Protein AF-0000000068006788 (afdb_homodimer)

Secondary structure (DSSP, 8-state):
-------------------------THHHHHHHHHHHHHHHHHHHHHHHHHHHHHHHHHHHHHHHHHHS------PPP-------HHHHHHHHHHHHHHHHHHT-----SPPSEEEEEEEEEE-TTHHHHHHHHHH-TT---SGGG-SEEEEEEEETTB-HHIIIII----BTT-BSB-TTSPTT-HHHHT-GGGBPPPHHHHHHTTT-EEEEEEEEETTSSGGGGGT--BS-TT--SGGGSSSTTT-TT---HHHHHHHSTTGGG-SEEEEEE--TTTS-STT-HHHHHHHTT----SSHHHHHHHHT-TT-S-EEEEEEGGGGGGS-HHHHHHHHHHHHHTT-S-EEEEEEE----SS-HHHHHHHHHHHHHHHHHHHGGGGGGEEEEEEEEEPPS-TT-TTS--EEEEEEEEESTTGGG--SEE-THHHHHHHHHHHT-GGGTT---HHHHHHH-/-------------------------THHHHHHHHHHHHHHHHHHHHHHHHHHHHHHHHHHHHHHHHHHS------PPP-------HHHHHHHHHHHHHHHHHHT-----SPPSEEEEEEEEEE-TTHHHHHHHHHH-TT---GGGG-SEEEEEEEETTB-HHIIIII----BTT-BSB-TTSPTT-HHHHT-GGGBPPPHHHHHHTTT-EEEEEEEEETTSSGGGGGT--BS-TT--SGGGSSSTTS-TT---HHHHHHHSTTGGG-SEEEEEE--TTTS-STT-HHHHHHHTT----SSHHHHHHHHT-TT-S-EEEEEEGGGGGGS-HHHHHHHHHHHHHTT-S-EEEEEEE----SS-HHHHHHHHHHHHHHHHHHHGGGGGGEEEEEEEEEPPS-TT-TTS--EEEEEEEEESTTGGG--SEE-THHHHHHHHHHHT-GGGTT---HHHHHHH-

Structure (mmCIF, N/CA/C/O backbone):
data_AF-0000000068006788-model_v1
#
loop_
_entity.id
_entity.type
_entity.pdbx_description
1 polymer 'alkaline phosphatase'
#
loop_
_atom_site.group_PDB
_atom_site.id
_atom_site.type_symbol
_atom_site.label_atom_id
_atom_site.label_alt_id
_atom_site.label_comp_id
_atom_site.label_asym_id
_atom_site.label_entity_id
_atom_site.label_seq_id
_atom_site.pdbx_PDB_ins_code
_atom_site.Cartn_x
_atom_site.Cartn_y
_atom_site.Cartn_z
_atom_site.occupancy
_atom_site.B_iso_or_equiv
_atom_site.auth_seq_id
_atom_site.auth_comp_id
_atom_site.auth_asym_id
_atom_site.auth_atom_id
_atom_site.pdbx_PDB_model_num
ATOM 1 N N . MET A 1 1 ? -56.719 -86.938 31.703 1 20.77 1 MET A N 1
ATOM 2 C CA . MET A 1 1 ? -57.531 -86.312 30.641 1 20.77 1 MET A CA 1
ATOM 3 C C . MET A 1 1 ? -58.75 -85.625 31.234 1 20.77 1 MET A C 1
ATOM 5 O O . MET A 1 1 ? -59.844 -85.688 30.672 1 20.77 1 MET A O 1
ATOM 9 N N . SER A 1 2 ? -58.688 -85 32.469 1 22.97 2 SER A N 1
ATOM 10 C CA . SER A 1 2 ? -59.844 -84.688 33.281 1 22.97 2 SER A CA 1
ATOM 11 C C . SER A 1 2 ? -60.594 -83.5 32.719 1 22.97 2 SER A C 1
ATOM 13 O O . SER A 1 2 ? -60.031 -82.375 32.5 1 22.97 2 SER A O 1
ATOM 15 N N . THR A 1 3 ? -61.75 -83.625 31.922 1 24.17 3 THR A N 1
ATOM 16 C CA . THR A 1 3 ? -62.625 -82.938 30.984 1 24.17 3 THR A CA 1
ATOM 17 C C . THR A 1 3 ? -63.531 -81.938 31.672 1 24.17 3 THR A C 1
ATOM 19 O O . THR A 1 3 ? -64.438 -82.312 32.438 1 24.17 3 THR A O 1
ATOM 22 N N . GLU A 1 4 ? -63 -80.688 32.125 1 22.94 4 GLU A N 1
ATOM 23 C CA . GLU A 1 4 ? -63.594 -79.75 33.062 1 22.94 4 GLU A CA 1
ATOM 24 C C . GLU A 1 4 ? -64.812 -79 32.438 1 22.94 4 GLU A C 1
ATOM 26 O O . GLU A 1 4 ? -64.625 -78.312 31.422 1 22.94 4 GLU A O 1
ATOM 31 N N . VAL A 1 5 ? -66.062 -79.438 32.406 1 24.38 5 VAL A N 1
ATOM 32 C CA . VAL A 1 5 ? -67.312 -79.188 31.734 1 24.38 5 VAL A CA 1
ATOM 33 C C . VAL A 1 5 ? -67.938 -77.938 32.25 1 24.38 5 VAL A C 1
ATOM 35 O O . VAL A 1 5 ? -68.312 -77.812 33.406 1 24.38 5 VAL A O 1
ATOM 38 N N . ILE A 1 6 ? -67.375 -76.688 31.984 1 22.84 6 ILE A N 1
ATOM 39 C CA . ILE A 1 6 ? -67.688 -75.438 32.656 1 22.84 6 ILE A CA 1
ATOM 40 C C . ILE A 1 6 ? -69.125 -75.062 32.344 1 22.84 6 ILE A C 1
ATOM 42 O O . ILE A 1 6 ? -69.562 -75.188 31.203 1 22.84 6 ILE A O 1
ATOM 46 N N . ASN A 1 7 ? -70.062 -74.812 33.312 1 21.19 7 ASN A N 1
ATOM 47 C CA . ASN A 1 7 ? -71.438 -74.75 33.656 1 21.19 7 ASN A CA 1
ATOM 48 C C . ASN A 1 7 ? -72.062 -73.438 33.125 1 21.19 7 ASN A C 1
ATOM 50 O O . ASN A 1 7 ? -71.625 -72.375 33.438 1 21.19 7 ASN A O 1
ATOM 54 N N . LEU A 1 8 ? -72.812 -73.312 31.922 1 19.59 8 LEU A N 1
ATOM 55 C CA . LEU A 1 8 ? -73.375 -72.5 30.891 1 19.59 8 LEU A CA 1
ATOM 56 C C . LEU A 1 8 ? -74.562 -71.688 31.453 1 19.59 8 LEU A C 1
ATOM 58 O O . LEU A 1 8 ? -75.25 -70.938 30.719 1 19.59 8 LEU A O 1
ATOM 62 N N . ASP A 1 9 ? -75.062 -71.875 32.719 1 19.44 9 ASP A N 1
ATOM 63 C CA . ASP A 1 9 ? -76.5 -71.75 32.812 1 19.44 9 ASP A CA 1
ATOM 64 C C . ASP A 1 9 ? -76.938 -70.25 32.625 1 19.44 9 ASP A C 1
ATOM 66 O O . ASP A 1 9 ? -77.938 -70 31.969 1 19.44 9 ASP A O 1
ATOM 70 N N . SER A 1 10 ? -76.625 -69.25 33.469 1 21.08 10 SER A N 1
ATOM 71 C CA . SER A 1 10 ? -77.562 -68.375 34.094 1 21.08 10 SER A CA 1
ATOM 72 C C . SER A 1 10 ? -77.938 -67.188 33.219 1 21.08 10 SER A C 1
ATOM 74 O O . SER A 1 10 ? -77.188 -66.188 33.188 1 21.08 10 SER A O 1
ATOM 76 N N . ILE A 1 11 ? -78.25 -67.188 31.922 1 20.3 11 ILE A N 1
ATOM 77 C CA . ILE A 1 11 ? -78.312 -66.188 30.875 1 20.3 11 ILE A CA 1
ATOM 78 C C . ILE A 1 11 ? -79.562 -65.375 31.047 1 20.3 11 ILE A C 1
ATOM 80 O O . ILE A 1 11 ? -79.938 -64.625 30.125 1 20.3 11 ILE A O 1
ATOM 84 N N . ASN A 1 12 ? -80.312 -65.5 32.125 1 18.78 12 ASN A N 1
ATOM 85 C CA . ASN A 1 12 ? -81.75 -65.25 31.844 1 18.78 12 ASN A CA 1
ATOM 86 C C . ASN A 1 12 ? -81.938 -63.75 31.516 1 18.78 12 ASN A C 1
ATOM 88 O O . ASN A 1 12 ? -82.562 -63.406 30.516 1 18.78 12 ASN A O 1
ATOM 92 N N . ARG A 1 13 ? -82.125 -62.75 32.5 1 19.14 13 ARG A N 1
ATOM 93 C CA . ARG A 1 13 ? -83.375 -62.062 32.781 1 19.14 13 ARG A CA 1
ATOM 94 C C . ARG A 1 13 ? -83.438 -60.75 32.062 1 19.14 13 ARG A C 1
ATOM 96 O O . ARG A 1 13 ? -84.5 -60.062 32.094 1 19.14 13 ARG A O 1
ATOM 103 N N . GLN A 1 14 ? -82.375 -60 31.562 1 19.12 14 GLN A N 1
ATOM 104 C CA . GLN A 1 14 ? -82.438 -58.562 31.797 1 19.12 14 GLN A CA 1
ATOM 105 C C . GLN A 1 14 ? -83.312 -57.875 30.766 1 19.12 14 GLN A C 1
ATOM 107 O O . GLN A 1 14 ? -82.938 -57.781 29.594 1 19.12 14 GLN A O 1
ATOM 112 N N . HIS A 1 15 ? -84.688 -57.906 30.719 1 22.45 15 HIS A N 1
ATOM 113 C CA . HIS A 1 15 ? -85.562 -57.375 29.672 1 22.45 15 HIS A CA 1
ATOM 114 C C . HIS A 1 15 ? -85.625 -55.875 29.75 1 22.45 15 HIS A C 1
ATOM 116 O O . HIS A 1 15 ? -86.438 -55.344 30.5 1 22.45 15 HIS A O 1
ATOM 122 N N . ASN A 1 16 ? -84.562 -55.031 29.875 1 20.33 16 ASN A N 1
ATOM 123 C CA . ASN A 1 16 ? -84.688 -53.594 30.172 1 20.33 16 ASN A CA 1
ATOM 124 C C . ASN A 1 16 ? -85.5 -52.875 29.094 1 20.33 16 ASN A C 1
ATOM 126 O O . ASN A 1 16 ? -85.438 -53.25 27.922 1 20.33 16 ASN A O 1
ATOM 130 N N . ASP A 1 17 ? -86.562 -51.969 29.453 1 22.17 17 ASP A N 1
ATOM 131 C CA . ASP A 1 17 ? -87.625 -51.125 28.953 1 22.17 17 ASP A CA 1
ATOM 132 C C . ASP A 1 17 ? -87.125 -50.031 28.031 1 22.17 17 ASP A C 1
ATOM 134 O O . ASP A 1 17 ? -86.125 -49.344 28.359 1 22.17 17 ASP A O 1
ATOM 138 N N . LEU A 1 18 ? -87.375 -49.969 26.688 1 21.33 18 LEU A N 1
ATOM 139 C CA . LEU A 1 18 ? -87.062 -49.281 25.438 1 21.33 18 LEU A CA 1
ATOM 140 C C . LEU A 1 18 ? -87.75 -47.906 25.438 1 21.33 18 LEU A C 1
ATOM 142 O O . LEU A 1 18 ? -88.938 -47.812 25.297 1 21.33 18 LEU A O 1
ATOM 146 N N . ASP A 1 19 ? -87.438 -46.969 26.422 1 21.02 19 ASP A N 1
ATOM 147 C CA . ASP A 1 19 ? -88.125 -45.656 26.438 1 21.02 19 ASP A CA 1
ATOM 148 C C . ASP A 1 19 ? -87.812 -44.906 25.141 1 21.02 19 ASP A C 1
ATOM 150 O O . ASP A 1 19 ? -86.688 -44.875 24.656 1 21.02 19 ASP A O 1
ATOM 154 N N . THR A 1 20 ? -88.812 -44.469 24.266 1 23.59 20 THR A N 1
ATOM 155 C CA . THR A 1 20 ? -89.062 -43.875 22.953 1 23.59 20 THR A CA 1
ATOM 156 C C . THR A 1 20 ? -88.75 -42.375 22.969 1 23.59 20 THR A C 1
ATOM 158 O O . THR A 1 20 ? -89.562 -41.562 23.406 1 23.59 20 THR A O 1
ATOM 161 N N . SER A 1 21 ? -87.625 -41.781 23.5 1 23.23 21 SER A N 1
ATOM 162 C CA . SER A 1 21 ? -87.438 -40.344 23.562 1 23.23 21 SER A CA 1
ATOM 163 C C . SER A 1 21 ? -87.375 -39.75 22.156 1 23.23 21 SER A C 1
ATOM 165 O O . SER A 1 21 ? -86.75 -40.312 21.266 1 23.23 21 SER A O 1
ATOM 167 N N . GLN A 1 22 ? -88.375 -38.781 21.75 1 23.97 22 GLN A N 1
ATOM 168 C CA . GLN A 1 22 ? -88.688 -37.969 20.594 1 23.97 22 GLN A CA 1
ATOM 169 C C . GLN A 1 22 ? -87.5 -37.031 20.25 1 23.97 22 GLN A C 1
ATOM 171 O O . GLN A 1 22 ? -87.062 -36.25 21.109 1 23.97 22 GLN A O 1
ATOM 176 N N . TYR A 1 23 ? -86.5 -37.344 19.359 1 24.17 23 TYR A N 1
ATOM 177 C CA . TYR A 1 23 ? -85.375 -36.625 18.812 1 24.17 23 TYR A CA 1
ATOM 178 C C . TYR A 1 23 ? -85.812 -35.438 17.969 1 24.17 23 TYR A C 1
ATOM 180 O O . TYR A 1 23 ? -86.5 -35.594 16.984 1 24.17 23 TYR A O 1
ATOM 188 N N . ASP A 1 24 ? -86.188 -34.281 18.625 1 25.42 24 ASP A N 1
ATOM 189 C CA . ASP A 1 24 ? -86.5 -33.031 17.938 1 25.42 24 ASP A CA 1
ATOM 190 C C . ASP A 1 24 ? -85.312 -32.594 17.031 1 25.42 24 ASP A C 1
ATOM 192 O O . ASP A 1 24 ? -84.188 -32.438 17.484 1 25.42 24 ASP A O 1
ATOM 196 N N . LEU A 1 25 ? -85.375 -32.688 15.664 1 27.09 25 LEU A N 1
ATOM 197 C CA . LEU A 1 25 ? -84.562 -32.5 14.453 1 27.09 25 LEU A CA 1
ATOM 198 C C . LEU A 1 25 ? -84.25 -31.031 14.219 1 27.09 25 LEU A C 1
ATOM 200 O O . LEU A 1 25 ? -83.562 -30.688 13.227 1 27.09 25 LEU A O 1
ATOM 204 N N . SER A 1 26 ? -84.938 -30.062 14.836 1 32.81 26 SER A N 1
ATOM 205 C CA . SER A 1 26 ? -84.875 -28.734 14.242 1 32.81 26 SER A CA 1
ATOM 206 C C . SER A 1 26 ? -83.5 -28.125 14.422 1 32.81 26 SER A C 1
ATOM 208 O O . SER A 1 26 ? -83.062 -27.25 13.656 1 32.81 26 SER A O 1
ATOM 210 N N . ASP A 1 27 ? -82.812 -28.375 15.523 1 31.89 27 ASP A N 1
ATOM 211 C CA . ASP A 1 27 ? -81.625 -27.578 15.875 1 31.89 27 ASP A CA 1
ATOM 212 C C . ASP A 1 27 ? -80.438 -27.922 14.984 1 31.89 27 ASP A C 1
ATOM 214 O O . ASP A 1 27 ? -79.375 -27.406 15.188 1 31.89 27 ASP A O 1
ATOM 218 N N . THR A 1 28 ? -80.625 -28.953 14.102 1 35.5 28 THR A N 1
ATOM 219 C CA . THR A 1 28 ? -79.375 -29.438 13.492 1 35.5 28 THR A CA 1
ATOM 220 C C . THR A 1 28 ? -79 -28.547 12.312 1 35.5 28 THR A C 1
ATOM 222 O O . THR A 1 28 ? -77.812 -28.547 11.898 1 35.5 28 THR A O 1
ATOM 225 N N . ARG A 1 29 ? -80 -27.953 11.664 1 41.12 29 ARG A N 1
ATOM 226 C CA . ARG A 1 29 ? -79.625 -27.266 10.43 1 41.12 29 ARG A CA 1
ATOM 227 C C . ARG A 1 29 ? -78.875 -25.984 10.734 1 41.12 29 ARG A C 1
ATOM 229 O O . ARG A 1 29 ? -77.938 -25.625 10.008 1 41.12 29 ARG A O 1
ATOM 236 N N . SER A 1 30 ? -79.375 -25.297 11.789 1 46.09 30 SER A N 1
ATOM 237 C CA . SER A 1 30 ? -78.75 -24 12.078 1 46.09 30 SER A CA 1
ATOM 238 C C . SER A 1 30 ? -77.312 -24.156 12.516 1 46.09 30 SER A C 1
ATOM 240 O O . SER A 1 30 ? -76.438 -23.359 12.164 1 46.09 30 SER A O 1
ATOM 242 N N . GLY A 1 31 ? -77.062 -25.391 13.062 1 44.06 31 GLY A N 1
ATOM 243 C CA . GLY A 1 31 ? -75.688 -25.625 13.516 1 44.06 31 GLY A CA 1
ATOM 244 C C . GLY A 1 31 ? -74.688 -25.875 12.383 1 44.06 31 GLY A C 1
ATOM 245 O O . GLY A 1 31 ? -73.562 -25.438 12.438 1 44.06 31 GLY A O 1
ATOM 246 N N . LYS A 1 32 ? -75.312 -26.562 11.305 1 51.53 32 LYS A N 1
ATOM 247 C CA . LYS A 1 32 ? -74.438 -26.891 10.18 1 51.53 32 LYS A CA 1
ATOM 248 C C . LYS A 1 32 ? -74.062 -25.656 9.367 1 51.53 32 LYS A C 1
ATOM 250 O O . LYS A 1 32 ? -72.938 -25.484 8.945 1 51.53 32 LYS A O 1
ATOM 255 N N . VAL A 1 33 ? -75.125 -24.781 9.289 1 55.22 33 VAL A N 1
ATOM 256 C CA . VAL A 1 33 ? -74.875 -23.562 8.5 1 55.22 33 VAL A CA 1
ATOM 257 C C . VAL A 1 33 ? -73.875 -22.656 9.234 1 55.22 33 VAL A C 1
ATOM 259 O O . VAL A 1 33 ? -73 -22.078 8.617 1 55.22 33 VAL A O 1
ATOM 262 N N . LYS A 1 34 ? -74.125 -22.609 10.516 1 53.38 34 LYS A N 1
ATOM 263 C CA . LYS A 1 34 ? -73.188 -21.797 11.305 1 53.38 34 LYS A CA 1
ATOM 264 C C . LYS A 1 34 ? -71.75 -22.375 11.266 1 53.38 34 LYS A C 1
ATOM 266 O O . LYS A 1 34 ? -70.812 -21.625 11.203 1 53.38 34 LYS A O 1
ATOM 271 N N . ARG A 1 35 ? -71.688 -23.719 11.164 1 54.69 35 ARG A N 1
ATOM 272 C CA . ARG A 1 35 ? -70.375 -24.359 11.062 1 54.69 35 ARG A CA 1
ATOM 273 C C . ARG A 1 35 ? -69.75 -24.141 9.688 1 54.69 35 ARG A C 1
ATOM 275 O O . ARG A 1 35 ? -68.562 -23.906 9.57 1 54.69 35 ARG A O 1
ATOM 282 N N . ILE A 1 36 ? -70.625 -24.156 8.711 1 57.28 36 ILE A N 1
ATOM 283 C CA . ILE A 1 36 ? -70.125 -23.938 7.348 1 57.28 36 ILE A CA 1
ATOM 284 C C . ILE A 1 36 ? -69.688 -22.484 7.172 1 57.28 36 ILE A C 1
ATOM 286 O O . ILE A 1 36 ? -68.688 -22.203 6.586 1 57.28 36 ILE A O 1
ATOM 290 N N . VAL A 1 37 ? -70.5 -21.594 7.758 1 55.94 37 VAL A N 1
ATOM 291 C CA . VAL A 1 37 ? -70.188 -20.188 7.656 1 55.94 37 VAL A CA 1
ATOM 292 C C . VAL A 1 37 ? -68.875 -19.891 8.445 1 55.94 37 VAL A C 1
ATOM 294 O O . VAL A 1 37 ? -68 -19.156 7.973 1 55.94 37 VAL A O 1
ATOM 297 N N . ARG A 1 38 ? -68.875 -20.516 9.602 1 55.06 38 ARG A N 1
ATOM 298 C CA . ARG A 1 38 ? -67.625 -20.375 10.398 1 55.06 38 ARG A CA 1
ATOM 299 C C . ARG A 1 38 ? -66.438 -20.984 9.672 1 55.06 38 ARG A C 1
ATOM 301 O O . ARG A 1 38 ? -65.375 -20.422 9.688 1 55.06 38 ARG A O 1
ATOM 308 N N . PHE A 1 39 ? -66.75 -22.109 9.023 1 58.16 39 PHE A N 1
ATOM 309 C CA . PHE A 1 39 ? -65.688 -22.781 8.258 1 58.16 39 PHE A CA 1
ATOM 310 C C . PHE A 1 39 ? -65.25 -21.953 7.059 1 58.16 39 PHE A C 1
ATOM 312 O O . PHE A 1 39 ? -64.062 -21.766 6.809 1 58.16 39 PHE A O 1
ATOM 319 N N . VAL A 1 40 ? -66.25 -21.422 6.406 1 59.56 40 VAL A N 1
ATOM 320 C CA . VAL A 1 40 ? -65.938 -20.594 5.238 1 59.56 40 VAL A CA 1
ATOM 321 C C . VAL A 1 40 ? -65.312 -19.281 5.676 1 59.56 40 VAL A C 1
ATOM 323 O O . VAL A 1 40 ? -64.312 -18.844 5.062 1 59.56 40 VAL A O 1
ATOM 326 N N . CYS A 1 41 ? -65.812 -18.781 6.777 1 54.75 41 CYS A N 1
ATOM 327 C CA . CYS A 1 41 ? -65.188 -17.547 7.289 1 54.75 41 CYS A CA 1
ATOM 328 C C . CYS A 1 41 ? -63.781 -17.781 7.777 1 54.75 41 CYS A C 1
ATOM 330 O O . CYS A 1 41 ? -62.875 -16.969 7.527 1 54.75 41 CYS A O 1
ATOM 332 N N . THR A 1 42 ? -63.594 -18.953 8.406 1 59.03 42 THR A N 1
ATOM 333 C CA . THR A 1 42 ? -62.25 -19.266 8.883 1 59.03 42 THR A CA 1
ATOM 334 C C . THR A 1 42 ? -61.312 -19.531 7.715 1 59.03 42 THR A C 1
ATOM 336 O O . THR A 1 42 ? -60.156 -19.094 7.734 1 59.03 42 THR A O 1
ATOM 339 N N . LYS A 1 43 ? -61.875 -20.188 6.703 1 61.31 43 LYS A N 1
ATOM 340 C CA . LYS A 1 43 ? -61.062 -20.453 5.535 1 61.31 43 LYS A CA 1
ATOM 341 C C . LYS A 1 43 ? -60.781 -19.188 4.727 1 61.31 43 LYS A C 1
ATOM 343 O O . LYS A 1 43 ? -59.688 -18.984 4.219 1 61.31 43 LYS A O 1
ATOM 348 N N . VAL A 1 44 ? -61.812 -18.422 4.664 1 60.53 44 VAL A N 1
ATOM 349 C CA . VAL A 1 44 ? -61.688 -17.141 3.971 1 60.53 44 VAL A CA 1
ATOM 350 C C . VAL A 1 44 ? -60.75 -16.234 4.758 1 60.53 44 VAL A C 1
ATOM 352 O O . VAL A 1 44 ? -59.875 -15.578 4.18 1 60.53 44 VAL A O 1
ATOM 355 N N . CYS A 1 45 ? -60.906 -16.266 6.066 1 57.53 45 CYS A N 1
ATOM 356 C CA . CYS A 1 45 ? -60 -15.5 6.91 1 57.53 45 CYS A CA 1
ATOM 357 C C . CYS A 1 45 ? -58.594 -16.031 6.797 1 57.53 45 CYS A C 1
ATOM 359 O O . CYS A 1 45 ? -57.625 -15.25 6.707 1 57.53 45 CYS A O 1
ATOM 361 N N . ALA A 1 46 ? -58.531 -17.375 6.816 1 64.12 46 ALA A N 1
ATOM 362 C CA . ALA A 1 46 ? -57.219 -17.984 6.613 1 64.12 46 ALA A CA 1
ATOM 363 C C . ALA A 1 46 ? -56.656 -17.656 5.227 1 64.12 46 ALA A C 1
ATOM 365 O O . ALA A 1 46 ? -55.469 -17.375 5.074 1 64.12 46 ALA A O 1
ATOM 366 N N . GLY A 1 47 ? -57.562 -17.672 4.266 1 62.28 47 GLY A N 1
ATOM 367 C CA . GLY A 1 47 ? -57.188 -17.297 2.918 1 62.28 47 GLY A CA 1
ATOM 368 C C . GLY A 1 47 ? -56.75 -15.844 2.812 1 62.28 47 GLY A C 1
ATOM 369 O O . GLY A 1 47 ? -55.75 -15.539 2.158 1 62.28 47 GLY A O 1
ATOM 370 N N . ILE A 1 48 ? -57.406 -14.953 3.48 1 60.62 48 ILE A N 1
ATOM 371 C CA . ILE A 1 48 ? -57.062 -13.531 3.492 1 60.62 48 ILE A CA 1
ATOM 372 C C . ILE A 1 48 ? -55.75 -13.328 4.223 1 60.62 48 ILE A C 1
ATOM 374 O O . ILE A 1 48 ? -54.906 -12.555 3.777 1 60.62 48 ILE A O 1
ATOM 378 N N . ILE A 1 49 ? -55.531 -14.094 5.266 1 59.97 49 ILE A N 1
ATOM 379 C CA . ILE A 1 49 ? -54.281 -14.023 6.004 1 59.97 49 ILE A CA 1
ATOM 380 C C . ILE A 1 49 ? -53.156 -14.547 5.133 1 59.97 49 ILE A C 1
ATOM 382 O O . ILE A 1 49 ? -52.094 -13.93 5.062 1 59.97 49 ILE A O 1
ATOM 386 N N . ILE A 1 50 ? -53.438 -15.602 4.41 1 64.81 50 ILE A N 1
ATOM 387 C CA . ILE A 1 50 ? -52.438 -16.188 3.527 1 64.81 50 ILE A CA 1
ATOM 388 C C . ILE A 1 50 ? -52.188 -15.25 2.352 1 64.81 50 ILE A C 1
ATOM 390 O O . ILE A 1 50 ? -51.031 -15.008 1.985 1 64.81 50 ILE A O 1
ATOM 394 N N . LEU A 1 51 ? -53.219 -14.703 1.8 1 64.5 51 LEU A N 1
ATOM 395 C CA . LEU A 1 51 ? -53.062 -13.75 0.708 1 64.5 51 LEU A CA 1
ATOM 396 C C . LEU A 1 51 ? -52.375 -12.477 1.194 1 64.5 51 LEU A C 1
ATOM 398 O O . LEU A 1 51 ? -51.562 -11.891 0.477 1 64.5 51 LEU A O 1
ATOM 402 N N . GLY A 1 52 ? -52.75 -12.102 2.369 1 59.88 52 GLY A N 1
ATOM 403 C CA . GLY A 1 52 ? -52.031 -10.984 2.986 1 59.88 52 GLY A CA 1
ATOM 404 C C . GLY A 1 52 ? -50.562 -11.266 3.219 1 59.88 52 GLY A C 1
ATOM 405 O O . GLY A 1 52 ? -49.719 -10.43 2.918 1 59.88 52 GLY A O 1
ATOM 406 N N . ILE A 1 53 ? -50.281 -12.477 3.66 1 61.75 53 ILE A N 1
ATOM 407 C CA . ILE A 1 53 ? -48.875 -12.891 3.875 1 61.75 53 ILE A CA 1
ATOM 408 C C . ILE A 1 53 ? -48.156 -12.984 2.535 1 61.75 53 ILE A C 1
ATOM 410 O O . ILE A 1 53 ? -47.031 -12.508 2.4 1 61.75 53 ILE A O 1
ATOM 414 N N . ILE A 1 54 ? -48.812 -13.5 1.583 1 62.88 54 ILE A N 1
ATOM 415 C CA . ILE A 1 54 ? -48.25 -13.609 0.253 1 62.88 54 ILE A CA 1
ATOM 416 C C . ILE A 1 54 ? -48.031 -12.219 -0.343 1 62.88 54 ILE A C 1
ATOM 418 O O . ILE A 1 54 ? -47 -11.93 -0.932 1 62.88 54 ILE A O 1
ATOM 422 N N . SER A 1 55 ? -48.969 -11.406 -0.182 1 61.34 55 SER A N 1
ATOM 423 C CA . SER A 1 55 ? -48.844 -10.031 -0.672 1 61.34 55 SER A CA 1
ATOM 424 C C . SER A 1 55 ? -47.719 -9.281 0.054 1 61.34 55 SER A C 1
ATOM 426 O O . SER A 1 55 ? -46.969 -8.547 -0.568 1 61.34 55 SER A O 1
ATOM 428 N N . ILE A 1 56 ? -47.656 -9.539 1.271 1 59.56 56 ILE A N 1
ATOM 429 C CA . ILE A 1 56 ? -46.594 -8.945 2.055 1 59.56 56 ILE A CA 1
ATOM 430 C C . ILE A 1 56 ? -45.25 -9.5 1.592 1 59.56 56 ILE A C 1
ATOM 432 O O . ILE A 1 56 ? -44.281 -8.758 1.42 1 59.56 56 ILE A O 1
ATOM 436 N N . VAL A 1 57 ? -45.188 -10.75 1.365 1 60.16 57 VAL A N 1
ATOM 437 C CA . VAL A 1 57 ? -43.969 -11.383 0.878 1 60.16 57 VAL A CA 1
ATOM 438 C C . VAL A 1 57 ? -43.625 -10.852 -0.513 1 60.16 57 VAL A C 1
ATOM 440 O O . VAL A 1 57 ? -42.469 -10.539 -0.805 1 60.16 57 VAL A O 1
ATOM 443 N N . ILE A 1 58 ? -44.531 -10.672 -1.319 1 60.59 58 ILE A N 1
ATOM 444 C CA . ILE A 1 58 ? -44.312 -10.141 -2.66 1 60.59 58 ILE A CA 1
ATOM 445 C C . ILE A 1 58 ? -43.844 -8.688 -2.572 1 60.59 58 ILE A C 1
ATOM 447 O O . ILE A 1 58 ? -42.906 -8.281 -3.264 1 60.59 58 ILE A O 1
ATOM 451 N N . ILE A 1 59 ? -44.438 -7.926 -1.816 1 58.72 59 ILE A N 1
ATOM 452 C CA . ILE A 1 59 ? -44.031 -6.535 -1.632 1 58.72 59 ILE A CA 1
ATOM 453 C C . ILE A 1 59 ? -42.656 -6.484 -1.016 1 58.72 59 ILE A C 1
ATOM 455 O O . ILE A 1 59 ? -41.812 -5.691 -1.442 1 58.72 59 ILE A O 1
ATOM 459 N N . CYS A 1 60 ? -42.406 -7.316 -0.054 1 53.19 60 CYS A N 1
ATOM 460 C CA . CYS A 1 60 ? -41.094 -7.387 0.557 1 53.19 60 CYS A CA 1
ATOM 461 C C . CYS A 1 60 ? -40.062 -7.848 -0.455 1 53.19 60 CYS A C 1
ATOM 463 O O . CYS A 1 60 ? -38.969 -7.281 -0.523 1 53.19 60 CYS A O 1
ATOM 465 N N . VAL A 1 61 ? -40.375 -8.859 -1.184 1 55.56 61 VAL A N 1
ATOM 466 C CA . VAL A 1 61 ? -39.5 -9.32 -2.234 1 55.56 61 VAL A CA 1
ATOM 467 C C . VAL A 1 61 ? -39.344 -8.234 -3.301 1 55.56 61 VAL A C 1
ATOM 469 O O . VAL A 1 61 ? -38.25 -7.969 -3.779 1 55.56 61 VAL A O 1
ATOM 472 N N . ALA A 1 62 ? -40.375 -7.625 -3.727 1 51.66 62 ALA A N 1
ATOM 473 C CA . ALA A 1 62 ? -40.281 -6.523 -4.688 1 51.66 62 ALA A CA 1
ATOM 474 C C . ALA A 1 62 ? -39.469 -5.367 -4.125 1 51.66 62 ALA A C 1
ATOM 476 O O . ALA A 1 62 ? -38.656 -4.77 -4.84 1 51.66 62 ALA A O 1
ATOM 477 N N . PHE A 1 63 ? -39.656 -5.016 -2.98 1 48.41 63 PHE A N 1
ATOM 478 C CA . PHE A 1 63 ? -38.844 -3.996 -2.318 1 48.41 63 PHE A CA 1
ATOM 479 C C . PHE A 1 63 ? -37.406 -4.438 -2.219 1 48.41 63 PHE A C 1
ATOM 481 O O . PHE A 1 63 ? -36.5 -3.643 -2.447 1 48.41 63 PHE A O 1
ATOM 488 N N . LEU A 1 64 ? -37.25 -5.676 -1.76 1 45.12 64 LEU A N 1
ATOM 489 C CA . LEU A 1 64 ? -35.875 -6.227 -1.727 1 45.12 64 LEU A CA 1
ATOM 490 C C . LEU A 1 64 ? -35.281 -6.27 -3.127 1 45.12 64 LEU A C 1
ATOM 492 O O . LEU A 1 64 ? -34.125 -5.941 -3.309 1 45.12 64 LEU A O 1
ATOM 496 N N . VAL A 1 65 ? -36.031 -6.887 -4.016 1 46.34 65 VAL A N 1
ATOM 497 C CA . VAL A 1 65 ? -35.562 -6.906 -5.402 1 46.34 65 VAL A CA 1
ATOM 498 C C . VAL A 1 65 ? -35.375 -5.473 -5.895 1 46.34 65 VAL A C 1
ATOM 500 O O . VAL A 1 65 ? -34.375 -5.176 -6.574 1 46.34 65 VAL A O 1
ATOM 503 N N . SER A 1 66 ? -36.312 -4.66 -5.762 1 42.97 66 SER A N 1
ATOM 504 C CA . SER A 1 66 ? -36.125 -3.252 -6.09 1 42.97 66 SER A CA 1
ATOM 505 C C . SER A 1 66 ? -34.969 -2.658 -5.309 1 42.97 66 SER A C 1
ATOM 507 O O . SER A 1 66 ? -34.219 -1.837 -5.84 1 42.97 66 SER A O 1
ATOM 509 N N . TYR A 1 67 ? -34.969 -3.057 -4.09 1 39 67 TYR A N 1
ATOM 510 C CA . TYR A 1 67 ? -33.844 -2.668 -3.279 1 39 67 TYR A CA 1
ATOM 511 C C . TYR A 1 67 ? -32.562 -3.316 -3.801 1 39 67 TYR A C 1
ATOM 513 O O . TYR A 1 67 ? -31.484 -2.693 -3.793 1 39 67 TYR A O 1
ATOM 521 N N . GLU A 1 68 ? -32.688 -4.664 -4.02 1 36.66 68 GLU A N 1
ATOM 522 C CA . GLU A 1 68 ? -31.547 -5.316 -4.656 1 36.66 68 GLU A CA 1
ATOM 523 C C . GLU A 1 68 ? -31.359 -4.836 -6.09 1 36.66 68 GLU A C 1
ATOM 525 O O . GLU A 1 68 ? -30.297 -5.027 -6.688 1 36.66 68 GLU A O 1
ATOM 530 N N . ASN A 1 69 ? -32.438 -4.844 -6.848 1 36.31 69 ASN A N 1
ATOM 531 C CA . ASN A 1 69 ? -32.156 -4.195 -8.125 1 36.31 69 ASN A CA 1
ATOM 532 C C . ASN A 1 69 ? -31.328 -2.922 -7.934 1 36.31 69 ASN A C 1
ATOM 534 O O . ASN A 1 69 ? -31.781 -1.976 -7.289 1 36.31 69 ASN A O 1
ATOM 538 N N . ASP A 1 70 ? -30.156 -3.125 -7.762 1 37.44 70 ASP A N 1
ATOM 539 C CA . ASP A 1 70 ? -28.969 -2.283 -7.586 1 37.44 70 ASP A CA 1
ATOM 540 C C . ASP A 1 70 ? -29.047 -1.031 -8.453 1 37.44 70 ASP A C 1
ATOM 542 O O . ASP A 1 70 ? -28.719 -1.066 -9.641 1 37.44 70 ASP A O 1
ATOM 546 N N . ALA A 1 71 ? -30.141 -0.432 -8.578 1 35.09 71 ALA A N 1
ATOM 547 C CA . ALA A 1 71 ? -29.953 0.882 -9.188 1 35.09 71 ALA A CA 1
ATOM 548 C C . ALA A 1 71 ? -28.625 1.498 -8.773 1 35.09 71 ALA A C 1
ATOM 550 O O . ALA A 1 71 ? -28.344 1.648 -7.574 1 35.09 71 ALA A O 1
ATOM 551 N N . GLU A 1 72 ? -27.578 1.124 -9.492 1 41.03 72 GLU A N 1
ATOM 552 C CA . GLU A 1 72 ? -26.281 1.773 -9.383 1 41.03 72 GLU A CA 1
ATOM 553 C C . GLU A 1 72 ? -26.438 3.256 -9.055 1 41.03 72 GLU A C 1
ATOM 555 O O . GLU A 1 72 ? -26.781 4.059 -9.922 1 41.03 72 GLU A O 1
ATOM 560 N N . VAL A 1 73 ? -27.109 3.639 -8.039 1 44.19 73 VAL A N 1
ATOM 561 C CA . VAL A 1 73 ? -27.109 5.043 -7.648 1 44.19 73 VAL A CA 1
ATOM 562 C C . VAL A 1 73 ? -25.672 5.562 -7.621 1 44.19 73 VAL A C 1
ATOM 564 O O . VAL A 1 73 ? -24.844 5.086 -6.836 1 44.19 73 VAL A O 1
ATOM 567 N N . THR A 1 74 ? -25.297 5.977 -8.828 1 53.25 74 THR A N 1
ATOM 568 C CA . THR A 1 74 ? -24.016 6.684 -8.875 1 53.25 74 THR A CA 1
ATOM 569 C C . THR A 1 74 ? -24.031 7.879 -7.93 1 53.25 74 THR A C 1
ATOM 571 O O . THR A 1 74 ? -24.891 8.758 -8.039 1 53.25 74 THR A O 1
ATOM 574 N N . LEU A 1 75 ? -23.281 7.672 -6.852 1 60.5 75 LEU A N 1
ATOM 575 C CA . LEU A 1 75 ? -23.141 8.766 -5.895 1 60.5 75 LEU A CA 1
ATOM 576 C C . LEU A 1 75 ? -22.391 9.938 -6.508 1 60.5 75 LEU A C 1
ATOM 578 O O . LEU A 1 75 ? -21.328 9.75 -7.109 1 60.5 75 LEU A O 1
ATOM 582 N N . THR A 1 76 ? -23.141 11.023 -6.773 1 67.12 76 THR A N 1
ATOM 583 C CA . THR A 1 76 ? -22.5 12.258 -7.191 1 67.12 76 THR A CA 1
ATOM 584 C C . THR A 1 76 ? -22.188 13.141 -5.992 1 67.12 76 THR A C 1
ATOM 586 O O . THR A 1 76 ? -22.969 13.203 -5.039 1 67.12 76 THR A O 1
ATOM 589 N N . VAL A 1 77 ? -20.953 13.57 -5.961 1 72.62 77 VAL A N 1
ATOM 590 C CA . VAL A 1 77 ? -20.5 14.422 -4.863 1 72.62 77 VAL A CA 1
ATOM 591 C C . VAL A 1 77 ? -20.844 15.875 -5.16 1 72.62 77 VAL A C 1
ATOM 593 O O . VAL A 1 77 ? -20.469 16.406 -6.215 1 72.62 77 VAL A O 1
ATOM 596 N N . GLY A 1 78 ? -21.672 16.484 -4.363 1 69.25 78 GLY A N 1
ATOM 597 C CA . GLY A 1 78 ? -21.906 17.922 -4.465 1 69.25 78 GLY A CA 1
ATOM 598 C C . GLY A 1 78 ? -20.688 18.75 -4.109 1 69.25 78 GLY A C 1
ATOM 599 O O . GLY A 1 78 ? -19.953 18.422 -3.172 1 69.25 78 GLY A O 1
ATOM 600 N N . VAL A 1 79 ? -20.359 19.641 -4.984 1 72.56 79 VAL A N 1
ATOM 601 C CA . VAL A 1 79 ? -19.156 20.453 -4.789 1 72.56 79 VAL A CA 1
ATOM 602 C C . VAL A 1 79 ? -19.547 21.922 -4.648 1 72.56 79 VAL A C 1
ATOM 604 O O . VAL A 1 79 ? -20.359 22.438 -5.434 1 72.56 79 VAL A O 1
ATOM 607 N N . LEU A 1 80 ? -19.078 22.5 -3.545 1 72.56 80 LEU A N 1
ATOM 608 C CA . LEU A 1 80 ? -19.219 23.938 -3.43 1 72.56 80 LEU A CA 1
ATOM 609 C C . LEU A 1 80 ? -18.328 24.656 -4.438 1 72.56 80 LEU A C 1
ATOM 611 O O . LEU A 1 80 ? -17.141 24.391 -4.52 1 72.56 80 LEU A O 1
ATOM 615 N N . LYS A 1 81 ? -19.062 25.391 -5.266 1 65.44 81 LYS A N 1
ATOM 616 C CA . LYS A 1 81 ? -18.312 26.125 -6.266 1 65.44 81 LYS A CA 1
ATOM 617 C C . LYS A 1 81 ? -17.562 27.297 -5.633 1 65.44 81 LYS A C 1
ATOM 619 O O . LYS A 1 81 ? -18.172 28.125 -4.93 1 65.44 81 LYS A O 1
ATOM 624 N N . LYS A 1 82 ? -16.375 27.234 -5.473 1 75.81 82 LYS A N 1
ATOM 625 C CA . LYS A 1 82 ? -15.516 28.344 -5.07 1 75.81 82 LYS A CA 1
ATOM 626 C C . LYS A 1 82 ? -14.719 28.875 -6.254 1 75.81 82 LYS A C 1
ATOM 628 O O . LYS A 1 82 ? -14.477 28.156 -7.227 1 75.81 82 LYS A O 1
ATOM 633 N N . ASP A 1 83 ? -14.555 30.219 -6.23 1 79.75 83 ASP A N 1
ATOM 634 C CA . ASP A 1 83 ? -13.727 30.844 -7.266 1 79.75 83 ASP A CA 1
ATOM 635 C C . ASP A 1 83 ? -12.25 30.516 -7.066 1 79.75 83 ASP A C 1
ATOM 637 O O . ASP A 1 83 ? -11.547 31.219 -6.336 1 79.75 83 ASP A O 1
ATOM 641 N N . LEU A 1 84 ? -11.906 29.359 -7.621 1 85.81 84 LEU A N 1
ATOM 642 C CA . LEU A 1 84 ? -10.516 28.922 -7.551 1 85.81 84 LEU A CA 1
ATOM 643 C C . LEU A 1 84 ? -9.781 29.25 -8.844 1 85.81 84 LEU A C 1
ATOM 645 O O . LEU A 1 84 ? -10.406 29.422 -9.891 1 85.81 84 LEU A O 1
ATOM 649 N N . SER A 1 85 ? -8.484 29.438 -8.719 1 89.69 85 SER A N 1
ATOM 650 C CA . SER A 1 85 ? -7.672 29.547 -9.93 1 89.69 85 SER A CA 1
ATOM 651 C C . SER A 1 85 ? -7.746 28.281 -10.766 1 89.69 85 SER A C 1
ATOM 653 O O . SER A 1 85 ? -8.148 27.219 -10.273 1 89.69 85 SER A O 1
ATOM 655 N N . SER A 1 86 ? -7.402 28.453 -12.07 1 91.19 86 SER A N 1
ATOM 656 C CA . SER A 1 86 ? -7.398 27.297 -12.953 1 91.19 86 SER A CA 1
ATOM 657 C C . SER A 1 86 ? -6.422 26.219 -12.461 1 91.19 86 SER A C 1
ATOM 659 O O . SER A 1 86 ? -6.691 25.031 -12.586 1 91.19 86 SER A O 1
ATOM 661 N N . GLU A 1 87 ? -5.297 26.688 -11.844 1 92.06 87 GLU A N 1
ATOM 662 C CA . GLU A 1 87 ? -4.293 25.781 -11.305 1 92.06 87 GLU A CA 1
ATOM 663 C C . GLU A 1 87 ? -4.859 24.938 -10.164 1 92.06 87 GLU A C 1
ATOM 665 O O . GLU A 1 87 ? -4.574 23.75 -10.055 1 92.06 87 GLU A O 1
ATOM 670 N N . GLN A 1 88 ? -5.648 25.531 -9.383 1 93.25 88 GLN A N 1
ATOM 671 C CA . GLN A 1 88 ? -6.242 24.844 -8.242 1 93.25 88 GLN A CA 1
ATOM 672 C C . GLN A 1 88 ? -7.387 23.938 -8.688 1 93.25 88 GLN A C 1
ATOM 674 O O . GLN A 1 88 ? -7.496 22.797 -8.227 1 93.25 88 GLN A O 1
ATOM 679 N N . ASP A 1 89 ? -8.172 24.422 -9.641 1 91.81 89 ASP A N 1
ATOM 680 C CA . ASP A 1 89 ? -9.336 23.703 -10.133 1 91.81 89 ASP A CA 1
ATOM 681 C C . ASP A 1 89 ? -8.938 22.375 -10.758 1 91.81 89 ASP A C 1
ATOM 683 O O . ASP A 1 89 ? -9.68 21.391 -10.68 1 91.81 89 ASP A O 1
ATOM 687 N N . PHE A 1 90 ? -7.906 22.375 -11.398 1 92.19 90 PHE A N 1
ATOM 688 C CA . PHE A 1 90 ? -7.406 21.172 -12.031 1 92.19 90 PHE A CA 1
ATOM 689 C C . PHE A 1 90 ? -7.309 20.031 -11.023 1 92.19 90 PHE A C 1
ATOM 691 O O . PHE A 1 90 ? -7.762 18.922 -11.289 1 92.19 90 PHE A O 1
ATOM 698 N N . TRP A 1 91 ? -6.691 20.25 -9.898 1 93.12 91 TRP A N 1
ATOM 699 C CA . TRP A 1 91 ? -6.453 19.234 -8.875 1 93.12 91 TRP A CA 1
ATOM 700 C C . TRP A 1 91 ? -7.75 18.859 -8.18 1 93.12 91 TRP A C 1
ATOM 702 O O . TRP A 1 91 ? -7.934 17.703 -7.777 1 93.12 91 TRP A O 1
ATOM 712 N N . PHE A 1 92 ? -8.648 19.797 -7.996 1 90.75 92 PHE A N 1
ATOM 713 C CA . PHE A 1 92 ? -9.938 19.5 -7.391 1 90.75 92 PHE A CA 1
ATOM 714 C C . PHE A 1 92 ? -10.758 18.578 -8.289 1 90.75 92 PHE A C 1
ATOM 716 O O . PHE A 1 92 ? -11.391 17.641 -7.809 1 90.75 92 PHE A O 1
ATOM 723 N N . ASP A 1 93 ? -10.727 18.859 -9.586 1 91 93 ASP A N 1
ATOM 724 C CA . ASP A 1 93 ? -11.445 18.016 -10.531 1 91 93 ASP A CA 1
ATOM 725 C C . ASP A 1 93 ? -10.875 16.594 -10.539 1 91 93 ASP A C 1
ATOM 727 O O . ASP A 1 93 ? -11.633 15.625 -10.57 1 91 93 ASP A O 1
ATOM 731 N N . LYS A 1 94 ? -9.609 16.562 -10.539 1 91.5 94 LYS A N 1
ATOM 732 C CA . LYS A 1 94 ? -8.945 15.266 -10.516 1 91.5 94 LYS A CA 1
ATOM 733 C C . LYS A 1 94 ? -9.32 14.484 -9.266 1 91.5 94 LYS A C 1
ATOM 735 O O . LYS A 1 94 ? -9.594 13.281 -9.336 1 91.5 94 LYS A O 1
ATOM 740 N N . ALA A 1 95 ? -9.297 15.141 -8.141 1 91.62 95 ALA A N 1
ATOM 741 C CA . ALA A 1 95 ? -9.633 14.492 -6.875 1 91.62 95 ALA A CA 1
ATOM 742 C C . ALA A 1 95 ? -11.102 14.078 -6.844 1 91.62 95 ALA A C 1
ATOM 744 O O . ALA A 1 95 ? -11.445 13.047 -6.27 1 91.62 95 ALA A O 1
ATOM 745 N N . LEU A 1 96 ? -11.961 14.922 -7.441 1 90 96 LEU A N 1
ATOM 746 C CA . LEU A 1 96 ? -13.383 14.602 -7.496 1 90 96 LEU A CA 1
ATOM 747 C C . LEU A 1 96 ? -13.617 13.305 -8.258 1 90 96 LEU A C 1
ATOM 749 O O . LEU A 1 96 ? -14.398 12.453 -7.824 1 90 96 LEU A O 1
ATOM 753 N N . ASP A 1 97 ? -12.945 13.188 -9.352 1 91.06 97 ASP A N 1
ATOM 754 C CA . ASP A 1 97 ? -13.047 11.961 -10.133 1 91.06 97 ASP A CA 1
ATOM 755 C C . ASP A 1 97 ? -12.625 10.742 -9.312 1 91.06 97 ASP A C 1
ATOM 757 O O . ASP A 1 97 ? -13.305 9.719 -9.312 1 91.06 97 ASP A O 1
ATOM 761 N N . ASP A 1 98 ? -11.531 10.867 -8.672 1 92.81 98 ASP A N 1
ATOM 762 C CA . ASP A 1 98 ? -11 9.789 -7.84 1 92.81 98 ASP A CA 1
ATOM 763 C C . ASP A 1 98 ? -11.945 9.469 -6.684 1 92.81 98 ASP A C 1
ATOM 765 O O . ASP A 1 98 ? -12.188 8.297 -6.375 1 92.81 98 ASP A O 1
ATOM 769 N N . LEU A 1 99 ? -12.461 10.492 -6.066 1 92.38 99 LEU A N 1
ATOM 770 C CA . LEU A 1 99 ? -13.398 10.336 -4.953 1 92.38 99 LEU A CA 1
ATOM 771 C C . LEU A 1 99 ? -14.664 9.625 -5.406 1 92.38 99 LEU A C 1
ATOM 773 O O . LEU A 1 99 ? -15.141 8.703 -4.734 1 92.38 99 LEU A O 1
ATOM 777 N N . GLU A 1 100 ? -15.227 10.039 -6.5 1 90.81 100 GLU A N 1
ATOM 778 C CA . GLU A 1 100 ? -16.453 9.422 -7.023 1 90.81 100 GLU A CA 1
ATOM 779 C C . GLU A 1 100 ? -16.219 7.957 -7.379 1 90.81 100 GLU A C 1
ATOM 781 O O . GLU A 1 100 ? -17.078 7.113 -7.148 1 90.81 100 GLU A O 1
ATOM 786 N N . ASP A 1 101 ? -15.07 7.738 -7.93 1 91 101 ASP A N 1
ATOM 787 C CA . ASP A 1 101 ? -14.711 6.352 -8.211 1 91 101 ASP A CA 1
ATOM 788 C C . ASP A 1 101 ? -14.734 5.512 -6.938 1 91 101 ASP A C 1
ATOM 790 O O . ASP A 1 101 ? -15.258 4.395 -6.934 1 91 101 ASP A O 1
ATOM 794 N N . GLY A 1 102 ? -14.117 6.043 -5.883 1 90.5 102 GLY A N 1
ATOM 795 C CA . GLY A 1 102 ? -14.086 5.34 -4.613 1 90.5 102 GLY A CA 1
ATOM 796 C C . GLY A 1 102 ? -15.461 5.129 -4.012 1 90.5 102 GLY A C 1
ATOM 797 O O . GLY A 1 102 ? -15.75 4.062 -3.461 1 90.5 102 GLY A O 1
ATOM 798 N N . LEU A 1 103 ? -16.297 6.117 -4.148 1 88.62 103 LEU A N 1
ATOM 799 C CA . LEU A 1 103 ? -17.625 6.066 -3.562 1 88.62 103 LEU A CA 1
ATOM 800 C C . LEU A 1 103 ? -18.516 5.086 -4.324 1 88.62 103 LEU A C 1
ATOM 802 O O . LEU A 1 103 ? -19.469 4.539 -3.76 1 88.62 103 LEU A O 1
ATOM 806 N N . ASN A 1 104 ? -18.156 4.859 -5.566 1 87.56 104 ASN A N 1
ATOM 807 C CA . ASN A 1 104 ? -19.016 4.035 -6.414 1 87.56 104 ASN A CA 1
ATOM 808 C C . ASN A 1 104 ? -18.422 2.646 -6.629 1 87.56 104 ASN A C 1
ATOM 810 O O . ASN A 1 104 ? -18.844 1.915 -7.523 1 87.56 104 ASN A O 1
ATOM 814 N N . THR A 1 105 ? -17.453 2.312 -5.922 1 86.81 105 THR A N 1
ATOM 815 C CA . THR A 1 105 ? -16.859 0.983 -6.035 1 86.81 105 THR A CA 1
ATOM 816 C C . THR A 1 105 ? -17.469 0.031 -5.012 1 86.81 105 THR A C 1
ATOM 818 O O . THR A 1 105 ? -17.234 0.17 -3.809 1 86.81 105 THR A O 1
ATOM 821 N N . PRO A 1 106 ? -18.156 -0.92 -5.512 1 85.38 106 PRO A N 1
ATOM 822 C CA . PRO A 1 106 ? -18.781 -1.861 -4.582 1 85.38 106 PRO A CA 1
ATOM 823 C C . PRO A 1 106 ? -17.812 -2.961 -4.125 1 85.38 106 PRO A C 1
ATOM 825 O O . PRO A 1 106 ? -16.859 -3.287 -4.832 1 85.38 106 PRO A O 1
ATOM 828 N N . ILE A 1 107 ? -18.109 -3.465 -2.926 1 89.44 107 ILE A N 1
ATOM 829 C CA . ILE A 1 107 ? -17.422 -4.66 -2.449 1 89.44 107 ILE A CA 1
ATOM 830 C C . ILE A 1 107 ? -17.984 -5.895 -3.154 1 89.44 107 ILE A C 1
ATOM 832 O O . ILE A 1 107 ? -19.203 -6.086 -3.209 1 89.44 107 ILE A O 1
ATOM 836 N N . ASN A 1 108 ? -17.156 -6.641 -3.83 1 94.06 108 ASN A N 1
ATOM 837 C CA . ASN A 1 108 ? -17.547 -7.898 -4.465 1 94.06 108 ASN A CA 1
ATOM 838 C C . ASN A 1 108 ? -17.312 -9.086 -3.535 1 94.06 108 ASN A C 1
ATOM 840 O O . ASN A 1 108 ? -16.188 -9.547 -3.377 1 94.06 108 ASN A O 1
ATOM 844 N N . SER A 1 109 ? -18.375 -9.578 -2.936 1 91.25 109 SER A N 1
ATOM 845 C CA . SER A 1 109 ? -18.25 -10.648 -1.948 1 91.25 109 SER A CA 1
ATOM 846 C C . SER A 1 109 ? -18.641 -12 -2.547 1 91.25 109 SER A C 1
ATOM 848 O O . SER A 1 109 ? -18.922 -12.945 -1.815 1 91.25 109 SER A O 1
ATOM 850 N N . LYS A 1 110 ? -18.625 -12.086 -3.869 1 92.62 110 LYS A N 1
ATOM 851 C CA . LYS A 1 110 ? -18.922 -13.344 -4.551 1 92.62 110 LYS A CA 1
ATOM 852 C C . LYS A 1 110 ? -17.75 -14.32 -4.43 1 92.62 110 LYS A C 1
ATOM 854 O O . LYS A 1 110 ? -16.656 -13.93 -4.027 1 92.62 110 LYS A O 1
ATOM 859 N N . LYS A 1 111 ? -18.156 -15.586 -4.688 1 93.75 111 LYS A N 1
ATOM 860 C CA . LYS A 1 111 ? -17.094 -16.578 -4.844 1 93.75 111 LYS A CA 1
ATOM 861 C C . LYS A 1 111 ? -16.328 -16.375 -6.148 1 93.75 111 LYS A C 1
ATOM 863 O O . LYS A 1 111 ? -16.922 -16.141 -7.199 1 93.75 111 LYS A O 1
ATOM 868 N N . ALA A 1 112 ? -15.055 -16.453 -6.059 1 97.25 112 ALA A N 1
ATOM 869 C CA . ALA A 1 112 ? -14.242 -16.328 -7.27 1 97.25 112 ALA A CA 1
ATOM 870 C C . ALA A 1 112 ? -14.289 -17.625 -8.086 1 97.25 112 ALA A C 1
ATOM 872 O O . ALA A 1 112 ? -13.914 -18.688 -7.594 1 97.25 112 ALA A O 1
ATOM 873 N N . GLN A 1 113 ? -14.711 -17.516 -9.305 1 96.81 113 GLN A N 1
ATOM 874 C CA . GLN A 1 113 ? -14.68 -18.656 -10.219 1 96.81 113 GLN A CA 1
ATOM 875 C C . GLN A 1 113 ? -13.289 -18.844 -10.82 1 96.81 113 GLN A C 1
ATOM 877 O O . GLN A 1 113 ? -12.844 -19.969 -11.016 1 96.81 113 GLN A O 1
ATOM 882 N N . ASN A 1 114 ? -12.719 -17.75 -11.133 1 98.25 114 ASN A N 1
ATOM 883 C CA . ASN A 1 114 ? -11.383 -17.719 -11.727 1 98.25 114 ASN A CA 1
ATOM 884 C C . ASN A 1 114 ? -10.43 -16.859 -10.891 1 98.25 114 ASN A C 1
ATOM 886 O O . ASN A 1 114 ? -10.844 -15.914 -10.234 1 98.25 114 ASN A O 1
ATOM 890 N N . ILE A 1 115 ? -9.188 -17.219 -10.945 1 98.75 115 ILE A N 1
ATOM 891 C CA . ILE A 1 115 ? -8.148 -16.422 -10.297 1 98.75 115 ILE A CA 1
ATOM 892 C C . ILE A 1 115 ? -6.973 -16.234 -11.25 1 98.75 115 ILE A C 1
ATOM 894 O O . ILE A 1 115 ? -6.512 -17.203 -11.875 1 98.75 115 ILE A O 1
ATOM 898 N N . ILE A 1 116 ? -6.566 -15.07 -11.438 1 98.88 116 ILE A N 1
ATOM 899 C CA . ILE A 1 116 ? -5.312 -14.766 -12.117 1 98.88 116 ILE A CA 1
ATOM 900 C C . ILE A 1 116 ? -4.371 -14.031 -11.172 1 98.88 116 ILE A C 1
ATOM 902 O O . ILE A 1 116 ? -4.715 -12.969 -10.648 1 98.88 116 ILE A O 1
ATOM 906 N N . LEU A 1 117 ? -3.25 -14.586 -10.898 1 98.88 117 LEU A N 1
ATOM 907 C CA . LEU A 1 117 ? -2.234 -14 -10.031 1 98.88 117 LEU A CA 1
ATOM 908 C C . LEU A 1 117 ? -1.004 -13.594 -10.828 1 98.88 117 LEU A C 1
ATOM 910 O O . LEU A 1 117 ? -0.282 -14.445 -11.352 1 98.88 117 LEU A O 1
ATOM 914 N N . PHE A 1 118 ? -0.814 -12.266 -10.984 1 98.81 118 PHE A N 1
ATOM 915 C CA . PHE A 1 118 ? 0.389 -11.703 -11.586 1 98.81 118 PHE A CA 1
ATOM 916 C C . PHE A 1 118 ? 1.443 -11.422 -10.523 1 98.81 118 PHE A C 1
ATOM 918 O O . PHE A 1 118 ? 1.179 -10.711 -9.547 1 98.81 118 PHE A O 1
ATOM 925 N N . VAL A 1 119 ? 2.646 -11.953 -10.703 1 97.94 119 VAL A N 1
ATOM 926 C CA . VAL A 1 119 ? 3.715 -11.742 -9.734 1 97.94 119 VAL A CA 1
ATOM 927 C C . VAL A 1 119 ? 4.949 -11.18 -10.438 1 97.94 119 VAL A C 1
ATOM 929 O O . VAL A 1 119 ? 5.539 -11.852 -11.289 1 97.94 119 VAL A O 1
ATOM 932 N N . ALA A 1 120 ? 5.25 -9.93 -10.164 1 96.25 120 ALA A N 1
ATOM 933 C CA . ALA A 1 120 ? 6.582 -9.422 -10.492 1 96.25 120 ALA A CA 1
ATOM 934 C C . ALA A 1 120 ? 7.605 -9.883 -9.461 1 96.25 120 ALA A C 1
ATOM 936 O O . ALA A 1 120 ? 7.68 -9.328 -8.359 1 96.25 120 ALA A O 1
ATOM 937 N N . ASP A 1 121 ? 8.398 -10.758 -9.82 1 93.38 121 ASP A N 1
ATOM 938 C CA . ASP A 1 121 ? 9.234 -11.477 -8.867 1 93.38 121 ASP A CA 1
ATOM 939 C C . ASP A 1 121 ? 10.68 -11 -8.93 1 93.38 121 ASP A C 1
ATOM 941 O O . ASP A 1 121 ? 11.336 -11.133 -9.969 1 93.38 121 ASP A O 1
ATOM 945 N N . GLY A 1 122 ? 11.133 -10.477 -7.801 1 90.94 122 GLY A N 1
ATOM 946 C CA . GLY A 1 122 ? 12.555 -10.219 -7.645 1 90.94 122 GLY A CA 1
ATOM 947 C C . GLY A 1 122 ? 12.992 -8.891 -8.219 1 90.94 122 GLY A C 1
ATOM 948 O O . GLY A 1 122 ? 14.094 -8.766 -8.766 1 90.94 122 GLY A O 1
ATOM 949 N N . PHE A 1 123 ? 12.203 -7.938 -8.211 1 90.5 123 PHE A N 1
ATOM 950 C CA . PHE A 1 123 ? 12.547 -6.629 -8.75 1 90.5 123 PHE A CA 1
ATOM 951 C C . PHE A 1 123 ? 13.039 -5.699 -7.645 1 90.5 123 PHE A C 1
ATOM 953 O O . PHE A 1 123 ? 12.719 -5.895 -6.473 1 90.5 123 PHE A O 1
ATOM 960 N N . ASP A 1 124 ? 13.797 -4.742 -8.117 1 84.62 124 ASP A N 1
ATOM 961 C CA . ASP A 1 124 ? 14.148 -3.648 -7.215 1 84.62 124 ASP A CA 1
ATOM 962 C C . ASP A 1 124 ? 12.906 -2.869 -6.785 1 84.62 124 ASP A C 1
ATOM 964 O O . ASP A 1 124 ? 12.023 -2.6 -7.602 1 84.62 124 ASP A O 1
ATOM 968 N N . PRO A 1 125 ? 12.852 -2.516 -5.516 1 77.75 125 PRO A N 1
ATOM 969 C CA . PRO A 1 125 ? 11.672 -1.811 -5.008 1 77.75 125 PRO A CA 1
ATOM 970 C C . PRO A 1 125 ? 11.352 -0.545 -5.801 1 77.75 125 PRO A C 1
ATOM 972 O O . PRO A 1 125 ? 10.188 -0.154 -5.902 1 77.75 125 PRO A O 1
ATOM 975 N N . ASP A 1 126 ? 12.398 0.016 -6.418 1 81.75 126 ASP A N 1
ATOM 976 C CA . ASP A 1 126 ? 12.172 1.271 -7.129 1 81.75 126 ASP A CA 1
ATOM 977 C C . ASP A 1 126 ? 11.883 1.021 -8.609 1 81.75 126 ASP A C 1
ATOM 979 O O . ASP A 1 126 ? 11.547 1.949 -9.344 1 81.75 126 ASP A O 1
ATOM 983 N N . ALA A 1 127 ? 11.953 -0.21 -9.016 1 88.06 127 ALA A N 1
ATOM 984 C CA . ALA A 1 127 ? 11.844 -0.528 -10.438 1 88.06 127 ALA A CA 1
ATOM 985 C C . ALA A 1 127 ? 10.445 -0.225 -10.961 1 88.06 127 ALA A C 1
ATOM 987 O O . ALA A 1 127 ? 10.281 0.258 -12.086 1 88.06 127 ALA A O 1
ATOM 988 N N . ILE A 1 128 ? 9.469 -0.444 -10.156 1 90 128 ILE A N 1
ATOM 989 C CA . ILE A 1 128 ? 8.086 -0.267 -10.594 1 90 128 ILE A CA 1
ATOM 990 C C . ILE A 1 128 ? 7.805 1.215 -10.828 1 90 128 ILE A C 1
ATOM 992 O O . ILE A 1 128 ? 7.293 1.595 -11.883 1 90 128 ILE A O 1
ATOM 996 N N . SER A 1 129 ? 8.148 2.037 -9.852 1 87.81 129 SER A N 1
ATOM 997 C CA . SER A 1 129 ? 7.906 3.469 -9.992 1 87.81 129 SER A CA 1
ATOM 998 C C . SER A 1 129 ? 8.719 4.055 -11.148 1 87.81 129 SER A C 1
ATOM 1000 O O . SER A 1 129 ? 8.227 4.922 -11.875 1 87.81 129 SER A O 1
ATOM 1002 N N . SER A 1 130 ? 9.93 3.578 -11.297 1 89.12 130 SER A N 1
ATOM 1003 C CA . SER A 1 130 ? 10.766 4.059 -12.383 1 89.12 130 SER A CA 1
ATOM 1004 C C . SER A 1 130 ? 10.188 3.684 -13.742 1 89.12 130 SER A C 1
ATOM 1006 O O . SER A 1 130 ? 10.156 4.504 -14.664 1 89.12 130 SER A O 1
ATOM 1008 N N . ALA A 1 131 ? 9.734 2.455 -13.82 1 92.88 131 ALA A N 1
ATOM 1009 C CA . ALA A 1 131 ? 9.125 2.004 -15.07 1 92.88 131 ALA A CA 1
ATOM 1010 C C . ALA A 1 131 ? 7.832 2.768 -15.352 1 92.88 131 ALA A C 1
ATOM 1012 O O . ALA A 1 131 ? 7.531 3.074 -16.516 1 92.88 131 ALA A O 1
ATOM 1013 N N . ARG A 1 132 ? 7.113 3.086 -14.359 1 93.88 132 ARG A N 1
ATOM 1014 C CA . ARG A 1 132 ? 5.863 3.822 -14.5 1 93.88 132 ARG A CA 1
ATOM 1015 C C . ARG A 1 132 ? 6.105 5.207 -15.094 1 93.88 132 ARG A C 1
ATOM 1017 O O . ARG A 1 132 ? 5.41 5.625 -16.016 1 93.88 132 ARG A O 1
ATOM 1024 N N . ILE A 1 133 ? 7.098 5.883 -14.586 1 91.56 133 ILE A N 1
ATOM 1025 C CA . ILE A 1 133 ? 7.426 7.227 -15.055 1 91.56 133 ILE A CA 1
ATOM 1026 C C . ILE A 1 133 ? 7.863 7.176 -16.516 1 91.56 133 ILE A C 1
ATOM 1028 O O . ILE A 1 133 ? 7.465 8.023 -17.312 1 91.56 133 ILE A O 1
ATOM 1032 N N . ARG A 1 134 ? 8.648 6.199 -16.75 1 89.31 134 ARG A N 1
ATOM 1033 C CA . ARG A 1 134 ? 9.172 6.066 -18.109 1 89.31 134 ARG A CA 1
ATOM 1034 C C . ARG A 1 134 ? 8.047 5.809 -19.109 1 89.31 134 ARG A C 1
ATOM 1036 O O . ARG A 1 134 ? 8.07 6.336 -20.219 1 89.31 134 ARG A O 1
ATOM 1043 N N . HIS A 1 135 ? 7.137 5.043 -18.688 1 92 135 HIS A N 1
ATOM 1044 C CA . HIS A 1 135 ? 6.109 4.586 -19.609 1 92 135 HIS A CA 1
ATOM 1045 C C . HIS A 1 135 ? 4.938 5.562 -19.656 1 92 135 HIS A C 1
ATOM 1047 O O . HIS A 1 135 ? 4.379 5.812 -20.734 1 92 135 HIS A O 1
ATOM 1053 N N . TYR A 1 136 ? 4.508 6.141 -18.516 1 93.81 136 TYR A N 1
ATOM 1054 C CA . TYR A 1 136 ? 3.277 6.922 -18.453 1 93.81 136 TYR A CA 1
ATOM 1055 C C . TYR A 1 136 ? 3.553 8.344 -17.969 1 93.81 136 TYR A C 1
ATOM 1057 O O . TYR A 1 136 ? 2.643 9.172 -17.922 1 93.81 136 TYR A O 1
ATOM 1065 N N . GLY A 1 137 ? 4.754 8.688 -17.656 1 90.75 137 GLY A N 1
ATOM 1066 C CA . GLY A 1 137 ? 5.055 9.984 -17.078 1 90.75 137 GLY A CA 1
ATOM 1067 C C . GLY A 1 137 ? 4.789 10.047 -15.586 1 90.75 137 GLY A C 1
ATOM 1068 O O . GLY A 1 137 ? 4.504 9.023 -14.953 1 90.75 137 GLY A O 1
ATOM 1069 N N . THR A 1 138 ? 4.922 11.195 -14.977 1 87.75 138 THR A N 1
ATOM 1070 C CA . THR A 1 138 ? 4.883 11.359 -13.531 1 87.75 138 THR A CA 1
ATOM 1071 C C . THR A 1 138 ? 3.441 11.32 -13.023 1 87.75 138 THR A C 1
ATOM 1073 O O . THR A 1 138 ? 3.203 11.164 -11.82 1 87.75 138 THR A O 1
ATOM 1076 N N . ASN A 1 139 ? 2.453 11.406 -13.891 1 86.62 139 ASN A N 1
ATOM 1077 C CA . ASN A 1 139 ? 1.053 11.445 -13.477 1 86.62 139 ASN A CA 1
ATOM 1078 C C . ASN A 1 139 ? 0.302 10.195 -13.922 1 86.62 139 ASN A C 1
ATOM 1080 O O . ASN A 1 139 ? -0.92 10.117 -13.781 1 86.62 139 ASN A O 1
ATOM 1084 N N . GLY A 1 140 ? 0.983 9.266 -14.445 1 90.56 140 GLY A N 1
ATOM 1085 C CA . GLY A 1 140 ? 0.342 8.062 -14.953 1 90.56 140 GLY A CA 1
ATOM 1086 C C . GLY A 1 140 ? 0.326 6.922 -13.961 1 90.56 140 GLY A C 1
ATOM 1087 O O . GLY A 1 140 ? 0.878 7.043 -12.859 1 90.56 140 GLY A O 1
ATOM 1088 N N . SER A 1 141 ? -0.399 5.934 -14.32 1 94.75 141 SER A N 1
ATOM 1089 C CA . SER A 1 141 ? -0.485 4.73 -13.5 1 94.75 141 SER A CA 1
ATOM 1090 C C . SER A 1 141 ? -0.559 3.477 -14.367 1 94.75 141 SER A C 1
ATOM 1092 O O . SER A 1 141 ? -1.052 3.525 -15.492 1 94.75 141 SER A O 1
ATOM 1094 N N . PHE A 1 142 ? 0.005 2.406 -13.891 1 96.88 142 PHE A N 1
ATOM 1095 C CA . PHE A 1 142 ? -0.217 1.105 -14.508 1 96.88 142 PHE A CA 1
ATOM 1096 C C . PHE A 1 142 ? -1.662 0.659 -14.32 1 96.88 142 PHE A C 1
ATOM 1098 O O . PHE A 1 142 ? -2.365 1.158 -13.445 1 96.88 142 PHE A O 1
ATOM 1105 N N . ALA A 1 143 ? -2.08 -0.273 -15.133 1 97.31 143 ALA A N 1
ATOM 1106 C CA . ALA A 1 143 ? -3.453 -0.764 -15.078 1 97.31 143 ALA A CA 1
ATOM 1107 C C . ALA A 1 143 ? -3.77 -1.363 -13.711 1 97.31 143 ALA A C 1
ATOM 1109 O O . ALA A 1 143 ? -4.828 -1.098 -13.141 1 97.31 143 ALA A O 1
ATOM 1110 N N . TRP A 1 144 ? -2.799 -2.09 -13.188 1 97.44 144 TRP A N 1
ATOM 1111 C CA . TRP A 1 144 ? -3.066 -2.781 -11.93 1 97.44 144 TRP A CA 1
ATOM 1112 C C . TRP A 1 144 ? -3.111 -1.796 -10.766 1 97.44 144 TRP A C 1
ATOM 1114 O O . TRP A 1 144 ? -3.689 -2.09 -9.719 1 97.44 144 TRP A O 1
ATOM 1124 N N . GLU A 1 145 ? -2.494 -0.669 -10.914 1 96.62 145 GLU A N 1
ATOM 1125 C CA . GLU A 1 145 ? -2.447 0.315 -9.844 1 96.62 145 GLU A CA 1
ATOM 1126 C C . GLU A 1 145 ? -3.783 1.04 -9.695 1 96.62 145 GLU A C 1
ATOM 1128 O O . GLU A 1 145 ? -3.973 1.822 -8.766 1 96.62 145 GLU A O 1
ATOM 1133 N N . ARG A 1 146 ? -4.711 0.715 -10.578 1 94.5 146 ARG A N 1
ATOM 1134 C CA . ARG A 1 146 ? -6.055 1.283 -10.516 1 94.5 146 ARG A CA 1
ATOM 1135 C C . ARG A 1 146 ? -7.043 0.281 -9.93 1 94.5 146 ARG A C 1
ATOM 1137 O O . ARG A 1 146 ? -8.234 0.575 -9.805 1 94.5 146 ARG A O 1
ATOM 1144 N N . PHE A 1 147 ? -6.539 -0.916 -9.609 1 97.06 147 PHE A N 1
ATOM 1145 C CA . PHE A 1 147 ? -7.418 -1.863 -8.938 1 97.06 147 PHE A CA 1
ATOM 1146 C C . PHE A 1 147 ? -7.969 -1.271 -7.645 1 97.06 147 PHE A C 1
ATOM 1148 O O . PHE A 1 147 ? -7.262 -0.55 -6.938 1 97.06 147 PHE A O 1
ATOM 1155 N N . PRO A 1 148 ? -9.188 -1.597 -7.305 1 95.31 148 PRO A N 1
ATOM 1156 C CA . PRO A 1 148 ? -9.875 -0.893 -6.223 1 95.31 148 PRO A CA 1
ATOM 1157 C C . PRO A 1 148 ? -9.383 -1.311 -4.84 1 95.31 148 PRO A C 1
ATOM 1159 O O . PRO A 1 148 ? -9.688 -0.649 -3.844 1 95.31 148 PRO A O 1
ATOM 1162 N N . HIS A 1 149 ? -8.688 -2.408 -4.742 1 96.56 149 HIS A N 1
ATOM 1163 C CA . HIS A 1 149 ? -8.242 -2.873 -3.434 1 96.56 149 HIS A CA 1
ATOM 1164 C C . HIS A 1 149 ? -6.73 -3.066 -3.4 1 96.56 149 HIS A C 1
ATOM 1166 O O . HIS A 1 149 ? -6.141 -3.543 -4.371 1 96.56 149 HIS A O 1
ATOM 1172 N N . VAL A 1 150 ? -6.211 -2.594 -2.311 1 96.94 150 VAL A N 1
ATOM 1173 C CA . VAL A 1 150 ? -4.766 -2.674 -2.141 1 96.94 150 VAL A CA 1
ATOM 1174 C C . VAL A 1 150 ? -4.438 -3.211 -0.749 1 96.94 150 VAL A C 1
ATOM 1176 O O . VAL A 1 150 ? -5.211 -3.023 0.193 1 96.94 150 VAL A O 1
ATOM 1179 N N . GLY A 1 151 ? -3.422 -3.955 -0.634 1 96.56 151 GLY A N 1
ATOM 1180 C CA . GLY A 1 151 ? -2.801 -4.379 0.611 1 96.56 151 GLY A CA 1
ATOM 1181 C C . GLY A 1 151 ? -1.287 -4.289 0.583 1 96.56 151 GLY A C 1
ATOM 1182 O O . GLY A 1 151 ? -0.699 -3.955 -0.448 1 96.56 151 GLY A O 1
ATOM 1183 N N . VAL A 1 152 ? -0.712 -4.441 1.724 1 95.94 152 VAL A N 1
ATOM 1184 C CA . VAL A 1 152 ? 0.741 -4.441 1.862 1 95.94 152 VAL A CA 1
ATOM 1185 C C . VAL A 1 152 ? 1.22 -5.82 2.312 1 95.94 152 VAL A C 1
ATOM 1187 O O . VAL A 1 152 ? 0.601 -6.445 3.178 1 95.94 152 VAL A O 1
ATOM 1190 N N . VAL A 1 153 ? 2.248 -6.25 1.672 1 95.62 153 VAL A N 1
ATOM 1191 C CA . VAL A 1 153 ? 2.836 -7.531 2.055 1 95.62 153 VAL A CA 1
ATOM 1192 C C . VAL A 1 153 ? 4.246 -7.312 2.594 1 95.62 153 VAL A C 1
ATOM 1194 O O . VAL A 1 153 ? 5.059 -6.625 1.968 1 95.62 153 VAL A O 1
ATOM 1197 N N . ARG A 1 154 ? 4.52 -7.852 3.715 1 93.81 154 ARG A N 1
ATOM 1198 C CA . ARG A 1 154 ? 5.84 -7.773 4.328 1 93.81 154 ARG A CA 1
ATOM 1199 C C . ARG A 1 154 ? 6.66 -9.023 4.02 1 93.81 154 ARG A C 1
ATOM 1201 O O . ARG A 1 154 ? 6.434 -10.078 4.609 1 93.81 154 ARG A O 1
ATOM 1208 N N . TRP A 1 155 ? 7.621 -8.836 3.209 1 92.62 155 TRP A N 1
ATOM 1209 C CA . TRP A 1 155 ? 8.508 -9.938 2.832 1 92.62 155 TRP A CA 1
ATOM 1210 C C . TRP A 1 155 ? 9.703 -10.016 3.777 1 92.62 155 TRP A C 1
ATOM 1212 O O . TRP A 1 155 ? 10.266 -8.992 4.168 1 92.62 155 TRP A O 1
ATOM 1222 N N . ASN A 1 156 ? 10.031 -11.172 4.141 1 91.31 156 ASN A N 1
ATOM 1223 C CA . ASN A 1 156 ? 11.172 -11.445 4.996 1 91.31 156 ASN A CA 1
ATOM 1224 C C . ASN A 1 156 ? 12.266 -12.211 4.25 1 91.31 156 ASN A C 1
ATOM 1226 O O . ASN A 1 156 ? 11.984 -13.242 3.625 1 91.31 156 ASN A O 1
ATOM 1230 N N . LYS A 1 157 ? 13.5 -11.758 4.406 1 88.56 157 LYS A N 1
ATOM 1231 C CA . LYS A 1 157 ? 14.617 -12.328 3.662 1 88.56 157 LYS A CA 1
ATOM 1232 C C . LYS A 1 157 ? 14.828 -13.797 4.02 1 88.56 157 LYS A C 1
ATOM 1234 O O . LYS A 1 157 ? 15.375 -14.562 3.225 1 88.56 157 LYS A O 1
ATOM 1239 N N . ARG A 1 158 ? 14.375 -14.211 5.105 1 88.81 158 ARG A N 1
ATOM 1240 C CA . ARG A 1 158 ? 14.617 -15.57 5.582 1 88.81 158 ARG A CA 1
ATOM 1241 C C . ARG A 1 158 ? 13.5 -16.516 5.141 1 88.81 158 ARG A C 1
ATOM 1243 O O . ARG A 1 158 ? 13.602 -17.734 5.328 1 88.81 158 ARG A O 1
ATOM 1250 N N . LEU A 1 159 ? 12.5 -15.961 4.562 1 89.75 159 LEU A N 1
ATOM 1251 C CA . LEU A 1 159 ? 11.352 -16.781 4.195 1 89.75 159 LEU A CA 1
ATOM 1252 C C . LEU A 1 159 ? 11.359 -17.094 2.703 1 89.75 159 LEU A C 1
ATOM 1254 O O . LEU A 1 159 ? 11.688 -16.234 1.885 1 89.75 159 LEU A O 1
ATOM 1258 N N . ALA A 1 160 ? 10.984 -18.391 2.424 1 93.88 160 ALA A N 1
ATOM 1259 C CA . ALA A 1 160 ? 10.82 -18.797 1.032 1 93.88 160 ALA A CA 1
ATOM 1260 C C . ALA A 1 160 ? 9.641 -18.062 0.384 1 93.88 160 ALA A C 1
ATOM 1262 O O . ALA A 1 160 ? 8.484 -18.328 0.713 1 93.88 160 ALA A O 1
ATOM 1263 N N . VAL A 1 161 ? 9.898 -17.281 -0.582 1 94.31 161 VAL A N 1
ATOM 1264 C CA . VAL A 1 161 ? 8.938 -16.375 -1.202 1 94.31 161 VAL A CA 1
ATOM 1265 C C . VAL A 1 161 ? 7.809 -17.188 -1.84 1 94.31 161 VAL A C 1
ATOM 1267 O O . VAL A 1 161 ? 6.633 -16.938 -1.557 1 94.31 161 VAL A O 1
ATOM 1270 N N . GLY A 1 162 ? 8.156 -18.125 -2.666 1 97.44 162 GLY A N 1
ATOM 1271 C CA . GLY A 1 162 ? 7.16 -18.922 -3.379 1 97.44 162 GLY A CA 1
ATOM 1272 C C . GLY A 1 162 ? 6.281 -19.75 -2.459 1 97.44 162 GLY A C 1
ATOM 1273 O O . GLY A 1 162 ? 5.055 -19.734 -2.592 1 97.44 162 GLY A O 1
ATOM 1274 N N . THR A 1 163 ? 6.91 -20.469 -1.509 1 98.12 163 THR A N 1
ATOM 1275 C CA . THR A 1 163 ? 6.164 -21.312 -0.576 1 98.12 163 THR A CA 1
ATOM 1276 C C . THR A 1 163 ? 5.164 -20.469 0.221 1 98.12 163 THR A C 1
ATOM 1278 O O . THR A 1 163 ? 4.031 -20.906 0.45 1 98.12 163 THR A O 1
ATOM 1281 N N . GLY A 1 164 ? 5.621 -19.359 0.638 1 97.44 164 GLY A N 1
ATOM 1282 C CA . GLY A 1 164 ? 4.723 -18.469 1.356 1 97.44 164 GLY A CA 1
ATOM 1283 C C . GLY A 1 164 ? 3.559 -17.984 0.511 1 97.44 164 GLY A C 1
ATOM 1284 O O . GLY A 1 164 ? 2.396 -18.141 0.889 1 97.44 164 GLY A O 1
ATOM 1285 N N . MET A 1 165 ? 3.793 -17.453 -0.63 1 98 165 MET A N 1
ATOM 1286 C CA . MET A 1 165 ? 2.809 -16.812 -1.494 1 98 165 MET A CA 1
ATOM 1287 C C . MET A 1 165 ? 1.836 -17.828 -2.072 1 98 165 MET A C 1
ATOM 1289 O O . MET A 1 165 ? 0.633 -17.578 -2.148 1 98 165 MET A O 1
ATOM 1293 N N . PHE A 1 166 ? 2.328 -19 -2.436 1 98.56 166 PHE A N 1
ATOM 1294 C CA . PHE A 1 166 ? 1.512 -19.938 -3.193 1 98.56 166 PHE A CA 1
ATOM 1295 C C . PHE A 1 166 ? 0.979 -21.047 -2.289 1 98.56 166 PHE A C 1
ATOM 1297 O O . PHE A 1 166 ? -0.005 -21.719 -2.623 1 98.56 166 PHE A O 1
ATOM 1304 N N . GLY A 1 167 ? 1.655 -21.297 -1.219 1 97.69 167 GLY A N 1
ATOM 1305 C CA . GLY A 1 167 ? 1.266 -22.391 -0.345 1 97.69 167 GLY A CA 1
ATOM 1306 C C . GLY A 1 167 ? 0.746 -21.922 1.001 1 97.69 167 GLY A C 1
ATOM 1307 O O . GLY A 1 167 ? 0.129 -22.703 1.736 1 97.69 167 GLY A O 1
ATOM 1308 N N . GLY A 1 168 ? 1.078 -20.672 1.394 1 97.19 168 GLY A N 1
ATOM 1309 C CA . GLY A 1 168 ? 0.556 -20.094 2.615 1 97.19 168 GLY A CA 1
ATOM 1310 C C . GLY A 1 168 ? 1.319 -20.516 3.855 1 97.19 168 GLY A C 1
ATOM 1311 O O . GLY A 1 168 ? 0.778 -20.484 4.965 1 97.19 168 GLY A O 1
ATOM 1312 N N . VAL A 1 169 ? 2.52 -20.984 3.674 1 97.25 169 VAL A N 1
ATOM 1313 C CA . VAL A 1 169 ? 3.314 -21.469 4.793 1 97.25 169 VAL A CA 1
ATOM 1314 C C . VAL A 1 169 ? 4.699 -20.828 4.77 1 97.25 169 VAL A C 1
ATOM 1316 O O . VAL A 1 169 ? 5.309 -20.688 3.705 1 97.25 169 VAL A O 1
ATOM 1319 N N . GLY A 1 170 ? 5.086 -20.359 5.934 1 96.31 170 GLY A N 1
ATOM 1320 C CA . GLY A 1 170 ? 6.453 -19.875 6.039 1 96.31 170 GLY A CA 1
ATOM 1321 C C . GLY A 1 170 ? 7.48 -21 6.074 1 96.31 170 GLY A C 1
ATOM 1322 O O . GLY A 1 170 ? 7.281 -22.016 6.746 1 96.31 170 GLY A O 1
ATOM 1323 N N . ALA A 1 171 ? 8.492 -20.875 5.285 1 97 171 ALA A N 1
ATOM 1324 C CA . ALA A 1 171 ? 9.578 -21.844 5.188 1 97 171 ALA A CA 1
ATOM 1325 C C . ALA A 1 171 ? 10.922 -21.156 4.969 1 97 171 ALA A C 1
ATOM 1327 O O . ALA A 1 171 ? 10.977 -19.938 4.766 1 97 171 ALA A O 1
ATOM 1328 N N . HIS A 1 172 ? 11.984 -21.953 5.02 1 95.44 172 HIS A N 1
ATOM 1329 C CA . HIS A 1 172 ? 13.336 -21.422 4.891 1 95.44 172 HIS A CA 1
ATOM 1330 C C . HIS A 1 172 ? 13.602 -20.953 3.463 1 95.44 172 HIS A C 1
ATOM 1332 O O . HIS A 1 172 ? 13.297 -21.656 2.504 1 95.44 172 HIS A O 1
ATOM 1338 N N . SER A 1 173 ? 14.227 -19.719 3.473 1 93.69 173 SER A N 1
ATOM 1339 C CA . SER A 1 173 ? 14.711 -19.281 2.172 1 93.69 173 SER A CA 1
ATOM 1340 C C . SER A 1 173 ? 15.664 -20.312 1.561 1 93.69 173 SER A C 1
ATOM 1342 O O . SER A 1 173 ? 16.438 -20.953 2.273 1 93.69 173 SER A O 1
ATOM 1344 N N . GLY A 1 174 ? 15.539 -20.469 0.233 1 93.62 174 GLY A N 1
ATOM 1345 C CA . GLY A 1 174 ? 16.359 -21.453 -0.468 1 93.62 174 GLY A CA 1
ATOM 1346 C C . GLY A 1 174 ? 15.633 -22.75 -0.744 1 93.62 174 GLY A C 1
ATOM 1347 O O . GLY A 1 174 ? 16.109 -23.578 -1.529 1 93.62 174 GLY A O 1
ATOM 1348 N N . THR A 1 175 ? 14.523 -23 -0.047 1 96.69 175 THR A N 1
ATOM 1349 C CA . THR A 1 175 ? 13.688 -24.156 -0.3 1 96.69 175 THR A CA 1
ATOM 1350 C C . THR A 1 175 ? 12.438 -23.766 -1.081 1 96.69 175 THR A C 1
ATOM 1352 O O . THR A 1 175 ? 12.141 -22.578 -1.229 1 96.69 175 THR A O 1
ATOM 1355 N N . SER A 1 176 ? 11.719 -24.75 -1.614 1 97.81 176 SER A N 1
ATOM 1356 C CA . SER A 1 176 ? 10.469 -24.516 -2.322 1 97.81 176 SER A CA 1
ATOM 1357 C C . SER A 1 176 ? 9.453 -25.625 -2.033 1 97.81 176 SER A C 1
ATOM 1359 O O . SER A 1 176 ? 9.773 -26.812 -2.127 1 97.81 176 SER A O 1
ATOM 1361 N N . GLY A 1 177 ? 8.289 -25.203 -1.661 1 98.06 177 GLY A N 1
ATOM 1362 C CA . GLY A 1 177 ? 7.188 -26.125 -1.494 1 98.06 177 GLY A CA 1
ATOM 1363 C C . GLY A 1 177 ? 7.336 -27.031 -0.277 1 98.06 177 GLY A C 1
ATOM 1364 O O . GLY A 1 177 ? 6.777 -28.125 -0.233 1 98.06 177 GLY A O 1
ATOM 1365 N N . LEU A 1 178 ? 8.148 -26.656 0.613 1 97.88 178 LEU A N 1
ATOM 1366 C CA . LEU A 1 178 ? 8.375 -27.406 1.845 1 97.88 178 LEU A CA 1
ATOM 1367 C C . LEU A 1 178 ? 8.078 -26.547 3.066 1 97.88 178 LEU A C 1
ATOM 1369 O O . LEU A 1 178 ? 7.996 -25.312 2.963 1 97.88 178 LEU A O 1
ATOM 1373 N N . ASP A 1 179 ? 7.766 -27.141 4.18 1 97.62 179 ASP A N 1
ATOM 1374 C CA . ASP A 1 179 ? 7.535 -26.344 5.379 1 97.62 179 ASP A CA 1
ATOM 1375 C C . ASP A 1 179 ? 8.844 -26.109 6.141 1 97.62 179 ASP A C 1
ATOM 1377 O O . ASP A 1 179 ? 9.922 -26.438 5.645 1 97.62 179 ASP A O 1
ATOM 1381 N N . SER A 1 180 ? 8.797 -25.5 7.285 1 96.81 180 SER A N 1
ATOM 1382 C CA . SER A 1 180 ? 9.977 -24.984 7.965 1 96.81 180 SER A CA 1
ATOM 1383 C C . SER A 1 180 ? 10.742 -26.109 8.656 1 96.81 180 SER A C 1
ATOM 1385 O O . SER A 1 180 ? 11.836 -25.891 9.188 1 96.81 180 SER A O 1
ATOM 1387 N N . SER A 1 181 ? 10.266 -27.312 8.656 1 96.69 181 SER A N 1
ATOM 1388 C CA . SER A 1 181 ? 10.984 -28.438 9.25 1 96.69 181 SER A CA 1
ATOM 1389 C C . SER A 1 181 ? 12.109 -28.922 8.336 1 96.69 181 SER A C 1
ATOM 1391 O O . SER A 1 181 ? 12.977 -29.672 8.766 1 96.69 181 SER A O 1
ATOM 1393 N N . VAL A 1 182 ? 12.078 -28.562 7.094 1 96.5 182 VAL A N 1
ATOM 1394 C CA . VAL A 1 182 ? 13.109 -28.953 6.137 1 96.5 182 VAL A CA 1
ATOM 1395 C C . VAL A 1 182 ? 14.125 -27.828 5.977 1 96.5 182 VAL A C 1
ATOM 1397 O O . VAL A 1 182 ? 13.781 -26.734 5.504 1 96.5 182 VAL A O 1
ATOM 1400 N N . PHE A 1 183 ? 15.352 -28.094 6.312 1 95.25 183 PHE A N 1
ATOM 1401 C CA . PHE A 1 183 ? 16.422 -27.109 6.137 1 95.25 183 PHE A CA 1
ATOM 1402 C C . PHE A 1 183 ? 16.984 -27.188 4.723 1 95.25 183 PHE A C 1
ATOM 1404 O O . PHE A 1 183 ? 16.844 -28.203 4.043 1 95.25 183 PHE A O 1
ATOM 1411 N N . PRO A 1 184 ? 17.609 -26.094 4.281 1 94.69 184 PRO A N 1
ATOM 1412 C CA . PRO A 1 184 ? 18.234 -26.141 2.957 1 94.69 184 PRO A CA 1
ATOM 1413 C C . PRO A 1 184 ? 19.203 -27.312 2.797 1 94.69 184 PRO A C 1
ATOM 1415 O O . PRO A 1 184 ? 19.938 -27.641 3.727 1 94.69 184 PRO A O 1
ATOM 1418 N N . ASP A 1 185 ? 19.141 -27.984 1.728 1 92.62 185 ASP A N 1
ATOM 1419 C CA . ASP A 1 185 ? 20.016 -29.078 1.293 1 92.62 185 ASP A CA 1
ATOM 1420 C C . ASP A 1 185 ? 19.656 -30.375 2.018 1 92.62 185 ASP A C 1
ATOM 1422 O O . ASP A 1 185 ? 20.391 -31.359 1.918 1 92.62 185 ASP A O 1
ATOM 1426 N N . ASP A 1 186 ? 18.562 -30.422 2.717 1 91.69 186 ASP A N 1
ATOM 1427 C CA . ASP A 1 186 ? 18.172 -31.609 3.449 1 91.69 186 ASP A CA 1
ATOM 1428 C C . ASP A 1 186 ? 17.312 -32.531 2.58 1 91.69 186 ASP A C 1
ATOM 1430 O O . ASP A 1 186 ? 16.078 -32.531 2.686 1 91.69 186 ASP A O 1
ATOM 1434 N N . CYS A 1 187 ? 17.828 -33.406 1.876 1 89 187 CYS A N 1
ATOM 1435 C CA . CYS A 1 187 ? 17.172 -34.344 0.955 1 89 187 CYS A CA 1
ATOM 1436 C C . CYS A 1 187 ? 16.312 -35.344 1.711 1 89 187 CYS A C 1
ATOM 1438 O O . CYS A 1 187 ? 15.242 -35.75 1.236 1 89 187 CYS A O 1
ATOM 1440 N N . LEU A 1 188 ? 16.781 -35.75 2.799 1 87 188 LEU A N 1
ATOM 1441 C CA . LEU A 1 188 ? 16.078 -36.75 3.564 1 87 188 LEU A CA 1
ATOM 1442 C C . LEU A 1 188 ? 14.695 -36.25 3.99 1 87 188 LEU A C 1
ATOM 1444 O O . LEU A 1 188 ? 13.695 -36.969 3.807 1 87 188 LEU A O 1
ATOM 1448 N N . ARG A 1 189 ? 14.664 -35.094 4.527 1 91.06 189 ARG A N 1
ATOM 1449 C CA . ARG A 1 189 ? 13.398 -34.531 5.008 1 91.06 189 ARG A CA 1
ATOM 1450 C C . ARG A 1 189 ? 12.508 -34.125 3.848 1 91.06 189 ARG A C 1
ATOM 1452 O O . ARG A 1 189 ? 11.281 -34.156 3.957 1 91.06 189 ARG A O 1
ATOM 1459 N N . MET A 1 190 ? 13.125 -33.75 2.756 1 92.81 190 MET A N 1
ATOM 1460 C CA . MET A 1 190 ? 12.367 -33.312 1.578 1 92.81 190 MET A CA 1
ATOM 1461 C C . MET A 1 190 ? 11.539 -34.469 1.027 1 92.81 190 MET A C 1
ATOM 1463 O O . MET A 1 190 ? 10.469 -34.281 0.453 1 92.81 190 MET A O 1
ATOM 1467 N N . ASP A 1 191 ? 12.016 -35.688 1.273 1 89.75 191 ASP A N 1
ATOM 1468 C CA . ASP A 1 191 ? 11.359 -36.875 0.733 1 89.75 191 ASP A CA 1
ATOM 1469 C C . ASP A 1 191 ? 10.156 -37.25 1.587 1 89.75 191 ASP A C 1
ATOM 1471 O O . ASP A 1 191 ? 9.336 -38.062 1.165 1 89.75 191 ASP A O 1
ATOM 1475 N N . ASP A 1 192 ? 9.977 -36.719 2.742 1 91.56 192 ASP A N 1
ATOM 1476 C CA . ASP A 1 192 ? 8.836 -36.969 3.617 1 91.56 192 ASP A CA 1
ATOM 1477 C C . ASP A 1 192 ? 7.621 -36.125 3.18 1 91.56 192 ASP A C 1
ATOM 1479 O O . ASP A 1 192 ? 7.625 -34.906 3.295 1 91.56 192 ASP A O 1
ATOM 1483 N N . ASP A 1 193 ? 6.559 -36.781 2.736 1 91.75 193 ASP A N 1
ATOM 1484 C CA . ASP A 1 193 ? 5.367 -36.125 2.217 1 91.75 193 ASP A CA 1
ATOM 1485 C C . ASP A 1 193 ? 4.746 -35.219 3.27 1 91.75 193 ASP A C 1
ATOM 1487 O O . ASP A 1 193 ? 4.043 -34.25 2.932 1 91.75 193 ASP A O 1
ATOM 1491 N N . ARG A 1 194 ? 4.969 -35.562 4.562 1 93.19 194 ARG A N 1
ATOM 1492 C CA . ARG A 1 194 ? 4.395 -34.75 5.645 1 93.19 194 ARG A CA 1
ATOM 1493 C C . ARG A 1 194 ? 4.961 -33.344 5.641 1 93.19 194 ARG A C 1
ATOM 1495 O O . ARG A 1 194 ? 4.375 -32.438 6.234 1 93.19 194 ARG A O 1
ATOM 1502 N N . THR A 1 195 ? 6.059 -33.062 4.957 1 95.94 195 THR A N 1
ATOM 1503 C CA . THR A 1 195 ? 6.715 -31.766 4.953 1 95.94 195 THR A CA 1
ATOM 1504 C C . THR A 1 195 ? 6.324 -30.969 3.715 1 95.94 195 THR A C 1
ATOM 1506 O O . THR A 1 195 ? 6.688 -29.797 3.586 1 95.94 195 THR A O 1
ATOM 1509 N N . HIS A 1 196 ? 5.637 -31.625 2.803 1 96.69 196 HIS A N 1
ATOM 1510 C CA . HIS A 1 196 ? 5.266 -30.984 1.545 1 96.69 196 HIS A CA 1
ATOM 1511 C C . HIS A 1 196 ? 4.121 -29.984 1.747 1 96.69 196 HIS A C 1
ATOM 1513 O O . HIS A 1 196 ? 3.137 -30.297 2.42 1 96.69 196 HIS A O 1
ATOM 1519 N N . VAL A 1 197 ? 4.297 -28.844 1.235 1 97.25 197 VAL A N 1
ATOM 1520 C CA . VAL A 1 197 ? 3.266 -27.812 1.279 1 97.25 197 VAL A CA 1
ATOM 1521 C C . VAL A 1 197 ? 2.492 -27.797 -0.037 1 97.25 197 VAL A C 1
ATOM 1523 O O . VAL A 1 197 ? 3.08 -27.625 -1.107 1 97.25 197 VAL A O 1
ATOM 1526 N N . GLU A 1 198 ? 1.183 -28.016 0.034 1 96.19 198 GLU A N 1
ATOM 1527 C CA . GLU A 1 198 ? 0.355 -27.938 -1.165 1 96.19 198 GLU A CA 1
ATOM 1528 C C . GLU A 1 198 ? 0.229 -26.484 -1.644 1 96.19 198 GLU A C 1
ATOM 1530 O O . GLU A 1 198 ? 0.209 -25.562 -0.834 1 96.19 198 GLU A O 1
ATOM 1535 N N . SER A 1 199 ? 0.163 -26.281 -2.918 1 98 199 SER A N 1
ATOM 1536 C CA . SER A 1 199 ? 0.038 -24.938 -3.498 1 98 199 SER A CA 1
ATOM 1537 C C . SER A 1 199 ? -1.396 -24.656 -3.93 1 98 199 SER A C 1
ATOM 1539 O O . SER A 1 199 ? -2.24 -25.562 -3.926 1 98 199 SER A O 1
ATOM 1541 N N . ILE A 1 200 ? -1.63 -23.438 -4.328 1 98.5 200 ILE A N 1
ATOM 1542 C CA . ILE A 1 200 ? -2.934 -23.016 -4.82 1 98.5 200 ILE A CA 1
ATOM 1543 C C . ILE A 1 200 ? -3.297 -23.812 -6.074 1 98.5 200 ILE A C 1
ATOM 1545 O O . ILE A 1 200 ? -4.477 -24.047 -6.344 1 98.5 200 ILE A O 1
ATOM 1549 N N . LEU A 1 201 ? -2.297 -24.234 -6.855 1 98.62 201 LEU A N 1
ATOM 1550 C CA . LEU A 1 201 ? -2.578 -25.062 -8.023 1 98.62 201 LEU A CA 1
ATOM 1551 C C . LEU A 1 201 ? -3.047 -26.453 -7.613 1 98.62 201 LEU A C 1
ATOM 1553 O O . LEU A 1 201 ? -3.99 -26.984 -8.195 1 98.62 201 LEU A O 1
ATOM 1557 N N . SER A 1 202 ? -2.379 -27 -6.617 1 97.38 202 SER A N 1
ATOM 1558 C CA . SER A 1 202 ? -2.809 -28.297 -6.098 1 97.38 202 SER A CA 1
ATOM 1559 C C . SER A 1 202 ? -4.242 -28.234 -5.582 1 97.38 202 SER A C 1
ATOM 1561 O O . SER A 1 202 ? -5.047 -29.125 -5.859 1 97.38 202 SER A O 1
ATOM 1563 N N . TRP A 1 203 ? -4.512 -27.25 -4.816 1 96.38 203 TRP A N 1
ATOM 1564 C CA . TRP A 1 203 ? -5.852 -27.078 -4.266 1 96.38 203 TRP A CA 1
ATOM 1565 C C . TRP A 1 203 ? -6.887 -26.984 -5.379 1 96.38 203 TRP A C 1
ATOM 1567 O O . TRP A 1 203 ? -7.965 -27.578 -5.289 1 96.38 203 TRP A O 1
ATOM 1577 N N . ALA A 1 204 ? -6.621 -26.25 -6.418 1 97.56 204 ALA A N 1
ATOM 1578 C CA . ALA A 1 204 ? -7.535 -26.062 -7.539 1 97.56 204 ALA A CA 1
ATOM 1579 C C . ALA A 1 204 ? -7.781 -27.375 -8.273 1 97.56 204 ALA A C 1
ATOM 1581 O O . ALA A 1 204 ? -8.922 -27.703 -8.594 1 97.56 204 ALA A O 1
ATOM 1582 N N . GLN A 1 205 ? -6.742 -28.141 -8.516 1 96.44 205 GLN A N 1
ATOM 1583 C CA . GLN A 1 205 ? -6.84 -29.391 -9.266 1 96.44 205 GLN A CA 1
ATOM 1584 C C . GLN A 1 205 ? -7.625 -30.438 -8.484 1 96.44 205 GLN A C 1
ATOM 1586 O O . GLN A 1 205 ? -8.273 -31.297 -9.078 1 96.44 205 GLN A O 1
ATOM 1591 N N . GLN A 1 206 ? -7.574 -30.328 -7.184 1 93.88 206 GLN A N 1
ATOM 1592 C CA . GLN A 1 206 ? -8.359 -31.234 -6.352 1 93.88 206 GLN A CA 1
ATOM 1593 C C . GLN A 1 206 ? -9.859 -31.031 -6.578 1 93.88 206 GLN A C 1
ATOM 1595 O O . GLN A 1 206 ? -10.656 -31.922 -6.293 1 93.88 206 GLN A O 1
ATOM 1600 N N . LEU A 1 207 ? -10.227 -29.875 -7.09 1 93.19 207 LEU A N 1
ATOM 1601 C CA . LEU A 1 207 ? -11.625 -29.578 -7.375 1 93.19 207 LEU A CA 1
ATOM 1602 C C . LEU A 1 207 ? -11.867 -29.531 -8.883 1 93.19 207 LEU A C 1
ATOM 1604 O O . LEU A 1 207 ? -12.844 -28.922 -9.328 1 93.19 207 LEU A O 1
ATOM 1608 N N . ASP A 1 208 ? -10.953 -29.969 -9.672 1 93.62 208 ASP A N 1
ATOM 1609 C CA . ASP A 1 208 ? -11.039 -30.156 -11.117 1 93.62 208 ASP A CA 1
ATOM 1610 C C . ASP A 1 208 ? -11.086 -28.812 -11.836 1 93.62 208 ASP A C 1
ATOM 1612 O O . ASP A 1 208 ? -11.727 -28.672 -12.883 1 93.62 208 ASP A O 1
ATOM 1616 N N . LEU A 1 209 ? -10.562 -27.766 -11.203 1 96.62 209 LEU A N 1
ATOM 1617 C CA . LEU A 1 209 ? -10.359 -26.516 -11.914 1 96.62 209 LEU A CA 1
ATOM 1618 C C . LEU A 1 209 ? -9.164 -26.594 -12.852 1 96.62 209 LEU A C 1
ATOM 1620 O O . LEU A 1 209 ? -8.219 -27.344 -12.602 1 96.62 209 LEU A O 1
ATOM 1624 N N . LYS A 1 210 ? -9.258 -25.875 -13.922 1 96.88 210 LYS A N 1
ATOM 1625 C CA . LYS A 1 210 ? -8.094 -25.797 -14.812 1 96.88 210 LYS A CA 1
ATOM 1626 C C . LYS A 1 210 ? -7 -24.922 -14.195 1 96.88 210 LYS A C 1
ATOM 1628 O O . LYS A 1 210 ? -7.289 -23.984 -13.438 1 96.88 210 LYS A O 1
ATOM 1633 N N . THR A 1 211 ? -5.785 -25.25 -14.484 1 97.81 211 THR A N 1
ATOM 1634 C CA . THR A 1 211 ? -4.668 -24.531 -13.891 1 97.81 211 THR A CA 1
ATOM 1635 C C . THR A 1 211 ? -3.607 -24.219 -14.938 1 97.81 211 THR A C 1
ATOM 1637 O O . THR A 1 211 ? -3.457 -24.953 -15.914 1 97.81 211 THR A O 1
ATOM 1640 N N . GLY A 1 212 ? -2.977 -23.078 -14.758 1 97.31 212 GLY A N 1
ATOM 1641 C CA . GLY A 1 212 ? -1.929 -22.656 -15.672 1 97.31 212 GLY A CA 1
ATOM 1642 C C . GLY A 1 212 ? -0.803 -21.906 -14.977 1 97.31 212 GLY A C 1
ATOM 1643 O O . GLY A 1 212 ? -1.02 -21.25 -13.961 1 97.31 212 GLY A O 1
ATOM 1644 N N . LEU A 1 213 ? 0.411 -22.047 -15.523 1 97.62 213 LEU A N 1
ATOM 1645 C CA . LEU A 1 213 ? 1.611 -21.328 -15.102 1 97.62 213 LEU A CA 1
ATOM 1646 C C . LEU A 1 213 ? 2.389 -20.812 -16.312 1 97.62 213 LEU A C 1
ATOM 1648 O O . LEU A 1 213 ? 2.795 -21.594 -17.172 1 97.62 213 LEU A O 1
ATOM 1652 N N . ILE A 1 214 ? 2.537 -19.531 -16.406 1 95.31 214 ILE A N 1
ATOM 1653 C CA . ILE A 1 214 ? 3.365 -18.953 -17.453 1 95.31 214 ILE A CA 1
ATOM 1654 C C . ILE A 1 214 ? 4.387 -18 -16.859 1 95.31 214 ILE A C 1
ATOM 1656 O O . ILE A 1 214 ? 4.117 -17.359 -15.844 1 95.31 214 ILE A O 1
ATOM 1660 N N . THR A 1 215 ? 5.52 -17.922 -17.391 1 94.75 215 THR A N 1
ATOM 1661 C CA . THR A 1 215 ? 6.59 -17.062 -16.906 1 94.75 215 THR A CA 1
ATOM 1662 C C . THR A 1 215 ? 7.438 -16.547 -18.062 1 94.75 215 THR A C 1
ATOM 1664 O O . THR A 1 215 ? 7.613 -17.234 -19.062 1 94.75 215 THR A O 1
ATOM 1667 N N . ASN A 1 216 ? 7.941 -15.312 -17.938 1 91.94 216 ASN A N 1
ATOM 1668 C CA . ASN A 1 216 ? 8.93 -14.812 -18.891 1 91.94 216 ASN A CA 1
ATOM 1669 C C . ASN A 1 216 ? 10.336 -15.305 -18.547 1 91.94 216 ASN A C 1
ATOM 1671 O O . ASN A 1 216 ? 11.305 -14.945 -19.219 1 91.94 216 ASN A O 1
ATOM 1675 N N . GLY A 1 217 ? 10.453 -16.031 -17.469 1 91.38 217 GLY A N 1
ATOM 1676 C CA . GLY A 1 217 ? 11.703 -16.656 -17.062 1 91.38 217 GLY A CA 1
ATOM 1677 C C . GLY A 1 217 ? 11.695 -18.156 -17.234 1 91.38 217 GLY A C 1
ATOM 1678 O O . GLY A 1 217 ? 11.07 -18.688 -18.156 1 91.38 217 GLY A O 1
ATOM 1679 N N . ASP A 1 218 ? 12.492 -18.844 -16.391 1 90.62 218 ASP A N 1
ATOM 1680 C CA . ASP A 1 218 ? 12.609 -20.297 -16.453 1 90.62 218 ASP A CA 1
ATOM 1681 C C . ASP A 1 218 ? 11.617 -20.984 -15.523 1 90.62 218 ASP A C 1
ATOM 1683 O O . ASP A 1 218 ? 11.5 -20.594 -14.352 1 90.62 218 ASP A O 1
ATOM 1687 N N . LEU A 1 219 ? 10.906 -21.984 -16.031 1 91.12 219 LEU A N 1
ATOM 1688 C CA . LEU A 1 219 ? 9.898 -22.703 -15.258 1 91.12 219 LEU A CA 1
ATOM 1689 C C . LEU A 1 219 ? 10.531 -23.469 -14.102 1 91.12 219 LEU A C 1
ATOM 1691 O O . LEU A 1 219 ? 9.859 -23.797 -13.125 1 91.12 219 LEU A O 1
ATOM 1695 N N . ARG A 1 220 ? 11.812 -23.719 -14.188 1 92.12 220 ARG A N 1
ATOM 1696 C CA . ARG A 1 220 ? 12.469 -24.625 -13.25 1 92.12 220 ARG A CA 1
ATOM 1697 C C . ARG A 1 220 ? 13.242 -23.828 -12.195 1 92.12 220 ARG A C 1
ATOM 1699 O O . ARG A 1 220 ? 13.922 -24.422 -11.352 1 92.12 220 ARG A O 1
ATOM 1706 N N . ARG A 1 221 ? 13.094 -22.547 -12.258 1 91.88 221 ARG A N 1
ATOM 1707 C CA . ARG A 1 221 ? 13.758 -21.672 -11.297 1 91.88 221 ARG A CA 1
ATOM 1708 C C . ARG A 1 221 ? 12.797 -20.609 -10.773 1 91.88 221 ARG A C 1
ATOM 1710 O O . ARG A 1 221 ? 11.742 -20.375 -11.367 1 91.88 221 ARG A O 1
ATOM 1717 N N . GLY A 1 222 ? 13.281 -20.094 -9.617 1 92.44 222 GLY A N 1
ATOM 1718 C CA . GLY A 1 222 ? 12.531 -18.984 -9.055 1 92.44 222 GLY A CA 1
ATOM 1719 C C . GLY A 1 222 ? 11.422 -19.438 -8.117 1 92.44 222 GLY A C 1
ATOM 1720 O O . GLY A 1 222 ? 11.344 -20.609 -7.758 1 92.44 222 GLY A O 1
ATOM 1721 N N . SER A 1 223 ? 10.57 -18.5 -7.816 1 95.62 223 SER A N 1
ATOM 1722 C CA . SER A 1 223 ? 9.555 -18.734 -6.793 1 95.62 223 SER A CA 1
ATOM 1723 C C . SER A 1 223 ? 8.43 -19.625 -7.316 1 95.62 223 SER A C 1
ATOM 1725 O O . SER A 1 223 ? 7.711 -20.25 -6.535 1 95.62 223 SER A O 1
ATOM 1727 N N . SER A 1 224 ? 8.297 -19.703 -8.641 1 96.88 224 SER A N 1
ATOM 1728 C CA . SER A 1 224 ? 7.188 -20.453 -9.211 1 96.88 224 SER A CA 1
ATOM 1729 C C . SER A 1 224 ? 7.355 -21.953 -8.969 1 96.88 224 SER A C 1
ATOM 1731 O O . SER A 1 224 ? 6.398 -22.719 -9.109 1 96.88 224 SER A O 1
ATOM 1733 N N . VAL A 1 225 ? 8.586 -22.359 -8.688 1 97.69 225 VAL A N 1
ATOM 1734 C CA . VAL A 1 225 ? 8.859 -23.766 -8.461 1 97.69 225 VAL A CA 1
ATOM 1735 C C . VAL A 1 225 ? 7.996 -24.281 -7.312 1 97.69 225 VAL A C 1
ATOM 1737 O O . VAL A 1 225 ? 7.57 -25.453 -7.324 1 97.69 225 VAL A O 1
ATOM 1740 N N . ALA A 1 226 ? 7.699 -23.453 -6.383 1 98.44 226 ALA A N 1
ATOM 1741 C CA . ALA A 1 226 ? 6.914 -23.828 -5.211 1 98.44 226 ALA A CA 1
ATOM 1742 C C . ALA A 1 226 ? 5.484 -24.188 -5.602 1 98.44 226 ALA A C 1
ATOM 1744 O O . ALA A 1 226 ? 4.738 -24.766 -4.801 1 98.44 226 ALA A O 1
ATOM 1745 N N . LEU A 1 227 ? 5.09 -23.891 -6.797 1 98.75 227 LEU A N 1
ATOM 1746 C CA . LEU A 1 227 ? 3.736 -24.188 -7.254 1 98.75 227 LEU A CA 1
ATOM 1747 C C . LEU A 1 227 ? 3.57 -25.672 -7.547 1 98.75 227 LEU A C 1
ATOM 1749 O O . LEU A 1 227 ? 2.463 -26.203 -7.465 1 98.75 227 LEU A O 1
ATOM 1753 N N . TYR A 1 228 ? 4.703 -26.359 -7.902 1 97.94 228 TYR A N 1
ATOM 1754 C CA . TYR A 1 228 ? 4.488 -27.719 -8.406 1 97.94 228 TYR A CA 1
ATOM 1755 C C . TYR A 1 228 ? 5.52 -28.688 -7.832 1 97.94 228 TYR A C 1
ATOM 1757 O O . TYR A 1 228 ? 5.379 -29.891 -7.965 1 97.94 228 TYR A O 1
ATOM 1765 N N . ALA A 1 229 ? 6.48 -28.125 -7.125 1 97.62 229 ALA A N 1
ATOM 1766 C CA . ALA A 1 229 ? 7.57 -29 -6.703 1 97.62 229 ALA A CA 1
ATOM 1767 C C . ALA A 1 229 ? 7.914 -28.781 -5.234 1 97.62 229 ALA A C 1
ATOM 1769 O O . ALA A 1 229 ? 7.547 -27.766 -4.648 1 97.62 229 ALA A O 1
ATOM 1770 N N . HIS A 1 230 ? 8.539 -29.75 -4.668 1 97.5 230 HIS A N 1
ATOM 1771 C CA . HIS A 1 230 ? 9.094 -29.734 -3.318 1 97.5 230 HIS A CA 1
ATOM 1772 C C . HIS A 1 230 ? 10.594 -30.016 -3.338 1 97.5 230 HIS A C 1
ATOM 1774 O O . HIS A 1 230 ? 11.023 -31.156 -3.496 1 97.5 230 HIS A O 1
ATOM 1780 N N . ILE A 1 231 ? 11.344 -28.953 -3.207 1 96.75 231 ILE A N 1
ATOM 1781 C CA . ILE A 1 231 ? 12.789 -29.141 -3.303 1 96.75 231 ILE A CA 1
ATOM 1782 C C . ILE A 1 231 ? 13.484 -28.422 -2.146 1 96.75 231 ILE A C 1
ATOM 1784 O O . ILE A 1 231 ? 13.07 -27.344 -1.744 1 96.75 231 ILE A O 1
ATOM 1788 N N . ALA A 1 232 ? 14.547 -28.969 -1.616 1 95.75 232 ALA A N 1
ATOM 1789 C CA . ALA A 1 232 ? 15.258 -28.438 -0.455 1 95.75 232 ALA A CA 1
ATOM 1790 C C . ALA A 1 232 ? 16.344 -27.453 -0.877 1 95.75 232 ALA A C 1
ATOM 1792 O O . ALA A 1 232 ? 17.031 -26.875 -0.031 1 95.75 232 ALA A O 1
ATOM 1793 N N . ASN A 1 233 ? 16.469 -27.281 -2.154 1 95.38 233 ASN A N 1
ATOM 1794 C CA . ASN A 1 233 ? 17.422 -26.312 -2.691 1 95.38 233 ASN A CA 1
ATOM 1795 C C . ASN A 1 233 ? 16.938 -25.734 -4.023 1 95.38 233 ASN A C 1
ATOM 1797 O O . ASN A 1 233 ? 16.766 -26.469 -4.996 1 95.38 233 ASN A O 1
ATOM 1801 N N . ASN A 1 234 ? 16.875 -24.438 -4.117 1 93 234 ASN A N 1
ATOM 1802 C CA . ASN A 1 234 ? 16.297 -23.766 -5.266 1 93 234 ASN A CA 1
ATOM 1803 C C . ASN A 1 234 ? 17.156 -23.922 -6.516 1 93 234 ASN A C 1
ATOM 1805 O O . ASN A 1 234 ? 16.703 -23.641 -7.625 1 93 234 ASN A O 1
ATOM 1809 N N . SER A 1 235 ? 18.328 -24.453 -6.344 1 91.94 235 SER A N 1
ATOM 1810 C CA . SER A 1 235 ? 19.203 -24.625 -7.492 1 91.94 235 SER A CA 1
ATOM 1811 C C . SER A 1 235 ? 18.984 -25.984 -8.148 1 91.94 235 SER A C 1
ATOM 1813 O O . SER A 1 235 ? 19.484 -26.25 -9.242 1 91.94 235 SER A O 1
ATOM 1815 N N . TRP A 1 236 ? 18.219 -26.844 -7.488 1 92.06 236 TRP A N 1
ATOM 1816 C CA . TRP A 1 236 ? 18 -28.188 -8.008 1 92.06 236 TRP A CA 1
ATOM 1817 C C . TRP A 1 236 ? 16.938 -28.188 -9.094 1 92.06 236 TRP A C 1
ATOM 1819 O O . TRP A 1 236 ? 15.891 -28.812 -8.945 1 92.06 236 TRP A O 1
ATOM 1829 N N . ALA A 1 237 ? 17.281 -27.625 -10.242 1 92.94 237 ALA A N 1
ATOM 1830 C CA . ALA A 1 237 ? 16.344 -27.359 -11.328 1 92.94 237 ALA A CA 1
ATOM 1831 C C . ALA A 1 237 ? 16.141 -28.609 -12.188 1 92.94 237 ALA A C 1
ATOM 1833 O O . ALA A 1 237 ? 15.039 -28.828 -12.719 1 92.94 237 ALA A O 1
ATOM 1834 N N . CYS A 1 238 ? 17.156 -29.359 -12.352 1 88.62 238 CYS A N 1
ATOM 1835 C CA . CYS A 1 238 ? 17.141 -30.562 -13.172 1 88.62 238 CYS A CA 1
ATOM 1836 C C . CYS A 1 238 ? 18.047 -31.641 -12.586 1 88.62 238 CYS A C 1
ATOM 1838 O O . CYS A 1 238 ? 18.781 -31.375 -11.617 1 88.62 238 CYS A O 1
ATOM 1840 N N . PRO A 1 239 ? 18 -32.812 -13.094 1 85.06 239 PRO A N 1
ATOM 1841 C CA . PRO A 1 239 ? 18.734 -33.906 -12.477 1 85.06 239 PRO A CA 1
ATOM 1842 C C . PRO A 1 239 ? 20.234 -33.656 -12.391 1 85.06 239 PRO A C 1
ATOM 1844 O O . PRO A 1 239 ? 20.859 -34 -11.391 1 85.06 239 PRO A O 1
ATOM 1847 N N . SER A 1 240 ? 20.812 -33 -13.414 1 84.5 240 SER A N 1
ATOM 1848 C CA . SER A 1 240 ? 22.25 -32.781 -13.438 1 84.5 240 SER A CA 1
ATOM 1849 C C . SER A 1 240 ? 22.672 -31.781 -12.375 1 84.5 240 SER A C 1
ATOM 1851 O O . SER A 1 240 ? 23.859 -31.656 -12.07 1 84.5 240 SER A O 1
ATOM 1853 N N . MET A 1 241 ? 21.734 -31.094 -11.812 1 88.94 241 MET A N 1
ATOM 1854 C CA . MET A 1 241 ? 22.062 -30.031 -10.852 1 88.94 241 MET A CA 1
ATOM 1855 C C . MET A 1 241 ? 21.844 -30.531 -9.422 1 88.94 241 MET A C 1
ATOM 1857 O O . MET A 1 241 ? 22.047 -29.781 -8.461 1 88.94 241 MET A O 1
ATOM 1861 N N . LEU A 1 242 ? 21.422 -31.797 -9.281 1 88.5 242 LEU A N 1
ATOM 1862 C CA . LEU A 1 242 ? 21.375 -32.438 -7.961 1 88.5 242 LEU A CA 1
ATOM 1863 C C . LEU A 1 242 ? 22.766 -32.75 -7.453 1 88.5 242 LEU A C 1
ATOM 1865 O O . LEU A 1 242 ? 23.688 -32.969 -8.25 1 88.5 242 LEU A O 1
ATOM 1869 N N . PRO A 1 243 ? 22.891 -32.562 -6.148 1 83.19 243 PRO A N 1
ATOM 1870 C CA . PRO A 1 243 ? 24.219 -32.969 -5.656 1 83.19 243 PRO A CA 1
ATOM 1871 C C . PRO A 1 243 ? 24.562 -34.406 -5.992 1 83.19 243 PRO A C 1
ATOM 1873 O O . PRO A 1 243 ? 23.688 -35.188 -6.41 1 83.19 243 PRO A O 1
ATOM 1876 N N . ASP A 1 244 ? 25.844 -34.969 -5.633 1 70.25 244 ASP A N 1
ATOM 1877 C CA . ASP A 1 244 ? 26.375 -36.25 -6.051 1 70.25 244 ASP A CA 1
ATOM 1878 C C . ASP A 1 244 ? 25.25 -37.281 -6.254 1 70.25 244 ASP A C 1
ATOM 1880 O O . ASP A 1 244 ? 24.438 -37.5 -5.352 1 70.25 244 ASP A O 1
ATOM 1884 N N . ARG A 1 245 ? 24.734 -37.5 -7.535 1 58 245 ARG A N 1
ATOM 1885 C CA . ARG A 1 245 ? 23.672 -38.344 -8.062 1 58 245 ARG A CA 1
ATOM 1886 C C . ARG A 1 245 ? 23.562 -39.625 -7.258 1 58 245 ARG A C 1
ATOM 1888 O O . ARG A 1 245 ? 22.484 -40.219 -7.176 1 58 245 ARG A O 1
ATOM 1895 N N . THR A 1 246 ? 24.672 -40.25 -7.023 1 51.66 246 THR A N 1
ATOM 1896 C CA . THR A 1 246 ? 24.672 -41.594 -6.453 1 51.66 246 THR A CA 1
ATOM 1897 C C . THR A 1 246 ? 24 -41.594 -5.078 1 51.66 246 THR A C 1
ATOM 1899 O O . THR A 1 246 ? 23.672 -42.656 -4.543 1 51.66 246 THR A O 1
ATOM 1902 N N . GLN A 1 247 ? 23.906 -40.469 -4.492 1 51.28 247 GLN A N 1
ATOM 1903 C CA . GLN A 1 247 ? 23.75 -40.656 -3.051 1 51.28 247 GLN A CA 1
ATOM 1904 C C . GLN A 1 247 ? 22.281 -40.625 -2.645 1 51.28 247 GLN A C 1
ATOM 1906 O O . GLN A 1 247 ? 21.891 -41.312 -1.688 1 51.28 247 GLN A O 1
ATOM 1911 N N . LEU A 1 248 ? 21.391 -39.594 -2.941 1 59.16 248 LEU A N 1
ATOM 1912 C CA . LEU A 1 248 ? 20.266 -39.531 -2.008 1 59.16 248 LEU A CA 1
ATOM 1913 C C . LEU A 1 248 ? 18.969 -39.938 -2.686 1 59.16 248 LEU A C 1
ATOM 1915 O O . LEU A 1 248 ? 18.422 -39.156 -3.486 1 59.16 248 LEU A O 1
ATOM 1919 N N . PRO A 1 249 ? 18.641 -41.375 -2.631 1 61.75 249 PRO A N 1
ATOM 1920 C CA . PRO A 1 249 ? 17.312 -41.75 -3.086 1 61.75 249 PRO A CA 1
ATOM 1921 C C . PRO A 1 249 ? 16.203 -40.844 -2.578 1 61.75 249 PRO A C 1
ATOM 1923 O O . PRO A 1 249 ? 16.281 -40.344 -1.443 1 61.75 249 PRO A O 1
ATOM 1926 N N . GLY A 1 250 ? 15.367 -40.312 -3.529 1 68.38 250 GLY A N 1
ATOM 1927 C CA . GLY A 1 250 ? 14.195 -39.562 -3.131 1 68.38 250 GLY A CA 1
ATOM 1928 C C . GLY A 1 250 ? 14.359 -38.062 -3.309 1 68.38 250 GLY A C 1
ATOM 1929 O O . GLY A 1 250 ? 13.398 -37.281 -3.15 1 68.38 250 GLY A O 1
ATOM 1930 N N . CYS A 1 251 ? 15.656 -37.656 -3.633 1 83.75 251 CYS A N 1
ATOM 1931 C CA . CYS A 1 251 ? 15.867 -36.25 -3.879 1 83.75 251 CYS A CA 1
ATOM 1932 C C . CYS A 1 251 ? 15.523 -35.875 -5.32 1 83.75 251 CYS A C 1
ATOM 1934 O O . CYS A 1 251 ? 16.312 -36.156 -6.234 1 83.75 251 CYS A O 1
ATOM 1936 N N . LEU A 1 252 ? 14.367 -35.344 -5.512 1 89.12 252 LEU A N 1
ATOM 1937 C CA . LEU A 1 252 ? 13.922 -35.031 -6.863 1 89.12 252 LEU A CA 1
ATOM 1938 C C . LEU A 1 252 ? 14.125 -33.531 -7.16 1 89.12 252 LEU A C 1
ATOM 1940 O O . LEU A 1 252 ? 14.016 -32.719 -6.258 1 89.12 252 LEU A O 1
ATOM 1944 N N . ASP A 1 253 ? 14.422 -33.281 -8.445 1 91.44 253 ASP A N 1
ATOM 1945 C CA . ASP A 1 253 ? 14.594 -31.922 -8.922 1 91.44 253 ASP A CA 1
ATOM 1946 C C . ASP A 1 253 ? 13.266 -31.328 -9.398 1 91.44 253 ASP A C 1
ATOM 1948 O O . ASP A 1 253 ? 12.258 -32.062 -9.484 1 91.44 253 ASP A O 1
ATOM 1952 N N . ALA A 1 254 ? 13.281 -30.062 -9.688 1 94.38 254 ALA A N 1
ATOM 1953 C CA . ALA A 1 254 ? 12.07 -29.344 -10.086 1 94.38 254 ALA A CA 1
ATOM 1954 C C . ALA A 1 254 ? 11.547 -29.875 -11.422 1 94.38 254 ALA A C 1
ATOM 1956 O O . ALA A 1 254 ? 10.336 -30.094 -11.578 1 94.38 254 ALA A O 1
ATOM 1957 N N . GLU A 1 255 ? 12.406 -30.078 -12.367 1 89.69 255 GLU A N 1
ATOM 1958 C CA . GLU A 1 255 ? 12 -30.516 -13.703 1 89.69 255 GLU A CA 1
ATOM 1959 C C . GLU A 1 255 ? 11.305 -31.875 -13.664 1 89.69 255 GLU A C 1
ATOM 1961 O O . GLU A 1 255 ? 10.258 -32.062 -14.289 1 89.69 255 GLU A O 1
ATOM 1966 N N . THR A 1 256 ? 11.898 -32.781 -12.992 1 87.12 256 THR A N 1
ATOM 1967 C CA . THR A 1 256 ? 11.32 -34.125 -12.867 1 87.12 256 THR A CA 1
ATOM 1968 C C . THR A 1 256 ? 9.938 -34.062 -12.219 1 87.12 256 THR A C 1
ATOM 1970 O O . THR A 1 256 ? 9.008 -34.75 -12.656 1 87.12 256 THR A O 1
ATOM 1973 N N . GLN A 1 257 ? 9.812 -33.25 -11.227 1 92.75 257 GLN A N 1
ATOM 1974 C CA . GLN A 1 257 ? 8.531 -33.125 -10.531 1 92.75 257 GLN A CA 1
ATOM 1975 C C . GLN A 1 257 ? 7.496 -32.438 -11.414 1 92.75 257 GLN A C 1
ATOM 1977 O O . GLN A 1 257 ? 6.316 -32.812 -11.383 1 92.75 257 GLN A O 1
ATOM 1982 N N . LEU A 1 258 ? 7.93 -31.406 -12.156 1 92.56 258 LEU A N 1
ATOM 1983 C CA . LEU A 1 258 ? 7.031 -30.734 -13.086 1 92.56 258 LEU A CA 1
ATOM 1984 C C . LEU A 1 258 ? 6.453 -31.719 -14.102 1 92.56 258 LEU A C 1
ATOM 1986 O O . LEU A 1 258 ? 5.266 -31.656 -14.422 1 92.56 258 LEU A O 1
ATOM 1990 N N . ARG A 1 259 ? 7.246 -32.625 -14.445 1 84.69 259 ARG A N 1
ATOM 1991 C CA . ARG A 1 259 ? 6.883 -33.562 -15.508 1 84.69 259 ARG A CA 1
ATOM 1992 C C . ARG A 1 259 ? 6.016 -34.688 -14.969 1 84.69 259 ARG A C 1
ATOM 1994 O O . ARG A 1 259 ? 5.039 -35.094 -15.609 1 84.69 259 ARG A O 1
ATOM 2001 N N . PHE A 1 260 ? 6.316 -35.188 -13.797 1 86.5 260 PHE A N 1
ATOM 2002 C CA . PHE A 1 260 ? 5.773 -36.5 -13.438 1 86.5 260 PHE A CA 1
ATOM 2003 C C . PHE A 1 260 ? 4.855 -36.406 -12.227 1 86.5 260 PHE A C 1
ATOM 2005 O O . PHE A 1 260 ? 4.039 -37.281 -11.984 1 86.5 260 PHE A O 1
ATOM 2012 N N . ASN A 1 261 ? 5.051 -35.344 -11.523 1 91.25 261 ASN A N 1
ATOM 2013 C CA . ASN A 1 261 ? 4.281 -35.281 -10.289 1 91.25 261 ASN A CA 1
ATOM 2014 C C . ASN A 1 261 ? 3.133 -34.281 -10.414 1 91.25 261 ASN A C 1
ATOM 2016 O O . ASN A 1 261 ? 3.172 -33.375 -11.25 1 91.25 261 ASN A O 1
ATOM 2020 N N . GLU A 1 262 ? 2.129 -34.5 -9.617 1 94.44 262 GLU A N 1
ATOM 2021 C CA . GLU A 1 262 ? 1.109 -33.5 -9.43 1 94.44 262 GLU A CA 1
ATOM 2022 C C . GLU A 1 262 ? 1.59 -32.406 -8.477 1 94.44 262 GLU A C 1
ATOM 2024 O O . GLU A 1 262 ? 2.314 -32.688 -7.52 1 94.44 262 GLU A O 1
ATOM 2029 N N . PRO A 1 263 ? 1.251 -31.156 -8.68 1 97 263 PRO A N 1
ATOM 2030 C CA . PRO A 1 263 ? 0.278 -30.688 -9.672 1 97 263 PRO A CA 1
ATOM 2031 C C . PRO A 1 263 ? 0.903 -30.422 -11.039 1 97 263 PRO A C 1
ATOM 2033 O O . PRO A 1 263 ? 0.191 -30.109 -12 1 97 263 PRO A O 1
ATOM 2036 N N . GLY A 1 264 ? 2.176 -30.562 -11.203 1 94 264 GLY A N 1
ATOM 2037 C CA . GLY A 1 264 ? 2.879 -30.234 -12.438 1 94 264 GLY A CA 1
ATOM 2038 C C . GLY A 1 264 ? 2.334 -30.969 -13.648 1 94 264 GLY A C 1
ATOM 2039 O O . GLY A 1 264 ? 2 -30.344 -14.656 1 94 264 GLY A O 1
ATOM 2040 N N . LYS A 1 265 ? 2.16 -32.219 -13.547 1 88.06 265 LYS A N 1
ATOM 2041 C CA . LYS A 1 265 ? 1.778 -33.062 -14.68 1 88.06 265 LYS A CA 1
ATOM 2042 C C . LYS A 1 265 ? 0.346 -32.781 -15.117 1 88.06 265 LYS A C 1
ATOM 2044 O O . LYS A 1 265 ? -0.035 -33.062 -16.25 1 88.06 265 LYS A O 1
ATOM 2049 N N . LYS A 1 266 ? -0.431 -32.156 -14.266 1 91.44 266 LYS A N 1
ATOM 2050 C CA . LYS A 1 266 ? -1.844 -31.938 -14.57 1 91.44 266 LYS A CA 1
ATOM 2051 C C . LYS A 1 266 ? -2.1 -30.5 -15.008 1 91.44 266 LYS A C 1
ATOM 2053 O O . LYS A 1 266 ? -3.24 -30.125 -15.289 1 91.44 266 LYS A O 1
ATOM 2058 N N . LEU A 1 267 ? -1.076 -29.703 -15.109 1 93.38 267 LEU A N 1
ATOM 2059 C CA . LEU A 1 267 ? -1.256 -28.328 -15.555 1 93.38 267 LEU A CA 1
ATOM 2060 C C . LEU A 1 267 ? -1.797 -28.281 -16.984 1 93.38 267 LEU A C 1
ATOM 2062 O O . LEU A 1 267 ? -1.302 -28.984 -17.859 1 93.38 267 LEU A O 1
ATOM 2066 N N . ASN A 1 268 ? -2.846 -27.469 -17.203 1 91.38 268 ASN A N 1
ATOM 2067 C CA . ASN A 1 268 ? -3.406 -27.281 -18.547 1 91.38 268 ASN A CA 1
ATOM 2068 C C . ASN A 1 268 ? -2.512 -26.406 -19.406 1 91.38 268 ASN A C 1
ATOM 2070 O O . ASN A 1 268 ? -2.393 -26.625 -20.625 1 91.38 268 ASN A O 1
ATOM 2074 N N . VAL A 1 269 ? -1.976 -25.406 -18.766 1 92.06 269 VAL A N 1
ATOM 2075 C CA . VAL A 1 269 ? -1.107 -24.469 -19.469 1 92.06 269 VAL A CA 1
ATOM 2076 C C . VAL A 1 269 ? 0.217 -24.328 -18.719 1 92.06 269 VAL A C 1
ATOM 2078 O O . VAL A 1 269 ? 0.233 -24.016 -17.531 1 92.06 269 VAL A O 1
ATOM 2081 N N . ILE A 1 270 ? 1.326 -24.562 -19.406 1 91.62 270 ILE A N 1
ATOM 2082 C CA . ILE A 1 270 ? 2.674 -24.312 -18.906 1 91.62 270 ILE A CA 1
ATOM 2083 C C . ILE A 1 270 ? 3.531 -23.703 -20.016 1 91.62 270 ILE A C 1
ATOM 2085 O O . ILE A 1 270 ? 3.74 -24.312 -21.062 1 91.62 270 ILE A O 1
ATOM 2089 N N . MET A 1 271 ? 3.936 -22.469 -19.812 1 89.25 271 MET A N 1
ATOM 2090 C CA . MET A 1 271 ? 4.797 -21.812 -20.781 1 89.25 271 MET A CA 1
ATOM 2091 C C . MET A 1 271 ? 5.922 -21.047 -20.094 1 89.25 271 MET A C 1
ATOM 2093 O O . MET A 1 271 ? 5.688 -20.328 -19.125 1 89.25 271 MET A O 1
ATOM 2097 N N . GLY A 1 272 ? 7.062 -21.234 -20.438 1 89.5 272 GLY A N 1
ATOM 2098 C CA . GLY A 1 272 ? 8.242 -20.547 -19.953 1 89.5 272 GLY A CA 1
ATOM 2099 C C . GLY A 1 272 ? 9.438 -20.672 -20.875 1 89.5 272 GLY A C 1
ATOM 2100 O O . GLY A 1 272 ? 9.297 -21.094 -22.031 1 89.5 272 GLY A O 1
ATOM 2101 N N . TRP A 1 273 ? 10.547 -20.281 -20.344 1 84.88 273 TRP A N 1
ATOM 2102 C CA . TRP A 1 273 ? 11.75 -20.25 -21.172 1 84.88 273 TRP A CA 1
ATOM 2103 C C . TRP A 1 273 ? 12.836 -21.141 -20.578 1 84.88 273 TRP A C 1
ATOM 2105 O O . TRP A 1 273 ? 12.93 -21.281 -19.359 1 84.88 273 TRP A O 1
ATOM 2115 N N . ASP A 1 274 ? 13.625 -21.656 -21.453 1 82.38 274 ASP A N 1
ATOM 2116 C CA . ASP A 1 274 ? 14.773 -22.453 -21.047 1 82.38 274 ASP A CA 1
ATOM 2117 C C . ASP A 1 274 ? 16.031 -21.609 -20.953 1 82.38 274 ASP A C 1
ATOM 2119 O O . ASP A 1 274 ? 16.688 -21.344 -21.969 1 82.38 274 ASP A O 1
ATOM 2123 N N . THR A 1 275 ? 16.391 -21.312 -19.734 1 82.5 275 THR A N 1
ATOM 2124 C CA . THR A 1 275 ? 17.609 -20.531 -19.531 1 82.5 275 THR A CA 1
ATOM 2125 C C . THR A 1 275 ? 18.719 -21.422 -18.984 1 82.5 275 THR A C 1
ATOM 2127 O O . THR A 1 275 ? 19.828 -20.938 -18.719 1 82.5 275 THR A O 1
ATOM 2130 N N . LEU A 1 276 ? 18.469 -22.656 -18.828 1 83.38 276 LEU A N 1
ATOM 2131 C CA . LEU A 1 276 ? 19.422 -23.578 -18.234 1 83.38 276 LEU A CA 1
ATOM 2132 C C . LEU A 1 276 ? 19.891 -24.625 -19.25 1 83.38 276 LEU A C 1
ATOM 2134 O O . LEU A 1 276 ? 20.266 -25.734 -18.875 1 83.38 276 LEU A O 1
ATOM 2138 N N . GLU A 1 277 ? 19.812 -24.297 -20.438 1 74.19 277 GLU A N 1
ATOM 2139 C CA . GLU A 1 277 ? 20.109 -25.234 -21.5 1 74.19 277 GLU A CA 1
ATOM 2140 C C . GLU A 1 277 ? 21.516 -25.797 -21.359 1 74.19 277 GLU A C 1
ATOM 2142 O O . GLU A 1 277 ? 21.75 -26.984 -21.594 1 74.19 277 GLU A O 1
ATOM 2147 N N . GLU A 1 278 ? 22.391 -25 -20.953 1 76.75 278 GLU A N 1
ATOM 2148 C CA . GLU A 1 278 ? 23.781 -25.438 -20.828 1 76.75 278 GLU A CA 1
ATOM 2149 C C . GLU A 1 278 ? 23.984 -26.344 -19.625 1 76.75 278 GLU A C 1
ATOM 2151 O O . GLU A 1 278 ? 24.828 -27.234 -19.641 1 76.75 278 GLU A O 1
ATOM 2156 N N . MET A 1 279 ? 23.25 -26.188 -18.641 1 79.75 279 MET A N 1
ATOM 2157 C CA . MET A 1 279 ? 23.438 -26.891 -17.375 1 79.75 279 MET A CA 1
ATOM 2158 C C . MET A 1 279 ? 22.594 -28.156 -17.328 1 79.75 279 MET A C 1
ATOM 2160 O O . MET A 1 279 ? 22.953 -29.125 -16.656 1 79.75 279 MET A O 1
ATOM 2164 N N . CYS A 1 280 ? 21.453 -28.109 -17.797 1 79.81 280 CYS A N 1
ATOM 2165 C CA . CYS A 1 280 ? 20.531 -29.234 -17.734 1 79.81 280 CYS A CA 1
ATOM 2166 C C . CYS A 1 280 ? 20.578 -30.062 -19.016 1 79.81 280 CYS A C 1
ATOM 2168 O O . CYS A 1 280 ? 20.578 -29.5 -20.109 1 79.81 280 CYS A O 1
ATOM 2170 N N . ASP A 1 281 ? 21.391 -31.234 -18.938 1 61.97 281 ASP A N 1
ATOM 2171 C CA . ASP A 1 281 ? 21.734 -32.156 -20.031 1 61.97 281 ASP A CA 1
ATOM 2172 C C . ASP A 1 281 ? 20.531 -32.406 -20.922 1 61.97 281 ASP A C 1
ATOM 2174 O O . ASP A 1 281 ? 19.406 -32.531 -20.438 1 61.97 281 ASP A O 1
ATOM 2178 N N . SER A 1 282 ? 20.578 -32.125 -22.188 1 52.94 282 SER A N 1
ATOM 2179 C CA . SER A 1 282 ? 19.703 -32.094 -23.359 1 52.94 282 SER A CA 1
ATOM 2180 C C . SER A 1 282 ? 18.953 -33.406 -23.531 1 52.94 282 SER A C 1
ATOM 2182 O O . SER A 1 282 ? 17.844 -33.406 -24.078 1 52.94 282 SER A O 1
ATOM 2184 N N . GLU A 1 283 ? 19.516 -34.469 -23.406 1 48.94 283 GLU A N 1
ATOM 2185 C CA . GLU A 1 283 ? 18.828 -35.688 -23.891 1 48.94 283 GLU A CA 1
ATOM 2186 C C . GLU A 1 283 ? 17.5 -35.875 -23.172 1 48.94 283 GLU A C 1
ATOM 2188 O O . GLU A 1 283 ? 16.547 -36.406 -23.766 1 48.94 283 GLU A O 1
ATOM 2193 N N . HIS A 1 284 ? 17.359 -35.719 -21.969 1 50.25 284 HIS A N 1
ATOM 2194 C CA . HIS A 1 284 ? 16.203 -36.062 -21.156 1 50.25 284 HIS A CA 1
ATOM 2195 C C . HIS A 1 284 ? 15.383 -34.812 -20.828 1 50.25 284 HIS A C 1
ATOM 2197 O O . HIS A 1 284 ? 14.703 -34.75 -19.797 1 50.25 284 HIS A O 1
ATOM 2203 N N . THR A 1 285 ? 15.281 -33.938 -21.797 1 53.72 285 THR A N 1
ATOM 2204 C CA . THR A 1 285 ? 14.797 -32.594 -21.5 1 53.72 285 THR A CA 1
ATOM 2205 C C . THR A 1 285 ? 13.273 -32.562 -21.453 1 53.72 285 THR A C 1
ATOM 2207 O O . THR A 1 285 ? 12.617 -33.438 -21.984 1 53.72 285 THR A O 1
ATOM 2210 N N . LEU A 1 286 ? 12.68 -31.844 -20.453 1 56.66 286 LEU A N 1
ATOM 2211 C CA . LEU A 1 286 ? 11.258 -31.516 -20.422 1 56.66 286 LEU A CA 1
ATOM 2212 C C . LEU A 1 286 ? 10.695 -31.391 -21.828 1 56.66 286 LEU A C 1
ATOM 2214 O O . LEU A 1 286 ? 9.578 -31.844 -22.094 1 56.66 286 LEU A O 1
ATOM 2218 N N . LYS A 1 287 ? 11.547 -31.094 -22.75 1 57.31 287 LYS A N 1
ATOM 2219 C CA . LYS A 1 287 ? 11.133 -30.828 -24.125 1 57.31 287 LYS A CA 1
ATOM 2220 C C . LYS A 1 287 ? 10.836 -32.125 -24.859 1 57.31 287 LYS A C 1
ATOM 2222 O O . LYS A 1 287 ? 9.828 -32.25 -25.562 1 57.31 287 LYS A O 1
ATOM 2227 N N . MET A 1 288 ? 11.742 -33 -24.688 1 53.47 288 MET A N 1
ATOM 2228 C CA . MET A 1 288 ? 11.602 -34.25 -25.406 1 53.47 288 MET A CA 1
ATOM 2229 C C . MET A 1 288 ? 10.422 -35.062 -24.875 1 53.47 288 MET A C 1
ATOM 2231 O O . MET A 1 288 ? 9.688 -35.688 -25.641 1 53.47 288 MET A O 1
ATOM 2235 N N . SER A 1 289 ? 10.281 -34.969 -23.594 1 55.28 289 SER A N 1
ATOM 2236 C CA . SER A 1 289 ? 9.219 -35.75 -22.969 1 55.28 289 SER A CA 1
ATOM 2237 C C . SER A 1 289 ? 7.844 -35.188 -23.344 1 55.28 289 SER A C 1
ATOM 2239 O O . SER A 1 289 ? 6.93 -35.969 -23.641 1 55.28 289 SER A O 1
ATOM 2241 N N . TRP A 1 290 ? 7.746 -33.969 -23.328 1 61.41 290 TRP A N 1
ATOM 2242 C CA . TRP A 1 290 ? 6.449 -33.375 -23.656 1 61.41 290 TRP A CA 1
ATOM 2243 C C . TRP A 1 290 ? 6.098 -33.625 -25.125 1 61.41 290 TRP A C 1
ATOM 2245 O O . TRP A 1 290 ? 4.926 -33.812 -25.453 1 61.41 290 TRP A O 1
ATOM 2255 N N . LYS A 1 291 ? 7.141 -33.688 -25.922 1 57.81 291 LYS A N 1
ATOM 2256 C CA . LYS A 1 291 ? 6.93 -34.031 -27.328 1 57.81 291 LYS A CA 1
ATOM 2257 C C . LYS A 1 291 ? 6.336 -35.438 -27.469 1 57.81 291 LYS A C 1
ATOM 2259 O O . LYS A 1 291 ? 5.41 -35.625 -28.25 1 57.81 291 LYS A O 1
ATOM 2264 N N . ASP A 1 292 ? 6.969 -36.188 -26.703 1 54.47 292 ASP A N 1
ATOM 2265 C CA . ASP A 1 292 ? 6.547 -37.594 -26.797 1 54.47 292 ASP A CA 1
ATOM 2266 C C . ASP A 1 292 ? 5.117 -37.75 -26.297 1 54.47 292 ASP A C 1
ATOM 2268 O O . ASP A 1 292 ? 4.406 -38.656 -26.75 1 54.47 292 ASP A O 1
ATOM 2272 N N . ASP A 1 293 ? 4.832 -36.906 -25.359 1 53.38 293 ASP A N 1
ATOM 2273 C CA . ASP A 1 293 ? 3.496 -37.031 -24.781 1 53.38 293 ASP A CA 1
ATOM 2274 C C . ASP A 1 293 ? 2.467 -36.281 -25.625 1 53.38 293 ASP A C 1
ATOM 2276 O O . ASP A 1 293 ? 1.301 -36.156 -25.234 1 53.38 293 ASP A O 1
ATOM 2280 N N . GLY A 1 294 ? 2.924 -35.844 -26.844 1 49.25 294 GLY A N 1
ATOM 2281 C CA . GLY A 1 294 ? 2.002 -35.188 -27.75 1 49.25 294 GLY A CA 1
ATOM 2282 C C . GLY A 1 294 ? 1.825 -33.719 -27.438 1 49.25 294 GLY A C 1
ATOM 2283 O O . GLY A 1 294 ? 0.877 -33.062 -27.906 1 49.25 294 GLY A O 1
ATOM 2284 N N . TYR A 1 295 ? 2.668 -33.344 -26.484 1 50.47 295 TYR A N 1
ATOM 2285 C CA . TYR A 1 295 ? 2.479 -31.953 -26.141 1 50.47 295 TYR A CA 1
ATOM 2286 C C . TYR A 1 295 ? 3.252 -31.047 -27.078 1 50.47 295 TYR A C 1
ATOM 2288 O O . TYR A 1 295 ? 4.266 -31.453 -27.656 1 50.47 295 TYR A O 1
ATOM 2296 N N . SER A 1 296 ? 2.654 -30.047 -27.641 1 47.25 296 SER A N 1
ATOM 2297 C CA . SER A 1 296 ? 3.236 -29.125 -28.609 1 47.25 296 SER A CA 1
ATOM 2298 C C . SER A 1 296 ? 4.402 -28.344 -28 1 47.25 296 SER A C 1
ATOM 2300 O O . SER A 1 296 ? 4.258 -27.719 -26.953 1 47.25 296 SER A O 1
ATOM 2302 N N . ILE A 1 297 ? 5.59 -28.859 -28 1 48.78 297 ILE A N 1
ATOM 2303 C CA . ILE A 1 297 ? 6.75 -28.047 -27.672 1 48.78 297 ILE A CA 1
ATOM 2304 C C . ILE A 1 297 ? 7.062 -27.094 -28.812 1 48.78 297 ILE A C 1
ATOM 2306 O O . ILE A 1 297 ? 7.289 -27.531 -29.953 1 48.78 297 ILE A O 1
ATOM 2310 N N . ALA A 1 298 ? 6.656 -25.891 -28.766 1 47.34 298 ALA A N 1
ATOM 2311 C CA . ALA A 1 298 ? 6.961 -24.922 -29.812 1 47.34 298 ALA A CA 1
ATOM 2312 C C . ALA A 1 298 ? 8.445 -24.578 -29.828 1 47.34 298 ALA A C 1
ATOM 2314 O O . ALA A 1 298 ? 9.008 -24.125 -28.828 1 47.34 298 ALA A O 1
ATOM 2315 N N . GLU A 1 299 ? 9.211 -25.312 -30.562 1 47.28 299 GLU A N 1
ATOM 2316 C CA . GLU A 1 299 ? 10.633 -25.016 -30.734 1 47.28 299 GLU A CA 1
ATOM 2317 C C . GLU A 1 299 ? 10.844 -23.656 -31.375 1 47.28 299 GLU A C 1
ATOM 2319 O O . GLU A 1 299 ? 11.93 -23.078 -31.281 1 47.28 299 GLU A O 1
ATOM 2324 N N . ALA A 1 300 ? 10 -23.172 -32.344 1 45.91 300 ALA A N 1
ATOM 2325 C CA . ALA A 1 300 ? 10.117 -21.859 -32.969 1 45.91 300 ALA A CA 1
ATOM 2326 C C . ALA A 1 300 ? 8.852 -21.031 -32.75 1 45.91 300 ALA A C 1
ATOM 2328 O O . ALA A 1 300 ? 7.773 -21.594 -32.5 1 45.91 300 ALA A O 1
ATOM 2329 N N . VAL A 1 301 ? 9.094 -19.656 -32.562 1 50.56 301 VAL A N 1
ATOM 2330 C CA . VAL A 1 301 ? 7.988 -18.719 -32.406 1 50.56 301 VAL A CA 1
ATOM 2331 C C . VAL A 1 301 ? 6.875 -19.062 -33.406 1 50.56 301 VAL A C 1
ATOM 2333 O O . VAL A 1 301 ? 5.691 -19.016 -33.062 1 50.56 301 VAL A O 1
ATOM 2336 N N . SER A 1 302 ? 7.344 -19.312 -34.625 1 51.06 302 SER A N 1
ATOM 2337 C CA . SER A 1 302 ? 6.414 -19.594 -35.719 1 51.06 302 SER A CA 1
ATOM 2338 C C . SER A 1 302 ? 5.59 -20.844 -35.406 1 51.06 302 SER A C 1
ATOM 2340 O O . SER A 1 302 ? 4.461 -20.984 -35.875 1 51.06 302 SER A O 1
ATOM 2342 N N . ASP A 1 303 ? 6.219 -21.656 -34.75 1 51.94 303 ASP A N 1
ATOM 2343 C CA . ASP A 1 303 ? 5.566 -22.938 -34.469 1 51.94 303 ASP A CA 1
ATOM 2344 C C . ASP A 1 303 ? 4.648 -22.828 -33.25 1 51.94 303 ASP A C 1
ATOM 2346 O O . ASP A 1 303 ? 3.768 -23.672 -33.062 1 51.94 303 ASP A O 1
ATOM 2350 N N . PHE A 1 304 ? 4.918 -21.938 -32.5 1 53.31 304 PHE A N 1
ATOM 2351 C CA . PHE A 1 304 ? 4.168 -21.719 -31.266 1 53.31 304 PHE A CA 1
ATOM 2352 C C . PHE A 1 304 ? 2.742 -21.281 -31.562 1 53.31 304 PHE A C 1
ATOM 2354 O O . PHE A 1 304 ? 1.784 -21.812 -31.016 1 53.31 304 PHE A O 1
ATOM 2361 N N . LEU A 1 305 ? 2.635 -20.344 -32.531 1 53.12 305 LEU A N 1
ATOM 2362 C CA . LEU A 1 305 ? 1.354 -19.688 -32.75 1 53.12 305 LEU A CA 1
ATOM 2363 C C . LEU A 1 305 ? 0.383 -20.625 -33.469 1 53.12 305 LEU A C 1
ATOM 2365 O O . LEU A 1 305 ? -0.794 -20.688 -33.094 1 53.12 305 LEU A O 1
ATOM 2369 N N . PRO A 1 306 ? 0.861 -21.297 -34.406 1 46 306 PRO A N 1
ATOM 2370 C CA . PRO A 1 306 ? -0.084 -22.172 -35.094 1 46 306 PRO A CA 1
ATOM 2371 C C . PRO A 1 306 ? -0.467 -23.391 -34.281 1 46 306 PRO A C 1
ATOM 2373 O O . PRO A 1 306 ? -1.588 -23.891 -34.375 1 46 306 PRO A O 1
ATOM 2376 N N . HIS A 1 307 ? 0.391 -23.953 -33.719 1 46.56 307 HIS A N 1
ATOM 2377 C CA . HIS A 1 307 ? 0.065 -25.172 -33 1 46.56 307 HIS A CA 1
ATOM 2378 C C . HIS A 1 307 ? -0.797 -24.859 -31.766 1 46.56 307 HIS A C 1
ATOM 2380 O O . HIS A 1 307 ? -1.551 -25.719 -31.297 1 46.56 307 HIS A O 1
ATOM 2386 N N . VAL A 1 308 ? -0.639 -23.734 -31.234 1 48.38 308 VAL A N 1
ATOM 2387 C CA . VAL A 1 308 ? -1.435 -23.281 -30.094 1 48.38 308 VAL A CA 1
ATOM 2388 C C . VAL A 1 308 ? -2.848 -22.938 -30.562 1 48.38 308 VAL A C 1
ATOM 2390 O O . VAL A 1 308 ? -3.795 -22.969 -29.781 1 48.38 308 VAL A O 1
ATOM 2393 N N . ILE A 1 309 ? -2.992 -22.609 -31.844 1 43.38 309 ILE A N 1
ATOM 2394 C CA . ILE A 1 309 ? -4.262 -22.078 -32.312 1 43.38 309 ILE A CA 1
ATOM 2395 C C . ILE A 1 309 ? -5.246 -23.219 -32.562 1 43.38 309 ILE A C 1
ATOM 2397 O O . ILE A 1 309 ? -6.387 -22.984 -32.969 1 43.38 309 ILE A O 1
ATOM 2401 N N . ASP A 1 310 ? -4.73 -24.344 -32.312 1 44.69 310 ASP A N 1
ATOM 2402 C CA . ASP A 1 310 ? -5.836 -25.266 -32.562 1 44.69 310 ASP A CA 1
ATOM 2403 C C . ASP A 1 310 ? -6.863 -25.219 -31.422 1 44.69 310 ASP A C 1
ATOM 2405 O O . ASP A 1 310 ? -6.512 -25.391 -30.25 1 44.69 310 ASP A O 1
ATOM 2409 N N . ASP A 1 311 ? -8.094 -24.766 -31.781 1 49.66 311 ASP A N 1
ATOM 2410 C CA . ASP A 1 311 ? -9.305 -24.562 -30.984 1 49.66 311 ASP A CA 1
ATOM 2411 C C . ASP A 1 311 ? -9.57 -25.766 -30.094 1 49.66 311 ASP A C 1
ATOM 2413 O O . ASP A 1 311 ? -10.25 -25.656 -29.062 1 49.66 311 ASP A O 1
ATOM 2417 N N . ASP A 1 312 ? -8.977 -26.953 -30.438 1 52.12 312 ASP A N 1
ATOM 2418 C CA . ASP A 1 312 ? -9.383 -28.141 -29.688 1 52.12 312 ASP A CA 1
ATOM 2419 C C . ASP A 1 312 ? -8.297 -28.547 -28.688 1 52.12 312 ASP A C 1
ATOM 2421 O O . ASP A 1 312 ? -8.344 -29.656 -28.125 1 52.12 312 ASP A O 1
ATOM 2425 N N . THR A 1 313 ? -7.41 -27.625 -28.375 1 62.34 313 THR A N 1
ATOM 2426 C CA . THR A 1 313 ? -6.301 -28.016 -27.516 1 62.34 313 THR A CA 1
ATOM 2427 C C . THR A 1 313 ? -6.652 -27.812 -26.047 1 62.34 313 THR A C 1
ATOM 2429 O O . THR A 1 313 ? -7.082 -26.719 -25.656 1 62.34 313 THR A O 1
ATOM 2432 N N . GLU A 1 314 ? -6.676 -28.906 -25.281 1 75.62 314 GLU A N 1
ATOM 2433 C CA . GLU A 1 314 ? -6.988 -28.891 -23.859 1 75.62 314 GLU A CA 1
ATOM 2434 C C . GLU A 1 314 ? -5.754 -28.547 -23.031 1 75.62 314 GLU A C 1
ATOM 2436 O O . GLU A 1 314 ? -5.879 -28.094 -21.891 1 75.62 314 GLU A O 1
ATOM 2441 N N . TYR A 1 315 ? -4.562 -28.672 -23.688 1 82.38 315 TYR A N 1
ATOM 2442 C CA . TYR A 1 315 ? -3.318 -28.453 -22.953 1 82.38 315 TYR A CA 1
ATOM 2443 C C . TYR A 1 315 ? -2.305 -27.719 -23.828 1 82.38 315 TYR A C 1
ATOM 2445 O O . TYR A 1 315 ? -2.295 -27.875 -25.047 1 82.38 315 TYR A O 1
ATOM 2453 N N . VAL A 1 316 ? -1.545 -26.797 -23.203 1 82.75 316 VAL A N 1
ATOM 2454 C CA . VAL A 1 316 ? -0.355 -26.234 -23.828 1 82.75 316 VAL A CA 1
ATOM 2455 C C . VAL A 1 316 ? 0.828 -26.328 -22.875 1 82.75 316 VAL A C 1
ATOM 2457 O O . VAL A 1 316 ? 0.731 -25.906 -21.703 1 82.75 316 VAL A O 1
ATOM 2460 N N . ARG A 1 317 ? 1.863 -27.031 -23.312 1 83.19 317 ARG A N 1
ATOM 2461 C CA . ARG A 1 317 ? 3.123 -27.125 -22.594 1 83.19 317 ARG A CA 1
ATOM 2462 C C . ARG A 1 317 ? 4.297 -26.703 -23.469 1 83.19 317 ARG A C 1
ATOM 2464 O O . ARG A 1 317 ? 4.555 -27.297 -24.5 1 83.19 317 ARG A O 1
ATOM 2471 N N . ALA A 1 318 ? 4.922 -25.625 -23.031 1 79.94 318 ALA A N 1
ATOM 2472 C CA . ALA A 1 318 ? 5.996 -25.094 -23.859 1 79.94 318 ALA A CA 1
ATOM 2473 C C . ALA A 1 318 ? 7.16 -24.594 -23.016 1 79.94 318 ALA A C 1
ATOM 2475 O O . ALA A 1 318 ? 6.98 -23.734 -22.141 1 79.94 318 ALA A O 1
ATOM 2476 N N . LEU A 1 319 ? 8.281 -25.219 -23.156 1 81.12 319 LEU A N 1
ATOM 2477 C CA . LEU A 1 319 ? 9.547 -24.656 -22.719 1 81.12 319 LEU A CA 1
ATOM 2478 C C . LEU A 1 319 ? 10.336 -24.109 -23.906 1 81.12 319 LEU A C 1
ATOM 2480 O O . LEU A 1 319 ? 11 -24.859 -24.625 1 81.12 319 LEU A O 1
ATOM 2484 N N . LEU A 1 320 ? 10.289 -22.781 -24.016 1 77.69 320 LEU A N 1
ATOM 2485 C CA . LEU A 1 320 ? 10.805 -22.125 -25.203 1 77.69 320 LEU A CA 1
ATOM 2486 C C . LEU A 1 320 ? 12.281 -21.781 -25.047 1 77.69 320 LEU A C 1
ATOM 2488 O O . LEU A 1 320 ? 12.719 -21.422 -23.938 1 77.69 320 LEU A O 1
ATOM 2492 N N . PRO A 1 321 ? 13 -21.891 -26.156 1 74.94 321 PRO A N 1
ATOM 2493 C CA . PRO A 1 321 ? 14.422 -21.547 -26.062 1 74.94 321 PRO A CA 1
ATOM 2494 C C . PRO A 1 321 ? 14.641 -20.078 -25.703 1 74.94 321 PRO A C 1
ATOM 2496 O O . PRO A 1 321 ? 13.898 -19.203 -26.172 1 74.94 321 PRO A O 1
ATOM 2499 N N . GLY A 1 322 ? 15.602 -19.875 -24.891 1 72.69 322 GLY A N 1
ATOM 2500 C CA . GLY A 1 322 ? 15.914 -18.531 -24.422 1 72.69 322 GLY A CA 1
ATOM 2501 C C . GLY A 1 322 ? 16.203 -17.562 -25.562 1 72.69 322 GLY A C 1
ATOM 2502 O O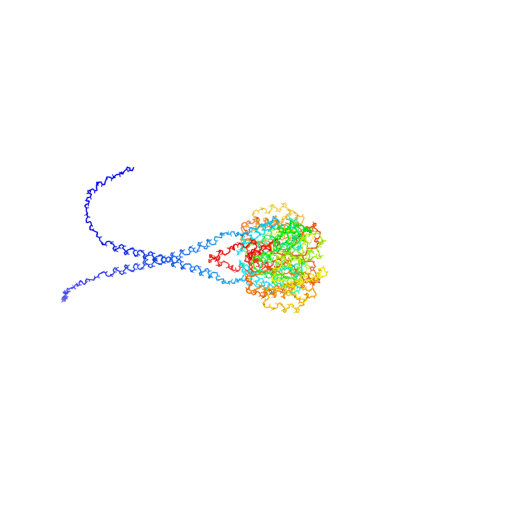 . GLY A 1 322 ? 15.977 -16.359 -25.422 1 72.69 322 GLY A O 1
ATOM 2503 N N . THR A 1 323 ? 16.609 -18.047 -26.719 1 67.38 323 THR A N 1
ATOM 2504 C CA . THR A 1 323 ? 16.969 -17.219 -27.875 1 67.38 323 THR A CA 1
ATOM 2505 C C . THR A 1 323 ? 15.734 -16.594 -28.5 1 67.38 323 THR A C 1
ATOM 2507 O O . THR A 1 323 ? 15.836 -15.617 -29.25 1 67.38 323 THR A O 1
ATOM 2510 N N . LEU A 1 324 ? 14.602 -17.094 -28.125 1 66.06 324 LEU A N 1
ATOM 2511 C CA . LEU A 1 324 ? 13.359 -16.609 -28.719 1 66.06 324 LEU A CA 1
ATOM 2512 C C . LEU A 1 324 ? 12.648 -15.648 -27.781 1 66.06 324 LEU A C 1
ATOM 2514 O O . LEU A 1 324 ? 11.547 -15.18 -28.078 1 66.06 324 LEU A O 1
ATOM 2518 N N . ARG A 1 325 ? 13.156 -15.375 -26.672 1 66.69 325 ARG A N 1
ATOM 2519 C CA . ARG A 1 325 ? 12.469 -14.68 -25.594 1 66.69 325 ARG A CA 1
ATOM 2520 C C . ARG A 1 325 ? 11.93 -13.336 -26.062 1 66.69 325 ARG A C 1
ATOM 2522 O O . ARG A 1 325 ? 10.852 -12.914 -25.641 1 66.69 325 ARG A O 1
ATOM 2529 N N . ARG A 1 326 ? 12.531 -12.711 -27.031 1 64.06 326 ARG A N 1
ATOM 2530 C CA . ARG A 1 326 ? 12.07 -11.391 -27.438 1 64.06 326 ARG A CA 1
ATOM 2531 C C . ARG A 1 326 ? 10.898 -11.5 -28.422 1 64.06 326 ARG A C 1
ATOM 2533 O O . ARG A 1 326 ? 10.133 -10.555 -28.578 1 64.06 326 ARG A O 1
ATOM 2540 N N . GLY A 1 327 ? 10.57 -12.688 -28.719 1 72.19 327 GLY A N 1
ATOM 2541 C CA . GLY A 1 327 ? 9.562 -12.812 -29.766 1 72.19 327 GLY A CA 1
ATOM 2542 C C . GLY A 1 327 ? 8.195 -13.188 -29.234 1 72.19 327 GLY A C 1
ATOM 2543 O O . GLY A 1 327 ? 7.188 -13.008 -29.922 1 72.19 327 GLY A O 1
ATOM 2544 N N . ILE A 1 328 ? 8.102 -13.703 -28.031 1 83.06 328 ILE A N 1
ATOM 2545 C CA . ILE A 1 328 ? 6.816 -14.102 -27.469 1 83.06 328 ILE A CA 1
ATOM 2546 C C . ILE A 1 328 ? 6.625 -13.453 -26.094 1 83.06 328 ILE A C 1
ATOM 2548 O O . ILE A 1 328 ? 6.984 -14.039 -25.078 1 83.06 328 ILE A O 1
ATOM 2552 N N . PRO A 1 329 ? 6.051 -12.32 -26.094 1 87.69 329 PRO A N 1
ATOM 2553 C CA . PRO A 1 329 ? 5.848 -11.625 -24.828 1 87.69 329 PRO A CA 1
ATOM 2554 C C . PRO A 1 329 ? 4.762 -12.266 -23.969 1 87.69 329 PRO A C 1
ATOM 2556 O O . PRO A 1 329 ? 3.986 -13.094 -24.453 1 87.69 329 PRO A O 1
ATOM 2559 N N . LEU A 1 330 ? 4.684 -11.953 -22.75 1 92.56 330 LEU A N 1
ATOM 2560 C CA . LEU A 1 330 ? 3.709 -12.484 -21.797 1 92.56 330 LEU A CA 1
ATOM 2561 C C . LEU A 1 330 ? 2.287 -12.266 -22.312 1 92.56 330 LEU A C 1
ATOM 2563 O O . LEU A 1 330 ? 1.406 -13.094 -22.078 1 92.56 330 LEU A O 1
ATOM 2567 N N . GLN A 1 33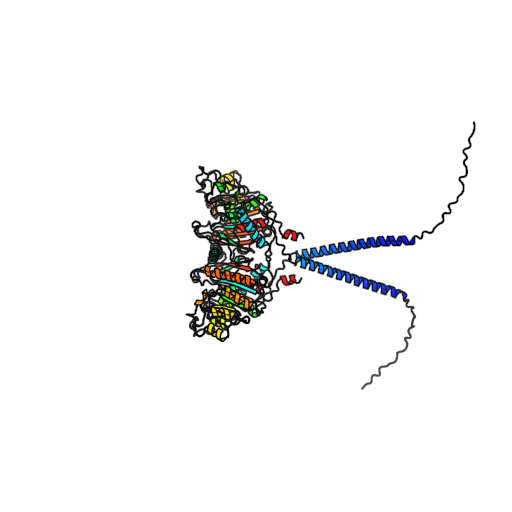1 ? 2.066 -11.141 -23.031 1 92.62 331 GLN A N 1
ATOM 2568 C CA . GLN A 1 331 ? 0.721 -10.844 -23.516 1 92.62 331 GLN A CA 1
ATOM 2569 C C . GLN A 1 331 ? 0.224 -11.938 -24.453 1 92.62 331 GLN A C 1
ATOM 2571 O O . GLN A 1 331 ? -0.951 -12.305 -24.422 1 92.62 331 GLN A O 1
ATOM 2576 N N . THR A 1 332 ? 1.138 -12.438 -25.25 1 89.25 332 THR A N 1
ATOM 2577 C CA . THR A 1 332 ? 0.797 -13.523 -26.156 1 89.25 332 THR A CA 1
ATOM 2578 C C . THR A 1 332 ? 0.505 -14.805 -25.391 1 89.25 332 THR A C 1
ATOM 2580 O O . THR A 1 332 ? -0.446 -15.523 -25.703 1 89.25 332 THR A O 1
ATOM 2583 N N . MET A 1 333 ? 1.28 -15.031 -24.391 1 91 333 MET A N 1
ATOM 2584 C CA . MET A 1 333 ? 1.079 -16.219 -23.547 1 91 333 MET A CA 1
ATOM 2585 C C . MET A 1 333 ? -0.259 -16.141 -22.828 1 91 333 MET A C 1
ATOM 2587 O O . MET A 1 333 ? -0.952 -17.156 -22.688 1 91 333 MET A O 1
ATOM 2591 N N . ILE A 1 334 ? -0.605 -14.984 -22.391 1 95 334 ILE A N 1
ATOM 2592 C CA . ILE A 1 334 ? -1.855 -14.789 -21.672 1 95 334 ILE A CA 1
ATOM 2593 C C . ILE A 1 334 ? -3.037 -15.062 -22.594 1 95 334 ILE A C 1
ATOM 2595 O O . ILE A 1 334 ? -3.979 -15.766 -22.219 1 95 334 ILE A O 1
ATOM 2599 N N . THR A 1 335 ? -2.996 -14.5 -23.781 1 92.06 335 THR A N 1
ATOM 2600 C CA . THR A 1 335 ? -4.078 -14.695 -24.734 1 92.06 335 THR A CA 1
ATOM 2601 C C . THR A 1 335 ? -4.32 -16.188 -24.984 1 92.06 335 THR A C 1
ATOM 2603 O O . THR A 1 335 ? -5.457 -16.656 -24.906 1 92.06 335 THR A O 1
ATOM 2606 N N . LYS A 1 336 ? -3.287 -16.875 -25.156 1 87.5 336 LYS A N 1
ATOM 2607 C CA . LYS A 1 336 ? -3.398 -18.312 -25.406 1 87.5 336 LYS A CA 1
ATOM 2608 C C . LYS A 1 336 ? -3.885 -19.047 -24.172 1 87.5 336 LYS A C 1
ATOM 2610 O O . LYS A 1 336 ? -4.691 -19.969 -24.266 1 87.5 336 LYS A O 1
ATOM 2615 N N . SER A 1 337 ? -3.338 -18.672 -23.031 1 93.56 337 SER A N 1
ATOM 2616 C CA . SER A 1 337 ? -3.73 -19.297 -21.781 1 93.56 337 SER A CA 1
ATOM 2617 C C . SER A 1 337 ? -5.227 -19.141 -21.531 1 93.56 337 SER A C 1
ATOM 2619 O O . SER A 1 337 ? -5.906 -20.125 -21.188 1 93.56 337 SER A O 1
ATOM 2621 N N . LEU A 1 338 ? -5.723 -17.969 -21.719 1 94.19 338 LEU A N 1
ATOM 2622 C CA . LEU A 1 338 ? -7.125 -17.703 -21.422 1 94.19 338 LEU A CA 1
ATOM 2623 C C . LEU A 1 338 ? -8.039 -18.406 -22.422 1 94.19 338 LEU A C 1
ATOM 2625 O O . LEU A 1 338 ? -9.141 -18.828 -22.062 1 94.19 338 LEU A O 1
ATOM 2629 N N . GLN A 1 339 ? -7.578 -18.641 -23.656 1 89.19 339 GLN A N 1
ATOM 2630 C CA . GLN A 1 339 ? -8.344 -19.406 -24.641 1 89.19 339 GLN A CA 1
ATOM 2631 C C . GLN A 1 339 ? -8.555 -20.844 -24.156 1 89.19 339 GLN A C 1
ATOM 2633 O O . GLN A 1 339 ? -9.648 -21.391 -24.281 1 89.19 339 GLN A O 1
ATOM 2638 N N . ILE A 1 340 ? -7.566 -21.375 -23.547 1 89.12 340 ILE A N 1
ATOM 2639 C CA . ILE A 1 340 ? -7.598 -22.766 -23.109 1 89.12 340 ILE A CA 1
ATOM 2640 C C . ILE A 1 340 ? -8.344 -22.875 -21.781 1 89.12 340 ILE A C 1
ATOM 2642 O O . ILE A 1 340 ? -9.211 -23.734 -21.609 1 89.12 340 ILE A O 1
ATOM 2646 N N . LEU A 1 341 ? -8.039 -21.953 -20.891 1 94.62 341 LEU A N 1
ATOM 2647 C CA . LEU A 1 341 ? -8.5 -22.062 -19.516 1 94.62 341 LEU A CA 1
ATOM 2648 C C . LEU A 1 341 ? -9.984 -21.703 -19.406 1 94.62 341 LEU A C 1
ATOM 2650 O O . LEU A 1 341 ? -10.656 -22.141 -18.469 1 94.62 341 LEU A O 1
ATOM 2654 N N . THR A 1 342 ? -10.516 -20.938 -20.312 1 91.94 342 THR A N 1
ATOM 2655 C CA . THR A 1 342 ? -11.906 -20.5 -20.219 1 91.94 342 THR A CA 1
ATOM 2656 C C . THR A 1 342 ? -12.812 -21.453 -21 1 91.94 342 THR A C 1
ATOM 2658 O O . THR A 1 342 ? -14.031 -21.438 -20.812 1 91.94 342 THR A O 1
ATOM 2661 N N . GLU A 1 343 ? -12.25 -22.25 -21.828 1 85.62 343 GLU A N 1
ATOM 2662 C CA . GLU A 1 343 ? -13.047 -23.156 -22.641 1 85.62 343 GLU A CA 1
ATOM 2663 C C . GLU A 1 343 ? -13.555 -24.344 -21.828 1 85.62 343 GLU A C 1
ATOM 2665 O O . GLU A 1 343 ? -12.758 -25.062 -21.234 1 85.62 343 GLU A O 1
ATOM 2670 N N . ASP A 1 344 ? -14.883 -24.516 -21.75 1 83.62 344 ASP A N 1
ATOM 2671 C CA . ASP A 1 344 ? -15.523 -25.641 -21.109 1 83.62 344 ASP A CA 1
ATOM 2672 C C . ASP A 1 344 ? -15.008 -25.828 -19.688 1 83.62 344 ASP A C 1
ATOM 2674 O O . ASP A 1 344 ? -14.594 -26.922 -19.297 1 83.62 344 ASP A O 1
ATOM 2678 N N . SER A 1 345 ? -14.922 -24.734 -18.953 1 85.44 345 SER A N 1
ATOM 2679 C CA . SER A 1 345 ? -14.289 -24.797 -17.625 1 85.44 345 SER A CA 1
ATOM 2680 C C . SER A 1 345 ? -15.227 -24.266 -16.547 1 85.44 345 SER A C 1
ATOM 2682 O O . SER A 1 345 ? -16.016 -23.344 -16.781 1 85.44 345 SER A O 1
ATOM 2684 N N . ASP A 1 346 ? -15.211 -24.938 -15.391 1 91 346 ASP A N 1
ATOM 2685 C CA . ASP A 1 346 ? -15.922 -24.484 -14.195 1 91 346 ASP A CA 1
ATOM 2686 C C . ASP A 1 346 ? -15.141 -23.391 -13.469 1 91 346 ASP A C 1
ATOM 2688 O O . ASP A 1 346 ? -15.602 -22.859 -12.461 1 91 346 ASP A O 1
ATOM 2692 N N . GLY A 1 347 ? -13.953 -23.094 -14.023 1 96.19 347 GLY A N 1
ATOM 2693 C CA . GLY A 1 347 ? -13.078 -22.094 -13.43 1 96.19 347 GLY A CA 1
ATOM 2694 C C . GLY A 1 347 ? -11.602 -22.422 -13.602 1 96.19 347 GLY A C 1
ATOM 2695 O O . GLY A 1 347 ? -11.25 -23.5 -14.078 1 96.19 347 GLY A O 1
ATOM 2696 N N . PHE A 1 348 ? -10.789 -21.484 -13.25 1 98.06 348 PHE A N 1
ATOM 2697 C CA . PHE A 1 348 ? -9.359 -21.734 -13.438 1 98.06 348 PHE A CA 1
ATOM 2698 C C . PHE A 1 348 ? -8.531 -20.859 -12.492 1 98.06 348 PHE A C 1
ATOM 2700 O O . PHE A 1 348 ? -9.031 -19.875 -11.945 1 98.06 348 PHE A O 1
ATOM 2707 N N . ILE A 1 349 ? -7.312 -21.281 -12.258 1 98.69 349 ILE A N 1
ATOM 2708 C CA . ILE A 1 349 ? -6.266 -20.453 -11.656 1 98.69 349 ILE A CA 1
ATOM 2709 C C . ILE A 1 349 ? -5.086 -20.344 -12.617 1 98.69 349 ILE A C 1
ATOM 2711 O O . ILE A 1 349 ? -4.57 -21.344 -13.102 1 98.69 349 ILE A O 1
ATOM 2715 N N . LEU A 1 350 ? -4.742 -19.141 -12.938 1 98.81 350 LEU A N 1
ATOM 2716 C CA . LEU A 1 350 ? -3.58 -18.844 -13.773 1 98.81 350 LEU A CA 1
ATOM 2717 C C . LEU A 1 350 ? -2.557 -18.016 -13 1 98.81 350 LEU A C 1
ATOM 2719 O O . LEU A 1 350 ? -2.889 -16.953 -12.469 1 98.81 350 LEU A O 1
ATOM 2723 N N . VAL A 1 351 ? -1.35 -18.562 -12.852 1 98.81 351 VAL A N 1
ATOM 2724 C CA . VAL A 1 351 ? -0.257 -17.812 -12.242 1 98.81 351 VAL A CA 1
ATOM 2725 C C . VAL A 1 351 ? 0.685 -17.297 -13.328 1 98.81 351 VAL A C 1
ATOM 2727 O O . VAL A 1 351 ? 1.146 -18.078 -14.172 1 98.81 351 VAL A O 1
ATOM 2730 N N . VAL A 1 352 ? 0.893 -16.031 -13.352 1 98.62 352 VAL A N 1
ATOM 2731 C CA . VAL A 1 352 ? 1.76 -15.375 -14.32 1 98.62 352 VAL A CA 1
ATOM 2732 C C . VAL A 1 352 ? 2.969 -14.773 -13.602 1 98.62 352 VAL A C 1
ATOM 2734 O O . VAL A 1 352 ? 2.824 -13.875 -12.773 1 98.62 352 VAL A O 1
ATOM 2737 N N . MET A 1 353 ? 4.129 -15.242 -13.969 1 97.56 353 MET A N 1
ATOM 2738 C CA . MET A 1 353 ? 5.359 -14.766 -13.352 1 97.56 353 MET A CA 1
ATOM 2739 C C . MET A 1 353 ? 6.109 -13.82 -14.281 1 97.56 353 MET A C 1
ATOM 2741 O O . MET A 1 353 ? 6.258 -14.102 -15.477 1 97.56 353 MET A O 1
ATOM 2745 N N . CYS A 1 354 ? 6.484 -12.727 -13.773 1 95.88 354 CYS A N 1
ATOM 2746 C CA . CYS A 1 354 ? 7.355 -11.766 -14.453 1 95.88 354 CYS A CA 1
ATOM 2747 C C . CYS A 1 354 ? 8.656 -11.578 -13.68 1 95.88 354 CYS A C 1
ATOM 2749 O O . CYS A 1 354 ? 8.648 -11.109 -12.539 1 95.88 354 CYS A O 1
ATOM 2751 N N . GLU A 1 355 ? 9.75 -11.93 -14.25 1 92.75 355 GLU A N 1
ATOM 2752 C CA . GLU A 1 355 ? 11.078 -11.836 -13.641 1 92.75 355 GLU A CA 1
ATOM 2753 C C . GLU A 1 355 ? 11.961 -10.852 -14.391 1 92.75 355 GLU A C 1
ATOM 2755 O O . GLU A 1 355 ? 11.688 -10.516 -15.547 1 92.75 355 GLU A O 1
ATOM 2760 N N . PRO A 1 356 ? 12.977 -10.305 -13.656 1 91.12 356 PRO A N 1
ATOM 2761 C CA . PRO A 1 356 ? 13.898 -9.375 -14.32 1 91.12 356 PRO A CA 1
ATOM 2762 C C . PRO A 1 356 ? 14.891 -10.086 -15.234 1 91.12 356 PRO A C 1
ATOM 2764 O O . PRO A 1 356 ? 16.078 -10.18 -14.914 1 91.12 356 PRO A O 1
ATOM 2767 N N . VAL A 1 357 ? 14.453 -10.43 -16.312 1 85.75 357 VAL A N 1
ATOM 2768 C CA . VAL A 1 357 ? 15.266 -11.219 -17.234 1 85.75 357 VAL A CA 1
ATOM 2769 C C . VAL A 1 357 ? 16.047 -10.297 -18.172 1 85.75 357 VAL A C 1
ATOM 2771 O O . VAL A 1 357 ? 17.031 -10.703 -18.781 1 85.75 357 VAL A O 1
ATOM 2774 N N . SER A 1 358 ? 15.531 -9.023 -18.203 1 75.19 358 SER A N 1
ATOM 2775 C CA . SER A 1 358 ? 16.219 -8.062 -19.047 1 75.19 358 SER A CA 1
ATOM 2776 C C . SER A 1 358 ? 17.406 -7.438 -18.328 1 75.19 358 SER A C 1
ATOM 2778 O O . SER A 1 358 ? 17.266 -6.938 -17.203 1 75.19 358 SER A O 1
ATOM 2780 N N . LYS A 1 359 ? 18.531 -7.891 -18.469 1 65.19 359 LYS A N 1
ATOM 2781 C CA . LYS A 1 359 ? 19.766 -7.492 -17.781 1 65.19 359 LYS A CA 1
ATOM 2782 C C . LYS A 1 359 ? 19.922 -5.977 -17.766 1 65.19 359 LYS A C 1
ATOM 2784 O O . LYS A 1 359 ? 20.469 -5.41 -16.812 1 65.19 359 LYS A O 1
ATOM 2789 N N . ILE A 1 360 ? 19.391 -5.348 -18.719 1 56.59 360 ILE A N 1
ATOM 2790 C CA . ILE A 1 360 ? 19.797 -3.957 -18.891 1 56.59 360 ILE A CA 1
ATOM 2791 C C . ILE A 1 360 ? 18.781 -3.031 -18.234 1 56.59 360 ILE A C 1
ATOM 2793 O O . ILE A 1 360 ? 19.141 -2.031 -17.609 1 56.59 360 ILE A O 1
ATOM 2797 N N . ASP A 1 361 ? 17.609 -3.428 -18.312 1 75.5 361 ASP A N 1
ATOM 2798 C CA . ASP A 1 361 ? 16.578 -2.477 -17.906 1 75.5 361 ASP A CA 1
ATOM 2799 C C . ASP A 1 361 ? 15.336 -3.201 -17.375 1 75.5 361 ASP A C 1
ATOM 2801 O O . ASP A 1 361 ? 14.508 -3.67 -18.156 1 75.5 361 ASP A O 1
ATOM 2805 N N . GLU A 1 362 ? 15.297 -3.242 -16.078 1 75.88 362 GLU A N 1
ATOM 2806 C CA . GLU A 1 362 ? 14.172 -3.906 -15.438 1 75.88 362 GLU A CA 1
ATOM 2807 C C . GLU A 1 362 ? 12.844 -3.293 -15.875 1 75.88 362 GLU A C 1
ATOM 2809 O O . GLU A 1 362 ? 11.789 -3.922 -15.75 1 75.88 362 GLU A O 1
ATOM 2814 N N . GLY A 1 363 ? 12.938 -2.15 -16.391 1 86.12 363 GLY A N 1
ATOM 2815 C CA . GLY A 1 363 ? 11.727 -1.462 -16.812 1 86.12 363 GLY A CA 1
ATOM 2816 C C . GLY A 1 363 ? 11.031 -2.148 -17.969 1 86.12 363 GLY A C 1
ATOM 2817 O O . GLY A 1 363 ? 9.805 -2.1 -18.078 1 86.12 363 GLY A O 1
ATOM 2818 N N . VAL A 1 364 ? 11.781 -2.834 -18.781 1 87.81 364 VAL A N 1
ATOM 2819 C CA . VAL A 1 364 ? 11.227 -3.512 -19.953 1 87.81 364 VAL A CA 1
ATOM 2820 C C . VAL A 1 364 ? 10.336 -4.664 -19.5 1 87.81 364 VAL A C 1
ATOM 2822 O O . VAL A 1 364 ? 9.234 -4.848 -20.031 1 87.81 364 VAL A O 1
ATOM 2825 N N . ASP A 1 365 ? 10.742 -5.395 -18.562 1 93 365 ASP A N 1
ATOM 2826 C CA . ASP A 1 365 ? 9.977 -6.531 -18.047 1 93 365 ASP A CA 1
ATOM 2827 C C . ASP A 1 365 ? 8.711 -6.062 -17.344 1 93 365 ASP A C 1
ATOM 2829 O O . ASP A 1 365 ? 7.66 -6.695 -17.453 1 93 365 ASP A O 1
ATOM 2833 N N . ILE A 1 366 ? 8.852 -4.965 -16.672 1 94.75 366 ILE A N 1
ATOM 2834 C CA . ILE A 1 366 ? 7.699 -4.43 -15.961 1 94.75 366 ILE A CA 1
ATOM 2835 C C . ILE A 1 366 ? 6.648 -3.938 -16.953 1 94.75 366 ILE A C 1
ATOM 2837 O O . ILE A 1 366 ? 5.449 -4.121 -16.734 1 94.75 366 ILE A O 1
ATOM 2841 N N . ILE A 1 367 ? 7.102 -3.311 -18.031 1 94.06 367 ILE A N 1
ATOM 2842 C CA . ILE A 1 367 ? 6.184 -2.863 -19.062 1 94.06 367 ILE A CA 1
ATOM 2843 C C . ILE A 1 367 ? 5.508 -4.07 -19.719 1 94.06 367 ILE A C 1
ATOM 2845 O O . ILE A 1 367 ? 4.328 -4.016 -20.062 1 94.06 367 ILE A O 1
ATOM 2849 N N . GLU A 1 368 ? 6.281 -5.164 -19.859 1 93.69 368 GLU A N 1
ATOM 2850 C CA . GLU A 1 368 ? 5.699 -6.406 -20.359 1 93.69 368 GLU A CA 1
ATOM 2851 C C . GLU A 1 368 ? 4.59 -6.902 -19.438 1 93.69 368 GLU A C 1
ATOM 2853 O O . GLU A 1 368 ? 3.545 -7.359 -19.906 1 93.69 368 GLU A O 1
ATOM 2858 N N . LEU A 1 369 ? 4.809 -6.832 -18.188 1 96.19 369 LEU A N 1
ATOM 2859 C CA . LEU A 1 369 ? 3.783 -7.207 -17.219 1 96.19 369 LEU A CA 1
ATOM 2860 C C . LEU A 1 369 ? 2.547 -6.324 -17.359 1 96.19 369 LEU A C 1
ATOM 2862 O O . LEU A 1 369 ? 1.418 -6.816 -17.297 1 96.19 369 LEU A O 1
ATOM 2866 N N . GLU A 1 370 ? 2.766 -5.023 -17.531 1 96.94 370 GLU A N 1
ATOM 2867 C CA . GLU A 1 370 ? 1.675 -4.078 -17.766 1 96.94 370 GLU A CA 1
ATOM 2868 C C . GLU A 1 370 ? 0.812 -4.5 -18.938 1 96.94 370 GLU A C 1
ATOM 2870 O O . GLU A 1 370 ? -0.417 -4.527 -18.844 1 96.94 370 GLU A O 1
ATOM 2875 N N . GLU A 1 371 ? 1.44 -4.836 -20 1 96.19 371 GLU A N 1
ATOM 2876 C CA . GLU A 1 371 ? 0.709 -5.262 -21.188 1 96.19 371 GLU A CA 1
ATOM 2877 C C . GLU A 1 371 ? -0.019 -6.578 -20.953 1 96.19 371 GLU A C 1
ATOM 2879 O O . GLU A 1 371 ? -1.113 -6.797 -21.469 1 96.19 371 GLU A O 1
ATOM 2884 N N . ALA A 1 372 ? 0.606 -7.418 -20.203 1 97.38 372 ALA A N 1
ATOM 2885 C CA . ALA A 1 372 ? -0.019 -8.695 -19.844 1 97.38 372 ALA A CA 1
ATOM 2886 C C . ALA A 1 372 ? -1.295 -8.477 -19.047 1 97.38 372 ALA A C 1
ATOM 2888 O O . ALA A 1 372 ? -2.326 -9.086 -19.312 1 97.38 372 ALA A O 1
ATOM 2889 N N . VAL A 1 373 ? -1.216 -7.621 -18.047 1 98.25 373 VAL A N 1
ATOM 2890 C CA . VAL A 1 373 ? -2.363 -7.328 -17.188 1 98.25 373 VAL A CA 1
ATOM 2891 C C . VAL A 1 373 ? -3.484 -6.719 -18.031 1 98.25 373 VAL A C 1
ATOM 2893 O O . VAL A 1 373 ? -4.645 -7.125 -17.922 1 98.25 373 VAL A O 1
ATOM 2896 N N . LYS A 1 374 ? -3.146 -5.809 -18.922 1 97.75 374 LYS A N 1
ATOM 2897 C CA . LYS A 1 374 ? -4.137 -5.176 -19.797 1 97.75 374 LYS A CA 1
ATOM 2898 C C . LYS A 1 374 ? -4.805 -6.199 -20.703 1 97.75 374 LYS A C 1
ATOM 2900 O O . LYS A 1 374 ? -6.016 -6.145 -20.922 1 97.75 374 LYS A O 1
ATOM 2905 N N . THR A 1 375 ? -4.008 -7.082 -21.203 1 97.62 375 THR A N 1
ATOM 2906 C CA . THR A 1 375 ? -4.527 -8.125 -22.078 1 97.62 375 THR A CA 1
ATOM 2907 C C . THR A 1 375 ? -5.516 -9.016 -21.328 1 97.62 375 THR A C 1
ATOM 2909 O O . THR A 1 375 ? -6.578 -9.359 -21.844 1 97.62 375 THR A O 1
ATOM 2912 N N . ALA A 1 376 ? -5.141 -9.406 -20.109 1 98.06 376 ALA A N 1
ATOM 2913 C CA . ALA A 1 376 ? -6.043 -10.227 -19.297 1 98.06 376 ALA A CA 1
ATOM 2914 C C . ALA A 1 376 ? -7.359 -9.5 -19.047 1 98.06 376 ALA A C 1
ATOM 2916 O O . ALA A 1 376 ? -8.438 -10.078 -19.219 1 98.06 376 ALA A O 1
ATOM 2917 N N . LEU A 1 377 ? -7.293 -8.219 -18.672 1 97.25 377 LEU A N 1
ATOM 2918 C CA . LEU A 1 377 ? -8.477 -7.422 -18.406 1 97.25 377 LEU A CA 1
ATOM 2919 C C . LEU A 1 377 ? -9.383 -7.34 -19.625 1 97.25 377 LEU A C 1
ATOM 2921 O O . LEU A 1 377 ? -10.594 -7.527 -19.531 1 97.25 377 LEU A O 1
ATOM 2925 N N . SER A 1 378 ? -8.789 -7.121 -20.766 1 96.12 378 SER A N 1
ATOM 2926 C CA . SER A 1 378 ? -9.547 -6.965 -22 1 96.12 378 SER A CA 1
ATOM 2927 C C . SER A 1 378 ? -10.148 -8.289 -22.453 1 96.12 378 SER A C 1
ATOM 2929 O O . SER A 1 378 ? -11.25 -8.328 -23.016 1 96.12 378 SER A O 1
ATOM 2931 N N . SER A 1 379 ? -9.461 -9.352 -22.203 1 95.19 379 SER A N 1
ATOM 2932 C CA . SER A 1 379 ? -9.891 -10.664 -22.656 1 95.19 379 SER A CA 1
ATOM 2933 C C . SER A 1 379 ? -11.039 -11.195 -21.797 1 95.19 379 SER A C 1
ATOM 2935 O O . SER A 1 379 ? -11.906 -11.914 -22.297 1 95.19 379 SER A O 1
ATOM 2937 N N . LEU A 1 380 ? -11.055 -10.906 -20.547 1 94.38 380 LEU A N 1
ATOM 2938 C CA . LEU A 1 380 ? -12.047 -11.461 -19.641 1 94.38 380 LEU A CA 1
ATOM 2939 C C . LEU A 1 380 ? -13.383 -10.727 -19.766 1 94.38 380 LEU A C 1
ATOM 2941 O O . LEU A 1 380 ? -14.438 -11.32 -19.547 1 94.38 380 LEU A O 1
ATOM 2945 N N . GLY A 1 381 ? -13.43 -9.422 -20.094 1 88.44 381 GLY A N 1
ATOM 2946 C CA . GLY A 1 381 ? -14.664 -8.672 -20.234 1 88.44 381 GLY A CA 1
ATOM 2947 C C . GLY A 1 381 ? -15.594 -8.797 -19.047 1 88.44 381 GLY A C 1
ATOM 2948 O O . GLY A 1 381 ? -15.203 -8.484 -17.922 1 88.44 381 GLY A O 1
ATOM 2949 N N . SER A 1 382 ? -16.75 -9.461 -19.25 1 85.81 382 SER A N 1
ATOM 2950 C CA . SER A 1 382 ? -17.766 -9.594 -18.219 1 85.81 382 SER A CA 1
ATOM 2951 C C . SER A 1 382 ? -17.359 -10.625 -17.172 1 85.81 382 SER A C 1
ATOM 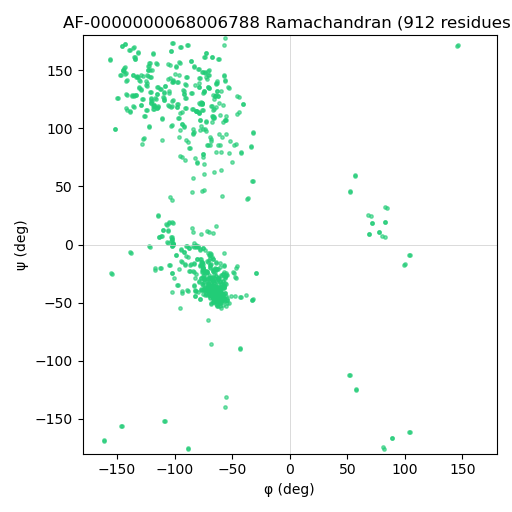2953 O O . SER A 1 382 ? -17.844 -10.586 -16.047 1 85.81 382 SER A O 1
ATOM 2955 N N . SER A 1 383 ? -16.5 -11.484 -17.547 1 91.81 383 SER A N 1
ATOM 2956 C CA . SER A 1 383 ? -16.031 -12.516 -16.625 1 91.81 383 SER A CA 1
ATOM 2957 C C . SER A 1 383 ? -15.203 -11.914 -15.492 1 91.81 383 SER A C 1
ATOM 2959 O O . SER A 1 383 ? -14.898 -12.586 -14.508 1 91.81 383 SER A O 1
ATOM 2961 N N . MET A 1 384 ? -14.875 -10.664 -15.633 1 93.5 384 MET A N 1
ATOM 2962 C CA . MET A 1 384 ? -14.102 -9.992 -14.594 1 93.5 384 MET A CA 1
ATOM 2963 C C . MET A 1 384 ? -14.867 -9.961 -13.273 1 93.5 384 MET A C 1
ATOM 2965 O O . MET A 1 384 ? -14.266 -10.008 -12.195 1 93.5 384 MET A O 1
ATOM 2969 N N . GLU A 1 385 ? -16.141 -9.961 -13.359 1 94.5 385 GLU A N 1
ATOM 2970 C CA . GLU A 1 385 ? -16.953 -9.914 -12.148 1 94.5 385 GLU A CA 1
ATOM 2971 C C . GLU A 1 385 ? -16.797 -11.195 -11.328 1 94.5 385 GLU A C 1
ATOM 2973 O O . GLU A 1 385 ? -17 -11.188 -10.117 1 94.5 385 GLU A O 1
ATOM 2978 N N . ASP A 1 386 ? -16.375 -12.266 -12.016 1 97.12 386 ASP A N 1
ATOM 2979 C CA . ASP A 1 386 ? -16.219 -13.555 -11.359 1 97.12 386 ASP A CA 1
ATOM 2980 C C . ASP A 1 386 ? -14.75 -13.953 -11.266 1 97.12 386 ASP A C 1
ATOM 2982 O O . ASP A 1 386 ? -14.43 -15.102 -10.953 1 97.12 386 ASP A O 1
ATOM 2986 N N . THR A 1 387 ? -13.859 -13.031 -11.633 1 98.56 387 THR A N 1
ATOM 2987 C CA . THR A 1 387 ? -12.43 -13.328 -11.641 1 98.56 387 THR A CA 1
ATOM 2988 C C . THR A 1 387 ? -11.695 -12.469 -10.609 1 98.56 387 THR A C 1
ATOM 2990 O O . THR A 1 387 ? -11.789 -11.234 -10.641 1 98.56 387 THR A O 1
ATOM 2993 N N . LEU A 1 388 ? -11.086 -13.094 -9.625 1 98.75 388 LEU A N 1
ATOM 2994 C CA . LEU A 1 388 ? -10.156 -12.391 -8.742 1 98.75 388 LEU A CA 1
ATOM 2995 C C . LEU A 1 388 ? -8.805 -12.211 -9.414 1 98.75 388 LEU A C 1
ATOM 2997 O O . LEU A 1 388 ? -8.133 -13.195 -9.75 1 98.75 388 LEU A O 1
ATOM 3001 N N . MET A 1 389 ? -8.438 -11.023 -9.703 1 98.81 389 MET A N 1
ATOM 3002 C CA . MET A 1 389 ? -7.133 -10.719 -10.281 1 98.81 389 MET A CA 1
ATOM 3003 C C . MET A 1 389 ? -6.242 -10 -9.266 1 98.81 389 MET A C 1
ATOM 3005 O O . MET A 1 389 ? -6.652 -9.008 -8.664 1 98.81 389 MET A O 1
ATOM 3009 N N . ILE A 1 390 ? -5.094 -10.555 -9.031 1 98.81 390 ILE A N 1
ATOM 3010 C CA . ILE A 1 390 ? -4.129 -10.031 -8.07 1 98.81 390 ILE A CA 1
ATOM 3011 C C . ILE A 1 390 ? -2.814 -9.719 -8.781 1 98.81 390 ILE A C 1
ATOM 3013 O O . ILE A 1 390 ? -2.344 -10.5 -9.609 1 98.81 390 ILE A O 1
ATOM 3017 N N . THR A 1 391 ? -2.275 -8.57 -8.57 1 98.44 391 THR A N 1
ATOM 3018 C CA . THR A 1 391 ? -0.928 -8.211 -9.008 1 98.44 391 THR A CA 1
ATOM 3019 C C . THR A 1 391 ? -0.06 -7.836 -7.809 1 98.44 391 THR A C 1
ATOM 3021 O O . THR A 1 391 ? -0.433 -6.973 -7.012 1 98.44 391 THR A O 1
ATOM 3024 N N . THR A 1 392 ? 1.021 -8.516 -7.625 1 96.75 392 THR A N 1
ATOM 3025 C CA . THR A 1 392 ? 1.911 -8.203 -6.512 1 96.75 392 THR A CA 1
ATOM 3026 C C . THR A 1 392 ? 3.371 -8.281 -6.949 1 96.75 392 THR A C 1
ATOM 3028 O O . THR A 1 392 ? 3.666 -8.68 -8.078 1 96.75 392 THR A O 1
ATOM 3031 N N . PHE A 1 393 ? 4.234 -7.754 -6.055 1 94.31 393 PHE A N 1
ATOM 3032 C CA . PHE A 1 393 ? 5.664 -7.637 -6.32 1 94.31 393 PHE A CA 1
ATOM 3033 C C . PHE A 1 393 ? 6.48 -8.188 -5.156 1 94.31 393 PHE A C 1
ATOM 3035 O O . PHE A 1 393 ? 6.145 -7.953 -3.994 1 94.31 393 PHE A O 1
ATOM 3042 N N . THR A 1 394 ? 7.473 -8.961 -5.535 1 92.94 394 THR A N 1
ATOM 3043 C CA . THR A 1 394 ? 8.406 -9.422 -4.516 1 92.94 394 THR A CA 1
ATOM 3044 C C . THR A 1 394 ? 9.766 -8.734 -4.68 1 92.94 394 THR A C 1
ATOM 3046 O O . THR A 1 394 ? 10.305 -8.672 -5.785 1 92.94 394 THR A O 1
ATOM 3049 N N . PRO A 1 395 ? 10.273 -8.203 -3.609 1 88.31 395 PRO A N 1
ATOM 3050 C CA . PRO A 1 395 ? 11.539 -7.477 -3.693 1 88.31 395 PRO A CA 1
ATOM 3051 C C . PRO A 1 395 ? 12.75 -8.406 -3.73 1 88.31 395 PRO A C 1
ATOM 3053 O O . PRO A 1 395 ? 12.703 -9.508 -3.186 1 88.31 395 PRO A O 1
ATOM 3056 N N . VAL A 1 396 ? 13.758 -7.875 -4.395 1 85.62 396 VAL A N 1
ATOM 3057 C CA . VAL A 1 396 ? 15.055 -8.539 -4.312 1 85.62 396 VAL A CA 1
ATOM 3058 C C . VAL A 1 396 ? 15.734 -8.188 -2.992 1 85.62 396 VAL A C 1
ATOM 3060 O O . VAL A 1 396 ? 15.641 -7.051 -2.521 1 85.62 396 VAL A O 1
ATOM 3063 N N . PHE A 1 397 ? 16.297 -9.164 -2.35 1 79.44 397 PHE A N 1
ATOM 3064 C CA . PHE A 1 397 ? 17.062 -8.922 -1.136 1 79.44 397 PHE A CA 1
ATOM 3065 C C . PHE A 1 397 ? 18.562 -8.977 -1.422 1 79.44 397 PHE A C 1
ATOM 3067 O O . PHE A 1 397 ? 19 -9.742 -2.281 1 79.44 397 PHE A O 1
ATOM 3074 N N . SER A 1 398 ? 19.422 -7.84 -1.207 1 64.69 398 SER A N 1
ATOM 3075 C CA . SER A 1 398 ? 20.844 -7.746 -1.514 1 64.69 398 SER A CA 1
ATOM 3076 C C . SER A 1 398 ? 21.594 -9.023 -1.106 1 64.69 398 SER A C 1
ATOM 3078 O O . SER A 1 398 ? 22.312 -9.609 -1.911 1 64.69 398 SER A O 1
ATOM 3080 N N . ASN A 1 399 ? 22.109 -9.008 0.247 1 56.25 399 ASN A N 1
ATOM 30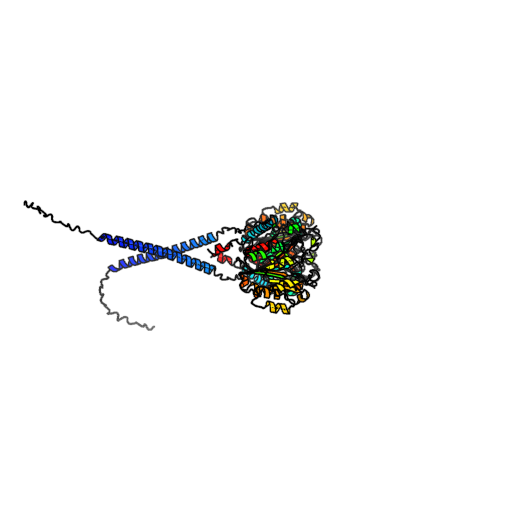81 C CA . ASN A 1 399 ? 23.016 -10.078 0.65 1 56.25 399 ASN A CA 1
ATOM 3082 C C . ASN A 1 399 ? 22.281 -11.234 1.305 1 56.25 399 ASN A C 1
ATOM 3084 O O . ASN A 1 399 ? 22.172 -11.297 2.531 1 56.25 399 ASN A O 1
ATOM 3088 N N . GLN A 1 400 ? 21.625 -11.984 0.406 1 53.41 400 GLN A N 1
ATOM 3089 C CA . GLN A 1 400 ? 20.891 -13.141 0.905 1 53.41 400 GLN A CA 1
ATOM 3090 C C . GLN A 1 400 ? 21.75 -13.984 1.847 1 53.41 400 GLN A C 1
ATOM 3092 O O . GLN A 1 400 ? 21.234 -14.602 2.779 1 53.41 400 GLN A O 1
ATOM 3097 N N . GLN A 1 401 ? 23.047 -13.805 1.606 1 47.75 401 GLN A N 1
ATOM 3098 C CA . GLN A 1 401 ? 23.891 -14.75 2.332 1 47.75 401 GLN A CA 1
ATOM 3099 C C . GLN A 1 401 ? 24.234 -14.219 3.723 1 47.75 401 GLN A C 1
ATOM 3101 O O . GLN A 1 401 ? 24.625 -14.984 4.605 1 47.75 401 GLN A O 1
ATOM 3106 N N . ASP A 1 402 ? 24.141 -12.883 3.822 1 52.53 402 ASP A N 1
ATOM 3107 C CA . ASP A 1 402 ? 24.5 -12.422 5.16 1 52.53 402 ASP A CA 1
ATOM 3108 C C . ASP A 1 402 ? 23.297 -12.461 6.09 1 52.53 402 ASP A C 1
ATOM 3110 O O . ASP A 1 402 ? 22.469 -11.539 6.094 1 52.53 402 ASP A O 1
ATOM 3114 N N . ASN A 1 403 ? 23.062 -13.664 6.637 1 57 403 ASN A N 1
ATOM 3115 C CA . ASN A 1 403 ? 21.922 -14 7.48 1 57 403 ASN A CA 1
ATOM 3116 C C . ASN A 1 403 ? 22.016 -13.328 8.844 1 57 403 ASN A C 1
ATOM 3118 O O . ASN A 1 403 ? 21.266 -13.672 9.766 1 57 403 ASN A O 1
ATOM 3122 N N . THR A 1 404 ? 22.938 -12.414 8.984 1 59.5 404 THR A N 1
ATOM 3123 C CA . THR A 1 404 ? 23.141 -11.891 10.328 1 59.5 404 THR A CA 1
ATOM 3124 C C . THR A 1 404 ? 22.172 -10.734 10.602 1 59.5 404 THR A C 1
ATOM 3126 O O . THR A 1 404 ? 21.906 -10.398 11.758 1 59.5 404 THR A O 1
ATOM 3129 N N . LYS A 1 405 ? 21.672 -10.258 9.57 1 74.25 405 LYS A N 1
ATOM 3130 C CA . LYS A 1 405 ? 20.781 -9.125 9.828 1 74.25 405 LYS A CA 1
ATOM 3131 C C . LYS A 1 405 ? 19.375 -9.398 9.328 1 74.25 405 LYS A C 1
ATOM 3133 O O . LYS A 1 405 ? 19.188 -9.859 8.203 1 74.25 405 LYS A O 1
ATOM 3138 N N . ASP A 1 406 ? 18.422 -9.25 10.211 1 83.75 406 ASP A N 1
ATOM 3139 C CA . ASP A 1 406 ? 17.016 -9.336 9.828 1 83.75 406 ASP A CA 1
ATOM 3140 C C . ASP A 1 406 ? 16.641 -8.211 8.875 1 83.75 406 ASP A C 1
ATOM 3142 O O . ASP A 1 406 ? 17.062 -7.062 9.062 1 83.75 406 ASP A O 1
ATOM 3146 N N . GLU A 1 407 ? 16.047 -8.68 7.789 1 86.81 407 GLU A N 1
ATOM 3147 C CA . GLU A 1 407 ? 15.609 -7.695 6.805 1 86.81 407 GLU A CA 1
ATOM 3148 C C . GLU A 1 407 ? 14.203 -8.008 6.301 1 86.81 407 GLU A C 1
ATOM 3150 O O . GLU A 1 407 ? 13.906 -9.156 5.953 1 86.81 407 GLU A O 1
ATOM 3155 N N . THR A 1 408 ? 13.367 -7.035 6.367 1 89.5 408 THR A N 1
ATOM 3156 C CA . THR A 1 408 ? 12.047 -7.125 5.758 1 89.5 408 THR A CA 1
ATOM 3157 C C . THR A 1 408 ? 11.828 -5.984 4.766 1 89.5 408 THR A C 1
ATOM 3159 O O . THR A 1 408 ? 12.406 -4.902 4.922 1 89.5 408 THR A O 1
ATOM 3162 N N . LYS A 1 409 ? 11.148 -6.27 3.748 1 90.06 409 LYS A N 1
ATOM 3163 C CA . LYS A 1 409 ? 10.734 -5.27 2.766 1 90.06 409 LYS A CA 1
ATOM 3164 C C . LYS A 1 409 ? 9.242 -5.371 2.475 1 90.06 409 LYS A C 1
ATOM 3166 O O . LYS A 1 409 ? 8.688 -6.469 2.395 1 90.06 409 LYS A O 1
ATOM 3171 N N . ASP A 1 410 ? 8.68 -4.195 2.34 1 91.5 410 ASP A N 1
ATOM 3172 C CA . ASP A 1 410 ? 7.242 -4.156 2.07 1 91.5 410 ASP A CA 1
ATOM 3173 C C . ASP A 1 410 ? 6.969 -3.996 0.578 1 91.5 410 ASP A C 1
ATOM 3175 O O . ASP A 1 410 ? 7.707 -3.301 -0.124 1 91.5 410 ASP A O 1
ATOM 3179 N N . SER A 1 411 ? 5.996 -4.688 0.111 1 93.25 411 SER A N 1
ATOM 3180 C CA . SER A 1 411 ? 5.504 -4.504 -1.25 1 93.25 411 SER A CA 1
ATOM 3181 C C . SER A 1 411 ? 3.986 -4.371 -1.275 1 93.25 411 SER A C 1
ATOM 3183 O O . SER A 1 411 ? 3.318 -4.629 -0.271 1 93.25 411 SER A O 1
ATOM 3185 N N . ILE A 1 412 ? 3.492 -3.906 -2.393 1 95.38 412 ILE A N 1
ATOM 3186 C CA . ILE A 1 412 ? 2.062 -3.641 -2.504 1 95.38 412 ILE A CA 1
ATOM 3187 C C . ILE A 1 412 ? 1.384 -4.781 -3.262 1 95.38 412 ILE A C 1
ATOM 3189 O O . ILE A 1 412 ? 1.95 -5.324 -4.211 1 95.38 412 ILE A O 1
ATOM 3193 N N . ILE A 1 413 ? 0.234 -5.152 -2.857 1 97.25 413 ILE A N 1
ATOM 3194 C CA . ILE A 1 413 ? -0.657 -6.059 -3.572 1 97.25 413 ILE A CA 1
ATOM 3195 C C . ILE A 1 413 ? -1.872 -5.289 -4.086 1 97.25 413 ILE A C 1
ATOM 3197 O O . ILE A 1 413 ? -2.502 -4.539 -3.34 1 97.25 413 ILE A O 1
ATOM 3201 N N . TYR A 1 414 ? -2.141 -5.391 -5.359 1 97.88 414 TYR A N 1
ATOM 3202 C CA . TYR A 1 414 ? -3.326 -4.824 -5.992 1 97.88 414 TYR A CA 1
ATOM 3203 C C . TYR A 1 414 ? -4.309 -5.922 -6.391 1 97.88 414 TYR A C 1
ATOM 3205 O O . TYR A 1 414 ? -3.904 -6.973 -6.895 1 97.88 414 TYR A O 1
ATOM 3213 N N . ALA A 1 415 ? -5.559 -5.695 -6.125 1 98.5 415 ALA A N 1
ATOM 3214 C CA . ALA A 1 415 ? -6.512 -6.758 -6.434 1 98.5 415 ALA A CA 1
ATOM 3215 C C . ALA A 1 415 ? -7.844 -6.176 -6.898 1 98.5 415 ALA A C 1
ATOM 3217 O O . ALA A 1 415 ? -8.227 -5.078 -6.492 1 98.5 415 ALA A O 1
ATOM 3218 N N . ILE A 1 416 ? -8.523 -6.902 -7.727 1 97.75 416 ILE A N 1
ATOM 3219 C CA . ILE A 1 416 ? -9.867 -6.59 -8.211 1 97.75 416 ILE A CA 1
ATOM 3220 C C . ILE A 1 416 ? -10.672 -7.875 -8.367 1 97.75 416 ILE A C 1
ATOM 3222 O O . ILE A 1 416 ? -10.109 -8.945 -8.594 1 97.75 416 ILE A O 1
ATOM 3226 N N . GLY A 1 417 ? -11.984 -7.758 -8.227 1 97.69 417 GLY A N 1
ATOM 3227 C CA . GLY A 1 417 ? -12.852 -8.914 -8.383 1 97.69 417 GLY A CA 1
ATOM 3228 C C . GLY A 1 417 ? -13.359 -9.453 -7.055 1 97.69 417 GLY A C 1
ATOM 3229 O O . GLY A 1 417 ? -13.344 -8.75 -6.047 1 97.69 417 GLY A O 1
ATOM 3230 N N . PRO A 1 418 ? -13.82 -10.703 -7.062 1 97.44 418 PRO A N 1
ATOM 3231 C CA . PRO A 1 418 ? -14.422 -11.281 -5.859 1 97.44 418 PRO A CA 1
ATOM 3232 C C . PRO A 1 418 ? -13.445 -11.375 -4.695 1 97.44 418 PRO A C 1
ATOM 3234 O O . PRO A 1 418 ? -12.328 -11.875 -4.859 1 97.44 418 PRO A O 1
ATOM 3237 N N . MET A 1 419 ? -13.875 -10.844 -3.553 1 96.25 419 MET A N 1
ATOM 3238 C CA . MET A 1 419 ? -13.18 -10.961 -2.271 1 96.25 419 MET A CA 1
ATOM 3239 C C . MET A 1 419 ? -11.883 -10.164 -2.283 1 96.25 419 MET A C 1
ATOM 3241 O O . MET A 1 419 ? -11.078 -10.273 -1.356 1 96.25 419 MET A O 1
ATOM 3245 N N . ALA A 1 420 ? -11.688 -9.383 -3.318 1 97.38 420 ALA A N 1
ATOM 3246 C CA . ALA A 1 420 ? -10.461 -8.594 -3.436 1 97.38 420 ALA A CA 1
ATOM 3247 C C . ALA A 1 420 ? -10.289 -7.668 -2.236 1 97.38 420 ALA A C 1
ATOM 3249 O O . ALA A 1 420 ? -9.164 -7.316 -1.875 1 97.38 420 ALA A O 1
ATOM 3250 N N . HIS A 1 421 ? -11.359 -7.273 -1.56 1 95.12 421 HIS A N 1
ATOM 3251 C CA . HIS A 1 421 ? -11.336 -6.336 -0.444 1 95.12 421 HIS A CA 1
ATOM 3252 C C . HIS A 1 421 ? -10.648 -6.949 0.774 1 95.12 421 HIS A C 1
ATOM 3254 O O . HIS A 1 421 ? -10.352 -6.246 1.744 1 95.12 421 HIS A O 1
ATOM 3260 N N . LEU A 1 422 ? -10.352 -8.242 0.685 1 96 422 LEU A N 1
ATOM 3261 C CA . LEU A 1 422 ? -9.688 -8.906 1.804 1 96 422 LEU A CA 1
ATOM 3262 C C . LEU A 1 422 ? -8.211 -8.531 1.859 1 96 422 LEU A C 1
ATOM 3264 O O . LEU A 1 422 ? -7.547 -8.773 2.867 1 96 422 LEU A O 1
ATOM 3268 N N . PHE A 1 423 ? -7.695 -8.008 0.783 1 96.88 423 PHE A N 1
ATOM 3269 C CA . PHE A 1 423 ? -6.402 -7.336 0.843 1 96.88 423 PHE A CA 1
ATOM 3270 C C . PHE A 1 423 ? -6.559 -5.91 1.349 1 96.88 423 PHE A C 1
ATOM 3272 O O . PHE A 1 423 ? -7.141 -5.062 0.667 1 96.88 423 PHE A O 1
ATOM 3279 N N . ARG A 1 424 ? -6.039 -5.484 2.512 1 91.62 424 ARG A N 1
ATOM 3280 C CA . ARG A 1 424 ? -6.492 -4.227 3.102 1 91.62 424 ARG A CA 1
ATOM 3281 C C . ARG A 1 424 ? -5.422 -3.631 4.008 1 91.62 424 ARG A C 1
ATOM 3283 O O . ARG A 1 424 ? -5.52 -2.473 4.418 1 91.62 424 ARG A O 1
ATOM 3290 N N . ASN A 1 425 ? -4.52 -4.25 4.57 1 92.12 425 ASN A N 1
ATOM 3291 C CA . ASN A 1 425 ? -3.471 -3.76 5.457 1 92.12 425 ASN A CA 1
ATOM 3292 C C . ASN A 1 425 ? -2.18 -4.555 5.293 1 92.12 425 ASN A C 1
ATOM 3294 O O . ASN A 1 425 ? -1.865 -5.016 4.195 1 92.12 425 ASN A O 1
ATOM 3298 N N . LEU A 1 426 ? -1.396 -4.52 6.336 1 94.94 426 LEU A N 1
ATOM 3299 C CA . LEU A 1 426 ? -0.13 -5.246 6.305 1 94.94 426 LEU A CA 1
ATOM 3300 C C . LEU A 1 426 ? -0.353 -6.738 6.543 1 94.94 426 LEU A C 1
ATOM 3302 O O . LEU A 1 426 ? -0.947 -7.129 7.551 1 94.94 426 LEU A O 1
ATOM 3306 N N . HIS A 1 427 ? 0.077 -7.523 5.559 1 96.31 427 HIS A N 1
ATOM 3307 C CA . HIS A 1 427 ? -0.089 -8.969 5.633 1 96.31 427 HIS A CA 1
ATOM 3308 C C . HIS A 1 427 ? 1.253 -9.688 5.512 1 96.31 427 HIS A C 1
ATOM 3310 O O . HIS A 1 427 ? 2.203 -9.148 4.945 1 96.31 427 HIS A O 1
ATOM 3316 N N . ASP A 1 428 ? 1.224 -10.898 6.125 1 95.25 428 ASP A N 1
ATOM 3317 C CA . ASP A 1 428 ? 2.287 -11.828 5.762 1 95.25 428 ASP A CA 1
ATOM 3318 C C . ASP A 1 428 ? 2.107 -12.336 4.336 1 95.25 428 ASP A C 1
ATOM 3320 O O . ASP A 1 428 ? 0.983 -12.414 3.834 1 95.25 428 ASP A O 1
ATOM 3324 N N . PRO A 1 429 ? 3.244 -12.648 3.703 1 95.81 429 PRO A N 1
ATOM 3325 C CA . PRO A 1 429 ? 3.115 -13.188 2.348 1 95.81 429 PRO A CA 1
ATOM 3326 C C . PRO A 1 429 ? 2.232 -14.438 2.289 1 95.81 429 PRO A C 1
ATOM 3328 O O . PRO A 1 429 ? 1.591 -14.695 1.267 1 95.81 429 PRO A O 1
ATOM 3331 N N . THR A 1 430 ? 2.152 -15.195 3.389 1 97 430 THR A N 1
ATOM 3332 C CA . THR A 1 430 ? 1.371 -16.422 3.436 1 97 430 THR A CA 1
ATOM 3333 C C . THR A 1 430 ? -0.119 -16.125 3.305 1 97 430 THR A C 1
ATOM 3335 O O . THR A 1 430 ? -0.898 -16.984 2.896 1 97 430 THR A O 1
ATOM 3338 N N . TYR A 1 431 ? -0.475 -14.93 3.633 1 97.38 431 TYR A N 1
ATOM 3339 C CA . TYR A 1 431 ? -1.876 -14.523 3.609 1 97.38 431 TYR A CA 1
ATOM 3340 C C . TYR A 1 431 ? -2.439 -14.602 2.195 1 97.38 431 TYR A C 1
ATOM 3342 O O . TYR A 1 431 ? -3.625 -14.883 2.006 1 97.38 431 TYR A O 1
ATOM 3350 N N . ILE A 1 432 ? -1.63 -14.422 1.18 1 98.12 432 ILE A N 1
ATOM 3351 C CA . ILE A 1 432 ? -2.062 -14.383 -0.213 1 98.12 432 ILE A CA 1
ATOM 3352 C C . ILE A 1 432 ? -2.721 -15.711 -0.587 1 98.12 432 ILE A C 1
ATOM 3354 O O . ILE A 1 432 ? -3.848 -15.727 -1.086 1 98.12 432 ILE A O 1
ATOM 3358 N N . ALA A 1 433 ? -2.064 -16.797 -0.3 1 98.06 433 ALA A N 1
ATOM 3359 C CA . ALA A 1 433 ? -2.598 -18.109 -0.613 1 98.06 433 ALA A CA 1
ATOM 3360 C C . ALA A 1 433 ? -3.92 -18.359 0.111 1 98.06 433 ALA A C 1
ATOM 3362 O O . ALA A 1 433 ? -4.836 -18.969 -0.444 1 98.06 433 ALA A O 1
ATOM 3363 N N . HIS A 1 434 ? -4.012 -17.891 1.289 1 96.25 434 HIS A N 1
ATOM 3364 C CA . HIS A 1 434 ? -5.203 -18.141 2.092 1 96.25 434 HIS A CA 1
ATOM 3365 C C . HIS A 1 434 ? -6.391 -17.328 1.59 1 96.25 434 HIS A C 1
ATOM 3367 O O . HIS A 1 434 ? -7.531 -17.797 1.644 1 96.25 434 HIS A O 1
ATOM 3373 N N . VAL A 1 435 ? -6.141 -16.109 1.192 1 97.25 435 VAL A N 1
ATOM 3374 C CA . VAL A 1 435 ? -7.215 -15.32 0.589 1 97.25 435 VAL A CA 1
ATOM 3375 C C . VAL A 1 435 ? -7.699 -16 -0.686 1 97.25 435 VAL A C 1
ATOM 3377 O O . VAL A 1 435 ? -8.906 -16.094 -0.934 1 97.25 435 VAL A O 1
ATOM 3380 N N . ILE A 1 436 ? -6.773 -16.5 -1.494 1 97.88 436 ILE A N 1
ATOM 3381 C CA . ILE A 1 436 ? -7.129 -17.219 -2.715 1 97.88 436 ILE A CA 1
ATOM 3382 C C . ILE A 1 436 ? -7.973 -18.438 -2.367 1 97.88 436 ILE A C 1
ATOM 3384 O O . ILE A 1 436 ? -9.016 -18.672 -2.986 1 97.88 436 ILE A O 1
ATOM 3388 N N . SER A 1 437 ? -7.516 -19.172 -1.355 1 95.94 437 SER A N 1
ATOM 3389 C CA . SER A 1 437 ? -8.242 -20.344 -0.891 1 95.94 437 SER A CA 1
ATOM 3390 C C . SER A 1 437 ? -9.664 -19.984 -0.473 1 95.94 437 SER A C 1
ATOM 3392 O O . SER A 1 437 ? -10.617 -20.656 -0.868 1 95.94 437 SER A O 1
ATOM 3394 N N . TYR A 1 438 ? -9.773 -18.938 0.279 1 94.94 438 TYR A N 1
ATOM 3395 C CA . TYR A 1 438 ? -11.086 -18.531 0.773 1 94.94 438 TYR A CA 1
ATOM 3396 C C . TYR A 1 438 ? -11.961 -18.016 -0.362 1 94.94 438 TYR A C 1
ATOM 3398 O O . TYR A 1 438 ? -13.133 -18.375 -0.469 1 94.94 438 TYR A O 1
ATOM 3406 N N . ALA A 1 439 ? -11.391 -17.188 -1.188 1 96.12 439 ALA A N 1
ATOM 3407 C CA . ALA A 1 439 ? -12.141 -16.531 -2.256 1 96.12 439 ALA A CA 1
ATOM 3408 C C . ALA A 1 439 ? -12.711 -17.547 -3.238 1 96.12 439 ALA A C 1
ATOM 3410 O O . ALA A 1 439 ? -13.828 -17.391 -3.732 1 96.12 439 ALA A O 1
ATOM 3411 N N . ALA A 1 440 ? -11.945 -18.594 -3.545 1 95.69 440 ALA A N 1
ATOM 3412 C CA . ALA A 1 440 ? -12.359 -19.594 -4.535 1 95.69 440 ALA A CA 1
ATOM 3413 C C . ALA A 1 440 ? -12.875 -20.859 -3.863 1 95.69 440 ALA A C 1
ATOM 3415 O O . ALA A 1 440 ? -13.258 -21.812 -4.539 1 95.69 440 ALA A O 1
ATOM 3416 N N . ARG A 1 441 ? -12.867 -20.859 -2.586 1 92.62 441 ARG A N 1
ATOM 3417 C CA . ARG A 1 441 ? -13.305 -22.016 -1.813 1 92.62 441 ARG A CA 1
ATOM 3418 C C . ARG A 1 441 ? -12.5 -23.266 -2.188 1 92.62 441 ARG A C 1
ATOM 3420 O O . ARG A 1 441 ? -13.07 -24.281 -2.559 1 92.62 441 ARG A O 1
ATOM 3427 N N . LEU A 1 442 ? -11.227 -23.062 -1.964 1 93.44 442 LEU A N 1
ATOM 3428 C CA . LEU A 1 442 ? -10.258 -24.125 -2.223 1 93.44 442 LEU A CA 1
ATOM 3429 C C . LEU A 1 442 ? -9.531 -24.516 -0.941 1 93.44 442 LEU A C 1
ATOM 3431 O O . LEU A 1 442 ? -9.539 -23.781 0.039 1 93.44 442 LEU A O 1
ATOM 3435 N N . GLY A 1 443 ? -8.906 -25.641 -1.023 1 89.06 443 GLY A N 1
ATOM 3436 C CA . GLY A 1 443 ? -8.055 -26.047 0.085 1 89.06 443 GLY A CA 1
ATOM 3437 C C . GLY A 1 443 ? -8.797 -26.125 1.406 1 89.06 443 GLY A C 1
ATOM 3438 O O . GLY A 1 443 ? -9.844 -26.766 1.495 1 89.06 443 GLY A O 1
ATOM 3439 N N . ARG A 1 444 ? -8.281 -25.422 2.32 1 84.25 444 ARG A N 1
ATOM 3440 C CA . ARG A 1 444 ? -8.797 -25.531 3.68 1 84.25 444 ARG A CA 1
ATOM 3441 C C . ARG A 1 444 ? -10.117 -24.781 3.828 1 84.25 444 ARG A C 1
ATOM 3443 O O . ARG A 1 444 ? -10.867 -25.016 4.781 1 84.25 444 ARG A O 1
ATOM 3450 N N . PHE A 1 445 ? -10.391 -23.969 2.891 1 83.5 445 PHE A N 1
ATOM 3451 C CA . PHE A 1 445 ? -11.602 -23.172 3.004 1 83.5 445 PHE A CA 1
ATOM 3452 C C . PHE A 1 445 ? -12.672 -23.656 2.035 1 83.5 445 PHE A C 1
ATOM 3454 O O . PHE A 1 445 ? -13.648 -22.953 1.764 1 83.5 445 PHE A O 1
ATOM 3461 N N . ARG A 1 446 ? -12.578 -24.781 1.529 1 77.06 446 ARG A N 1
ATOM 3462 C CA . ARG A 1 446 ? -13.477 -25.359 0.539 1 77.06 446 ARG A CA 1
ATOM 3463 C C . ARG A 1 446 ? -14.906 -25.406 1.057 1 77.06 446 ARG A C 1
ATOM 3465 O O . ARG A 1 446 ? -15.852 -25.188 0.3 1 77.06 446 ARG A O 1
ATOM 3472 N N . ASP A 1 447 ? -15.023 -25.641 2.377 1 68 447 ASP A N 1
ATOM 3473 C CA . ASP A 1 447 ? -16.359 -25.828 2.92 1 68 447 ASP A CA 1
ATOM 3474 C C . ASP A 1 447 ? -16.844 -24.578 3.65 1 68 447 ASP A C 1
ATOM 3476 O O . ASP A 1 447 ? -17.844 -24.625 4.375 1 68 447 ASP A O 1
ATOM 3480 N N . SER A 1 448 ? -16.047 -23.578 3.537 1 66.31 448 SER A N 1
ATOM 3481 C CA . SER A 1 448 ? -16.438 -22.344 4.215 1 66.31 448 SER A CA 1
ATOM 3482 C C . SER A 1 448 ? -17.688 -21.734 3.594 1 66.31 448 SER A C 1
ATOM 3484 O O . SER A 1 448 ? -17.906 -21.844 2.383 1 66.31 448 SER A O 1
ATOM 3486 N N . LEU A 1 449 ? -18.875 -21.781 4.297 1 55.22 449 LEU A N 1
ATOM 3487 C CA . LEU A 1 449 ? -20.109 -21.188 3.803 1 55.22 449 LEU A CA 1
ATOM 3488 C C . LEU A 1 449 ? -20 -19.672 3.734 1 55.22 449 LEU A C 1
ATOM 3490 O O . LEU A 1 449 ? -19.406 -19.047 4.617 1 55.22 449 LEU A O 1
ATOM 3494 N N . LEU A 1 450 ? -19.969 -19.141 2.564 1 52.41 450 LEU A N 1
ATOM 3495 C CA . LEU A 1 450 ? -19.969 -17.688 2.426 1 52.41 450 LEU A CA 1
ATOM 3496 C C . LEU A 1 450 ? -20.984 -17.062 3.355 1 52.41 450 LEU A C 1
ATOM 3498 O O . LEU A 1 450 ? -22.078 -17.594 3.541 1 52.41 450 LEU A O 1
ATOM 3502 N N . ALA A 1 451 ? -20.547 -16.328 4.297 1 43.28 451 ALA A N 1
ATOM 3503 C CA . ALA A 1 451 ? -21.469 -15.586 5.141 1 43.28 451 ALA A CA 1
ATOM 3504 C C . ALA A 1 451 ? -22.703 -15.148 4.348 1 43.28 451 ALA A C 1
ATOM 3506 O O . ALA A 1 451 ? -23.828 -15.195 4.859 1 43.28 451 ALA A O 1
ATOM 3507 N N . ASN A 1 452 ? -22.484 -14.57 3.135 1 41.84 452 ASN A N 1
ATOM 3508 C CA . ASN A 1 452 ? -23.594 -13.898 2.467 1 41.84 452 ASN A CA 1
ATOM 3509 C C . ASN A 1 452 ? -24.578 -14.906 1.872 1 41.84 452 ASN A C 1
ATOM 3511 O O . ASN A 1 452 ? -25.578 -14.523 1.271 1 41.84 452 ASN A O 1
ATOM 3515 N N . SER A 1 453 ? -24.125 -16.078 1.663 1 38 453 SER A N 1
ATOM 3516 C CA . SER A 1 453 ? -25.141 -16.906 1.004 1 38 453 SER A CA 1
ATOM 3517 C C . SER A 1 453 ? -26.391 -17.047 1.871 1 38 453 SER A C 1
ATOM 3519 O O . SER A 1 453 ? -27.484 -17.234 1.354 1 38 453 SER A O 1
ATOM 3521 N N . LEU A 1 454 ? -26.156 -17.141 3.105 1 34.47 454 LEU A N 1
ATOM 3522 C CA . LEU A 1 454 ? -27.422 -17.234 3.83 1 34.47 454 LEU A CA 1
ATOM 3523 C C . LEU A 1 454 ? -28.203 -15.93 3.717 1 34.47 454 LEU A C 1
ATOM 3525 O O . LEU A 1 454 ? -29.438 -15.938 3.775 1 34.47 454 LEU A O 1
ATOM 3529 N N . LEU A 1 455 ? -27.406 -14.898 3.619 1 33.31 455 LEU A N 1
ATOM 3530 C CA . LEU A 1 455 ? -28.188 -13.664 3.543 1 33.31 455 LEU A CA 1
ATOM 3531 C C . LEU A 1 455 ? -28.781 -13.492 2.154 1 33.31 455 LEU A C 1
ATOM 3533 O O . LEU A 1 455 ? -29.734 -12.727 1.979 1 33.31 455 LEU A O 1
ATOM 3537 N N . GLN A 1 456 ? -28.156 -14.008 1.108 1 32.88 456 GLN A N 1
ATOM 3538 C CA . GLN A 1 456 ? -28.828 -13.945 -0.18 1 32.88 456 GLN A CA 1
ATOM 3539 C C . GLN A 1 456 ? -30.078 -14.836 -0.189 1 32.88 456 GLN A C 1
ATOM 3541 O O . GLN A 1 456 ? -31.016 -14.586 -0.943 1 32.88 456 GLN A O 1
ATOM 3546 N N . TRP A 1 457 ? -30 -15.891 0.467 1 32.03 457 TRP A N 1
ATOM 3547 C CA . TRP A 1 457 ? -31.203 -16.734 0.448 1 32.03 457 TRP A CA 1
ATOM 3548 C C . TRP A 1 457 ? -32.281 -16.125 1.322 1 32.03 457 TRP A C 1
ATOM 3550 O O . TRP A 1 457 ? -33.469 -16.281 1.023 1 32.03 457 TRP A O 1
ATOM 3560 N N . PHE A 1 458 ? -31.906 -15.477 2.35 1 29.62 458 PHE A N 1
ATOM 3561 C CA . PHE A 1 458 ? -33.062 -14.914 3.053 1 29.62 458 PHE A CA 1
ATOM 3562 C C . PHE A 1 458 ? -33.344 -13.508 2.553 1 29.62 458 PHE A C 1
ATOM 3564 O O . PHE A 1 458 ? -32.438 -12.719 2.312 1 29.62 458 PHE A O 1
ATOM 3571 N N . MET B 1 1 ? -124.688 61.219 11.938 1 19.56 1 MET B N 1
ATOM 3572 C CA . MET B 1 1 ? -124.938 60.188 12.945 1 19.56 1 MET B CA 1
ATOM 3573 C C . MET B 1 1 ? -124.562 58.781 12.414 1 19.56 1 MET B C 1
ATOM 3575 O O . MET B 1 1 ? -124.438 57.844 13.188 1 19.56 1 MET B O 1
ATOM 3579 N N . SER B 1 2 ? -124.5 58.562 11.133 1 21.83 2 SER B N 1
ATOM 3580 C CA . SER B 1 2 ? -125 57.312 10.508 1 21.83 2 SER B CA 1
ATOM 3581 C C . SER B 1 2 ? -124 56.188 10.625 1 21.83 2 SER B C 1
ATOM 3583 O O . SER B 1 2 ? -122.812 56.375 10.32 1 21.83 2 SER B O 1
ATOM 3585 N N . THR B 1 3 ? -124.25 55.062 11.359 1 23.75 3 THR B N 1
ATOM 3586 C CA . THR B 1 3 ? -123.75 53.938 12.172 1 23.75 3 THR B CA 1
ATOM 3587 C C . THR B 1 3 ? -123.312 52.812 11.289 1 23.75 3 THR B C 1
ATOM 3589 O O . THR B 1 3 ? -124.125 52.031 10.766 1 23.75 3 THR B O 1
ATOM 3592 N N . GLU B 1 4 ? -122.375 53.062 10.359 1 22.75 4 GLU B N 1
ATOM 3593 C CA . GLU B 1 4 ? -122.188 52.125 9.258 1 22.75 4 GLU B CA 1
ATOM 3594 C C . GLU B 1 4 ? -121.625 50.812 9.773 1 22.75 4 GLU B C 1
ATOM 3596 O O . GLU B 1 4 ? -120.625 50.75 10.461 1 22.75 4 GLU B O 1
ATOM 3601 N N . VAL B 1 5 ? -122.438 49.719 9.867 1 22.23 5 VAL B N 1
ATOM 3602 C CA . VAL B 1 5 ? -122.625 48.375 10.438 1 22.23 5 VAL B CA 1
ATOM 3603 C C . VAL B 1 5 ? -121.625 47.406 9.781 1 22.23 5 VAL B C 1
ATOM 3605 O O . VAL B 1 5 ? -121.625 47.219 8.555 1 22.23 5 VAL B O 1
ATOM 3608 N N . ILE B 1 6 ? -120.438 47.188 10.336 1 23.27 6 ILE B N 1
ATOM 3609 C CA . ILE B 1 6 ? -119.188 46.438 9.984 1 23.27 6 ILE B CA 1
ATOM 3610 C C . ILE B 1 6 ? -119.5 44.969 9.812 1 23.27 6 ILE B C 1
ATOM 3612 O O . ILE B 1 6 ? -119.938 44.312 10.758 1 23.27 6 ILE B O 1
ATOM 3616 N N . ASN B 1 7 ? -120.062 44.562 8.633 1 19.59 7 ASN B N 1
ATOM 3617 C CA . ASN B 1 7 ? -120.75 43.312 8.32 1 19.59 7 ASN B CA 1
ATOM 3618 C C . ASN B 1 7 ? -119.812 42.125 8.492 1 19.59 7 ASN B C 1
ATOM 3620 O O . ASN B 1 7 ? -118.75 42.062 7.824 1 19.59 7 ASN B O 1
ATOM 3624 N N . LEU B 1 8 ? -119.75 41.375 9.672 1 19.53 8 LEU B N 1
ATOM 3625 C CA . LEU B 1 8 ? -119.062 40.375 10.484 1 19.53 8 LEU B CA 1
ATOM 3626 C C . LEU B 1 8 ? -119.125 39 9.82 1 19.53 8 LEU B C 1
ATOM 3628 O O . LEU B 1 8 ? -118.875 37.969 10.477 1 19.53 8 LEU B O 1
ATOM 3632 N N . ASP B 1 9 ? -119.625 39.031 8.508 1 18.69 9 ASP B N 1
ATOM 3633 C CA . ASP B 1 9 ? -120.312 37.781 8.172 1 18.69 9 ASP B CA 1
ATOM 3634 C C . ASP B 1 9 ? -119.375 36.562 8.375 1 18.69 9 ASP B C 1
ATOM 3636 O O . ASP B 1 9 ? -118.188 36.719 8.547 1 18.69 9 ASP B O 1
ATOM 3640 N N . SER B 1 10 ? -119.5 35.594 7.379 1 19.67 10 SER B N 1
ATOM 3641 C CA . SER B 1 10 ? -119.812 34.156 7.281 1 19.67 10 SER B CA 1
ATOM 3642 C C . SER B 1 10 ? -118.5 33.312 7.352 1 19.67 10 SER B C 1
ATOM 3644 O O . SER B 1 10 ? -117.688 33.344 6.434 1 19.67 10 SER B O 1
ATOM 3646 N N . ILE B 1 11 ? -117.812 33.156 8.492 1 20.73 11 ILE B N 1
ATOM 3647 C CA . ILE B 1 11 ? -116.562 32.469 8.984 1 20.73 11 ILE B CA 1
ATOM 3648 C C . ILE B 1 11 ? -116.75 30.969 8.82 1 20.73 11 ILE B C 1
ATOM 3650 O O . ILE B 1 11 ? -116.5 30.203 9.766 1 20.73 11 ILE B O 1
ATOM 3654 N N . ASN B 1 12 ? -117.812 30.562 7.957 1 17.78 12 ASN B N 1
ATOM 3655 C CA . ASN B 1 12 ? -118.312 29.219 8.234 1 17.78 12 ASN B CA 1
ATOM 3656 C C . ASN B 1 12 ? -117.188 28.188 8.188 1 17.78 12 ASN B C 1
ATOM 3658 O O . ASN B 1 12 ? -116.062 28.484 7.746 1 17.78 12 ASN B O 1
ATOM 3662 N N . ARG B 1 13 ? -117.438 26.984 7.379 1 17.94 13 ARG B N 1
ATOM 3663 C CA . ARG B 1 13 ? -117.75 25.594 7.703 1 17.94 13 ARG B CA 1
ATOM 3664 C C . ARG B 1 13 ? -116.5 24.688 7.555 1 17.94 13 ARG B C 1
ATOM 3666 O O . ARG B 1 13 ? -116.438 23.641 8.195 1 17.94 13 ARG B O 1
ATOM 3673 N N . GLN B 1 14 ? -115.688 24.891 6.516 1 20.55 14 GLN B N 1
ATOM 3674 C CA . GLN B 1 14 ? -115.438 23.672 5.77 1 20.55 14 GLN B CA 1
ATOM 3675 C C . GLN B 1 14 ? -114.438 22.781 6.504 1 20.55 14 GLN B C 1
ATOM 3677 O O . GLN B 1 14 ? -113.312 23.234 6.863 1 20.55 14 GLN B O 1
ATOM 3682 N N . HIS B 1 15 ? -114.938 21.672 7.223 1 21.89 15 HIS B N 1
ATOM 3683 C CA . HIS B 1 15 ? -114.375 20.625 8.078 1 21.89 15 HIS B CA 1
ATOM 3684 C C . HIS B 1 15 ? -113.312 19.828 7.348 1 21.89 15 HIS B C 1
ATOM 3686 O O . HIS B 1 15 ? -113.438 19.531 6.152 1 21.89 15 HIS B O 1
ATOM 3692 N N . ASN B 1 16 ? -112.062 19.797 7.836 1 20.14 16 ASN B N 1
ATOM 3693 C CA . ASN B 1 16 ? -110.688 19.359 7.582 1 20.14 16 ASN B CA 1
ATOM 3694 C C . ASN B 1 16 ? -110.562 17.828 7.543 1 20.14 16 ASN B C 1
ATOM 3696 O O . ASN B 1 16 ? -110.75 17.172 8.562 1 20.14 16 ASN B O 1
ATOM 3700 N N . ASP B 1 17 ? -111.25 17.109 6.578 1 21.3 17 ASP B N 1
ATOM 3701 C CA . ASP B 1 17 ? -111.188 15.656 6.535 1 21.3 17 ASP B CA 1
ATOM 3702 C C . ASP B 1 17 ? -109.75 15.211 6.512 1 21.3 17 ASP B C 1
ATOM 3704 O O . ASP B 1 17 ? -109 15.516 5.57 1 21.3 17 ASP B O 1
ATOM 3708 N N . LEU B 1 18 ? -109 15.18 7.66 1 20.88 18 LEU B N 1
ATOM 3709 C CA . LEU B 1 18 ? -107.625 14.781 7.949 1 20.88 18 LEU B CA 1
ATOM 3710 C C . LEU B 1 18 ? -107.438 13.328 7.566 1 20.88 18 LEU B C 1
ATOM 3712 O O . LEU B 1 18 ? -108 12.414 8.18 1 20.88 18 LEU B O 1
ATOM 3716 N N . ASP B 1 19 ? -107.562 13 6.246 1 21.22 19 ASP B N 1
ATOM 3717 C CA . ASP B 1 19 ? -107.375 11.617 5.848 1 21.22 19 ASP B CA 1
ATOM 3718 C C . ASP B 1 19 ? -106 11.133 6.324 1 21.22 19 ASP B C 1
ATOM 3720 O O . ASP B 1 19 ? -105 11.852 6.211 1 21.22 19 ASP B O 1
ATOM 3724 N N . THR B 1 20 ? -105.875 10.211 7.312 1 23.98 20 THR B N 1
ATOM 3725 C CA . THR B 1 20 ? -104.938 9.43 8.102 1 23.98 20 THR B CA 1
ATOM 3726 C C . THR B 1 20 ? -104.062 8.547 7.203 1 23.98 20 THR B C 1
ATOM 3728 O O . THR B 1 20 ? -104.5 7.477 6.77 1 23.98 20 THR B O 1
ATOM 3731 N N . SER B 1 21 ? -103.562 9.047 6.051 1 23.2 21 SER B N 1
ATOM 3732 C CA . SER B 1 21 ? -102.812 8.117 5.266 1 23.2 21 SER B CA 1
ATOM 3733 C C . SER B 1 21 ? -101.625 7.559 6.082 1 23.2 21 SER B C 1
ATOM 3735 O O . SER B 1 21 ? -100.938 8.305 6.781 1 23.2 21 SER B O 1
ATOM 3737 N N . GLN B 1 22 ? -101.688 6.277 6.578 1 23.56 22 GLN B N 1
ATOM 3738 C CA . GLN B 1 22 ? -100.812 5.352 7.293 1 23.56 22 GLN B CA 1
ATOM 3739 C C . GLN B 1 22 ? -99.438 5.242 6.613 1 23.56 22 GLN B C 1
ATOM 3741 O O . GLN B 1 22 ? -99.375 4.785 5.473 1 23.56 22 GLN B O 1
ATOM 3746 N N . TYR B 1 23 ? -98.625 6.297 6.707 1 23.94 23 TYR B N 1
ATOM 3747 C CA . TYR B 1 23 ? -97.25 6.242 6.215 1 23.94 23 TYR B CA 1
ATOM 3748 C C . TYR B 1 23 ? -96.5 5.09 6.859 1 23.94 23 TYR B C 1
ATOM 3750 O O . TYR B 1 23 ? -96.438 4.965 8.086 1 23.94 23 TYR B O 1
ATOM 3758 N N . ASP B 1 24 ? -96.438 3.916 6.184 1 24.98 24 ASP B N 1
ATOM 3759 C CA . ASP B 1 24 ? -95.688 2.709 6.508 1 24.98 24 ASP B CA 1
ATOM 3760 C C . ASP B 1 24 ? -94.25 3.029 6.75 1 24.98 24 ASP B C 1
ATOM 3762 O O . ASP B 1 24 ? -93.562 3.531 5.855 1 24.98 24 ASP B O 1
ATOM 3766 N N . LEU B 1 25 ? -93.812 3.361 8 1 26.58 25 LEU B N 1
ATOM 3767 C CA . LEU B 1 25 ? -92.5 3.688 8.648 1 26.58 25 LEU B CA 1
ATOM 3768 C C . LEU B 1 25 ? -91.5 2.562 8.461 1 26.58 25 LEU B C 1
ATOM 3770 O O . LEU B 1 25 ? -90.438 2.598 9.047 1 26.58 25 LEU B O 1
ATOM 3774 N N . SER B 1 26 ? -91.875 1.386 7.914 1 31.81 26 SER B N 1
ATOM 3775 C CA . SER B 1 26 ? -90.938 0.275 8.148 1 31.81 26 SER B CA 1
ATOM 3776 C C . SER B 1 26 ? -89.625 0.472 7.402 1 31.81 26 SER B C 1
ATOM 3778 O O . SER B 1 26 ? -88.625 -0.065 7.805 1 31.81 26 SER B O 1
ATOM 3780 N N . ASP B 1 27 ? -89.625 1.102 6.223 1 32.69 27 ASP B N 1
ATOM 3781 C CA . ASP B 1 27 ? -88.5 0.938 5.336 1 32.69 27 ASP B CA 1
ATOM 3782 C C . ASP B 1 27 ? -87.312 1.798 5.793 1 32.69 27 ASP B C 1
ATOM 3784 O O . ASP B 1 27 ? -86.25 1.721 5.223 1 32.69 27 ASP B O 1
ATOM 3788 N N . THR B 1 28 ? -87.562 2.836 6.648 1 35.75 28 THR B N 1
ATOM 3789 C CA . THR B 1 28 ? -86.5 3.82 6.77 1 35.75 28 THR B CA 1
ATOM 3790 C C . THR B 1 28 ? -85.438 3.33 7.73 1 35.75 28 THR B C 1
ATOM 3792 O O . THR B 1 28 ? -84.312 3.895 7.789 1 35.75 28 THR B O 1
ATOM 3795 N N . ARG B 1 29 ? -85.812 2.451 8.648 1 39.66 29 ARG B N 1
ATOM 3796 C CA . ARG B 1 29 ? -84.812 2.078 9.641 1 39.66 29 ARG B CA 1
ATOM 3797 C C . ARG B 1 29 ? -83.75 1.22 9.016 1 39.66 29 ARG B C 1
ATOM 3799 O O . ARG B 1 29 ? -82.562 1.283 9.422 1 39.66 29 ARG B O 1
ATOM 3806 N N . SER B 1 30 ? -84.125 0.418 7.984 1 46.03 30 SER B N 1
ATOM 3807 C CA . SER B 1 30 ? -83.188 -0.531 7.43 1 46.03 30 SER B CA 1
ATOM 3808 C C . SER B 1 30 ? -82.062 0.185 6.66 1 46.03 30 SER B C 1
ATOM 3810 O O . SER B 1 30 ? -80.938 -0.224 6.707 1 46.03 30 SER B O 1
ATOM 3812 N N . GLY B 1 31 ? -82.438 1.405 6.18 1 41.75 31 GLY B N 1
ATOM 3813 C CA . GLY B 1 31 ? -81.438 2.111 5.387 1 41.75 31 GLY B CA 1
ATOM 3814 C C . GLY B 1 31 ? -80.312 2.758 6.223 1 41.75 31 GLY B C 1
ATOM 3815 O O . GLY B 1 31 ? -79.188 2.77 5.832 1 41.75 31 GLY B O 1
ATOM 3816 N N . LYS B 1 32 ? -80.812 3.312 7.418 1 51.19 32 LYS B N 1
ATOM 3817 C CA . LYS B 1 32 ? -79.875 3.986 8.281 1 51.19 32 LYS B CA 1
ATOM 3818 C C . LYS B 1 32 ? -78.875 2.986 8.914 1 51.19 32 LYS B C 1
ATOM 3820 O O . LYS B 1 32 ? -77.688 3.236 8.992 1 51.19 32 LYS B O 1
ATOM 3825 N N . VAL B 1 33 ? -79.562 1.885 9.273 1 51.34 33 VAL B N 1
ATOM 3826 C CA . VAL B 1 33 ? -78.75 0.879 9.914 1 51.34 33 VAL B CA 1
ATOM 3827 C C . VAL B 1 33 ? -77.75 0.325 8.906 1 51.34 33 VAL B C 1
ATOM 3829 O O . VAL B 1 33 ? -76.562 0.083 9.25 1 51.34 33 VAL B O 1
ATOM 3832 N N . LYS B 1 34 ? -78.125 0.314 7.668 1 55.34 34 LYS B N 1
ATOM 3833 C CA . LYS B 1 34 ? -77.188 -0.133 6.613 1 55.34 34 LYS B CA 1
ATOM 3834 C C . LYS B 1 34 ? -76.125 0.904 6.34 1 55.34 34 LYS B C 1
ATOM 3836 O O . LYS B 1 34 ? -74.938 0.553 6.129 1 55.34 34 LYS B O 1
ATOM 3841 N N . ARG B 1 35 ? -76.562 2.176 6.398 1 54.56 35 ARG B N 1
ATOM 3842 C CA . ARG B 1 35 ? -75.562 3.23 6.199 1 54.56 35 ARG B CA 1
ATOM 3843 C C . ARG B 1 35 ? -74.562 3.285 7.363 1 54.56 35 ARG B C 1
ATOM 3845 O O . ARG B 1 35 ? -73.375 3.473 7.156 1 54.56 35 ARG B O 1
ATOM 3852 N N . ILE B 1 36 ? -75.125 3.123 8.562 1 57.03 36 ILE B N 1
ATOM 3853 C CA . ILE B 1 36 ? -74.312 3.121 9.75 1 57.03 36 ILE B CA 1
ATOM 3854 C C . ILE B 1 36 ? -73.375 1.885 9.742 1 57.03 36 ILE B C 1
ATOM 3856 O O . ILE B 1 36 ? -72.188 1.974 10.039 1 57.03 36 ILE B O 1
ATOM 3860 N N . VAL B 1 37 ? -74 0.754 9.258 1 56.12 37 VAL B N 1
ATOM 3861 C CA . VAL B 1 37 ? -73.188 -0.482 9.195 1 56.12 37 VAL B CA 1
ATOM 3862 C C . VAL B 1 37 ? -72.125 -0.369 8.109 1 56.12 37 VAL B C 1
ATOM 3864 O O . VAL B 1 37 ? -71 -0.767 8.312 1 56.12 37 VAL B O 1
ATOM 3867 N N . ARG B 1 38 ? -72.562 0.277 7.043 1 55.53 38 ARG B N 1
ATOM 3868 C CA . ARG B 1 38 ? -71.625 0.502 5.965 1 55.53 38 ARG B CA 1
ATOM 3869 C C . ARG B 1 38 ? -70.5 1.477 6.398 1 55.53 38 ARG B C 1
ATOM 3871 O O . ARG B 1 38 ? -69.312 1.281 6.082 1 55.53 38 ARG B O 1
ATOM 3878 N N . PHE B 1 39 ? -71 2.492 7.102 1 58.12 39 PHE B N 1
ATOM 3879 C CA . PHE B 1 39 ? -70 3.48 7.613 1 58.12 39 PHE B CA 1
ATOM 3880 C C . PHE B 1 39 ? -69.062 2.854 8.633 1 58.12 39 PHE B C 1
ATOM 3882 O O . PHE B 1 39 ? -67.875 3.066 8.57 1 58.12 39 PHE B O 1
ATOM 3889 N N . VAL B 1 40 ? -69.688 2.062 9.508 1 59.38 40 VAL B N 1
ATOM 3890 C CA . VAL B 1 40 ? -68.875 1.406 10.523 1 59.38 40 VAL B CA 1
ATOM 3891 C C . VAL B 1 40 ? -67.938 0.356 9.875 1 59.38 40 VAL B C 1
ATOM 3893 O O . VAL B 1 40 ? -66.75 0.252 10.203 1 59.38 40 VAL B O 1
ATOM 3896 N N . CYS B 1 41 ? -68.5 -0.268 8.836 1 55.47 41 CYS B N 1
ATOM 3897 C CA . CYS B 1 41 ? -67.688 -1.277 8.141 1 55.47 41 CYS B CA 1
ATOM 3898 C C . CYS B 1 41 ? -66.562 -0.634 7.34 1 55.47 41 CYS B C 1
ATOM 3900 O O . CYS B 1 41 ? -65.438 -1.137 7.328 1 55.47 41 CYS B O 1
ATOM 3902 N N . THR B 1 42 ? -66.875 0.513 6.75 1 59.12 42 THR B N 1
ATOM 3903 C CA . THR B 1 42 ? -65.875 1.216 5.977 1 59.12 42 THR B CA 1
ATOM 3904 C C . THR B 1 42 ? -64.812 1.78 6.895 1 59.12 42 THR B C 1
ATOM 3906 O O . THR B 1 42 ? -63.594 1.711 6.578 1 59.12 42 THR B O 1
ATOM 3909 N N . LYS B 1 43 ? -65.25 2.275 8.008 1 61.69 43 LYS B N 1
ATOM 3910 C CA . LYS B 1 43 ? -64.312 2.82 8.961 1 61.69 43 LYS B CA 1
ATOM 3911 C C . LYS B 1 43 ? -63.5 1.708 9.617 1 61.69 43 LYS B C 1
ATOM 3913 O O . LYS B 1 43 ? -62.281 1.854 9.844 1 61.69 43 LYS B O 1
ATOM 3918 N N . VAL B 1 44 ? -64.188 0.644 9.898 1 60.22 44 VAL B N 1
ATOM 3919 C CA . VAL B 1 44 ? -63.531 -0.514 10.469 1 60.22 44 VAL B CA 1
ATOM 3920 C C . VAL B 1 44 ? -62.562 -1.113 9.438 1 60.22 44 VAL B C 1
ATOM 3922 O O . VAL B 1 44 ? -61.438 -1.469 9.758 1 60.22 44 VAL B O 1
ATOM 3925 N N . CYS B 1 45 ? -63.031 -1.135 8.195 1 58.81 45 CYS B N 1
ATOM 3926 C CA . CYS B 1 45 ? -62.156 -1.615 7.125 1 58.81 45 CYS B CA 1
ATOM 3927 C C . CYS B 1 45 ? -60.969 -0.683 6.926 1 58.81 45 CYS B C 1
ATOM 3929 O O . CYS B 1 45 ? -59.844 -1.14 6.754 1 58.81 45 CYS B O 1
ATOM 3931 N N . ALA B 1 46 ? -61.312 0.619 6.93 1 64.94 46 ALA B N 1
ATOM 3932 C CA . ALA B 1 46 ? -60.219 1.595 6.844 1 64.94 46 ALA B CA 1
ATOM 3933 C C . ALA B 1 46 ? -59.281 1.485 8.047 1 64.94 46 ALA B C 1
ATOM 3935 O O . ALA B 1 46 ? -58.062 1.577 7.902 1 64.94 46 ALA B O 1
ATOM 3936 N N . GLY B 1 47 ? -59.938 1.278 9.203 1 62.25 47 GLY B N 1
ATOM 3937 C CA . GLY B 1 47 ? -59.125 1.063 10.406 1 62.25 47 GLY B CA 1
ATOM 3938 C C . GLY B 1 47 ? -58.281 -0.191 10.344 1 62.25 47 GLY B C 1
ATOM 3939 O O . GLY B 1 47 ? -57.125 -0.174 10.734 1 62.25 47 GLY B O 1
ATOM 3940 N N . ILE B 1 48 ? -58.781 -1.263 9.789 1 60.97 48 ILE B N 1
ATOM 3941 C CA . ILE B 1 48 ? -58.062 -2.518 9.633 1 60.97 48 ILE B CA 1
ATOM 3942 C C . ILE B 1 48 ? -56.938 -2.344 8.609 1 60.97 48 ILE B C 1
ATOM 3944 O O . ILE B 1 48 ? -55.812 -2.826 8.805 1 60.97 48 ILE B O 1
ATOM 3948 N N . ILE B 1 49 ? -57.188 -1.571 7.586 1 60.12 49 ILE B N 1
ATOM 3949 C CA . ILE B 1 49 ? -56.188 -1.294 6.57 1 60.12 49 ILE B CA 1
ATOM 3950 C C . ILE B 1 49 ? -55.062 -0.436 7.172 1 60.12 49 ILE B C 1
ATOM 3952 O O . ILE B 1 49 ? -53.906 -0.713 6.969 1 60.12 49 ILE B O 1
ATOM 3956 N N . ILE B 1 50 ? -55.469 0.523 7.953 1 65.12 50 ILE B N 1
ATOM 3957 C CA . ILE B 1 50 ? -54.5 1.399 8.602 1 65.12 50 ILE B CA 1
ATOM 3958 C C . ILE B 1 50 ? -53.719 0.615 9.648 1 65.12 50 ILE B C 1
ATOM 3960 O O . ILE B 1 50 ? -52.5 0.728 9.727 1 65.12 50 ILE B O 1
ATOM 3964 N N . LEU B 1 51 ? -54.406 -0.188 10.406 1 65 51 LEU B N 1
ATOM 3965 C CA . LEU B 1 51 ? -53.719 -1.027 11.391 1 65 51 LEU B CA 1
ATOM 3966 C C . LEU B 1 51 ? -52.844 -2.066 10.703 1 65 51 LEU B C 1
ATOM 3968 O O . LEU B 1 51 ? -51.75 -2.381 11.188 1 65 51 LEU B O 1
ATOM 3972 N N . GLY B 1 52 ? -53.375 -2.555 9.617 1 60.41 52 GLY B N 1
ATOM 3973 C CA . GLY B 1 52 ? -52.531 -3.438 8.805 1 60.41 52 GLY B CA 1
ATOM 3974 C C . GLY B 1 52 ? -51.312 -2.758 8.25 1 60.41 52 GLY B C 1
ATOM 3975 O O . GLY B 1 52 ? -50.188 -3.314 8.312 1 60.41 52 GLY B O 1
ATOM 3976 N N . ILE B 1 53 ? -51.469 -1.528 7.797 1 61.88 53 ILE B N 1
ATOM 3977 C CA . ILE B 1 53 ? -50.344 -0.75 7.281 1 61.88 53 ILE B CA 1
ATOM 3978 C C . ILE B 1 53 ? -49.375 -0.416 8.422 1 61.88 53 ILE B C 1
ATOM 3980 O O . ILE B 1 53 ? -48.156 -0.551 8.273 1 61.88 53 ILE B O 1
ATOM 3984 N N . ILE B 1 54 ? -49.906 -0.063 9.523 1 63 54 ILE B N 1
ATOM 3985 C CA . ILE B 1 54 ? -49.094 0.244 10.688 1 63 54 ILE B CA 1
ATOM 3986 C C . ILE B 1 54 ? -48.375 -1.021 11.172 1 63 54 ILE B C 1
ATOM 3988 O O . ILE B 1 54 ? -47.188 -0.991 11.492 1 63 54 ILE B O 1
ATOM 3992 N N . SER B 1 55 ? -49.062 -2.072 11.188 1 61.78 55 SER B N 1
ATOM 3993 C CA . SER B 1 55 ? -48.438 -3.34 11.578 1 61.78 55 SER B CA 1
ATOM 3994 C C . SER B 1 55 ? -47.375 -3.768 10.586 1 61.78 55 SER B C 1
ATOM 3996 O O . SER B 1 55 ? -46.312 -4.242 10.984 1 61.78 55 SER B O 1
ATOM 3998 N N . ILE B 1 56 ? -47.656 -3.531 9.391 1 60.34 56 ILE B N 1
ATOM 3999 C CA . ILE B 1 56 ? -46.656 -3.822 8.359 1 60.34 56 ILE B CA 1
ATOM 4000 C C . ILE B 1 56 ? -45.469 -2.896 8.523 1 60.34 56 ILE B C 1
ATOM 4002 O O . ILE B 1 56 ? -44.312 -3.342 8.445 1 60.34 56 ILE B O 1
ATOM 4006 N N . VAL B 1 57 ? -45.719 -1.663 8.766 1 60.47 57 VAL B N 1
ATOM 4007 C CA . VAL B 1 57 ? -44.625 -0.705 8.984 1 60.47 57 VAL B CA 1
ATOM 4008 C C . VAL B 1 57 ? -43.844 -1.077 10.242 1 60.47 57 VAL B C 1
ATOM 4010 O O . VAL B 1 57 ? -42.625 -1.045 10.25 1 60.47 57 VAL B O 1
ATOM 4013 N N . ILE B 1 58 ? -44.469 -1.479 11.242 1 60.78 58 ILE B N 1
ATOM 4014 C CA . ILE B 1 58 ? -43.812 -1.889 12.477 1 60.78 58 ILE B CA 1
ATOM 4015 C C . ILE B 1 58 ? -43 -3.162 12.227 1 60.78 58 ILE B C 1
ATOM 4017 O O . ILE B 1 58 ? -41.875 -3.273 12.68 1 60.78 58 ILE B O 1
ATOM 4021 N N . ILE B 1 59 ? -43.531 -4.082 11.594 1 58.84 59 ILE B N 1
ATOM 4022 C CA . ILE B 1 59 ? -42.812 -5.312 11.273 1 58.84 59 ILE B CA 1
ATOM 4023 C C . ILE B 1 59 ? -41.625 -4.996 10.352 1 58.84 59 ILE B C 1
ATOM 4025 O O . ILE B 1 59 ? -40.531 -5.508 10.555 1 58.84 59 ILE B O 1
ATOM 4029 N N . CYS B 1 60 ? -41.844 -4.156 9.398 1 53.5 60 CYS B N 1
ATOM 4030 C CA . CYS B 1 60 ? -40.781 -3.74 8.508 1 53.5 60 CYS B CA 1
ATOM 4031 C C . CYS B 1 60 ? -39.688 -2.984 9.273 1 53.5 60 CYS B C 1
ATOM 4033 O O . CYS B 1 60 ? -38.5 -3.227 9.07 1 53.5 60 CYS B O 1
ATOM 4035 N N . VAL B 1 61 ? -40.125 -2.074 10.086 1 56.38 61 VAL B N 1
ATOM 4036 C CA . VAL B 1 61 ? -39.156 -1.354 10.922 1 56.38 61 VAL B CA 1
ATOM 4037 C C . VAL B 1 61 ? -38.5 -2.324 11.891 1 56.38 61 VAL B C 1
ATOM 4039 O O . VAL B 1 61 ? -37.281 -2.26 12.102 1 56.38 61 VAL B O 1
ATOM 4042 N N . ALA B 1 62 ? -39.219 -3.18 12.516 1 52.22 62 ALA B N 1
ATOM 4043 C CA . ALA B 1 62 ? -38.625 -4.188 13.398 1 52.22 62 ALA B CA 1
ATOM 4044 C C . ALA B 1 62 ? -37.656 -5.094 12.625 1 52.22 62 ALA B C 1
ATOM 4046 O O . ALA B 1 62 ? -36.594 -5.426 13.117 1 52.22 62 ALA B O 1
ATOM 4047 N N . PHE B 1 63 ? -38.031 -5.508 11.539 1 48.53 63 PHE B N 1
ATOM 4048 C CA . PHE B 1 63 ? -37.125 -6.289 10.68 1 48.53 63 PHE B CA 1
ATOM 4049 C C . PHE B 1 63 ? -35.906 -5.477 10.273 1 48.53 63 PHE B C 1
ATOM 4051 O O . PHE B 1 63 ? -34.812 -5.992 10.266 1 48.53 63 PHE B O 1
ATOM 4058 N N . LEU B 1 64 ? -36.188 -4.262 9.836 1 45.5 64 LEU B N 1
ATOM 4059 C CA . LEU B 1 64 ? -35.094 -3.367 9.523 1 45.5 64 LEU B CA 1
ATOM 4060 C C . LEU B 1 64 ? -34.219 -3.131 10.75 1 45.5 64 LEU B C 1
ATOM 4062 O O . LEU B 1 64 ? -33 -3.125 10.648 1 45.5 64 LEU B O 1
ATOM 4066 N N . VAL B 1 65 ? -34.875 -2.699 11.805 1 46.81 65 VAL B N 1
ATOM 4067 C CA . VAL B 1 65 ? -34.156 -2.523 13.055 1 46.81 65 VAL B CA 1
ATOM 4068 C C . VAL B 1 65 ? -33.469 -3.834 13.438 1 46.81 65 VAL B C 1
ATOM 4070 O O . VAL B 1 65 ? -32.312 -3.836 13.867 1 46.81 65 VAL B O 1
ATOM 4073 N N . SER B 1 66 ? -34.156 -4.883 13.492 1 43.62 66 SER B N 1
ATOM 4074 C CA . SER B 1 66 ? -33.531 -6.176 13.727 1 43.62 66 SER B CA 1
ATOM 4075 C C . SER B 1 66 ? -32.469 -6.453 12.68 1 43.62 66 SER B C 1
ATOM 4077 O O . SER B 1 66 ? -31.406 -7.027 13 1 43.62 66 SER B O 1
ATOM 4079 N N . TYR B 1 67 ? -32.875 -6.094 11.523 1 39.5 67 TYR B N 1
ATOM 4080 C CA . TYR B 1 67 ? -31.859 -6.184 10.469 1 39.5 67 TYR B CA 1
ATOM 4081 C C . TYR B 1 67 ? -30.719 -5.203 10.711 1 39.5 67 TYR B C 1
ATOM 4083 O O . TYR B 1 67 ? -29.562 -5.52 10.453 1 39.5 67 TYR B O 1
ATOM 4091 N N . GLU B 1 68 ? -31.172 -3.918 10.992 1 37.28 68 GLU B N 1
ATOM 4092 C CA . GLU B 1 68 ? -30.125 -2.969 11.383 1 37.28 68 GLU B CA 1
ATOM 4093 C C . GLU B 1 68 ? -29.516 -3.342 12.727 1 37.28 68 GLU B C 1
ATOM 4095 O O . GLU B 1 68 ? -28.438 -2.863 13.078 1 37.28 68 GLU B O 1
ATOM 4100 N N . ASN B 1 69 ? -30.344 -3.59 13.703 1 36.69 69 ASN B N 1
ATOM 4101 C CA . ASN B 1 69 ? -29.641 -4.109 14.867 1 36.69 69 ASN B CA 1
ATOM 4102 C C . ASN B 1 69 ? -28.578 -5.125 14.461 1 36.69 69 ASN B C 1
ATOM 4104 O O . ASN B 1 69 ? -28.891 -6.176 13.898 1 36.69 69 ASN B O 1
ATOM 4108 N N . ASP B 1 70 ? -27.547 -4.613 14.055 1 37.66 70 ASP B N 1
ATOM 4109 C CA . ASP B 1 70 ? -26.266 -5.113 13.602 1 37.66 70 ASP B CA 1
ATOM 4110 C C . ASP B 1 70 ? -25.828 -6.328 14.422 1 37.66 70 ASP B C 1
ATOM 4112 O O . ASP B 1 70 ? -25.25 -6.184 15.5 1 37.66 70 ASP B O 1
ATOM 4116 N N . ALA B 1 71 ? -26.672 -7.164 14.766 1 35.44 71 ALA B N 1
ATOM 4117 C CA . ALA B 1 71 ? -26.031 -8.375 15.266 1 35.44 71 ALA B CA 1
ATOM 4118 C C . ALA B 1 71 ? -24.719 -8.641 14.516 1 35.44 71 ALA B C 1
ATOM 4120 O O . ALA B 1 71 ? -24.719 -8.758 13.289 1 35.44 71 ALA B O 1
ATOM 4121 N N . GLU B 1 72 ? -23.688 -7.992 14.977 1 41.03 72 GLU B N 1
ATOM 4122 C CA . GLU B 1 72 ? -22.312 -8.289 14.547 1 41.03 72 GLU B CA 1
ATOM 4123 C C . GLU B 1 72 ? -22.141 -9.773 14.234 1 41.03 72 GLU B C 1
ATOM 4125 O O . GLU B 1 72 ? -22.047 -10.594 15.141 1 41.03 72 GLU B O 1
ATOM 4130 N N . VAL B 1 73 ? -22.906 -10.344 13.414 1 44.38 73 VAL B N 1
ATOM 4131 C CA . VAL B 1 73 ? -22.625 -11.719 13 1 44.38 73 VAL B CA 1
ATOM 4132 C C . VAL B 1 73 ? -21.156 -11.859 12.641 1 44.38 73 VAL B C 1
ATOM 4134 O O . VAL B 1 73 ? -20.656 -11.203 11.719 1 44.38 73 VAL B O 1
ATOM 4137 N N . THR B 1 74 ? -20.453 -12.125 13.742 1 52.94 74 THR B N 1
ATOM 4138 C CA . THR B 1 74 ? -19.062 -12.477 13.492 1 52.94 74 THR B CA 1
ATOM 4139 C C . THR B 1 74 ? -18.969 -13.664 12.539 1 52.94 74 THR B C 1
ATOM 4141 O O . THR B 1 74 ? -19.516 -14.734 12.812 1 52.94 74 THR B O 1
ATOM 4144 N N . LEU B 1 75 ? -18.547 -13.297 11.32 1 59.91 75 LEU B N 1
ATOM 4145 C CA . LEU B 1 75 ? -18.359 -14.352 10.328 1 59.91 75 LEU B CA 1
ATOM 4146 C C . LEU B 1 75 ? -17.219 -15.273 10.734 1 59.91 75 LEU B C 1
ATOM 4148 O O . LEU B 1 75 ? -16.141 -14.812 11.102 1 59.91 75 LEU B O 1
ATOM 4152 N N . THR B 1 76 ? -17.609 -16.516 11.125 1 66.62 76 THR B N 1
ATOM 4153 C CA . THR B 1 76 ? -16.594 -17.531 11.359 1 66.62 76 THR B CA 1
ATOM 4154 C C . THR B 1 76 ? -16.344 -18.344 10.094 1 66.62 76 THR B C 1
ATOM 4156 O O . THR B 1 76 ? -17.281 -18.625 9.336 1 66.62 76 THR B O 1
ATOM 4159 N N . VAL B 1 77 ? -15.086 -18.438 9.766 1 72.38 77 VAL B N 1
ATOM 4160 C CA . VAL B 1 77 ? -14.68 -19.172 8.57 1 72.38 77 VAL B CA 1
ATOM 4161 C C . VAL B 1 77 ? -14.578 -20.656 8.891 1 72.38 77 VAL B C 1
ATOM 4163 O O . VAL B 1 77 ? -13.891 -21.047 9.844 1 72.38 77 VAL B O 1
ATOM 4166 N N . GLY B 1 78 ? -15.398 -21.484 8.266 1 69.12 78 GLY B N 1
ATOM 4167 C CA . GLY B 1 78 ? -15.242 -22.922 8.367 1 69.12 78 GLY B CA 1
ATOM 4168 C C . GLY B 1 78 ? -13.953 -23.422 7.746 1 69.12 78 GLY B C 1
ATOM 4169 O O . GLY B 1 78 ? -13.547 -22.953 6.688 1 69.12 78 GLY B O 1
ATOM 4170 N N . VAL B 1 79 ? -13.227 -24.188 8.523 1 73.5 79 VAL B N 1
ATOM 4171 C CA . VAL B 1 79 ? -11.93 -24.688 8.062 1 73.5 79 VAL B CA 1
ATOM 4172 C C . VAL B 1 79 ? -11.953 -26.203 7.961 1 73.5 79 VAL B C 1
ATOM 4174 O O . VAL B 1 79 ? -12.422 -26.891 8.883 1 73.5 79 VAL B O 1
ATOM 4177 N N . LEU B 1 80 ? -11.602 -26.672 6.758 1 73.88 80 LEU B N 1
ATOM 4178 C CA . LEU B 1 80 ? -11.398 -28.109 6.629 1 73.88 80 LEU B CA 1
ATOM 4179 C C . LEU B 1 80 ? -10.172 -28.562 7.41 1 73.88 80 LEU B C 1
ATOM 4181 O O . LEU B 1 80 ? -9.086 -28 7.254 1 73.88 80 LEU B O 1
ATOM 4185 N N . LYS B 1 81 ? -10.484 -29.406 8.312 1 65.94 81 LYS B N 1
ATOM 4186 C CA . LYS B 1 81 ? -9.375 -29.906 9.109 1 65.94 81 LYS B CA 1
ATOM 4187 C C . LYS B 1 81 ? -8.516 -30.875 8.297 1 65.94 81 LYS B C 1
ATOM 4189 O O . LYS B 1 81 ? -9.031 -31.812 7.684 1 65.94 81 LYS B O 1
ATOM 4194 N N . LYS B 1 82 ? -7.461 -30.5 7.93 1 76.06 82 LYS B N 1
ATOM 4195 C CA . LYS B 1 82 ? -6.461 -31.375 7.324 1 76.06 82 LYS B CA 1
ATOM 4196 C C . LYS B 1 82 ? -5.32 -31.672 8.297 1 76.06 82 LYS B C 1
ATOM 4198 O O . LYS B 1 82 ? -5.062 -30.875 9.211 1 76.06 82 LYS B O 1
ATOM 4203 N N . ASP B 1 83 ? -4.848 -32.938 8.227 1 80.06 83 ASP B N 1
ATOM 4204 C CA . ASP B 1 83 ? -3.697 -33.312 9.047 1 80.06 83 ASP B CA 1
ATOM 4205 C C . ASP B 1 83 ? -2.428 -32.625 8.547 1 80.06 83 ASP B C 1
ATOM 4207 O O . ASP B 1 83 ? -1.74 -33.125 7.668 1 80.06 83 ASP B O 1
ATOM 4211 N N . LEU B 1 84 ? -2.268 -31.406 9.039 1 85.94 84 LEU B N 1
ATOM 4212 C CA . LEU B 1 84 ? -1.078 -30.641 8.688 1 85.94 84 LEU B CA 1
ATOM 4213 C C . LEU B 1 84 ? -0.028 -30.719 9.789 1 85.94 84 LEU B C 1
ATOM 4215 O O . LEU B 1 84 ? -0.354 -31.016 10.938 1 85.94 84 LEU B O 1
ATOM 4219 N N . SER B 1 85 ? 1.216 -30.562 9.391 1 89.69 85 SER B N 1
ATOM 4220 C CA . SER B 1 85 ? 2.27 -30.438 10.398 1 89.69 85 SER B CA 1
ATOM 4221 C C . SER B 1 85 ? 2.059 -29.203 11.266 1 89.69 85 SER B C 1
ATOM 4223 O O . SER B 1 85 ? 1.304 -28.297 10.898 1 89.69 85 SER B O 1
ATOM 4225 N N . SER B 1 86 ? 2.703 -29.234 12.461 1 91.12 86 SER B N 1
ATOM 4226 C CA . SER B 1 86 ? 2.604 -28.094 13.359 1 91.12 86 SER B CA 1
ATOM 4227 C C . SER B 1 86 ? 3.146 -26.828 12.695 1 91.12 86 SER B C 1
ATOM 4229 O O . SER B 1 86 ? 2.619 -25.734 12.906 1 91.12 86 SER B O 1
ATOM 4231 N N . GLU B 1 87 ? 4.195 -27.016 11.844 1 92.06 87 GLU B N 1
ATOM 4232 C CA . GLU B 1 87 ? 4.797 -25.891 11.117 1 92.06 87 GLU B CA 1
ATOM 4233 C C . GLU B 1 87 ? 3.805 -25.266 10.148 1 92.06 87 GLU B C 1
ATOM 4235 O O . GLU B 1 87 ? 3.742 -24.047 10.016 1 92.06 87 GLU B O 1
ATOM 4240 N N . GLN B 1 88 ? 3.049 -26.062 9.523 1 93.25 88 GLN B N 1
ATOM 4241 C CA . GLN B 1 88 ? 2.072 -25.578 8.555 1 93.25 88 GLN B CA 1
ATOM 4242 C C . GLN B 1 88 ? 0.856 -24.984 9.25 1 93.25 88 GLN B C 1
ATOM 4244 O O . GLN B 1 88 ? 0.365 -23.922 8.852 1 93.25 88 GLN B O 1
ATOM 4249 N N . ASP B 1 89 ? 0.441 -25.609 10.352 1 91.88 89 ASP B N 1
ATOM 4250 C CA . ASP B 1 89 ? -0.74 -25.203 11.094 1 91.88 89 ASP B CA 1
ATOM 4251 C C . ASP B 1 89 ? -0.562 -23.797 11.664 1 91.88 89 ASP B C 1
ATOM 4253 O O . ASP B 1 89 ? -1.526 -23.031 11.758 1 91.88 89 ASP B O 1
ATOM 4257 N N . PHE B 1 90 ? 0.55 -23.516 12.055 1 92.44 90 PHE B N 1
ATOM 4258 C CA . PHE B 1 90 ? 0.849 -22.203 12.602 1 92.44 90 PHE B CA 1
ATOM 4259 C C . PHE B 1 90 ? 0.444 -21.109 11.617 1 92.44 90 PHE B C 1
ATOM 4261 O O . PHE B 1 90 ? -0.208 -20.141 12 1 92.44 90 PHE B O 1
ATOM 4268 N N . TRP B 1 91 ? 0.854 -21.203 10.391 1 93.19 91 TRP B N 1
ATOM 4269 C CA . TRP B 1 91 ? 0.61 -20.188 9.375 1 93.19 91 TRP B CA 1
ATOM 4270 C C . TRP B 1 91 ? -0.861 -20.156 8.969 1 93.19 91 TRP B C 1
ATOM 4272 O O . TRP B 1 91 ? -1.403 -19.094 8.648 1 93.19 91 TRP B O 1
ATOM 4282 N N . PHE B 1 92 ? -1.5 -21.297 8.969 1 90.94 92 PHE B N 1
ATOM 4283 C CA . PHE B 1 92 ? -2.926 -21.344 8.672 1 90.94 92 PHE B CA 1
ATOM 4284 C C . PHE B 1 92 ? -3.732 -20.641 9.742 1 90.94 92 PHE B C 1
ATOM 4286 O O . PHE B 1 92 ? -4.664 -19.891 9.438 1 90.94 92 PHE B O 1
ATOM 4293 N N . ASP B 1 93 ? -3.367 -20.859 10.992 1 91.19 93 ASP B N 1
ATOM 4294 C CA . ASP B 1 93 ? -4.055 -20.203 12.094 1 91.19 93 ASP B CA 1
ATOM 4295 C C . ASP B 1 93 ? -3.867 -18.688 12.016 1 91.19 93 ASP B C 1
ATOM 4297 O O . ASP B 1 93 ? -4.812 -17.922 12.242 1 91.19 93 ASP B O 1
ATOM 4301 N N . LYS B 1 94 ? -2.676 -18.344 11.75 1 91.69 94 LYS B N 1
ATOM 4302 C CA . LYS B 1 94 ? -2.373 -16.922 11.625 1 91.69 94 LYS B CA 1
ATOM 4303 C C . LYS B 1 94 ? -3.189 -16.281 10.5 1 91.69 94 LYS B C 1
ATOM 4305 O O . LYS B 1 94 ? -3.73 -15.188 10.664 1 91.69 94 LYS B O 1
ATOM 4310 N N . ALA B 1 95 ? -3.246 -16.938 9.375 1 91.94 95 ALA B N 1
ATOM 4311 C CA . ALA B 1 95 ? -3.996 -16.438 8.227 1 91.94 95 ALA B CA 1
ATOM 4312 C C . ALA B 1 95 ? -5.492 -16.406 8.523 1 91.94 95 ALA B C 1
ATOM 4314 O O . ALA B 1 95 ? -6.199 -15.5 8.07 1 91.94 95 ALA B O 1
ATOM 4315 N N . LEU B 1 96 ? -5.969 -17.422 9.266 1 90.19 96 LEU B N 1
ATOM 4316 C CA . LEU B 1 96 ? -7.379 -17.453 9.633 1 90.19 96 LEU B CA 1
ATOM 4317 C C . LEU B 1 96 ? -7.762 -16.234 10.469 1 90.19 96 LEU B C 1
ATOM 4319 O O . LEU B 1 96 ? -8.805 -15.625 10.234 1 90.19 96 LEU B O 1
ATOM 4323 N N . ASP B 1 97 ? -6.918 -15.93 11.398 1 91.31 97 ASP B N 1
ATOM 4324 C CA . ASP B 1 97 ? -7.156 -14.742 12.219 1 91.31 97 ASP B CA 1
ATOM 4325 C C . ASP B 1 97 ? -7.234 -13.484 11.359 1 91.31 97 ASP B C 1
ATOM 4327 O O . ASP B 1 97 ? -8.141 -12.664 11.531 1 91.31 97 ASP B O 1
ATOM 4331 N N . ASP B 1 98 ? -6.309 -13.344 10.492 1 93 98 ASP B N 1
ATOM 4332 C CA . ASP B 1 98 ? -6.258 -12.188 9.602 1 93 98 ASP B CA 1
ATOM 4333 C C . ASP B 1 98 ? -7.477 -12.148 8.688 1 93 98 ASP B C 1
ATOM 4335 O O . ASP B 1 98 ? -8.062 -11.086 8.469 1 93 98 ASP B O 1
ATOM 4339 N N . LEU B 1 99 ? -7.844 -13.297 8.156 1 92.62 99 LEU B N 1
ATOM 4340 C CA . LEU B 1 99 ? -9 -13.406 7.277 1 92.62 99 LEU B CA 1
ATOM 4341 C C . LEU B 1 99 ? -10.281 -13.023 8.008 1 92.62 99 LEU B C 1
ATOM 4343 O O . LEU B 1 99 ? -11.102 -12.266 7.484 1 92.62 99 LEU B O 1
ATOM 4347 N N . GLU B 1 100 ? -10.469 -13.531 9.188 1 90.94 100 GLU B N 1
ATOM 4348 C CA . GLU B 1 100 ? -11.656 -13.227 9.977 1 90.94 100 GLU B CA 1
ATOM 4349 C C . GLU B 1 100 ? -11.727 -11.734 10.32 1 90.94 100 GLU B C 1
ATOM 4351 O O . GLU B 1 100 ? -12.805 -11.141 10.312 1 90.94 100 GLU B O 1
ATOM 4356 N N . ASP B 1 101 ? -10.586 -11.219 10.625 1 91.19 101 ASP B N 1
ATOM 4357 C CA . ASP B 1 101 ? -10.539 -9.781 10.867 1 91.19 101 ASP B CA 1
ATOM 4358 C C . ASP B 1 101 ? -11.039 -9.008 9.648 1 91.19 101 ASP B C 1
ATOM 4360 O O . ASP B 1 101 ? -11.812 -8.062 9.789 1 91.19 101 ASP B O 1
ATOM 4364 N N . GLY B 1 102 ? -10.555 -9.406 8.477 1 90.69 102 GLY B N 1
ATOM 4365 C CA . GLY B 1 102 ? -10.977 -8.742 7.246 1 90.69 102 GLY B CA 1
ATOM 4366 C C . GLY B 1 102 ? -12.453 -8.906 6.961 1 90.69 102 GLY B C 1
ATOM 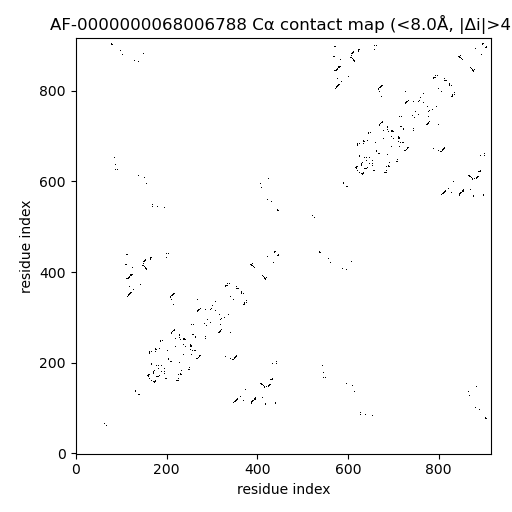4367 O O . GLY B 1 102 ? -13.109 -7.961 6.516 1 90.69 102 GLY B O 1
ATOM 4368 N N . LEU B 1 103 ? -12.969 -10.062 7.238 1 88.75 103 LEU B N 1
ATOM 4369 C CA . LEU B 1 103 ? -14.367 -10.367 6.957 1 88.75 103 LEU B CA 1
ATOM 4370 C C . LEU B 1 103 ? -15.281 -9.625 7.918 1 88.75 103 LEU B C 1
ATOM 4372 O O . LEU B 1 103 ? -16.438 -9.344 7.59 1 88.75 103 LEU B O 1
ATOM 4376 N N . ASN B 1 104 ? -14.727 -9.281 9.062 1 87.56 104 ASN B N 1
ATOM 4377 C CA . ASN B 1 104 ? -15.555 -8.68 10.102 1 87.56 104 ASN B CA 1
ATOM 4378 C C . ASN B 1 104 ? -15.289 -7.18 10.227 1 87.56 104 ASN B C 1
ATOM 4380 O O . ASN B 1 104 ? -15.672 -6.559 11.219 1 87.56 104 ASN B O 1
ATOM 4384 N N . THR B 1 105 ? -14.625 -6.625 9.328 1 86.94 105 THR B N 1
ATOM 4385 C CA . THR B 1 105 ? -14.375 -5.188 9.359 1 86.94 105 THR B CA 1
ATOM 4386 C C . THR B 1 105 ? -15.406 -4.445 8.516 1 86.94 105 THR B C 1
ATOM 4388 O O . THR B 1 105 ? -15.406 -4.547 7.285 1 86.94 105 THR B O 1
ATOM 4391 N N . PRO B 1 106 ? -16.188 -3.697 9.172 1 85.5 106 PRO B N 1
ATOM 4392 C CA . PRO B 1 106 ? -17.219 -2.969 8.422 1 85.5 106 PRO B CA 1
ATOM 4393 C C . PRO B 1 106 ? -16.688 -1.678 7.805 1 85.5 106 PRO B C 1
ATOM 4395 O O . PRO B 1 106 ? -15.719 -1.102 8.297 1 85.5 106 PRO B O 1
ATOM 4398 N N . ILE B 1 107 ? -17.344 -1.294 6.711 1 89.5 107 ILE B N 1
ATOM 4399 C CA . ILE B 1 107 ? -17.094 0.019 6.129 1 89.5 107 ILE B CA 1
ATOM 4400 C C . ILE B 1 107 ? -17.781 1.096 6.965 1 89.5 107 ILE B C 1
ATOM 4402 O O . ILE B 1 107 ? -18.969 0.982 7.277 1 89.5 107 ILE B O 1
ATOM 4406 N N . ASN B 1 108 ? -17.047 2.045 7.465 1 94 108 ASN B N 1
ATOM 4407 C CA . ASN B 1 108 ? -17.578 3.184 8.195 1 94 108 ASN B CA 1
ATOM 4408 C C . ASN B 1 108 ? -17.859 4.367 7.273 1 94 108 ASN B C 1
ATOM 4410 O O . ASN B 1 108 ? -16.938 5.09 6.895 1 94 108 ASN B O 1
ATOM 4414 N N . SER B 1 109 ? -19.109 4.555 6.926 1 91.19 109 SER B N 1
ATOM 4415 C CA . SER B 1 109 ? -19.469 5.59 5.965 1 91.19 109 SER B CA 1
ATOM 4416 C C . SER B 1 109 ? -20.031 6.82 6.664 1 91.19 109 SER B C 1
ATOM 4418 O O . SER B 1 109 ? -20.703 7.648 6.031 1 91.19 109 SER B O 1
ATOM 4420 N N . LYS B 1 110 ? -19.766 6.953 7.953 1 92.56 110 LYS B N 1
ATOM 4421 C CA . LYS B 1 110 ? -20.219 8.117 8.719 1 92.56 110 LYS B CA 1
ATOM 4422 C C . LYS B 1 110 ? -19.391 9.352 8.375 1 92.56 110 LYS B C 1
ATOM 4424 O O . LYS B 1 110 ? -18.328 9.242 7.742 1 92.56 110 LYS B O 1
ATOM 4429 N N . LYS B 1 111 ? -20.016 10.477 8.742 1 93.69 111 LYS B N 1
ATOM 4430 C CA . LYS B 1 111 ? -19.25 11.719 8.703 1 93.69 111 LYS B CA 1
ATOM 4431 C C . LYS B 1 111 ? -18.188 11.734 9.805 1 93.69 111 LYS B C 1
ATOM 4433 O O . LYS B 1 111 ? -18.469 11.391 10.953 1 93.69 111 LYS B O 1
ATOM 4438 N N . ALA B 1 112 ? -17.016 12.133 9.445 1 97.19 112 ALA B N 1
ATOM 4439 C CA . ALA B 1 112 ? -15.969 12.258 10.445 1 97.19 112 ALA B CA 1
ATOM 4440 C C . ALA B 1 112 ? -16.156 13.516 11.289 1 97.19 112 ALA B C 1
ATOM 4442 O O . ALA B 1 112 ? -16.188 14.633 10.758 1 97.19 112 ALA B O 1
ATOM 4443 N N . GLN B 1 113 ? -16.281 13.352 12.57 1 96.81 113 GLN B N 1
ATOM 4444 C CA . GLN B 1 113 ? -16.328 14.484 13.484 1 96.81 113 GLN B CA 1
ATOM 4445 C C . GLN B 1 113 ? -14.938 15.031 13.781 1 96.81 113 GLN B C 1
ATOM 4447 O O . GLN B 1 113 ? -14.758 16.234 13.906 1 96.81 113 GLN B O 1
ATOM 4452 N N . ASN B 1 114 ? -14.07 14.125 13.938 1 98.25 114 ASN B N 1
ATOM 4453 C CA . ASN B 1 114 ? -12.68 14.445 14.234 1 98.25 114 ASN B CA 1
ATOM 4454 C C . ASN B 1 114 ? -11.734 13.836 13.195 1 98.25 114 ASN B C 1
ATOM 4456 O O . ASN B 1 114 ? -12.039 12.797 12.609 1 98.25 114 ASN B O 1
ATOM 4460 N N . ILE B 1 115 ? -10.641 14.492 12.992 1 98.75 115 ILE B N 1
ATOM 4461 C CA . ILE B 1 115 ? -9.602 13.961 12.117 1 98.75 115 ILE B CA 1
ATOM 4462 C C . ILE B 1 115 ? -8.234 14.102 12.797 1 98.75 115 ILE B C 1
ATOM 4464 O O . ILE B 1 115 ? -7.914 15.164 13.336 1 98.75 115 ILE B O 1
ATOM 4468 N N . ILE B 1 116 ? -7.523 13.078 12.852 1 98.88 116 ILE B N 1
ATOM 4469 C CA . ILE B 1 116 ? -6.117 13.125 13.242 1 98.88 116 ILE B CA 1
ATOM 4470 C C . ILE B 1 116 ? -5.25 12.617 12.094 1 98.88 116 ILE B C 1
ATOM 4472 O O . ILE B 1 116 ? -5.418 11.492 11.625 1 98.88 116 ILE B O 1
ATOM 4476 N N . LEU B 1 117 ? -4.391 13.422 11.602 1 98.88 117 LEU B N 1
ATOM 4477 C CA . LEU B 1 117 ? -3.469 13.094 10.523 1 98.88 117 LEU B CA 1
ATOM 4478 C C . LEU B 1 117 ? -2.033 13.023 11.031 1 98.88 117 LEU B C 1
ATOM 4480 O O . LEU B 1 117 ? -1.455 14.047 11.414 1 98.88 117 LEU B O 1
ATOM 4484 N N . PHE B 1 118 ? -1.49 11.805 11.102 1 98.81 118 PHE B N 1
ATOM 4485 C CA . PHE B 1 118 ? -0.085 11.578 11.422 1 98.81 118 PHE B CA 1
ATOM 4486 C C . PHE B 1 118 ? 0.755 11.539 10.148 1 98.81 118 PHE B C 1
ATOM 4488 O O . PHE B 1 118 ? 0.474 10.758 9.234 1 98.81 118 PHE B O 1
ATOM 4495 N N . VAL B 1 119 ? 1.801 12.352 10.086 1 97.94 119 VAL B N 1
ATOM 4496 C CA . VAL B 1 119 ? 2.656 12.383 8.906 1 97.94 119 VAL B CA 1
ATOM 4497 C C . VAL B 1 119 ? 4.113 12.164 9.32 1 97.94 119 VAL B C 1
ATOM 4499 O O . VAL B 1 119 ? 4.688 12.984 10.039 1 97.94 119 VAL B O 1
ATOM 4502 N N . ALA B 1 120 ? 4.652 11.023 8.953 1 96.19 120 ALA B N 1
ATOM 4503 C CA . ALA B 1 120 ? 6.105 10.875 8.969 1 96.19 120 ALA B CA 1
ATOM 4504 C C . ALA B 1 120 ? 6.738 11.547 7.758 1 96.19 120 ALA B C 1
ATOM 4506 O O . ALA B 1 120 ? 6.719 10.992 6.652 1 96.19 120 ALA B O 1
ATOM 4507 N N . ASP B 1 121 ? 7.348 12.586 7.973 1 93.38 121 ASP B N 1
ATOM 4508 C CA . ASP B 1 121 ? 7.75 13.469 6.879 1 93.38 121 ASP B CA 1
ATOM 4509 C C . ASP B 1 121 ? 9.25 13.359 6.621 1 93.38 121 ASP B C 1
ATOM 4511 O O . ASP B 1 121 ? 10.062 13.672 7.5 1 93.38 121 ASP B O 1
ATOM 4515 N N . GLY B 1 122 ? 9.57 12.953 5.398 1 90.88 122 GLY B N 1
ATOM 4516 C CA . GLY B 1 122 ? 10.945 13.047 4.934 1 90.88 122 GLY B CA 1
ATOM 4517 C C . GLY B 1 122 ? 11.805 11.891 5.379 1 90.88 122 GLY B C 1
ATOM 4518 O O . GLY B 1 122 ? 12.992 12.062 5.672 1 90.88 122 GLY B O 1
ATOM 4519 N N . PHE B 1 123 ? 11.305 10.773 5.508 1 90.38 123 PHE B N 1
ATOM 4520 C CA . PHE B 1 123 ? 12.078 9.609 5.926 1 90.38 123 PHE B CA 1
ATOM 4521 C C . PHE B 1 123 ? 12.539 8.805 4.719 1 90.38 123 PHE B C 1
ATOM 4523 O O . PHE B 1 123 ? 11.938 8.883 3.645 1 90.38 123 PHE B O 1
ATOM 4530 N N . ASP B 1 124 ? 13.586 8.086 4.996 1 84.5 124 ASP B N 1
ATOM 4531 C CA . ASP B 1 124 ? 14 7.09 4.012 1 84.5 124 ASP B CA 1
ATOM 4532 C C . ASP B 1 124 ? 12.93 6.016 3.836 1 84.5 124 ASP B C 1
ATOM 4534 O O . ASP B 1 124 ? 12.336 5.555 4.812 1 84.5 124 ASP B O 1
ATOM 4538 N N . PRO B 1 125 ? 12.711 5.609 2.596 1 77.75 125 PRO B N 1
ATOM 4539 C CA . PRO B 1 125 ? 11.664 4.617 2.328 1 77.75 125 PRO B CA 1
ATOM 4540 C C . PRO B 1 125 ? 11.836 3.338 3.141 1 77.75 125 PRO B C 1
ATOM 4542 O O . PRO B 1 125 ? 10.852 2.67 3.469 1 77.75 125 PRO B O 1
ATOM 4545 N N . ASP B 1 126 ? 13.094 3.076 3.514 1 81.75 126 ASP B N 1
ATOM 4546 C CA . ASP B 1 126 ? 13.336 1.826 4.227 1 81.75 126 ASP B CA 1
ATOM 4547 C C . ASP B 1 126 ? 13.305 2.039 5.738 1 81.75 126 ASP B C 1
ATOM 4549 O O . ASP B 1 126 ? 13.383 1.078 6.508 1 81.75 126 ASP B O 1
ATOM 4553 N N . ALA B 1 127 ? 13.164 3.258 6.152 1 88.19 127 ALA B N 1
ATOM 4554 C CA . ALA B 1 127 ? 13.281 3.578 7.57 1 88.19 127 ALA B CA 1
ATOM 4555 C C . ALA B 1 127 ? 12.141 2.945 8.367 1 88.19 127 ALA B C 1
ATOM 4557 O O . ALA B 1 127 ? 12.352 2.469 9.484 1 88.19 127 ALA B O 1
ATOM 4558 N N . ILE B 1 128 ? 11 2.893 7.801 1 90.12 128 ILE B N 1
ATOM 4559 C CA . ILE B 1 128 ? 9.828 2.385 8.516 1 90.12 128 ILE B CA 1
ATOM 4560 C C . ILE B 1 128 ? 9.992 0.887 8.766 1 90.12 128 ILE B C 1
ATOM 4562 O O . ILE B 1 128 ? 9.828 0.419 9.891 1 90.12 128 ILE B O 1
ATOM 4566 N N . SER B 1 129 ? 10.305 0.152 7.715 1 87.94 129 SER B N 1
ATOM 4567 C CA . SER B 1 129 ? 10.461 -1.291 7.863 1 87.94 129 SER B CA 1
ATOM 4568 C C . SER B 1 129 ? 11.617 -1.625 8.797 1 87.94 129 SER B C 1
ATOM 4570 O O . SER B 1 129 ? 11.523 -2.561 9.594 1 87.94 129 SER B O 1
ATOM 4572 N N . SER B 1 130 ? 12.68 -0.867 8.703 1 89.06 130 SER B N 1
ATOM 4573 C CA . SER B 1 130 ? 13.828 -1.093 9.578 1 89.06 130 SER B CA 1
ATOM 4574 C C . SER B 1 130 ? 13.469 -0.837 11.039 1 89.06 130 SER B C 1
ATOM 4576 O O . SER B 1 130 ? 13.844 -1.613 11.914 1 89.06 130 SER B O 1
ATOM 4578 N N . ALA B 1 131 ? 12.758 0.258 11.234 1 92.88 131 ALA B N 1
ATOM 4579 C CA . ALA B 1 131 ? 12.336 0.576 12.594 1 92.88 131 ALA B CA 1
ATOM 4580 C C . ALA B 1 131 ? 11.375 -0.478 13.133 1 92.88 131 ALA B C 1
ATOM 4582 O O . ALA B 1 131 ? 11.414 -0.819 14.312 1 92.88 131 ALA B O 1
ATOM 4583 N N . ARG B 1 132 ? 10.562 -1.001 12.305 1 94 132 ARG B N 1
ATOM 4584 C CA . ARG B 1 132 ? 9.594 -2.023 12.695 1 94 132 ARG B CA 1
ATOM 4585 C C . ARG B 1 132 ? 10.297 -3.287 13.172 1 94 132 ARG B C 1
ATOM 4587 O O . ARG B 1 132 ? 9.938 -3.844 14.219 1 94 132 ARG B O 1
ATOM 4594 N N . ILE B 1 133 ? 11.289 -3.705 12.453 1 91.56 133 ILE B N 1
ATOM 4595 C CA . ILE B 1 133 ? 12.031 -4.91 12.797 1 91.56 133 ILE B CA 1
ATOM 4596 C C . ILE B 1 133 ? 12.75 -4.715 14.133 1 91.56 133 ILE B C 1
ATOM 4598 O O . ILE B 1 133 ? 12.75 -5.613 14.977 1 91.56 133 ILE B O 1
ATOM 4602 N N . ARG B 1 134 ? 13.297 -3.568 14.227 1 89.31 134 ARG B N 1
ATOM 4603 C CA . ARG B 1 134 ? 14.047 -3.271 15.445 1 89.31 134 ARG B CA 1
ATOM 4604 C C . ARG B 1 134 ? 13.133 -3.277 16.672 1 89.31 134 ARG B C 1
ATOM 4606 O O . ARG B 1 134 ? 13.523 -3.75 17.734 1 89.31 134 ARG B O 1
ATOM 4613 N N . HIS B 1 135 ? 11.992 -2.775 16.469 1 92.06 135 HIS B N 1
ATOM 4614 C CA . HIS B 1 135 ? 11.109 -2.562 17.609 1 92.06 135 HIS B CA 1
ATOM 4615 C C . HIS B 1 135 ? 10.258 -3.797 17.875 1 92.06 135 HIS B C 1
ATOM 4617 O O . HIS B 1 135 ? 10.016 -4.148 19.031 1 92.06 135 HIS B O 1
ATOM 4623 N N . TYR B 1 136 ? 9.75 -4.5 16.828 1 93.81 136 TYR B N 1
ATOM 4624 C CA . TYR B 1 136 ? 8.766 -5.562 17.016 1 93.81 136 TYR B CA 1
ATOM 4625 C C . TYR B 1 136 ? 9.281 -6.883 16.453 1 93.81 136 TYR B C 1
ATOM 4627 O O . TYR B 1 136 ? 8.617 -7.914 16.578 1 93.81 136 TYR B O 1
ATOM 4635 N N . GLY B 1 137 ? 10.422 -6.914 15.867 1 90.81 137 GLY B N 1
ATOM 4636 C CA . GLY B 1 137 ? 10.906 -8.109 15.203 1 90.81 137 GLY B CA 1
ATOM 4637 C C . GLY B 1 137 ? 10.344 -8.281 13.805 1 90.81 137 GLY B C 1
ATOM 4638 O O . GLY B 1 137 ? 9.68 -7.383 13.281 1 90.81 137 GLY B O 1
ATOM 4639 N N . THR B 1 138 ? 10.648 -9.383 13.141 1 87.69 138 THR B N 1
ATOM 4640 C CA . THR B 1 138 ? 10.344 -9.586 11.734 1 87.69 138 THR B CA 1
ATOM 4641 C C . THR B 1 138 ? 8.867 -9.922 11.547 1 87.69 138 THR B C 1
ATOM 4643 O O . THR B 1 138 ? 8.344 -9.852 10.43 1 87.69 138 THR B O 1
ATOM 4646 N N . ASN B 1 139 ? 8.125 -10.227 12.594 1 86.69 139 ASN B N 1
ATOM 4647 C CA . ASN B 1 139 ? 6.723 -10.617 12.484 1 86.69 139 ASN B CA 1
ATOM 4648 C C . ASN B 1 139 ? 5.801 -9.578 13.117 1 86.69 139 ASN B C 1
ATOM 4650 O O . ASN B 1 139 ? 4.594 -9.805 13.234 1 86.69 139 ASN B O 1
ATOM 4654 N N . GLY B 1 140 ? 6.336 -8.508 13.516 1 90.56 140 GLY B N 1
ATOM 4655 C CA . GLY B 1 140 ? 5.543 -7.492 14.188 1 90.56 140 GLY B CA 1
ATOM 4656 C C . GLY B 1 140 ? 5.031 -6.418 13.242 1 90.56 140 GLY B C 1
ATOM 4657 O O . GLY B 1 140 ? 5.355 -6.422 12.055 1 90.56 140 GLY B O 1
ATOM 4658 N N . SER B 1 141 ? 4.172 -5.625 13.766 1 94.81 141 SER B N 1
ATOM 4659 C CA . SER B 1 141 ? 3.619 -4.5 13.016 1 94.81 141 SER B CA 1
ATOM 4660 C C . SER B 1 141 ? 3.422 -3.281 13.914 1 94.81 141 SER B C 1
ATOM 4662 O O . SER B 1 141 ? 3.215 -3.42 15.125 1 94.81 141 SER B O 1
ATOM 4664 N N . PHE B 1 142 ? 3.58 -2.115 13.359 1 96.94 142 PHE B N 1
ATOM 4665 C CA . PHE B 1 142 ? 3.174 -0.896 14.047 1 96.94 142 PHE B CA 1
ATOM 4666 C C . PHE B 1 142 ? 1.658 -0.833 14.195 1 96.94 142 PHE B C 1
ATOM 4668 O O . PHE B 1 142 ? 0.933 -1.516 13.469 1 96.94 142 PHE B O 1
ATOM 4675 N N . ALA B 1 143 ? 1.21 -0.013 15.102 1 97.31 143 ALA B N 1
ATOM 4676 C CA . ALA B 1 143 ? -0.222 0.114 15.359 1 97.31 143 ALA B CA 1
ATOM 4677 C C . ALA B 1 143 ? -0.962 0.579 14.109 1 97.31 143 ALA B C 1
ATOM 4679 O O . ALA B 1 143 ? -2.02 0.043 13.766 1 97.31 143 ALA B O 1
ATOM 4680 N N . TRP B 1 144 ? -0.344 1.501 13.414 1 97.44 144 TRP B N 1
ATOM 4681 C CA . TRP B 1 144 ? -1.037 2.068 12.258 1 97.44 144 TRP B CA 1
ATOM 4682 C C . TRP B 1 144 ? -1.082 1.072 11.102 1 97.44 144 TRP B C 1
ATOM 4684 O O . TRP B 1 144 ? -1.928 1.184 10.211 1 97.44 144 TRP B O 1
ATOM 4694 N N . GLU B 1 145 ? -0.191 0.15 11.086 1 96.62 145 GLU B N 1
ATOM 4695 C CA . GLU B 1 145 ? -0.132 -0.82 10 1 96.62 145 GLU B CA 1
ATOM 4696 C C . GLU B 1 145 ? -1.242 -1.859 10.125 1 96.62 145 GLU B C 1
ATOM 4698 O O . GLU B 1 145 ? -1.425 -2.691 9.234 1 96.62 145 GLU B O 1
ATOM 4703 N N . ARG B 1 146 ? -2.004 -1.751 11.195 1 94.56 146 ARG B N 1
ATOM 4704 C CA . ARG B 1 146 ? -3.146 -2.637 11.398 1 94.56 146 ARG B CA 1
ATOM 4705 C C . ARG B 1 146 ? -4.457 -1.927 11.07 1 94.56 146 ARG B C 1
ATOM 4707 O O . ARG B 1 146 ? -5.535 -2.51 11.203 1 94.56 146 ARG B O 1
ATOM 4714 N N . PHE B 1 147 ? -4.34 -0.656 10.688 1 97.12 147 PHE B N 1
ATOM 4715 C CA . PHE B 1 147 ? -5.555 0.022 10.242 1 97.12 147 PHE B CA 1
ATOM 4716 C C . PHE B 1 147 ? -6.199 -0.728 9.086 1 97.12 147 PHE B C 1
ATOM 4718 O O . PHE B 1 147 ? -5.504 -1.272 8.227 1 97.12 147 PHE B O 1
ATOM 4725 N N . PRO B 1 148 ? -7.508 -0.72 9.023 1 95.38 148 PRO B N 1
ATOM 4726 C CA . PRO B 1 148 ? -8.211 -1.604 8.094 1 95.38 148 PRO B CA 1
ATOM 4727 C C . PRO B 1 148 ? -8.148 -1.117 6.645 1 95.38 148 PRO B C 1
ATOM 4729 O O . PRO B 1 148 ? -8.484 -1.86 5.723 1 95.38 148 PRO B O 1
ATOM 4732 N N . HIS B 1 149 ? -7.785 0.103 6.43 1 96.56 149 HIS B N 1
ATOM 4733 C CA . HIS B 1 149 ? -7.762 0.627 5.066 1 96.56 149 HIS B CA 1
ATOM 4734 C C . HIS B 1 149 ? -6.391 1.189 4.715 1 96.56 149 HIS B C 1
ATOM 4736 O O . HIS B 1 149 ? -5.742 1.826 5.551 1 96.56 149 HIS B O 1
ATOM 4742 N N . VAL B 1 150 ? -6.016 0.841 3.523 1 96.94 150 VAL B N 1
ATOM 4743 C CA . VAL B 1 150 ? -4.707 1.276 3.051 1 96.94 150 VAL B CA 1
ATOM 4744 C C . VAL B 1 150 ? -4.828 1.84 1.638 1 96.94 150 VAL B C 1
ATOM 4746 O O . VAL B 1 150 ? -5.707 1.438 0.875 1 96.94 150 VAL B O 1
ATOM 4749 N N . GLY B 1 151 ? -4.09 2.814 1.334 1 96.62 151 GLY B N 1
ATOM 4750 C CA . GLY B 1 151 ? -3.873 3.344 -0.003 1 96.62 151 GLY B CA 1
ATOM 4751 C C . GLY B 1 151 ? -2.414 3.635 -0.301 1 96.62 151 GLY B C 1
ATOM 4752 O O . GLY B 1 151 ? -1.557 3.492 0.572 1 96.62 151 GLY B O 1
ATOM 4753 N N . VAL B 1 152 ? -2.146 3.908 -1.53 1 95.94 152 VAL B N 1
ATOM 4754 C CA . VAL B 1 152 ? -0.804 4.262 -1.975 1 95.94 152 VAL B CA 1
ATOM 4755 C C . VAL B 1 152 ? -0.79 5.703 -2.48 1 95.94 152 VAL B C 1
ATOM 4757 O O . VAL B 1 152 ? -1.714 6.133 -3.176 1 95.94 152 VAL B O 1
ATOM 4760 N N . VAL B 1 153 ? 0.217 6.395 -2.062 1 95.62 153 VAL B N 1
ATOM 4761 C CA . VAL B 1 153 ? 0.37 7.77 -2.531 1 95.62 153 VAL B CA 1
ATOM 4762 C C . VAL B 1 153 ? 1.646 7.891 -3.363 1 95.62 153 VAL B C 1
ATOM 4764 O O . VAL B 1 153 ? 2.715 7.445 -2.941 1 95.62 153 VAL B O 1
ATOM 4767 N N . ARG B 1 154 ? 1.529 8.445 -4.504 1 93.75 154 ARG B N 1
ATOM 4768 C CA . ARG B 1 154 ? 2.67 8.68 -5.383 1 93.75 154 ARG B CA 1
ATOM 4769 C C . ARG B 1 154 ? 3.197 10.102 -5.227 1 93.75 154 ARG B C 1
ATOM 4771 O O . ARG B 1 154 ? 2.588 11.055 -5.715 1 93.75 154 ARG B O 1
ATOM 4778 N N . TRP B 1 155 ? 4.324 10.188 -4.637 1 92.69 155 TRP B N 1
ATOM 4779 C CA . TRP B 1 155 ? 4.969 11.484 -4.43 1 92.69 155 TRP B CA 1
ATOM 4780 C C . TRP B 1 155 ? 5.879 11.836 -5.602 1 92.69 155 TRP B C 1
ATOM 4782 O O . TRP B 1 155 ? 6.578 10.969 -6.129 1 92.69 155 TRP B O 1
ATOM 4792 N N . ASN B 1 156 ? 5.809 13.023 -6 1 91.38 156 ASN B N 1
ATOM 4793 C CA . ASN B 1 156 ? 6.641 13.555 -7.074 1 91.38 156 ASN B CA 1
ATOM 4794 C C . ASN B 1 156 ? 7.637 14.586 -6.551 1 91.38 156 ASN B C 1
ATOM 4796 O O . ASN B 1 156 ? 7.254 15.531 -5.852 1 91.38 156 ASN B O 1
ATOM 4800 N N . LYS B 1 157 ? 8.891 14.453 -6.977 1 88.69 157 LYS B N 1
ATOM 4801 C CA . LYS B 1 157 ? 9.961 15.312 -6.473 1 88.69 157 LYS B CA 1
ATOM 4802 C C . LYS B 1 157 ? 9.711 16.766 -6.828 1 88.69 157 LYS B C 1
ATOM 4804 O O . LYS B 1 157 ? 10.195 17.672 -6.141 1 88.69 157 LYS B O 1
ATOM 4809 N N . ARG B 1 158 ? 8.945 17.031 -7.785 1 89.25 158 ARG B N 1
ATOM 4810 C CA . ARG B 1 158 ? 8.734 18.391 -8.266 1 89.25 158 ARG B CA 1
ATOM 4811 C C . ARG B 1 158 ? 7.535 19.047 -7.57 1 89.25 158 ARG B C 1
ATOM 4813 O O . ARG B 1 158 ? 7.281 20.234 -7.742 1 89.25 158 ARG B O 1
ATOM 4820 N N . LEU B 1 159 ? 6.848 18.266 -6.805 1 90.12 159 LEU B N 1
ATOM 4821 C CA . LEU B 1 159 ? 5.633 18.781 -6.18 1 90.12 159 LEU B CA 1
ATOM 4822 C C . LEU B 1 159 ? 5.883 19.141 -4.719 1 90.12 159 LEU B C 1
ATOM 4824 O O . LEU B 1 159 ? 6.586 18.406 -4.012 1 90.12 159 LEU B O 1
ATOM 4828 N N . ALA B 1 160 ? 5.27 20.297 -4.332 1 94.25 160 ALA B N 1
ATOM 4829 C CA . ALA B 1 160 ? 5.305 20.688 -2.926 1 94.25 160 ALA B CA 1
ATOM 4830 C C . ALA B 1 160 ? 4.516 19.719 -2.061 1 94.25 160 ALA B C 1
ATOM 4832 O O . ALA B 1 160 ? 3.285 19.672 -2.129 1 94.25 160 ALA B O 1
ATOM 4833 N N . VAL B 1 161 ? 5.168 19.047 -1.199 1 94.44 161 VAL B N 1
ATOM 4834 C CA . VAL B 1 161 ? 4.621 17.938 -0.413 1 94.44 161 VAL B CA 1
ATOM 4835 C C . VAL B 1 161 ? 3.486 18.453 0.473 1 94.44 161 VAL B C 1
ATOM 4837 O O . VAL B 1 161 ? 2.377 17.922 0.445 1 94.44 161 VAL B O 1
ATOM 4840 N N . GLY B 1 162 ? 3.742 19.484 1.235 1 97.44 162 GLY B N 1
ATOM 4841 C CA . GLY B 1 162 ? 2.758 20.016 2.162 1 97.44 162 GLY B CA 1
ATOM 4842 C C . GLY B 1 162 ? 1.525 20.562 1.471 1 97.44 162 GLY B C 1
ATOM 4843 O O . GLY B 1 162 ? 0.397 20.25 1.86 1 97.44 162 GLY B O 1
ATOM 4844 N N . THR B 1 163 ? 1.73 21.406 0.423 1 98.12 163 THR B N 1
ATOM 4845 C CA . THR B 1 163 ? 0.62 22 -0.307 1 98.12 163 THR B CA 1
ATOM 4846 C C . THR B 1 163 ? -0.288 20.922 -0.894 1 98.12 163 THR B C 1
ATOM 4848 O O . THR B 1 163 ? -1.513 21.062 -0.869 1 98.12 163 THR B O 1
ATOM 4851 N N . GLY B 1 164 ? 0.337 19.938 -1.423 1 97.44 164 GLY B N 1
ATOM 4852 C CA . GLY B 1 164 ? -0.446 18.844 -1.958 1 97.44 164 GLY B CA 1
ATOM 4853 C C . GLY B 1 164 ? -1.242 18.109 -0.897 1 97.44 164 GLY B C 1
ATOM 4854 O O . GLY B 1 164 ? -2.463 17.969 -1.012 1 97.44 164 GLY B O 1
ATOM 4855 N N . MET B 1 165 ? -0.646 17.688 0.155 1 98 165 MET B N 1
ATOM 4856 C CA . MET B 1 165 ? -1.229 16.844 1.189 1 98 165 MET B CA 1
ATOM 4857 C C . MET B 1 165 ? -2.277 17.594 1.991 1 98 165 MET B C 1
ATOM 4859 O O . MET B 1 165 ? -3.334 17.047 2.318 1 98 165 MET B O 1
ATOM 4863 N N . PHE B 1 166 ? -2.023 18.859 2.268 1 98.56 166 PHE B N 1
ATOM 4864 C CA . PHE B 1 166 ? -2.867 19.594 3.207 1 98.56 166 PHE B CA 1
ATOM 4865 C C . PHE B 1 166 ? -3.838 20.5 2.465 1 98.56 166 PHE B C 1
ATOM 4867 O O . PHE B 1 166 ? -4.863 20.906 3.02 1 98.56 166 PHE B O 1
ATOM 4874 N N . GLY B 1 167 ? -3.498 20.875 1.273 1 97.69 167 GLY B N 1
ATOM 4875 C CA . GLY B 1 167 ? -4.324 21.812 0.533 1 97.69 167 GLY B CA 1
ATOM 4876 C C . GLY B 1 167 ? -4.988 21.203 -0.684 1 97.69 167 GLY B C 1
ATOM 4877 O O . GLY B 1 167 ? -5.918 21.781 -1.251 1 97.69 167 GLY B O 1
ATOM 4878 N N . GLY B 1 168 ? -4.441 20.062 -1.172 1 97.19 168 GLY B N 1
ATOM 4879 C CA . GLY B 1 168 ? -5.051 19.328 -2.271 1 97.19 168 GLY B CA 1
ATOM 4880 C C . GLY B 1 168 ? -4.695 19.891 -3.633 1 97.19 168 GLY B C 1
ATOM 4881 O O . GLY B 1 168 ? -5.434 19.703 -4.602 1 97.19 168 GLY B O 1
ATOM 4882 N N . VAL B 1 169 ? -3.641 20.656 -3.691 1 97.38 169 VAL B N 1
ATOM 4883 C CA . VAL B 1 169 ? -3.25 21.297 -4.941 1 97.38 169 VAL B CA 1
ATOM 4884 C C . VAL B 1 169 ? -1.775 21.016 -5.227 1 97.38 169 VAL B C 1
ATOM 4886 O O . VAL B 1 169 ? -0.941 21.062 -4.316 1 97.38 169 VAL B O 1
ATOM 4889 N N . GLY B 1 170 ? -1.537 20.641 -6.465 1 96.31 170 GLY B N 1
ATOM 4890 C CA . GLY B 1 170 ? -0.147 20.516 -6.871 1 96.31 170 GLY B CA 1
ATOM 4891 C C . GLY B 1 170 ? 0.537 21.859 -7.09 1 96.31 170 GLY B C 1
ATOM 4892 O O . GLY B 1 170 ? -0.047 22.766 -7.676 1 96.31 170 GLY B O 1
ATOM 4893 N N . ALA B 1 171 ? 1.689 22 -6.535 1 97 171 ALA B N 1
ATOM 4894 C CA . ALA B 1 171 ? 2.492 23.219 -6.645 1 97 171 ALA B CA 1
ATOM 4895 C C . ALA B 1 171 ? 3.979 22.891 -6.738 1 97 171 ALA B C 1
ATOM 4897 O O . ALA B 1 171 ? 4.375 21.734 -6.582 1 97 171 ALA B O 1
ATOM 4898 N N . HIS B 1 172 ? 4.777 23.922 -6.996 1 95.44 172 HIS B N 1
ATOM 4899 C CA . HIS B 1 172 ? 6.215 23.734 -7.168 1 95.44 172 HIS B CA 1
ATOM 4900 C C . HIS B 1 172 ? 6.887 23.391 -5.848 1 95.44 172 HIS B C 1
ATOM 4902 O O . HIS B 1 172 ? 6.625 24.031 -4.824 1 95.44 172 HIS B O 1
ATOM 4908 N N . SER B 1 173 ? 7.785 22.359 -6.027 1 93.69 173 SER B N 1
ATOM 4909 C CA . SER B 1 173 ? 8.633 22.078 -4.871 1 93.69 173 SER B CA 1
ATOM 4910 C C . SER B 1 173 ? 9.398 23.328 -4.441 1 93.69 173 SER B C 1
ATOM 4912 O O . SER B 1 173 ? 9.82 24.125 -5.285 1 93.69 173 SER B O 1
ATOM 4914 N N . GLY B 1 174 ? 9.508 23.5 -3.117 1 93.56 174 GLY B N 1
ATOM 4915 C CA . GLY B 1 174 ? 10.188 24.656 -2.576 1 93.56 174 GLY B CA 1
ATOM 4916 C C . GLY B 1 174 ? 9.234 25.75 -2.121 1 93.56 174 GLY B C 1
ATOM 4917 O O . GLY B 1 174 ? 9.641 26.688 -1.429 1 93.56 174 GLY B O 1
ATOM 4918 N N . THR B 1 175 ? 7.98 25.688 -2.562 1 96.62 175 THR B N 1
ATOM 4919 C CA . THR B 1 175 ? 6.949 26.609 -2.107 1 96.62 175 THR B CA 1
ATOM 4920 C C . THR B 1 175 ? 6.031 25.938 -1.09 1 96.62 175 THR B C 1
ATOM 4922 O O . THR B 1 175 ? 6.078 24.719 -0.916 1 96.62 175 THR B O 1
ATOM 4925 N N . SER B 1 176 ? 5.23 26.734 -0.389 1 97.75 176 SER B N 1
ATOM 4926 C CA . SER B 1 176 ? 4.258 26.219 0.562 1 97.75 176 SER B CA 1
ATOM 4927 C C . SER B 1 176 ? 2.963 27.016 0.525 1 97.75 176 SER B C 1
ATOM 4929 O O . SER B 1 176 ? 2.99 28.25 0.581 1 97.75 176 SER B O 1
ATOM 4931 N N . GLY B 1 177 ? 1.886 26.312 0.394 1 98.06 177 GLY B N 1
ATOM 4932 C CA . GLY B 1 177 ? 0.575 26.938 0.49 1 98.06 177 GLY B CA 1
ATOM 4933 C C . GLY B 1 177 ? 0.24 27.812 -0.708 1 98.06 177 GLY B C 1
ATOM 4934 O O . GLY B 1 177 ? -0.564 28.734 -0.601 1 98.06 177 GLY B O 1
ATOM 4935 N N . LEU B 1 178 ? 0.908 27.625 -1.753 1 97.81 178 LEU B N 1
ATOM 4936 C CA . LEU B 1 178 ? 0.679 28.375 -2.986 1 97.81 178 LEU B CA 1
ATOM 4937 C C . LEU B 1 178 ? 0.344 27.438 -4.137 1 97.81 178 LEU B C 1
ATOM 4939 O O . LEU B 1 178 ? 0.585 26.219 -4.047 1 97.81 178 LEU B O 1
ATOM 4943 N N . ASP B 1 179 ? -0.332 27.906 -5.145 1 97.62 179 ASP B N 1
ATOM 4944 C CA . ASP B 1 179 ? -0.602 27.047 -6.293 1 97.62 179 ASP B CA 1
ATOM 4945 C C . ASP B 1 179 ? 0.524 27.125 -7.32 1 97.62 179 ASP B C 1
ATOM 4947 O O . ASP B 1 179 ? 1.567 27.734 -7.059 1 97.62 179 ASP B O 1
ATOM 4951 N N . SER B 1 180 ? 0.395 26.484 -8.445 1 96.75 180 SER B N 1
ATOM 4952 C CA . SER B 1 180 ? 1.498 26.266 -9.375 1 96.75 180 SER B CA 1
ATOM 4953 C C . SER B 1 180 ? 1.793 27.531 -10.188 1 96.75 180 SER B C 1
ATOM 4955 O O . SER B 1 180 ? 2.766 27.578 -10.945 1 96.75 180 SER B O 1
ATOM 4957 N N . SER B 1 181 ? 1.036 28.578 -10.039 1 96.69 181 SER B N 1
ATOM 4958 C CA . SER B 1 181 ? 1.303 29.828 -10.742 1 96.69 181 SER B CA 1
ATOM 4959 C C . SER B 1 181 ? 2.441 30.594 -10.078 1 96.69 181 SER B C 1
ATOM 4961 O O . SER B 1 181 ? 2.982 31.531 -10.664 1 96.69 181 SER B O 1
ATOM 4963 N N . VAL B 1 182 ? 2.779 30.281 -8.867 1 96.56 182 VAL B N 1
ATOM 4964 C CA . VAL B 1 182 ? 3.857 30.938 -8.148 1 96.56 182 VAL B CA 1
ATOM 4965 C C . VAL B 1 182 ? 5.133 30.094 -8.234 1 96.56 182 VAL B C 1
ATOM 4967 O O . VAL B 1 182 ? 5.18 28.984 -7.727 1 96.56 182 VAL B O 1
ATOM 4970 N N . PHE B 1 183 ? 6.152 30.656 -8.82 1 95.25 183 PHE B N 1
ATOM 4971 C CA . PHE B 1 183 ? 7.441 29.969 -8.898 1 95.25 183 PHE B CA 1
ATOM 4972 C C . PHE B 1 183 ? 8.266 30.219 -7.645 1 95.25 183 PHE B C 1
ATOM 4974 O O . PHE B 1 183 ? 8.031 31.203 -6.926 1 95.25 183 PHE B O 1
ATOM 4981 N N . PRO B 1 184 ? 9.211 29.328 -7.375 1 94.69 184 PRO B N 1
ATOM 4982 C CA . PRO B 1 184 ? 10.078 29.562 -6.215 1 94.69 184 PRO B CA 1
ATOM 4983 C C . PRO B 1 184 ? 10.727 30.938 -6.23 1 94.69 184 PRO B C 1
ATOM 4985 O O . PRO B 1 184 ? 11.148 31.422 -7.289 1 94.69 184 PRO B O 1
ATOM 4988 N N . ASP B 1 185 ? 10.734 31.609 -5.16 1 92.62 185 ASP B N 1
ATOM 4989 C CA . ASP B 1 185 ? 11.375 32.875 -4.891 1 92.62 185 ASP B CA 1
ATOM 4990 C C . ASP B 1 185 ? 10.57 34.031 -5.484 1 92.62 185 ASP B C 1
ATOM 4992 O O . ASP B 1 185 ? 11.031 35.188 -5.516 1 92.62 185 ASP B O 1
ATOM 4996 N N . ASP B 1 186 ? 9.359 33.781 -5.941 1 91.69 186 ASP B N 1
ATOM 4997 C CA . ASP B 1 186 ? 8.523 34.812 -6.539 1 91.69 186 ASP B CA 1
ATOM 4998 C C . ASP B 1 186 ? 7.676 35.531 -5.48 1 91.69 186 ASP B C 1
ATOM 5000 O O . ASP B 1 186 ? 6.496 35.219 -5.316 1 91.69 186 ASP B O 1
ATOM 5004 N N . CYS B 1 187 ? 8.117 36.531 -4.879 1 89 187 CYS B N 1
ATOM 5005 C CA . CYS B 1 187 ? 7.453 37.281 -3.811 1 89 187 CYS B CA 1
ATOM 5006 C C . CYS B 1 187 ? 6.23 38 -4.336 1 89 187 CYS B C 1
ATOM 5008 O O . CYS B 1 187 ? 5.227 38.156 -3.631 1 89 187 CYS B O 1
ATOM 5010 N N . LEU B 1 188 ? 6.336 38.5 -5.492 1 87.06 188 LEU B N 1
ATOM 5011 C CA . LEU B 1 188 ? 5.25 39.281 -6.055 1 87.06 188 LEU B CA 1
ATOM 5012 C C . LEU B 1 188 ? 3.98 38.438 -6.191 1 87.06 188 LEU B C 1
ATOM 5014 O O . LEU B 1 188 ? 2.9 38.875 -5.781 1 87.06 188 LEU B O 1
ATOM 5018 N N . ARG B 1 189 ? 4.129 37.281 -6.746 1 91 189 ARG B N 1
ATOM 5019 C CA . ARG B 1 189 ? 2.965 36.438 -6.961 1 91 189 ARG B CA 1
ATOM 5020 C C . ARG B 1 189 ? 2.473 35.844 -5.645 1 91 189 ARG B C 1
ATOM 5022 O O . ARG B 1 189 ? 1.281 35.562 -5.488 1 91 189 ARG B O 1
ATOM 5029 N N . MET B 1 190 ? 3.396 35.656 -4.719 1 92.88 190 MET B N 1
ATOM 5030 C CA . MET B 1 190 ? 3.033 35.094 -3.418 1 92.88 190 MET B CA 1
ATOM 5031 C C . MET B 1 190 ? 2.082 36.031 -2.672 1 92.88 190 MET B C 1
ATOM 5033 O O . MET B 1 190 ? 1.253 35.562 -1.883 1 92.88 190 MET B O 1
ATOM 5037 N N . ASP B 1 191 ? 2.184 37.281 -2.98 1 89.69 191 ASP B N 1
ATOM 5038 C CA . ASP B 1 191 ? 1.384 38.281 -2.281 1 89.69 191 ASP B CA 1
ATOM 5039 C C . ASP B 1 191 ? -0.033 38.344 -2.846 1 89.69 191 ASP B C 1
ATOM 5041 O O . ASP B 1 191 ? -0.924 38.938 -2.236 1 89.69 191 ASP B O 1
ATOM 5045 N N . ASP B 1 192 ? -0.311 37.75 -3.951 1 91.44 192 ASP B N 1
ATOM 5046 C CA . ASP B 1 192 ? -1.639 37.656 -4.555 1 91.44 192 ASP B CA 1
ATOM 5047 C C . ASP B 1 192 ? -2.488 36.594 -3.893 1 91.44 192 ASP B C 1
ATOM 5049 O O . ASP B 1 192 ? -2.211 35.406 -4.043 1 91.44 192 ASP B O 1
ATOM 5053 N N . ASP B 1 193 ? -3.564 36.969 -3.221 1 91.69 193 ASP B N 1
ATOM 5054 C CA . ASP B 1 193 ? -4.414 36.031 -2.477 1 91.69 193 ASP B CA 1
ATOM 5055 C C . ASP B 1 193 ? -5 34.969 -3.396 1 91.69 193 ASP B C 1
ATOM 5057 O O . ASP B 1 193 ? -5.355 33.875 -2.941 1 91.69 193 ASP B O 1
ATOM 5061 N N . ARG B 1 194 ? -5.141 35.344 -4.699 1 93.19 194 ARG B N 1
ATOM 5062 C CA . ARG B 1 194 ? -5.715 34.375 -5.652 1 93.19 194 ARG B CA 1
ATOM 5063 C C . ARG B 1 194 ? -4.824 33.156 -5.805 1 93.19 194 ARG B C 1
ATOM 5065 O O . ARG B 1 194 ? -5.277 32.125 -6.281 1 93.19 194 ARG B O 1
ATOM 5072 N N . THR B 1 195 ? -3.574 33.188 -5.379 1 95.94 195 THR B N 1
ATOM 5073 C CA . THR B 1 195 ? -2.629 32.094 -5.551 1 95.94 195 THR B CA 1
ATOM 5074 C C . THR B 1 195 ? -2.535 31.25 -4.277 1 95.94 195 THR B C 1
ATOM 5076 O O . THR B 1 195 ? -1.871 30.219 -4.254 1 95.94 195 THR B O 1
ATOM 5079 N N . HIS B 1 196 ? -3.16 31.75 -3.223 1 96.75 196 HIS B N 1
ATOM 5080 C CA . HIS B 1 196 ? -3.086 31.078 -1.931 1 96.75 196 HIS B CA 1
ATOM 5081 C C . HIS B 1 196 ? -3.965 29.828 -1.907 1 96.75 196 HIS B C 1
ATOM 5083 O O . HIS B 1 196 ? -5.117 29.875 -2.34 1 96.75 196 HIS B O 1
ATOM 5089 N N . VAL B 1 197 ? -3.4 28.766 -1.477 1 97.25 197 VAL B N 1
ATOM 5090 C CA . VAL B 1 197 ? -4.129 27.516 -1.328 1 97.25 197 VAL B CA 1
ATOM 5091 C C . VAL B 1 197 ? -4.578 27.344 0.121 1 97.25 197 VAL B C 1
ATOM 5093 O O . VAL B 1 197 ? -3.752 27.359 1.038 1 97.25 197 VAL B O 1
ATOM 5096 N N . GLU B 1 198 ? -5.883 27.219 0.333 1 96.19 198 GLU B N 1
ATOM 5097 C CA . GLU B 1 198 ? -6.387 26.969 1.678 1 96.19 198 GLU B CA 1
ATOM 5098 C C . GLU B 1 198 ? -6.043 25.547 2.133 1 96.19 198 GLU B C 1
ATOM 5100 O O . GLU B 1 198 ? -6.004 24.625 1.321 1 96.19 198 GLU B O 1
ATOM 5105 N N . SER B 1 199 ? -5.781 25.359 3.385 1 98.06 199 SER B N 1
ATOM 5106 C CA . SER B 1 199 ? -5.445 24.062 3.941 1 98.06 199 SER B CA 1
ATOM 5107 C C . SER B 1 199 ? -6.637 23.438 4.664 1 98.06 199 SER B C 1
ATOM 5109 O O . SER B 1 199 ? -7.66 24.094 4.863 1 98.06 199 SER B O 1
ATOM 5111 N N . ILE B 1 200 ? -6.461 22.219 5.074 1 98.5 200 ILE B N 1
ATOM 5112 C CA . ILE B 1 200 ? -7.48 21.5 5.824 1 98.5 200 ILE B CA 1
ATOM 5113 C C . ILE B 1 200 ? -7.758 22.203 7.145 1 98.5 200 ILE B C 1
ATOM 5115 O O . ILE B 1 200 ? -8.875 22.156 7.664 1 98.5 200 ILE B O 1
ATOM 5119 N N . LEU B 1 201 ? -6.754 22.891 7.707 1 98.62 201 LEU B N 1
ATOM 5120 C CA . LEU B 1 201 ? -6.973 23.641 8.93 1 98.62 201 LEU B CA 1
ATOM 5121 C C . LEU B 1 201 ? -7.852 24.859 8.672 1 98.62 201 LEU B C 1
ATOM 5123 O O . LEU B 1 201 ? -8.75 25.172 9.453 1 98.62 201 LEU B O 1
ATOM 5127 N N . SER B 1 202 ? -7.578 25.531 7.562 1 97.31 202 SER B N 1
ATOM 5128 C CA . SER B 1 202 ? -8.414 26.672 7.18 1 97.31 202 SER B CA 1
ATOM 5129 C C . SER B 1 202 ? -9.867 26.234 6.98 1 97.31 202 SER B C 1
ATOM 5131 O O . SER B 1 202 ? -10.789 26.906 7.449 1 97.31 202 SER B O 1
ATOM 5133 N N . TRP B 1 203 ? -10.039 25.188 6.27 1 96.44 203 TRP B N 1
ATOM 5134 C CA . TRP B 1 203 ? -11.375 24.672 6.016 1 96.44 203 TRP B CA 1
ATOM 5135 C C . TRP B 1 203 ? -12.094 24.344 7.324 1 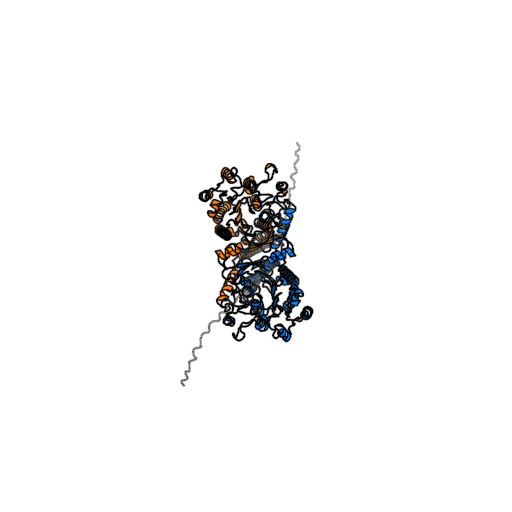96.44 203 TRP B C 1
ATOM 5137 O O . TRP B 1 203 ? -13.273 24.656 7.48 1 96.44 203 TRP B O 1
ATOM 5147 N N . ALA B 1 204 ? -11.43 23.75 8.258 1 97.56 204 ALA B N 1
ATOM 5148 C CA . ALA B 1 204 ? -12.008 23.359 9.547 1 97.56 204 ALA B CA 1
ATOM 5149 C C . ALA B 1 204 ? -12.414 24.594 10.352 1 97.56 204 ALA B C 1
ATOM 5151 O O . ALA B 1 204 ? -13.508 24.641 10.914 1 97.56 204 ALA B O 1
ATOM 5152 N N . GLN B 1 205 ? -11.578 25.594 10.375 1 96.5 205 GLN B N 1
ATOM 5153 C CA . GLN B 1 205 ? -11.82 26.797 11.164 1 96.5 205 GLN B CA 1
ATOM 5154 C C . GLN B 1 205 ? -12.992 27.594 10.602 1 96.5 205 GLN B C 1
ATOM 5156 O O . GLN B 1 205 ? -13.695 28.281 11.344 1 96.5 205 GLN B O 1
ATOM 5161 N N . GLN B 1 206 ? -13.195 27.469 9.312 1 93.81 206 GLN B N 1
ATOM 5162 C CA . GLN B 1 206 ? -14.336 28.125 8.695 1 93.81 206 GLN B CA 1
ATOM 5163 C C . GLN B 1 206 ? -15.648 27.562 9.227 1 93.81 206 GLN B C 1
ATOM 5165 O O . GLN B 1 206 ? -16.688 28.219 9.141 1 93.81 206 GLN B O 1
ATOM 5170 N N . LEU B 1 207 ? -15.594 26.375 9.773 1 93.19 207 LEU B N 1
ATOM 5171 C CA . LEU B 1 207 ? -16.781 25.734 10.344 1 93.19 207 LEU B CA 1
ATOM 5172 C C . LEU B 1 207 ? -16.672 25.672 11.859 1 93.19 207 LEU B C 1
ATOM 5174 O O . LEU B 1 207 ? -17.344 24.844 12.492 1 93.19 207 LEU B O 1
ATOM 5178 N N . ASP B 1 208 ? -15.766 26.359 12.445 1 93.62 208 ASP B N 1
ATOM 5179 C CA . ASP B 1 208 ? -15.578 26.547 13.883 1 93.62 208 ASP B CA 1
ATOM 5180 C C . ASP B 1 208 ? -15.141 25.25 14.562 1 93.62 208 ASP B C 1
ATOM 5182 O O . ASP B 1 208 ? -15.492 25 15.711 1 93.62 208 ASP B O 1
ATOM 5186 N N . LEU B 1 209 ? -14.508 24.375 13.805 1 96.62 209 LEU B N 1
ATOM 5187 C CA . LEU B 1 209 ? -13.859 23.219 14.422 1 96.62 209 LEU B CA 1
ATOM 5188 C C . LEU B 1 209 ? -12.547 23.625 15.086 1 96.62 209 LEU B C 1
ATOM 5190 O O . LEU B 1 209 ? -11.898 24.578 14.656 1 96.62 209 LEU B O 1
ATOM 5194 N N . LYS B 1 210 ? -12.234 22.938 16.125 1 96.88 210 LYS B N 1
ATOM 5195 C CA . LYS B 1 210 ? -10.93 23.172 16.75 1 96.88 210 LYS B CA 1
ATOM 5196 C C . LYS B 1 210 ? -9.805 22.578 15.891 1 96.88 210 LYS B C 1
ATOM 5198 O O . LYS B 1 210 ? -10.008 21.594 15.18 1 96.88 210 LYS B O 1
ATOM 5203 N N . THR B 1 211 ? -8.68 23.203 15.922 1 97.88 211 THR B N 1
ATOM 5204 C CA . THR B 1 211 ? -7.574 22.766 15.086 1 97.88 211 THR B CA 1
ATOM 5205 C C . THR B 1 211 ? -6.27 22.766 15.875 1 97.88 211 THR B C 1
ATOM 5207 O O . THR B 1 211 ? -6.102 23.531 16.812 1 97.88 211 THR B O 1
ATOM 5210 N N . GLY B 1 212 ? -5.438 21.812 15.531 1 97.38 212 GLY B N 1
ATOM 5211 C CA . GLY B 1 212 ? -4.145 21.688 16.188 1 97.38 212 GLY B CA 1
ATOM 5212 C C . GLY B 1 212 ? -3.043 21.234 15.25 1 97.38 212 GLY B C 1
ATOM 5213 O O . GLY B 1 212 ? -3.303 20.516 14.281 1 97.38 212 GLY B O 1
ATOM 5214 N N . LEU B 1 213 ? -1.81 21.672 15.531 1 97.62 213 LEU B N 1
ATOM 5215 C CA . LEU B 1 213 ? -0.587 21.266 14.844 1 97.62 213 LEU B CA 1
ATOM 5216 C C . LEU B 1 213 ? 0.533 21 15.844 1 97.62 213 LEU B C 1
ATOM 5218 O O . LEU B 1 213 ? 0.905 21.875 16.625 1 97.62 213 LEU B O 1
ATOM 5222 N N . ILE B 1 214 ? 1.012 19.812 15.867 1 95.12 214 ILE B N 1
ATOM 5223 C CA . ILE B 1 214 ? 2.16 19.5 16.719 1 95.12 214 ILE B CA 1
ATOM 5224 C C . ILE B 1 214 ? 3.238 18.797 15.883 1 95.12 214 ILE B C 1
ATOM 5226 O O . ILE B 1 214 ? 2.93 18.078 14.93 1 95.12 214 ILE B O 1
ATOM 5230 N N . THR B 1 215 ? 4.438 19.016 16.172 1 94.56 215 THR B N 1
ATOM 5231 C CA . THR B 1 215 ? 5.562 18.438 15.438 1 94.56 215 THR B CA 1
ATOM 5232 C C . THR B 1 215 ? 6.742 18.188 16.375 1 94.56 215 THR B C 1
ATOM 5234 O O . THR B 1 215 ? 6.945 18.922 17.328 1 94.56 215 THR B O 1
ATOM 5237 N N . ASN B 1 216 ? 7.5 17.109 16.109 1 91.75 216 ASN B N 1
ATOM 5238 C CA . ASN B 1 216 ? 8.758 16.906 16.812 1 91.75 216 ASN B CA 1
ATOM 5239 C C . ASN B 1 216 ? 9.891 17.719 16.188 1 91.75 216 ASN B C 1
ATOM 5241 O O . ASN B 1 216 ? 11.039 17.641 16.641 1 91.75 216 ASN B O 1
ATOM 5245 N N . GLY B 1 217 ? 9.594 18.422 15.148 1 91.19 217 GLY B N 1
ATOM 5246 C CA . GLY B 1 217 ? 10.523 19.328 14.5 1 91.19 217 GLY B CA 1
ATOM 5247 C C . GLY B 1 217 ? 10.18 20.781 14.703 1 91.19 217 GLY B C 1
ATOM 5248 O O . GLY B 1 217 ? 9.656 21.172 15.75 1 91.19 217 GLY B O 1
ATOM 5249 N N . ASP B 1 218 ? 10.578 21.625 13.719 1 90.44 218 ASP B N 1
ATOM 5250 C CA . ASP B 1 218 ? 10.344 23.062 13.789 1 90.44 218 ASP B CA 1
ATOM 5251 C C . ASP B 1 218 ? 9.031 23.438 13.102 1 90.44 218 ASP B C 1
ATOM 5253 O O . ASP B 1 218 ? 8.766 23 11.984 1 90.44 218 ASP B O 1
ATOM 5257 N N . LEU B 1 219 ? 8.219 24.266 13.781 1 90.88 219 LEU B N 1
ATOM 5258 C CA . LEU B 1 219 ? 6.926 24.688 13.266 1 90.88 219 LEU B CA 1
ATOM 5259 C C . LEU B 1 219 ? 7.094 25.547 12.016 1 90.88 219 LEU B C 1
ATOM 5261 O O . LEU B 1 219 ? 6.16 25.672 11.219 1 90.88 219 LEU B O 1
ATOM 5265 N N . ARG B 1 220 ? 8.258 26.109 11.844 1 91.94 220 ARG B N 1
ATOM 5266 C CA . ARG B 1 220 ? 8.461 27.125 10.805 1 91.94 220 ARG B CA 1
ATOM 5267 C C . ARG B 1 220 ? 9.164 26.531 9.594 1 91.94 220 ARG B C 1
ATOM 5269 O O . ARG B 1 220 ? 9.492 27.25 8.641 1 91.94 220 ARG B O 1
ATOM 5276 N N . ARG B 1 221 ? 9.352 25.25 9.656 1 91.75 221 ARG B N 1
ATOM 5277 C CA . ARG B 1 221 ? 9.992 24.547 8.555 1 91.75 221 ARG B CA 1
ATOM 5278 C C . ARG B 1 221 ? 9.242 23.25 8.219 1 91.75 221 ARG B C 1
ATOM 5280 O O . ARG B 1 221 ? 8.414 22.797 9.008 1 91.75 221 ARG B O 1
ATOM 5287 N N . GLY B 1 222 ? 9.594 22.844 6.965 1 92.31 222 GLY B N 1
ATOM 5288 C CA . GLY B 1 222 ? 9.039 21.562 6.547 1 92.31 222 GLY B CA 1
ATOM 5289 C C . GLY B 1 222 ? 7.68 21.703 5.879 1 92.31 222 GLY B C 1
ATOM 5290 O O . GLY B 1 222 ? 7.234 22.812 5.578 1 92.31 222 GLY B O 1
ATOM 5291 N N . SER B 1 223 ? 7.043 20.562 5.746 1 95.62 223 SER B N 1
ATOM 5292 C CA . SER B 1 223 ? 5.809 20.516 4.973 1 95.62 223 SER B CA 1
ATOM 5293 C C . SER B 1 223 ? 4.641 21.109 5.746 1 95.62 223 SER B C 1
ATOM 5295 O O . SER B 1 223 ? 3.635 21.516 5.156 1 95.62 223 SER B O 1
ATOM 5297 N N . SER B 1 224 ? 4.77 21.203 7.074 1 96.81 224 SER B N 1
ATOM 5298 C CA . SER B 1 224 ? 3.654 21.672 7.891 1 96.81 224 SER B CA 1
ATOM 5299 C C . SER B 1 224 ? 3.385 23.141 7.664 1 96.81 224 SER B C 1
ATOM 5301 O O . SER B 1 224 ? 2.322 23.656 8.023 1 96.81 224 SER B O 1
ATOM 5303 N N . VAL B 1 225 ? 4.387 23.844 7.117 1 97.69 225 VAL B N 1
ATOM 5304 C CA . VAL B 1 225 ? 4.242 25.266 6.871 1 97.69 225 VAL B CA 1
ATOM 5305 C C . VAL B 1 225 ? 3.047 25.516 5.957 1 97.69 225 VAL B C 1
ATOM 5307 O O . VAL B 1 225 ? 2.357 26.531 6.09 1 97.69 225 VAL B O 1
ATOM 5310 N N . ALA B 1 226 ? 2.777 24.609 5.094 1 98.44 226 ALA B N 1
ATOM 5311 C CA . ALA B 1 226 ? 1.692 24.75 4.125 1 98.44 226 ALA B CA 1
ATOM 5312 C C . ALA B 1 226 ? 0.334 24.75 4.82 1 98.44 226 ALA B C 1
ATOM 5314 O O . ALA B 1 226 ? -0.683 25.094 4.211 1 98.44 226 ALA B O 1
ATOM 5315 N N . LEU B 1 227 ? 0.296 24.391 6.07 1 98.75 227 LEU B N 1
ATOM 5316 C CA . LEU B 1 227 ? -0.957 24.359 6.816 1 98.75 227 LEU B CA 1
ATOM 5317 C C . LEU B 1 227 ? -1.424 25.766 7.18 1 98.75 227 LEU B C 1
ATOM 5319 O O . LEU B 1 227 ? -2.621 26 7.352 1 98.75 227 LEU B O 1
ATOM 5323 N N . TYR B 1 228 ? -0.455 26.719 7.289 1 97.94 228 TYR B N 1
ATOM 5324 C CA . TYR B 1 228 ? -0.888 27.984 7.859 1 97.94 228 TYR B CA 1
ATOM 5325 C C . TYR B 1 228 ? -0.276 29.156 7.105 1 97.94 228 TYR B C 1
ATOM 5327 O O . TYR B 1 228 ? -0.676 30.312 7.309 1 97.94 228 TYR B O 1
ATOM 5335 N N . ALA B 1 229 ? 0.619 28.844 6.191 1 97.62 229 ALA B N 1
ATOM 5336 C CA . ALA B 1 229 ? 1.338 29.953 5.574 1 97.62 229 ALA B CA 1
ATOM 5337 C C . ALA B 1 229 ? 1.405 29.797 4.059 1 97.62 229 ALA B C 1
ATOM 5339 O O . ALA B 1 229 ? 1.178 28.703 3.537 1 97.62 229 ALA B O 1
ATOM 5340 N N . HIS B 1 230 ? 1.635 30.859 3.398 1 97.5 230 HIS B N 1
ATOM 5341 C CA . HIS B 1 230 ? 1.868 30.953 1.961 1 97.5 230 HIS B CA 1
ATOM 5342 C C . HIS B 1 230 ? 3.223 31.594 1.663 1 97.5 230 HIS B C 1
ATOM 5344 O O . HIS B 1 230 ? 3.373 32.812 1.747 1 97.5 230 HIS B O 1
ATOM 5350 N N . ILE B 1 231 ? 4.164 30.75 1.348 1 96.69 231 ILE B N 1
ATOM 5351 C CA . ILE B 1 231 ? 5.5 31.297 1.141 1 96.69 231 ILE B CA 1
ATOM 5352 C C . ILE B 1 231 ? 6.09 30.75 -0.156 1 96.69 231 ILE B C 1
ATOM 5354 O O . ILE B 1 231 ? 5.887 29.578 -0.491 1 96.69 231 ILE B O 1
ATOM 5358 N N . ALA B 1 232 ? 6.852 31.531 -0.881 1 95.69 232 ALA B N 1
ATOM 5359 C CA . ALA B 1 232 ? 7.406 31.156 -2.182 1 95.69 232 ALA B CA 1
ATOM 5360 C C . ALA B 1 232 ? 8.766 30.484 -2.025 1 95.69 232 ALA B C 1
ATOM 5362 O O . ALA B 1 232 ? 9.383 30.078 -3.014 1 95.69 232 ALA B O 1
ATOM 5363 N N . ASN B 1 233 ? 9.203 30.391 -0.815 1 95.31 233 ASN B N 1
ATOM 5364 C CA . ASN B 1 233 ? 10.453 29.703 -0.518 1 95.31 233 ASN B CA 1
ATOM 5365 C C . ASN B 1 233 ? 10.43 29.062 0.87 1 95.31 233 ASN B C 1
ATOM 5367 O O . ASN B 1 233 ? 10.297 29.766 1.876 1 95.31 233 ASN B O 1
ATOM 5371 N N . ASN B 1 234 ? 10.711 27.797 0.936 1 92.88 234 ASN B N 1
ATOM 5372 C CA . ASN B 1 234 ? 10.562 27.031 2.168 1 92.88 234 ASN B CA 1
ATOM 5373 C C . ASN B 1 234 ? 11.602 27.422 3.207 1 92.88 234 ASN B C 1
ATOM 5375 O O . ASN B 1 234 ? 11.492 27.062 4.379 1 92.88 234 ASN B O 1
ATOM 5379 N N . SER B 1 235 ? 12.555 28.219 2.805 1 91.81 235 SER B N 1
ATOM 5380 C CA . SER B 1 235 ? 13.586 28.656 3.744 1 91.81 235 SER B CA 1
ATOM 5381 C C . SER B 1 235 ? 13.172 29.922 4.469 1 91.81 235 SER B C 1
ATOM 5383 O O . SER B 1 235 ? 13.82 30.328 5.438 1 91.81 235 SER B O 1
ATOM 5385 N N . TRP B 1 236 ? 12.102 30.531 4.008 1 92 236 TRP B N 1
ATOM 5386 C CA . TRP B 1 236 ? 11.672 31.797 4.594 1 92 236 TRP B CA 1
ATOM 5387 C C . TRP B 1 236 ? 10.891 31.562 5.883 1 92 236 TRP B C 1
ATOM 5389 O O . TRP B 1 236 ? 9.711 31.922 5.98 1 92 236 TRP B O 1
ATOM 5399 N N . ALA B 1 237 ? 11.602 31.141 6.914 1 92.81 237 ALA B N 1
ATOM 5400 C CA . ALA B 1 237 ? 11.016 30.688 8.172 1 92.81 237 ALA B CA 1
ATOM 5401 C C . ALA B 1 237 ? 10.695 31.859 9.094 1 92.81 237 ALA B C 1
ATOM 5403 O O . ALA B 1 237 ? 9.719 31.812 9.852 1 92.81 237 ALA B O 1
ATOM 5404 N N . CYS B 1 238 ? 11.5 32.844 9.055 1 88.38 238 CYS B N 1
ATOM 5405 C CA . CYS B 1 238 ? 11.359 34.031 9.891 1 88.38 238 CYS B CA 1
ATOM 5406 C C . CYS B 1 238 ? 11.828 35.281 9.148 1 88.38 238 CYS B C 1
ATOM 5408 O O . CYS B 1 238 ? 12.383 35.188 8.055 1 88.38 238 CYS B O 1
ATOM 5410 N N . PRO B 1 239 ? 11.594 36.406 9.688 1 84.88 239 PRO B N 1
ATOM 5411 C CA . PRO B 1 239 ? 11.875 37.656 8.953 1 84.88 239 PRO B CA 1
ATOM 5412 C C . PRO B 1 239 ? 13.344 37.75 8.547 1 84.88 239 PRO B C 1
ATOM 5414 O O . PRO B 1 239 ? 13.641 38.219 7.441 1 84.88 239 PRO B O 1
ATOM 5417 N N . SER B 1 240 ? 14.273 37.312 9.406 1 84.5 240 SER B N 1
ATOM 5418 C CA . SER B 1 240 ? 15.695 37.469 9.109 1 84.5 240 SER B CA 1
ATOM 5419 C C . SER B 1 240 ? 16.125 36.562 7.957 1 84.5 240 SER B C 1
ATOM 5421 O O . SER B 1 240 ? 17.203 36.719 7.406 1 84.5 240 SER B O 1
ATOM 5423 N N . MET B 1 241 ? 15.289 35.656 7.59 1 88.88 241 MET B N 1
ATOM 5424 C CA . MET B 1 241 ? 15.641 34.688 6.551 1 88.88 241 MET B CA 1
ATOM 5425 C C . MET B 1 241 ? 15.016 35.062 5.215 1 88.88 241 MET B C 1
ATOM 5427 O O . MET B 1 241 ? 15.188 34.375 4.219 1 88.88 241 MET B O 1
ATOM 5431 N N . LEU B 1 242 ? 14.281 36.188 5.203 1 88.56 242 LEU B N 1
ATOM 5432 C CA . LEU B 1 242 ? 13.781 36.75 3.947 1 88.56 242 LEU B CA 1
ATOM 5433 C C . LEU B 1 242 ? 14.914 37.375 3.152 1 88.56 242 LEU B C 1
ATOM 5435 O O . LEU B 1 242 ? 15.898 37.844 3.732 1 88.56 242 LEU B O 1
ATOM 5439 N N . PRO B 1 243 ? 14.797 37.219 1.84 1 83.5 243 PRO B N 1
ATOM 5440 C CA . PRO B 1 243 ? 15.82 37.938 1.083 1 83.5 243 PRO B CA 1
ATOM 5441 C C . PRO B 1 243 ? 15.828 39.438 1.38 1 83.5 243 PRO B C 1
ATOM 5443 O O . PRO B 1 243 ? 14.906 39.938 2.02 1 83.5 243 PRO B O 1
ATOM 5446 N N . ASP B 1 244 ? 16.891 40.25 0.841 1 70.94 244 ASP B N 1
ATOM 5447 C CA . ASP B 1 244 ? 17.078 41.656 1.193 1 70.94 244 ASP B CA 1
ATOM 5448 C C . ASP B 1 244 ? 15.742 42.312 1.482 1 70.94 244 ASP B C 1
ATOM 5450 O O . ASP B 1 244 ? 14.859 42.375 0.618 1 70.94 244 ASP B O 1
ATOM 5454 N N . ARG B 1 245 ? 15.328 42.406 2.828 1 58.59 245 ARG B N 1
ATOM 5455 C CA . ARG B 1 245 ? 14.117 42.906 3.453 1 58.59 245 ARG B CA 1
ATOM 5456 C C . ARG B 1 245 ? 13.609 44.156 2.723 1 58.59 245 ARG B C 1
ATOM 5458 O O . ARG B 1 245 ? 12.406 44.438 2.715 1 58.59 245 ARG B O 1
ATOM 5465 N N . THR B 1 246 ? 14.516 45.031 2.395 1 51.78 246 THR B N 1
ATOM 5466 C CA . THR B 1 246 ? 14.117 46.344 1.866 1 51.78 246 THR B CA 1
ATOM 5467 C C . THR B 1 246 ? 13.328 46.188 0.572 1 51.78 246 THR B C 1
ATOM 5469 O O . THR B 1 246 ? 12.672 47.125 0.122 1 51.78 246 THR B O 1
ATOM 5472 N N . GLN B 1 247 ? 13.398 45.031 -0.017 1 51.12 247 GLN B N 1
ATOM 5473 C CA . GLN B 1 247 ? 12.992 45.094 -1.417 1 51.12 247 GLN B CA 1
ATOM 5474 C C . GLN B 1 247 ? 11.562 44.594 -1.597 1 51.12 247 GLN B C 1
ATOM 5476 O O . GLN B 1 247 ? 10.922 44.875 -2.611 1 51.12 247 GLN B O 1
ATOM 5481 N N . LEU B 1 248 ? 10.984 43.656 -0.776 1 60.12 248 LEU B N 1
ATOM 5482 C CA . LEU B 1 248 ? 9.766 43.156 -1.403 1 60.12 248 LEU B CA 1
ATOM 5483 C C . LEU B 1 248 ? 8.586 43.25 -0.448 1 60.12 248 LEU B C 1
ATOM 5485 O O . LEU B 1 248 ? 8.43 42.406 0.438 1 60.12 248 LEU B O 1
ATOM 5489 N N . PRO B 1 249 ? 7.887 44.562 -0.452 1 61.75 249 PRO B N 1
ATOM 5490 C CA . PRO B 1 249 ? 6.641 44.625 0.311 1 61.75 249 PRO B CA 1
ATOM 5491 C C . PRO B 1 249 ? 5.719 43.438 0.049 1 61.75 249 PRO B C 1
ATOM 5493 O O . PRO B 1 249 ? 5.641 42.938 -1.082 1 61.75 249 PRO B O 1
ATOM 5496 N N . GLY B 1 250 ? 5.258 42.75 1.148 1 68.5 250 GLY B N 1
ATOM 5497 C CA . GLY B 1 250 ? 4.242 41.719 1.012 1 68.5 250 GLY B CA 1
ATOM 5498 C C . GLY B 1 250 ? 4.797 40.312 1.108 1 68.5 250 GLY B C 1
ATOM 5499 O O . GLY B 1 250 ? 4.039 39.344 1.172 1 68.5 250 GLY B O 1
ATOM 5500 N N . CYS B 1 251 ? 6.176 40.25 1.109 1 83.62 251 CYS B N 1
ATOM 5501 C CA . CYS B 1 251 ? 6.773 38.938 1.261 1 83.62 251 CYS B CA 1
ATOM 5502 C C . CYS B 1 251 ? 6.852 38.531 2.73 1 83.62 251 CYS B C 1
ATOM 5504 O O . CYS B 1 251 ? 7.734 39 3.455 1 83.62 251 CYS B O 1
ATOM 5506 N N . LEU B 1 252 ? 5.902 37.781 3.148 1 89.12 252 LEU B N 1
ATOM 5507 C CA . LEU B 1 252 ? 5.859 37.375 4.555 1 89.12 252 LEU B CA 1
ATOM 5508 C C . LEU B 1 252 ? 6.473 36 4.754 1 89.12 252 LEU B C 1
ATOM 5510 O O . LEU B 1 252 ? 6.367 35.156 3.881 1 89.12 252 LEU B O 1
ATOM 5514 N N . ASP B 1 253 ? 7.113 35.875 5.93 1 91.31 253 ASP B N 1
ATOM 5515 C CA . ASP B 1 253 ? 7.715 34.594 6.324 1 91.31 253 ASP B CA 1
ATOM 5516 C C . ASP B 1 253 ? 6.703 33.719 7.055 1 91.31 253 ASP B C 1
ATOM 5518 O O . ASP B 1 253 ? 5.602 34.156 7.371 1 91.31 253 ASP B O 1
ATOM 5522 N N . ALA B 1 254 ? 7.102 32.5 7.289 1 94.19 254 ALA B N 1
ATOM 5523 C CA . ALA B 1 254 ? 6.227 31.516 7.918 1 94.19 254 ALA B CA 1
ATOM 5524 C C . ALA B 1 254 ? 5.883 31.922 9.352 1 94.19 254 ALA B C 1
ATOM 5526 O O . ALA B 1 254 ? 4.727 31.828 9.766 1 94.19 254 ALA B O 1
ATOM 5527 N N . GLU B 1 255 ? 6.852 32.344 10.109 1 89.44 255 GLU B N 1
ATOM 5528 C CA . GLU B 1 255 ? 6.648 32.719 11.508 1 89.44 255 GLU B CA 1
ATOM 5529 C C . GLU B 1 255 ? 5.641 33.844 11.656 1 89.44 255 GLU B C 1
ATOM 5531 O O . GLU B 1 255 ? 4.742 33.781 12.5 1 89.44 255 GLU B O 1
ATOM 5536 N N . THR B 1 256 ? 5.824 34.875 10.898 1 86.94 256 THR B N 1
ATOM 5537 C CA . THR B 1 256 ? 4.918 36.031 10.938 1 86.94 256 THR B CA 1
ATOM 5538 C C . THR B 1 256 ? 3.492 35.594 10.594 1 86.94 256 THR B C 1
ATOM 5540 O O . THR B 1 256 ? 2.537 36.031 11.242 1 86.94 256 THR B O 1
ATOM 5543 N N . GLN B 1 257 ? 3.354 34.75 9.633 1 92.62 257 GLN B N 1
ATOM 5544 C CA . GLN B 1 257 ? 2.027 34.312 9.227 1 92.62 257 GLN B CA 1
ATOM 5545 C C . GLN B 1 257 ? 1.408 33.406 10.289 1 92.62 257 GLN B C 1
ATOM 5547 O O . GLN B 1 257 ? 0.199 33.438 10.523 1 92.62 257 GLN B O 1
ATOM 5552 N N . LEU B 1 258 ? 2.24 32.531 10.891 1 92.38 258 LEU B N 1
ATOM 5553 C CA . LEU B 1 258 ? 1.763 31.672 11.977 1 92.38 258 LEU B CA 1
ATOM 5554 C C . LEU B 1 258 ? 1.187 32.5 13.109 1 92.38 258 LEU B C 1
ATOM 5556 O O . LEU B 1 258 ? 0.15 32.156 13.68 1 92.38 258 LEU B O 1
ATOM 5560 N N . ARG B 1 259 ? 1.788 33.594 13.312 1 84.44 259 ARG B N 1
ATOM 5561 C CA . ARG B 1 259 ? 1.44 34.438 14.453 1 84.44 259 ARG B CA 1
ATOM 5562 C C . ARG B 1 259 ? 0.223 35.312 14.148 1 84.44 259 ARG B C 1
ATOM 5564 O O . ARG B 1 259 ? -0.662 35.469 14.992 1 84.44 259 ARG B O 1
ATOM 5571 N N . PHE B 1 260 ? 0.127 35.844 12.938 1 86.19 260 PHE B N 1
ATOM 5572 C CA . PHE B 1 260 ? -0.786 36.969 12.75 1 86.19 260 PHE B CA 1
ATOM 5573 C C . PHE B 1 260 ? -1.89 36.594 11.766 1 86.19 260 PHE B C 1
ATOM 5575 O O . PHE B 1 260 ? -2.936 37.25 11.727 1 86.19 260 PHE B O 1
ATOM 5582 N N . ASN B 1 261 ? -1.599 35.625 11 1 91.06 261 ASN B N 1
ATOM 5583 C CA . ASN B 1 261 ? -2.568 35.312 9.953 1 91.06 261 ASN B CA 1
ATOM 5584 C C . ASN B 1 261 ? -3.379 34.062 10.289 1 91.06 261 ASN B C 1
ATOM 5586 O O . ASN B 1 261 ? -2.939 33.219 11.086 1 91.06 261 ASN B O 1
ATOM 5590 N N . GLU B 1 262 ? -4.551 34 9.734 1 94.31 262 GLU B N 1
ATOM 5591 C CA . GLU B 1 262 ? -5.297 32.75 9.734 1 94.31 262 GLU B CA 1
ATOM 5592 C C . GLU B 1 262 ? -4.777 31.812 8.664 1 94.31 262 GLU B C 1
ATOM 5594 O O . GLU B 1 262 ? -4.371 32.25 7.582 1 94.31 262 GLU B O 1
ATOM 5599 N N . PRO B 1 263 ? -4.742 30.531 8.906 1 97 263 PRO B N 1
ATOM 5600 C CA . PRO B 1 263 ? -5.328 29.859 10.062 1 97 263 PRO B CA 1
ATOM 5601 C C . PRO B 1 263 ? -4.383 29.797 11.258 1 97 263 PRO B C 1
ATOM 5603 O O . PRO B 1 263 ? -4.773 29.344 12.344 1 97 263 PRO B O 1
ATOM 5606 N N . GLY B 1 264 ? -3.186 30.25 11.164 1 94 264 GLY B N 1
ATOM 5607 C CA . GLY B 1 264 ? -2.176 30.141 12.203 1 94 264 GLY B CA 1
ATOM 5608 C C . GLY B 1 264 ? -2.609 30.75 13.523 1 94 264 GLY B C 1
ATOM 5609 O O . GLY B 1 264 ? -2.557 30.078 14.562 1 94 264 GLY B O 1
ATOM 5610 N N . LYS B 1 265 ? -3.107 31.922 13.5 1 87.88 265 LYS B N 1
ATOM 5611 C CA . LYS B 1 265 ? -3.434 32.656 14.719 1 87.88 265 LYS B CA 1
ATOM 5612 C C . LYS B 1 265 ? -4.621 32.031 15.438 1 87.88 265 LYS B C 1
ATOM 5614 O O . LYS B 1 265 ? -4.809 32.25 16.641 1 87.88 265 LYS B O 1
ATOM 5619 N N . LYS B 1 266 ? -5.391 31.219 14.758 1 91.38 266 LYS B N 1
ATOM 5620 C CA . LYS B 1 266 ? -6.605 30.672 15.352 1 91.38 266 LYS B CA 1
ATOM 5621 C C . LYS B 1 266 ? -6.398 29.219 15.797 1 91.38 266 LYS B C 1
ATOM 5623 O O . LYS B 1 266 ? -7.32 28.594 16.312 1 91.38 266 LYS B O 1
ATOM 5628 N N . LEU B 1 267 ? -5.215 28.719 15.648 1 93.31 267 LEU B N 1
ATOM 5629 C CA . LEU B 1 267 ? -4.945 27.344 16.078 1 93.31 267 LEU B CA 1
ATOM 5630 C C . LEU B 1 267 ? -5.137 27.203 17.594 1 93.31 267 LEU B C 1
ATOM 5632 O O . LEU B 1 267 ? -4.652 28.047 18.359 1 93.31 267 LEU B O 1
ATOM 5636 N N . ASN B 1 268 ? -5.875 26.172 18.016 1 91.19 268 ASN B N 1
ATOM 5637 C CA . ASN B 1 268 ? -6.074 25.891 19.438 1 91.19 268 ASN B CA 1
ATOM 5638 C C . ASN B 1 268 ? -4.828 25.281 20.078 1 91.19 268 ASN B C 1
ATOM 5640 O O . ASN B 1 268 ? -4.516 25.562 21.234 1 91.19 268 ASN B O 1
ATOM 5644 N N . VAL B 1 269 ? -4.211 24.438 19.297 1 91.94 269 VAL B N 1
ATOM 5645 C CA . VAL B 1 269 ? -3.008 23.766 19.781 1 91.94 269 VAL B CA 1
ATOM 5646 C C . VAL B 1 269 ? -1.877 23.938 18.766 1 91.94 269 VAL B C 1
ATOM 5648 O O . VAL B 1 269 ? -2.035 23.609 17.578 1 91.94 269 VAL B O 1
ATOM 5651 N N . ILE B 1 270 ? -0.747 24.453 19.203 1 91.44 270 ILE B N 1
ATOM 5652 C CA . ILE B 1 270 ? 0.483 24.547 18.422 1 91.44 270 ILE B CA 1
ATOM 5653 C C . ILE B 1 270 ? 1.679 24.188 19.312 1 91.44 270 ILE B C 1
ATOM 5655 O O . ILE B 1 270 ? 1.943 24.859 20.297 1 91.44 270 ILE B O 1
ATOM 5659 N N . MET B 1 271 ? 2.324 23.094 18.984 1 88.88 271 MET B N 1
ATOM 5660 C CA . MET B 1 271 ? 3.51 22.703 19.734 1 88.88 271 MET B CA 1
ATOM 5661 C C . MET B 1 271 ? 4.617 22.234 18.797 1 88.88 271 MET B C 1
ATOM 5663 O O . MET B 1 271 ? 4.367 21.453 17.875 1 88.88 271 MET B O 1
ATOM 5667 N N . GLY B 1 272 ? 5.719 22.703 18.891 1 89.25 272 GLY B N 1
ATOM 5668 C CA . GLY B 1 272 ? 6.902 22.312 18.141 1 89.25 272 GLY B CA 1
ATOM 5669 C C . GLY B 1 272 ? 8.195 22.766 18.797 1 89.25 272 GLY B C 1
ATOM 5670 O O . GLY B 1 272 ? 8.203 23.172 19.953 1 89.25 272 GLY B O 1
ATOM 5671 N N . TRP B 1 273 ? 9.234 22.625 18.031 1 84.44 273 TRP B N 1
ATOM 5672 C CA . TRP B 1 273 ? 10.547 22.938 18.578 1 84.44 273 TRP B CA 1
ATOM 5673 C C . TRP B 1 273 ? 11.227 24.047 17.797 1 84.44 273 TRP B C 1
ATOM 5675 O O . TRP B 1 273 ? 11.031 24.172 16.578 1 84.44 273 TRP B O 1
ATOM 5685 N N . ASP B 1 274 ? 12.023 24.766 18.5 1 81.81 274 ASP B N 1
ATOM 5686 C CA . ASP B 1 274 ? 12.812 25.812 17.875 1 81.81 274 ASP B CA 1
ATOM 5687 C C . ASP B 1 274 ? 14.195 25.297 17.484 1 81.81 274 ASP B C 1
ATOM 5689 O O . ASP B 1 274 ? 15.102 25.25 18.312 1 81.81 274 ASP B O 1
ATOM 5693 N N . THR B 1 275 ? 14.344 25.062 16.203 1 82.12 275 THR B N 1
ATOM 5694 C CA . THR B 1 275 ? 15.648 24.609 15.727 1 82.12 275 THR B CA 1
ATOM 5695 C C . THR B 1 275 ? 16.375 25.734 14.984 1 82.12 275 THR B C 1
ATOM 5697 O O . THR B 1 275 ? 17.469 25.531 14.477 1 82.12 275 THR B O 1
ATOM 5700 N N . LEU B 1 276 ? 15.797 26.859 14.914 1 83.06 276 LEU B N 1
ATOM 5701 C CA . LEU B 1 276 ? 16.344 27.969 14.156 1 83.06 276 LEU B CA 1
ATOM 5702 C C . LEU B 1 276 ? 16.734 29.109 15.078 1 83.06 276 LEU B C 1
ATOM 5704 O O . LEU B 1 276 ? 16.734 30.281 14.664 1 83.06 276 LEU B O 1
ATOM 5708 N N . GLU B 1 277 ? 17 28.812 16.25 1 73.5 277 GLU B N 1
ATOM 5709 C CA . GLU B 1 277 ? 17.281 29.828 17.266 1 73.5 277 GLU B CA 1
ATOM 5710 C C . GLU B 1 277 ? 18.438 30.719 16.844 1 73.5 277 GLU B C 1
ATOM 5712 O O . GLU B 1 277 ? 18.391 31.938 17.062 1 73.5 277 GLU B O 1
ATOM 5717 N N . GLU B 1 278 ? 19.391 30.172 16.219 1 76.12 278 GLU B N 1
ATOM 5718 C CA . GLU B 1 278 ? 20.562 30.938 15.82 1 76.12 278 GLU B CA 1
ATOM 5719 C C . GLU B 1 278 ? 20.266 31.828 14.617 1 76.12 278 GLU B C 1
ATOM 5721 O O . GLU B 1 278 ? 20.828 32.906 14.484 1 76.12 278 GLU B O 1
ATOM 5726 N N . MET B 1 279 ? 19.406 31.484 13.812 1 79.19 279 MET B N 1
ATOM 5727 C CA . MET B 1 279 ? 19.125 32.156 12.555 1 79.19 279 MET B CA 1
ATOM 5728 C C . MET B 1 279 ? 18 33.188 12.727 1 79.19 279 MET B C 1
ATOM 5730 O O . MET B 1 279 ? 17.953 34.188 12.023 1 79.19 279 MET B O 1
ATOM 5734 N N . CYS B 1 280 ? 17.031 32.875 13.422 1 79.75 280 CYS B N 1
ATOM 5735 C CA . CYS B 1 280 ? 15.852 33.719 13.586 1 79.75 280 CYS B CA 1
ATOM 5736 C C . CYS B 1 280 ? 15.953 34.562 14.859 1 79.75 280 CYS B C 1
ATOM 5738 O O . CYS B 1 280 ? 16.281 34.031 15.922 1 79.75 280 CYS B O 1
ATOM 5740 N N . ASP B 1 281 ? 16.531 35.875 14.719 1 61.97 281 ASP B N 1
ATOM 5741 C CA . ASP B 1 281 ? 16.859 36.844 15.742 1 61.97 281 ASP B CA 1
ATOM 5742 C C . ASP B 1 281 ? 15.781 36.906 16.828 1 61.97 281 ASP B C 1
ATOM 5744 O O . ASP B 1 281 ? 14.594 36.75 16.531 1 61.97 281 ASP B O 1
ATOM 5748 N N . SER B 1 282 ? 16.078 36.656 18.047 1 52.44 282 SER B N 1
ATOM 5749 C CA . SER B 1 282 ? 15.477 36.5 19.359 1 52.44 282 SER B CA 1
ATOM 5750 C C . SER B 1 282 ? 14.508 37.625 19.672 1 52.44 282 SER B C 1
ATOM 5752 O O . SER B 1 282 ? 13.656 37.5 20.562 1 52.44 282 SER B O 1
ATOM 5754 N N . GLU B 1 283 ? 14.773 38.781 19.438 1 48.66 283 GLU B N 1
ATOM 5755 C CA . GLU B 1 283 ? 13.977 39.781 20.156 1 48.66 283 GLU B CA 1
ATOM 5756 C C . GLU B 1 283 ? 12.492 39.594 19.875 1 48.66 283 GLU B C 1
ATOM 5758 O O . GLU B 1 283 ? 11.656 39.812 20.75 1 48.66 283 GLU B O 1
ATOM 5763 N N . HIS B 1 284 ? 12.039 39.406 18.734 1 49.78 284 HIS B N 1
ATOM 5764 C CA . HIS B 1 284 ? 10.641 39.406 18.312 1 49.78 284 HIS B CA 1
ATOM 5765 C C . HIS B 1 284 ? 10.141 37.969 18.078 1 49.78 284 HIS B C 1
ATOM 5767 O O . HIS B 1 284 ? 9.312 37.75 17.203 1 49.78 284 HIS B O 1
ATOM 5773 N N . THR B 1 285 ? 10.531 37.094 18.953 1 52.53 285 THR B N 1
ATOM 5774 C CA . THR B 1 285 ? 10.359 35.656 18.688 1 52.53 285 THR B CA 1
ATOM 5775 C C . THR B 1 285 ? 8.922 35.219 18.953 1 52.53 285 THR B C 1
ATOM 5777 O O . THR B 1 285 ? 8.18 35.938 19.641 1 52.53 285 THR B O 1
ATOM 5780 N N . LEU B 1 286 ? 8.359 34.344 18.078 1 56.25 286 LEU B N 1
ATOM 5781 C CA . LEU B 1 286 ? 7.102 33.656 18.328 1 56.25 286 LEU B CA 1
ATOM 5782 C C . LEU B 1 286 ? 6.891 33.438 19.828 1 56.25 286 LEU B C 1
ATOM 5784 O O . LEU B 1 286 ? 5.777 33.594 20.328 1 56.25 286 LEU B O 1
ATOM 5788 N N . LYS B 1 287 ? 7.973 33.406 20.531 1 56.38 287 LYS B N 1
ATOM 5789 C CA . LYS B 1 287 ? 7.941 33.094 21.953 1 56.38 287 LYS B CA 1
ATOM 5790 C C . LYS B 1 287 ? 7.473 34.312 22.766 1 56.38 287 LYS B C 1
ATOM 5792 O O . LYS B 1 287 ? 6.637 34.156 23.656 1 56.38 287 LYS B O 1
ATOM 5797 N N . MET B 1 288 ? 8.055 35.344 22.422 1 52.44 288 MET B N 1
ATOM 5798 C CA . MET B 1 288 ? 7.738 36.562 23.188 1 52.44 288 MET B CA 1
ATOM 5799 C C . MET B 1 288 ? 6.309 37 22.906 1 52.44 288 MET B C 1
ATOM 5801 O O . MET B 1 288 ? 5.609 37.438 23.828 1 52.44 288 MET B O 1
ATOM 5805 N N . SER B 1 289 ? 5.941 36.875 21.656 1 54.56 289 SER B N 1
ATOM 5806 C CA . SER B 1 289 ? 4.613 37.344 21.281 1 54.56 289 SER B CA 1
ATOM 5807 C C . SER B 1 289 ? 3.525 36.469 21.922 1 54.56 289 SER B C 1
ATOM 5809 O O . SER B 1 289 ? 2.523 37 22.406 1 54.56 289 SER B O 1
ATOM 5811 N N . TRP B 1 290 ? 3.758 35.25 21.922 1 61.22 290 TRP B N 1
ATOM 5812 C CA . TRP B 1 290 ? 2.744 34.375 22.484 1 61.22 290 TRP B CA 1
ATOM 5813 C C . TRP B 1 290 ? 2.652 34.562 24 1 61.22 290 TRP B C 1
ATOM 5815 O O . TRP B 1 290 ? 1.571 34.438 24.578 1 61.22 290 TRP B O 1
ATOM 5825 N N . LYS B 1 291 ? 3.791 34.938 24.578 1 57.34 291 LYS B N 1
ATOM 5826 C CA . LYS B 1 291 ? 3.787 35.25 26 1 57.34 291 LYS B CA 1
ATOM 5827 C C . LYS B 1 291 ? 2.898 36.469 26.281 1 57.34 291 LYS B C 1
ATOM 5829 O O . LYS B 1 291 ? 2.127 36.469 27.25 1 57.34 291 LYS B O 1
ATOM 5834 N N . ASP B 1 292 ? 3.164 37.344 25.438 1 53.75 292 ASP B N 1
ATOM 5835 C CA . ASP B 1 292 ? 2.432 38.562 25.641 1 53.75 292 ASP B CA 1
ATOM 5836 C C . ASP B 1 292 ? 0.931 38.375 25.469 1 53.75 292 ASP B C 1
ATOM 5838 O O . ASP B 1 292 ? 0.122 39.062 26.078 1 53.75 292 ASP B O 1
ATOM 5842 N N . ASP B 1 293 ? 0.698 37.438 24.578 1 52.56 293 ASP B N 1
ATOM 5843 C CA . ASP B 1 293 ? -0.718 37.219 24.312 1 52.56 293 ASP B CA 1
ATOM 5844 C C . ASP B 1 293 ? -1.316 36.25 25.328 1 52.56 293 ASP B C 1
ATOM 5846 O O . ASP B 1 293 ? -2.473 35.844 25.203 1 52.56 293 ASP B O 1
ATOM 5850 N N . GLY B 1 294 ? -0.527 36.031 26.422 1 48.97 294 GLY B N 1
ATOM 5851 C CA . GLY B 1 294 ? -1.035 35.156 27.484 1 48.97 294 GLY B CA 1
ATOM 5852 C C . GLY B 1 294 ? -0.888 33.688 27.188 1 48.97 294 GLY B C 1
ATOM 5853 O O . GLY B 1 294 ? -1.537 32.844 27.828 1 48.97 294 GLY B O 1
ATOM 5854 N N . TYR B 1 295 ? -0.192 33.531 26.094 1 49.34 295 TYR B N 1
ATOM 5855 C CA . TYR B 1 295 ? -0.091 32.094 25.766 1 49.34 295 TYR B CA 1
ATOM 5856 C C . TYR B 1 295 ? 1.066 31.453 26.5 1 49.34 295 TYR B C 1
ATOM 5858 O O . TYR B 1 295 ? 2.039 32.125 26.859 1 49.34 295 TYR B O 1
ATOM 5866 N N . SER B 1 296 ? 0.854 30.344 27.156 1 46.94 296 SER B N 1
ATOM 5867 C CA . SER B 1 296 ? 1.842 29.609 27.938 1 46.94 296 SER B CA 1
ATOM 5868 C C . SER B 1 296 ? 3.01 29.156 27.078 1 46.94 296 SER B C 1
ATOM 5870 O O . SER B 1 296 ? 2.809 28.484 26.062 1 46.94 296 SER B O 1
ATOM 5872 N N . ILE B 1 297 ? 4 29.953 26.859 1 48.59 297 ILE B N 1
ATOM 5873 C CA . ILE B 1 297 ? 5.23 29.453 26.266 1 48.59 297 ILE B CA 1
ATOM 5874 C C . ILE B 1 297 ? 6.004 28.625 27.297 1 48.59 297 ILE B C 1
ATOM 5876 O O . ILE B 1 297 ? 6.324 29.109 28.375 1 48.59 297 ILE B O 1
ATOM 5880 N N . ALA B 1 298 ? 5.922 27.359 27.25 1 47.34 298 ALA B N 1
ATOM 5881 C CA . ALA B 1 298 ? 6.688 26.516 28.156 1 47.34 298 ALA B CA 1
ATOM 5882 C C . ALA B 1 298 ? 8.18 26.594 27.859 1 47.34 298 ALA B C 1
ATOM 5884 O O . ALA B 1 298 ? 8.602 26.312 26.734 1 47.34 298 ALA B O 1
ATOM 5885 N N . GLU B 1 299 ? 8.883 27.484 28.469 1 47.03 299 GLU B N 1
ATOM 5886 C CA . GLU B 1 299 ? 10.328 27.562 28.297 1 47.03 299 GLU B CA 1
ATOM 5887 C C . GLU B 1 299 ? 11.031 26.312 28.828 1 47.03 299 GLU B C 1
ATOM 5889 O O . GLU B 1 299 ? 12.172 26.047 28.469 1 47.03 299 GLU B O 1
ATOM 5894 N N . ALA B 1 300 ? 10.555 25.656 29.922 1 45.91 300 ALA B N 1
ATOM 5895 C CA . ALA B 1 300 ? 11.125 24.422 30.453 1 45.91 300 ALA B CA 1
ATOM 5896 C C . ALA B 1 300 ? 10.094 23.297 30.484 1 45.91 300 ALA B C 1
ATOM 5898 O O . ALA B 1 300 ? 8.891 23.562 30.484 1 45.91 300 ALA B O 1
ATOM 5899 N N . VAL B 1 301 ? 10.641 22.031 30.203 1 50.56 301 VAL B N 1
ATOM 5900 C CA . VAL B 1 301 ? 9.789 20.844 30.234 1 50.56 301 VAL B CA 1
ATOM 5901 C C . VAL B 1 301 ? 8.867 20.906 31.453 1 50.56 301 VAL B C 1
ATOM 5903 O O . VAL B 1 301 ? 7.688 20.547 31.359 1 50.56 301 VAL B O 1
ATOM 5906 N N . SER B 1 302 ? 9.508 21.266 32.562 1 51.06 302 SER B N 1
ATOM 5907 C CA . SER B 1 302 ? 8.781 21.328 33.812 1 51.06 302 SER B CA 1
ATOM 5908 C C . SER B 1 302 ? 7.637 22.328 33.75 1 51.06 302 SER B C 1
ATOM 5910 O O . SER B 1 302 ? 6.637 22.188 34.469 1 51.06 302 SER B O 1
ATOM 5912 N N . ASP B 1 303 ? 7.891 23.281 33 1 52.19 303 ASP B N 1
ATOM 5913 C CA . ASP B 1 303 ? 6.906 24.344 32.906 1 52.19 303 ASP B CA 1
ATOM 5914 C C . ASP B 1 303 ? 5.797 24 31.922 1 52.19 303 ASP B C 1
ATOM 5916 O O . ASP B 1 303 ? 4.727 24.609 31.938 1 52.19 303 ASP B O 1
ATOM 5920 N N . PHE B 1 304 ? 6.105 23.188 31.094 1 53.12 304 PHE B N 1
ATOM 5921 C CA . PHE B 1 304 ? 5.184 22.766 30.047 1 53.12 304 PHE B CA 1
ATOM 5922 C C . PHE B 1 304 ? 4.008 22 30.641 1 53.12 304 PHE B C 1
ATOM 5924 O O . PHE B 1 304 ? 2.85 22.297 30.328 1 53.12 304 PHE B O 1
ATOM 5931 N N . LEU B 1 305 ? 4.32 21.062 31.531 1 52.81 305 LEU B N 1
ATOM 5932 C CA . LEU B 1 305 ? 3.312 20.125 32 1 52.81 305 LEU B CA 1
ATOM 5933 C C . LEU B 1 305 ? 2.314 20.828 32.938 1 52.81 305 LEU B C 1
ATOM 5935 O O . LEU B 1 305 ? 1.105 20.609 32.812 1 52.81 305 LEU B O 1
ATOM 5939 N N . PRO B 1 306 ? 2.811 21.609 33.781 1 46.06 306 PRO B N 1
ATOM 5940 C CA . PRO B 1 306 ? 1.851 22.234 34.688 1 46.06 306 PRO B CA 1
ATOM 5941 C C . PRO B 1 306 ? 1.008 23.312 34 1 46.06 306 PRO B C 1
ATOM 5943 O O . PRO B 1 306 ? -0.151 23.516 34.375 1 46.06 306 PRO B O 1
ATOM 5946 N N . HIS B 1 307 ? 1.552 24.047 33.281 1 46.47 307 HIS B N 1
ATOM 5947 C CA . HIS B 1 307 ? 0.78 25.125 32.656 1 46.47 307 HIS B CA 1
ATOM 5948 C C . HIS B 1 307 ? -0.213 24.578 31.641 1 46.47 307 HIS B C 1
ATOM 5950 O O . HIS B 1 307 ? -1.244 25.188 31.375 1 46.47 307 HIS B O 1
ATOM 5956 N N . VAL B 1 308 ? 0.119 23.516 31.031 1 48.19 308 VAL B N 1
ATOM 5957 C CA . VAL B 1 308 ? -0.763 22.844 30.094 1 48.19 308 VAL B CA 1
ATOM 5958 C C . VAL B 1 308 ? -1.916 22.172 30.844 1 48.19 308 VAL B C 1
ATOM 5960 O O . VAL B 1 308 ? -2.992 21.969 30.281 1 48.19 308 VAL B O 1
ATOM 5963 N N . ILE B 1 309 ? -1.709 21.875 32.125 1 43.56 309 ILE B N 1
ATOM 5964 C CA . ILE B 1 309 ? -2.664 21.031 32.844 1 43.56 309 ILE B CA 1
ATOM 5965 C C . ILE B 1 309 ? -3.824 21.891 33.344 1 43.56 309 ILE B C 1
ATOM 5967 O O . ILE B 1 309 ? -4.754 21.375 33.969 1 43.56 309 ILE B O 1
ATOM 5971 N N . ASP B 1 310 ? -3.686 23.109 33 1 44.78 310 ASP B N 1
ATOM 5972 C CA . ASP B 1 310 ? -4.902 23.719 33.531 1 44.78 310 ASP B CA 1
ATOM 5973 C C . ASP B 1 310 ? -6.105 23.391 32.656 1 44.78 310 ASP B C 1
ATOM 5975 O O . ASP B 1 310 ? -6.078 23.625 31.453 1 44.78 310 ASP B O 1
ATOM 5979 N N . ASP B 1 311 ? -7.074 22.641 33.25 1 49.69 311 ASP B N 1
ATOM 5980 C CA . ASP B 1 311 ? -8.336 22.141 32.719 1 49.69 311 ASP B CA 1
ATOM 5981 C C . ASP B 1 311 ? -9.086 23.219 31.969 1 49.69 311 ASP B C 1
ATOM 5983 O O . ASP B 1 311 ? -9.938 22.922 31.125 1 49.69 311 ASP B O 1
ATOM 5987 N N . ASP B 1 312 ? -8.727 24.516 32.219 1 52.47 312 ASP B N 1
ATOM 5988 C CA . ASP B 1 312 ? -9.547 25.547 31.609 1 52.47 312 ASP B CA 1
ATOM 5989 C C . ASP B 1 312 ? -8.836 26.188 30.422 1 52.47 312 ASP B C 1
ATOM 5991 O O . ASP B 1 312 ? -9.266 27.234 29.906 1 52.47 312 ASP B O 1
ATOM 5995 N N . THR B 1 313 ? -7.855 25.484 29.906 1 62.44 313 THR B N 1
ATOM 5996 C CA . THR B 1 313 ? -7.078 26.109 28.844 1 62.44 313 THR B CA 1
ATOM 5997 C C . THR B 1 313 ? -7.672 25.781 27.469 1 62.44 313 THR B C 1
ATOM 5999 O O . THR B 1 313 ? -7.906 24.625 27.156 1 62.44 313 THR B O 1
ATOM 6002 N N . GLU B 1 314 ? -8.125 26.828 26.766 1 75.44 314 GLU B N 1
ATOM 6003 C CA . GLU B 1 314 ? -8.719 26.703 25.438 1 75.44 314 GLU B CA 1
ATOM 6004 C C . GLU B 1 314 ? -7.648 26.656 24.344 1 75.44 314 GLU B C 1
ATOM 6006 O O . GLU B 1 314 ? -7.895 26.156 23.25 1 75.44 314 GLU B O 1
ATOM 6011 N N . TYR B 1 315 ? -6.414 27.078 24.75 1 81.94 315 TYR B N 1
ATOM 6012 C CA . TYR B 1 315 ? -5.34 27.172 23.766 1 81.94 315 TYR B CA 1
ATOM 6013 C C . TYR B 1 315 ? -4.012 26.734 24.375 1 81.94 315 TYR B C 1
ATOM 6015 O O . TYR B 1 315 ? -3.779 26.922 25.578 1 81.94 315 TYR B O 1
ATOM 6023 N N . VAL B 1 316 ? -3.207 26.016 23.578 1 82.31 316 VAL B N 1
ATOM 6024 C CA . VAL B 1 316 ? -1.807 25.781 23.922 1 82.31 316 VAL B CA 1
ATOM 6025 C C . VAL B 1 316 ? -0.919 26.141 22.734 1 82.31 316 VAL B C 1
ATOM 6027 O O . VAL B 1 316 ? -1.154 25.672 21.609 1 82.31 316 VAL B O 1
ATOM 6030 N N . ARG B 1 317 ? -0.022 27.094 22.969 1 82.69 317 ARG B N 1
ATOM 6031 C CA . ARG B 1 317 ? 0.985 27.484 21.984 1 82.69 317 ARG B CA 1
ATOM 6032 C C . ARG B 1 317 ? 2.389 27.375 22.562 1 82.69 317 ARG B C 1
ATOM 6034 O O . ARG B 1 317 ? 2.707 28.062 23.547 1 82.69 317 ARG B O 1
ATOM 6041 N N . ALA B 1 318 ? 3.154 26.484 21.969 1 79.38 318 ALA B N 1
ATOM 6042 C CA . ALA B 1 318 ? 4.48 26.281 22.547 1 79.38 318 ALA B CA 1
ATOM 6043 C C . ALA B 1 318 ? 5.523 26.062 21.453 1 79.38 318 ALA B C 1
ATOM 6045 O O . ALA B 1 318 ? 5.375 25.156 20.625 1 79.38 318 ALA B O 1
ATOM 6046 N N . LEU B 1 319 ? 6.453 26.922 21.375 1 80.75 319 LEU B N 1
ATOM 6047 C CA . LEU B 1 319 ? 7.699 26.688 20.656 1 80.75 319 LEU B CA 1
ATOM 6048 C C . LEU B 1 319 ? 8.836 26.391 21.625 1 80.75 319 LEU B C 1
ATOM 6050 O O . LEU B 1 319 ? 9.422 27.297 22.203 1 80.75 319 LEU B O 1
ATOM 6054 N N . LEU B 1 320 ? 9.141 25.109 21.719 1 76.94 320 LEU B N 1
ATOM 6055 C CA . LEU B 1 320 ? 10.047 24.625 22.75 1 76.94 320 LEU B CA 1
ATOM 6056 C C . LEU B 1 320 ? 11.492 24.656 22.266 1 76.94 320 LEU B C 1
ATOM 6058 O O . LEU B 1 320 ? 11.758 24.391 21.094 1 76.94 320 LEU B O 1
ATOM 6062 N N . PRO B 1 321 ? 12.391 24.984 23.219 1 74 321 PRO B N 1
ATOM 6063 C CA . PRO B 1 321 ? 13.797 25 22.812 1 74 321 PRO B CA 1
ATOM 6064 C C . PRO B 1 321 ? 14.297 23.625 22.375 1 74 321 PRO B C 1
ATOM 6066 O O . PRO B 1 321 ? 13.914 22.609 22.953 1 74 321 PRO B O 1
ATOM 6069 N N . GLY B 1 322 ? 15.055 23.641 21.344 1 72 322 GLY B N 1
ATOM 6070 C CA . GLY B 1 322 ? 15.594 22.406 20.797 1 72 322 GLY B CA 1
ATOM 6071 C C . GLY B 1 322 ? 16.359 21.578 21.812 1 72 322 GLY B C 1
ATOM 6072 O O . GLY B 1 322 ? 16.422 20.344 21.688 1 72 322 GLY B O 1
ATOM 6073 N N . THR B 1 323 ? 16.891 22.172 22.844 1 66.44 323 THR B N 1
ATOM 6074 C CA . THR B 1 323 ? 17.688 21.5 23.859 1 66.44 323 THR B CA 1
ATOM 6075 C C . THR B 1 323 ? 16.828 20.594 24.734 1 66.44 323 THR B C 1
ATOM 6077 O O . THR B 1 323 ? 17.344 19.703 25.406 1 66.44 323 THR B O 1
ATOM 6080 N N . LEU B 1 324 ? 15.547 20.797 24.656 1 65.06 324 LEU B N 1
ATOM 6081 C CA . LEU B 1 324 ? 14.633 20.031 25.5 1 65.06 324 LEU B CA 1
ATOM 6082 C C . LEU B 1 324 ? 13.984 18.906 24.719 1 65.06 324 LEU B C 1
ATOM 6084 O O . LEU B 1 324 ? 13.133 18.188 25.234 1 65.06 324 LEU B O 1
ATOM 6088 N N . ARG B 1 325 ? 14.297 18.734 23.5 1 65.69 325 ARG B N 1
ATOM 6089 C CA . ARG B 1 325 ? 13.57 17.875 22.578 1 65.69 325 ARG B CA 1
ATOM 6090 C C . ARG B 1 325 ? 13.492 16.453 23.125 1 65.69 325 ARG B C 1
ATOM 6092 O O . ARG B 1 325 ? 12.484 15.758 22.938 1 65.69 325 ARG B O 1
ATOM 6099 N N . ARG B 1 326 ? 14.43 16.016 23.906 1 63.41 326 ARG B N 1
ATOM 6100 C CA . ARG B 1 326 ? 14.406 14.633 24.359 1 63.41 326 ARG B CA 1
ATOM 6101 C C . ARG B 1 326 ? 13.492 14.469 25.562 1 63.41 326 ARG B C 1
ATOM 6103 O O . ARG B 1 326 ? 13.031 13.359 25.859 1 63.41 326 ARG B O 1
ATOM 6110 N N . GLY B 1 327 ? 12.961 15.539 25.984 1 71.19 327 GLY B N 1
ATOM 6111 C CA . GLY B 1 327 ? 12.211 15.422 27.234 1 71.19 327 GLY B CA 1
ATOM 6112 C C . GLY B 1 327 ? 10.711 15.43 27.031 1 71.19 327 GLY B C 1
ATOM 6113 O O . GLY B 1 327 ? 9.953 15.008 27.906 1 71.19 327 GLY B O 1
ATOM 6114 N N . ILE B 1 328 ? 10.219 15.891 25.875 1 82 328 ILE B N 1
ATOM 6115 C CA . ILE B 1 328 ? 8.781 15.93 25.625 1 82 328 ILE B CA 1
ATOM 6116 C C . ILE B 1 328 ? 8.469 15.219 24.312 1 82 328 ILE B C 1
ATOM 6118 O O . ILE B 1 328 ? 8.445 15.844 23.25 1 82 328 ILE B O 1
ATOM 6122 N N . PRO B 1 329 ? 8.203 13.977 24.391 1 87.12 329 PRO B N 1
ATOM 6123 C CA . PRO B 1 329 ? 7.918 13.219 23.172 1 87.12 329 PRO B CA 1
ATOM 6124 C C . PRO B 1 329 ? 6.547 13.547 22.578 1 87.12 329 PRO B C 1
ATOM 6126 O O . PRO B 1 329 ? 5.715 14.164 23.25 1 87.12 329 PRO B O 1
ATOM 6129 N N . LEU B 1 330 ? 6.301 13.188 21.406 1 92.25 330 LEU B N 1
ATOM 6130 C CA . LEU B 1 330 ? 5.047 13.438 20.703 1 92.25 330 LEU B CA 1
ATOM 6131 C C . LEU B 1 330 ? 3.865 12.883 21.484 1 92.25 330 LEU B C 1
ATOM 6133 O O . LEU B 1 330 ? 2.775 13.461 21.469 1 92.25 330 LEU B O 1
ATOM 6137 N N . GLN B 1 331 ? 4.09 11.75 22.203 1 92.38 331 GLN B N 1
ATOM 6138 C CA . GLN B 1 331 ? 2.996 11.141 22.953 1 92.38 331 GLN B CA 1
ATOM 6139 C C . GLN B 1 331 ? 2.455 12.102 24.016 1 92.38 331 GLN B C 1
ATOM 6141 O O . GLN B 1 331 ? 1.245 12.164 24.25 1 92.38 331 GLN B O 1
ATOM 6146 N N . THR B 1 332 ? 3.352 12.828 24.609 1 88.88 332 THR B N 1
ATOM 6147 C CA . THR B 1 332 ? 2.951 13.82 25.609 1 88.88 332 THR B CA 1
ATOM 6148 C C . THR B 1 332 ? 2.191 14.969 24.953 1 88.88 332 THR B C 1
ATOM 6150 O O . THR B 1 332 ? 1.182 15.438 25.484 1 88.88 332 THR B O 1
ATOM 6153 N N . MET B 1 333 ? 2.662 15.352 23.812 1 90.5 333 MET B N 1
ATOM 6154 C CA . MET B 1 333 ? 2.002 16.422 23.078 1 90.5 333 MET B CA 1
ATOM 6155 C C . MET B 1 333 ? 0.6 16 22.641 1 90.5 333 MET B C 1
ATOM 6157 O O . MET B 1 333 ? -0.335 16.812 22.688 1 90.5 333 MET B O 1
ATOM 6161 N N . ILE B 1 334 ? 0.474 14.789 22.266 1 94.88 334 ILE B N 1
ATOM 6162 C CA . ILE B 1 334 ? -0.812 14.258 21.812 1 94.88 334 ILE B CA 1
ATOM 6163 C C . ILE B 1 334 ? -1.8 14.266 22.984 1 94.88 334 ILE B C 1
ATOM 6165 O O . ILE B 1 334 ? -2.945 14.695 22.828 1 94.88 334 ILE B O 1
ATOM 6169 N N . THR B 1 335 ? -1.374 13.758 24.109 1 91.81 335 THR B N 1
ATOM 6170 C CA . THR B 1 335 ? -2.244 13.703 25.281 1 91.81 335 THR B CA 1
ATOM 6171 C C . THR B 1 335 ? -2.789 15.086 25.609 1 91.81 335 THR B C 1
ATOM 6173 O O . THR B 1 335 ? -3.996 15.258 25.797 1 91.81 335 THR B O 1
ATOM 6176 N N . LYS B 1 336 ? -1.948 16.031 25.594 1 87.12 336 LYS B N 1
ATOM 6177 C CA . LYS B 1 336 ? -2.361 17.391 25.891 1 87.12 336 LYS B CA 1
ATOM 6178 C C . LYS B 1 336 ? -3.268 17.953 24.797 1 87.12 336 LYS B C 1
ATOM 6180 O O . LYS B 1 336 ? -4.242 18.641 25.094 1 87.12 336 LYS B O 1
ATOM 6185 N N . SER B 1 337 ? -2.887 17.688 23.578 1 93.44 337 SER B N 1
ATOM 6186 C CA . SER B 1 337 ? -3.684 18.172 22.453 1 93.44 337 SER B CA 1
ATOM 6187 C C . SER B 1 337 ? -5.109 17.641 22.516 1 93.44 337 SER B C 1
ATOM 6189 O O . SER B 1 337 ? -6.07 18.406 22.359 1 93.44 337 SER B O 1
ATOM 6191 N N . LEU B 1 338 ? -5.242 16.375 22.797 1 94.12 338 LEU B N 1
ATOM 6192 C CA . LEU B 1 338 ? -6.562 15.766 22.781 1 94.12 338 LEU B CA 1
ATOM 6193 C C . LEU B 1 338 ? -7.391 16.25 23.969 1 94.12 338 LEU B C 1
ATOM 6195 O O . LEU B 1 338 ? -8.617 16.375 23.875 1 94.12 338 LEU B O 1
ATOM 6199 N N . GLN B 1 339 ? -6.758 16.594 25.094 1 89 339 GLN B N 1
ATOM 6200 C CA . GLN B 1 339 ? -7.465 17.188 26.219 1 89 339 GLN B CA 1
ATOM 6201 C C . GLN B 1 339 ? -8.125 18.516 25.828 1 89 339 GLN B C 1
ATOM 6203 O O . GLN B 1 339 ? -9.273 18.766 26.219 1 89 339 GLN B O 1
ATOM 6208 N N . ILE B 1 340 ? -7.457 19.25 25.047 1 88.94 340 ILE B N 1
ATOM 6209 C CA . ILE B 1 340 ? -7.93 20.578 24.672 1 88.94 340 ILE B CA 1
ATOM 6210 C C . ILE B 1 340 ? -8.938 20.453 23.531 1 88.94 340 ILE B C 1
ATOM 6212 O O . ILE B 1 340 ? -10.016 21.062 23.578 1 88.94 340 ILE B O 1
ATOM 6216 N N . LEU B 1 341 ? -8.617 19.625 22.562 1 94.69 341 LEU B N 1
ATOM 6217 C CA . LEU B 1 341 ? -9.375 19.578 21.328 1 94.69 341 LEU B CA 1
ATOM 6218 C C . LEU B 1 341 ? -10.711 18.859 21.516 1 94.69 341 LEU B C 1
ATOM 6220 O O . LEU B 1 341 ? -11.648 19.078 20.766 1 94.69 341 LEU B O 1
ATOM 6224 N N . THR B 1 342 ? -10.812 18 22.516 1 91.94 342 THR B N 1
ATOM 6225 C CA . THR B 1 342 ? -12.039 17.234 22.703 1 91.94 342 THR B CA 1
ATOM 6226 C C . THR B 1 342 ? -12.969 17.938 23.688 1 91.94 342 THR B C 1
ATOM 6228 O O . THR B 1 342 ? -14.156 17.625 23.766 1 91.94 342 THR B O 1
ATOM 6231 N N . GLU B 1 343 ? -12.469 18.875 24.391 1 85.56 343 GLU B N 1
ATOM 6232 C CA . GLU B 1 343 ? -13.273 19.578 25.375 1 85.56 343 GLU B CA 1
ATOM 6233 C C . GLU B 1 343 ? -14.219 20.578 24.719 1 85.56 343 GLU B C 1
ATOM 6235 O O . GLU B 1 343 ? -13.773 21.469 23.984 1 85.56 343 GLU B O 1
ATOM 6240 N N . ASP B 1 344 ? -15.531 20.422 24.938 1 83.44 344 ASP B N 1
ATOM 6241 C CA . ASP B 1 344 ? -16.562 21.344 24.469 1 83.44 344 ASP B CA 1
ATOM 6242 C C . ASP B 1 344 ? -16.422 21.609 22.969 1 83.44 344 ASP B C 1
ATOM 6244 O O . ASP B 1 344 ? -16.375 22.766 22.547 1 83.44 344 ASP B O 1
ATOM 6248 N N . SER B 1 345 ? -16.219 20.547 22.203 1 85.38 345 SER B N 1
ATOM 6249 C CA . SER B 1 345 ? -15.906 20.719 20.797 1 85.38 345 SER B CA 1
ATOM 6250 C C . SER B 1 345 ? -16.891 19.953 19.906 1 85.38 345 SER B C 1
ATOM 6252 O O . SER B 1 345 ? -17.359 18.875 20.281 1 85.38 345 SER B O 1
ATOM 6254 N N . ASP B 1 346 ? -17.297 20.578 18.797 1 91 346 ASP B N 1
ATOM 6255 C CA . ASP B 1 346 ? -18.109 19.922 17.781 1 91 346 ASP B CA 1
ATOM 6256 C C . ASP B 1 346 ? -17.25 19.047 16.875 1 91 346 ASP B C 1
ATOM 6258 O O . ASP B 1 346 ? -17.766 18.391 15.961 1 91 346 ASP B O 1
ATOM 6262 N N . GLY B 1 347 ? -15.938 19.062 17.156 1 96.12 347 GLY B N 1
ATOM 6263 C CA . GLY B 1 347 ? -14.984 18.297 16.359 1 96.12 347 GLY B CA 1
ATOM 6264 C C . GLY B 1 347 ? -13.641 18.984 16.219 1 96.12 347 GLY B C 1
ATOM 6265 O O . GLY B 1 347 ? -13.477 20.125 16.641 1 96.12 347 GLY B O 1
ATOM 6266 N N . PHE B 1 348 ? -12.711 18.281 15.688 1 98.06 348 PHE B N 1
ATOM 6267 C CA . PHE B 1 348 ? -11.391 18.891 15.57 1 98.06 348 PHE B CA 1
ATOM 6268 C C . PHE B 1 348 ? -10.594 18.219 14.445 1 98.06 348 PHE B C 1
ATOM 6270 O O . PHE B 1 348 ? -10.938 17.125 13.992 1 98.06 348 PHE B O 1
ATOM 6277 N N . ILE B 1 349 ? -9.602 18.922 13.969 1 98.69 349 ILE B N 1
ATOM 6278 C CA . ILE B 1 349 ? -8.539 18.375 13.141 1 98.69 349 ILE B CA 1
ATOM 6279 C C . ILE B 1 349 ? -7.188 18.578 13.82 1 98.69 349 ILE B C 1
ATOM 6281 O O . ILE B 1 349 ? -6.848 19.703 14.211 1 98.69 349 ILE B O 1
ATOM 6285 N N . LEU B 1 350 ? -6.5 17.516 14.023 1 98.81 350 LEU B N 1
ATOM 6286 C CA . LEU B 1 350 ? -5.152 17.547 14.586 1 98.81 350 LEU B CA 1
ATOM 6287 C C . LEU B 1 350 ? -4.141 16.984 13.594 1 98.81 350 LEU B C 1
ATOM 6289 O O . LEU B 1 350 ? -4.301 15.852 13.117 1 98.81 350 LEU B O 1
ATOM 6293 N N . VAL B 1 351 ? -3.17 17.797 13.203 1 98.81 351 VAL B N 1
ATOM 6294 C CA . VAL B 1 351 ? -2.076 17.328 12.359 1 98.81 351 VAL B CA 1
ATOM 6295 C C . VAL B 1 351 ? -0.829 17.094 13.211 1 98.81 351 VAL B C 1
ATOM 6297 O O . VAL B 1 351 ? -0.408 17.984 13.961 1 98.81 351 VAL B O 1
ATOM 6300 N N . VAL B 1 352 ? -0.314 15.938 13.148 1 98.62 352 VAL B N 1
ATOM 6301 C CA . VAL B 1 352 ? 0.875 15.539 13.891 1 98.62 352 VAL B CA 1
ATOM 6302 C C . VAL B 1 352 ? 2.018 15.234 12.922 1 98.62 352 VAL B C 1
ATOM 6304 O O . VAL B 1 352 ? 1.926 14.312 12.117 1 98.62 352 VAL B O 1
ATOM 6307 N N . MET B 1 353 ? 3.068 15.984 13.047 1 97.5 353 MET B N 1
ATOM 6308 C CA . MET B 1 353 ? 4.219 15.805 12.172 1 97.5 353 MET B CA 1
ATOM 6309 C C . MET B 1 353 ? 5.359 15.109 12.898 1 97.5 353 MET B C 1
ATOM 6311 O O . MET B 1 353 ? 5.68 15.453 14.039 1 97.5 353 MET B O 1
ATOM 6315 N N . CYS B 1 354 ? 5.891 14.141 12.289 1 95.75 354 CYS B N 1
ATOM 6316 C CA . CYS B 1 354 ? 7.094 13.453 12.734 1 95.75 354 CYS B CA 1
ATOM 6317 C C . CYS B 1 354 ? 8.211 13.57 11.703 1 95.75 354 CYS B C 1
ATOM 6319 O O . CYS B 1 354 ? 8.07 13.086 10.578 1 95.75 354 CYS B O 1
ATOM 6321 N N . GLU B 1 355 ? 9.273 14.195 12.039 1 92.62 355 GLU B N 1
ATOM 6322 C CA . GLU B 1 355 ? 10.414 14.414 11.156 1 92.62 355 GLU B CA 1
ATOM 6323 C C . GLU B 1 355 ? 11.664 13.703 11.68 1 92.62 355 GLU B C 1
ATOM 6325 O O . GLU B 1 355 ? 11.734 13.336 12.852 1 92.62 355 GLU B O 1
ATOM 6330 N N . PRO B 1 356 ? 12.602 13.406 10.734 1 91.12 356 PRO B N 1
ATOM 6331 C CA . PRO B 1 356 ? 13.844 12.75 11.156 1 91.12 356 PRO B CA 1
ATOM 6332 C C . PRO B 1 356 ? 14.805 13.711 11.859 1 91.12 356 PRO B C 1
ATOM 6334 O O . PRO B 1 356 ? 15.836 14.078 11.297 1 91.12 356 PRO B O 1
ATOM 6337 N N . VAL B 1 357 ? 14.523 13.969 13.016 1 85.5 357 VAL B N 1
ATOM 6338 C CA . VAL B 1 357 ? 15.297 14.969 13.758 1 85.5 357 VAL B CA 1
ATOM 6339 C C . VAL B 1 357 ? 16.453 14.289 14.484 1 85.5 357 VAL B C 1
ATOM 6341 O O . VAL B 1 357 ? 17.406 14.945 14.891 1 85.5 357 VAL B O 1
ATOM 6344 N N . SER B 1 358 ? 16.297 12.93 14.594 1 75 358 SER B N 1
ATOM 6345 C CA . SER B 1 358 ? 17.375 12.203 15.258 1 75 358 SER B CA 1
ATOM 6346 C C . SER B 1 358 ? 18.5 11.875 14.281 1 75 358 SER B C 1
ATOM 6348 O O . SER B 1 358 ? 18.25 11.328 13.203 1 75 358 SER B O 1
ATOM 6350 N N . LYS B 1 359 ? 19.469 12.609 14.211 1 64.88 359 LYS B N 1
ATOM 6351 C CA . LYS B 1 359 ? 20.578 12.516 13.273 1 64.88 359 LYS B CA 1
ATOM 6352 C C . LYS B 1 359 ? 21.109 11.086 13.18 1 64.88 359 LYS B C 1
ATOM 6354 O O . LYS B 1 359 ? 21.578 10.656 12.125 1 64.88 359 LYS B O 1
ATOM 6359 N N . ILE B 1 360 ? 20.969 10.367 14.195 1 56.06 360 ILE B N 1
ATOM 6360 C CA . ILE B 1 360 ? 21.734 9.125 14.242 1 56.06 360 ILE B CA 1
ATOM 6361 C C . ILE B 1 360 ? 20.859 7.957 13.797 1 56.06 360 ILE B C 1
ATOM 6363 O O . ILE B 1 360 ? 21.328 7.062 13.086 1 56.06 360 ILE B O 1
ATOM 6367 N N . ASP B 1 361 ? 19.672 8.055 14.133 1 75.56 361 ASP B N 1
ATOM 6368 C CA . ASP B 1 361 ? 18.859 6.867 13.922 1 75.56 361 ASP B CA 1
ATOM 6369 C C . ASP B 1 361 ? 17.391 7.238 13.688 1 75.56 361 ASP B C 1
ATOM 6371 O O . ASP B 1 361 ? 16.656 7.504 14.633 1 75.56 361 ASP B O 1
ATOM 6375 N N . GLU B 1 362 ? 17.078 7.23 12.43 1 75.75 362 GLU B N 1
ATOM 6376 C CA . GLU B 1 362 ? 15.711 7.57 12.055 1 75.75 362 GLU B CA 1
ATOM 6377 C C . GLU B 1 362 ? 14.703 6.656 12.742 1 75.75 362 GLU B C 1
ATOM 6379 O O . GLU B 1 362 ? 13.523 6.996 12.859 1 75.75 362 GLU B O 1
ATOM 6384 N N . GLY B 1 363 ? 15.188 5.59 13.188 1 86.19 363 GLY B N 1
ATOM 6385 C CA . GLY B 1 363 ? 14.312 4.633 13.844 1 86.19 363 GLY B CA 1
ATOM 6386 C C . GLY B 1 363 ? 13.727 5.152 15.141 1 86.19 363 GLY B C 1
ATOM 6387 O O . GLY B 1 363 ? 12.602 4.801 15.508 1 86.19 363 GLY B O 1
ATOM 6388 N N . VAL B 1 364 ? 14.438 6.02 15.789 1 87.69 364 VAL B N 1
ATOM 6389 C CA . VAL B 1 364 ? 13.992 6.566 17.062 1 87.69 364 VAL B CA 1
ATOM 6390 C C . VAL B 1 364 ? 12.766 7.449 16.844 1 87.69 364 VAL B C 1
ATOM 6392 O O . VAL B 1 364 ? 11.789 7.367 17.609 1 87.69 364 VAL B O 1
ATOM 6395 N N . ASP B 1 365 ? 12.773 8.242 15.859 1 92.88 365 ASP B N 1
ATOM 6396 C CA . ASP B 1 365 ? 11.656 9.141 15.562 1 92.88 365 ASP B CA 1
ATOM 6397 C C . ASP B 1 365 ? 10.422 8.352 15.117 1 92.88 365 ASP B C 1
ATOM 6399 O O . ASP B 1 365 ? 9.297 8.703 15.477 1 92.88 365 ASP B O 1
ATOM 6403 N N . ILE B 1 366 ? 10.68 7.309 14.414 1 94.69 366 ILE B N 1
ATOM 6404 C CA . ILE B 1 366 ? 9.578 6.484 13.945 1 94.69 366 ILE B CA 1
ATOM 6405 C C . ILE B 1 366 ? 8.922 5.77 15.125 1 94.69 366 ILE B C 1
ATOM 6407 O O . ILE B 1 366 ? 7.695 5.641 15.172 1 94.69 366 ILE B O 1
ATOM 6411 N N . ILE B 1 367 ? 9.727 5.305 16.062 1 94 367 ILE B N 1
ATOM 6412 C CA . ILE B 1 367 ? 9.195 4.672 17.266 1 94 367 ILE B CA 1
ATOM 6413 C C . ILE B 1 367 ? 8.398 5.691 18.062 1 94 367 ILE B C 1
ATOM 6415 O O . ILE B 1 367 ? 7.367 5.352 18.656 1 94 367 ILE B O 1
ATOM 6419 N N . GLU B 1 368 ? 8.883 6.941 18.062 1 93.56 368 GLU B N 1
ATOM 6420 C CA . GLU B 1 368 ? 8.133 8.016 18.719 1 93.56 368 GLU B CA 1
ATOM 6421 C C . GLU B 1 368 ? 6.762 8.188 18.062 1 93.56 368 GLU B C 1
ATOM 6423 O O . GLU B 1 368 ? 5.758 8.383 18.75 1 93.56 368 GLU B O 1
ATOM 6428 N N . LEU B 1 369 ? 6.727 8.148 16.797 1 96.12 369 LEU B N 1
ATOM 6429 C CA . LEU B 1 369 ? 5.457 8.227 16.078 1 96.12 369 LEU B CA 1
ATOM 6430 C C . LEU B 1 369 ? 4.543 7.066 16.469 1 96.12 369 LEU B C 1
ATOM 6432 O O . LEU B 1 369 ? 3.338 7.258 16.656 1 96.12 369 LEU B O 1
ATOM 6436 N N . GLU B 1 370 ? 5.105 5.875 16.547 1 96.88 370 GLU B N 1
ATOM 6437 C CA . GLU B 1 370 ? 4.363 4.691 16.969 1 96.88 370 GLU B CA 1
ATOM 6438 C C . GLU B 1 370 ? 3.693 4.922 18.328 1 96.88 370 GLU B C 1
ATOM 6440 O O . GLU B 1 370 ? 2.506 4.637 18.5 1 96.88 370 GLU B O 1
ATOM 6445 N N . GLU B 1 371 ? 4.43 5.418 19.234 1 96.12 371 GLU B N 1
ATOM 6446 C CA . GLU B 1 371 ? 3.887 5.68 20.562 1 96.12 371 GLU B CA 1
ATOM 6447 C C . GLU B 1 371 ? 2.816 6.766 20.516 1 96.12 371 GLU B C 1
ATOM 6449 O O . GLU B 1 371 ? 1.843 6.719 21.266 1 96.12 371 GLU B O 1
ATOM 6454 N N . ALA B 1 372 ? 3.039 7.719 19.672 1 97.31 372 ALA B N 1
ATOM 6455 C CA . ALA B 1 372 ? 2.055 8.781 19.5 1 97.31 372 ALA B CA 1
ATOM 6456 C C . ALA B 1 372 ? 0.732 8.227 18.969 1 97.31 372 ALA B C 1
ATOM 6458 O O . ALA B 1 372 ? -0.337 8.57 19.484 1 97.31 372 ALA B O 1
ATOM 6459 N N . VAL B 1 373 ? 0.806 7.398 17.969 1 98.19 373 VAL B N 1
ATOM 6460 C CA . VAL B 1 373 ? -0.387 6.805 17.375 1 98.19 373 VAL B CA 1
ATOM 6461 C C . VAL B 1 373 ? -1.114 5.957 18.406 1 98.19 373 VAL B C 1
ATOM 6463 O O . VAL B 1 373 ? -2.334 6.059 18.562 1 98.19 373 VAL B O 1
ATOM 6466 N N . LYS B 1 374 ? -0.373 5.188 19.188 1 97.75 374 LYS B N 1
ATOM 6467 C CA . LYS B 1 374 ? -0.963 4.352 20.219 1 97.75 374 LYS B CA 1
ATOM 6468 C C . LYS B 1 374 ? -1.656 5.199 21.281 1 97.75 374 LYS B C 1
ATOM 6470 O O . LYS B 1 374 ? -2.736 4.848 21.766 1 97.75 374 LYS B O 1
ATOM 6475 N N . THR B 1 375 ? -1.021 6.254 21.625 1 97.56 375 THR B N 1
ATOM 6476 C CA . THR B 1 375 ? -1.585 7.164 22.609 1 97.56 375 THR B CA 1
ATOM 6477 C C . THR B 1 375 ? -2.898 7.758 22.109 1 97.56 375 THR B C 1
ATOM 6479 O O . THR B 1 375 ? -3.873 7.84 22.859 1 97.56 375 THR B O 1
ATOM 6482 N N . ALA B 1 376 ? -2.904 8.203 20.875 1 98.06 376 ALA B N 1
ATOM 6483 C CA . ALA B 1 376 ? -4.133 8.75 20.297 1 98.06 376 ALA B CA 1
ATOM 6484 C C . ALA B 1 376 ? -5.25 7.707 20.297 1 98.06 376 ALA B C 1
ATOM 6486 O O . ALA B 1 376 ? -6.375 8 20.719 1 98.06 376 ALA B O 1
ATOM 6487 N N . LEU B 1 377 ? -4.941 6.48 19.906 1 97.25 377 LEU B N 1
ATOM 6488 C CA . LEU B 1 377 ? -5.926 5.402 19.859 1 97.25 377 LEU B CA 1
ATOM 6489 C C . LEU B 1 377 ? -6.492 5.133 21.25 1 97.25 377 LEU B C 1
ATOM 6491 O O . LEU B 1 377 ? -7.707 5.008 21.422 1 97.25 377 LEU B O 1
ATOM 6495 N N . SER B 1 378 ? -5.633 5.098 22.219 1 96.12 378 SER B N 1
ATOM 649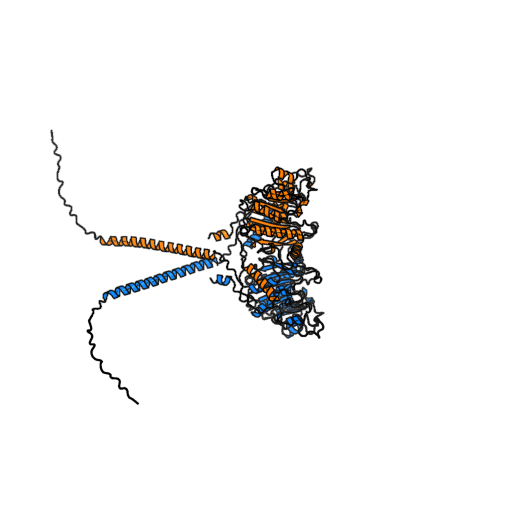6 C CA . SER B 1 378 ? -6.047 4.789 23.594 1 96.12 378 SER B CA 1
ATOM 6497 C C . SER B 1 378 ? -6.848 5.938 24.203 1 96.12 378 SER B C 1
ATOM 6499 O O . SER B 1 378 ? -7.773 5.707 24.984 1 96.12 378 SER B O 1
ATOM 6501 N N . SER B 1 379 ? -6.52 7.117 23.828 1 95.19 379 SER B N 1
ATOM 6502 C CA . SER B 1 379 ? -7.16 8.297 24.391 1 95.19 379 SER B CA 1
ATOM 6503 C C . SER B 1 379 ? -8.555 8.5 23.828 1 95.19 379 SER B C 1
ATOM 6505 O O . SER B 1 379 ? -9.453 8.992 24.516 1 95.19 379 SER B O 1
ATOM 6507 N N . LEU B 1 380 ? -8.766 8.18 22.594 1 94.25 380 LEU B N 1
ATOM 6508 C CA . LEU B 1 380 ? -10.039 8.438 21.938 1 94.25 380 LEU B CA 1
ATOM 6509 C C . LEU B 1 380 ? -11.086 7.402 22.328 1 94.25 380 LEU B C 1
ATOM 6511 O O . LEU B 1 380 ? -12.281 7.699 22.359 1 94.25 380 LEU B O 1
ATOM 6515 N N . GLY B 1 381 ? -10.734 6.125 22.609 1 88.31 381 GLY B N 1
ATOM 6516 C CA . GLY B 1 381 ? -11.68 5.094 23 1 88.31 381 GLY B CA 1
ATOM 6517 C C . GLY B 1 381 ? -12.844 4.953 22.047 1 88.31 381 GLY B C 1
ATOM 6518 O O . GLY B 1 381 ? -12.641 4.715 20.844 1 88.31 381 GLY B O 1
ATOM 6519 N N . SER B 1 382 ? -14.047 5.316 22.5 1 85.88 382 SER B N 1
ATOM 6520 C CA . SER B 1 382 ? -15.266 5.156 21.719 1 85.88 382 SER B CA 1
ATOM 6521 C C . SER B 1 382 ? -15.367 6.227 20.641 1 85.88 382 SER B C 1
ATOM 6523 O O . SER B 1 382 ? -16.062 6.031 19.625 1 85.88 382 SER B O 1
ATOM 6525 N N . SER B 1 383 ? -14.688 7.289 20.844 1 91.75 383 SER B N 1
ATOM 6526 C CA . SER B 1 383 ? -14.719 8.367 19.859 1 91.75 383 SER B CA 1
ATOM 6527 C C . SER B 1 383 ? -14.016 7.965 18.578 1 91.75 383 SER B C 1
ATOM 6529 O O . SER B 1 383 ? -14.117 8.664 17.562 1 91.75 383 SER B O 1
ATOM 6531 N N . MET B 1 384 ? -13.359 6.848 18.609 1 93.44 384 MET B N 1
ATOM 6532 C CA . MET B 1 384 ? -12.68 6.367 17.406 1 93.44 384 MET B CA 1
ATOM 6533 C C . MET B 1 384 ? -13.68 6.105 16.281 1 93.44 384 MET B C 1
ATOM 6535 O O . MET B 1 384 ? -13.352 6.266 15.109 1 93.44 384 MET B O 1
ATOM 6539 N N . GLU B 1 385 ? -14.859 5.777 16.641 1 94.5 385 GLU B N 1
ATOM 6540 C CA . GLU B 1 385 ? -15.883 5.496 15.641 1 94.5 385 GLU B CA 1
ATOM 6541 C C . GLU B 1 385 ? -16.219 6.75 14.836 1 94.5 385 GLU B C 1
ATOM 6543 O O . GLU B 1 385 ? -16.672 6.656 13.688 1 94.5 385 GLU B O 1
ATOM 6548 N N . ASP B 1 386 ? -15.953 7.914 15.445 1 97.19 386 ASP B N 1
ATOM 6549 C CA . ASP B 1 386 ? -16.266 9.188 14.805 1 97.19 386 ASP B CA 1
ATOM 6550 C C . ASP B 1 386 ? -15 9.938 14.406 1 97.19 386 ASP B C 1
ATOM 6552 O O . ASP B 1 386 ? -15.055 11.125 14.07 1 97.19 386 ASP B O 1
ATOM 6556 N N . THR B 1 387 ? -13.844 9.281 14.547 1 98.56 387 THR B N 1
ATOM 6557 C CA . THR B 1 387 ? -12.57 9.922 14.258 1 98.56 387 THR B CA 1
ATOM 6558 C C . THR B 1 387 ? -11.883 9.25 13.07 1 98.56 387 THR B C 1
ATOM 6560 O O . THR B 1 387 ? -11.656 8.039 13.086 1 98.56 387 THR B O 1
ATOM 6563 N N . LEU B 1 388 ? -11.68 9.992 11.992 1 98.75 388 LEU B N 1
ATOM 6564 C CA . LEU B 1 388 ? -10.82 9.523 10.914 1 98.75 388 LEU B CA 1
ATOM 6565 C C . LEU B 1 388 ? -9.344 9.703 11.273 1 98.75 388 LEU B C 1
ATOM 6567 O O . LEU B 1 388 ? -8.891 10.828 11.484 1 98.75 388 LEU B O 1
ATOM 6571 N N . MET B 1 389 ? -8.648 8.664 11.438 1 98.81 389 MET B N 1
ATOM 6572 C CA . MET B 1 389 ? -7.211 8.703 11.719 1 98.81 389 MET B CA 1
ATOM 6573 C C . MET B 1 389 ? -6.41 8.203 10.523 1 98.81 389 MET B C 1
ATOM 6575 O O . MET B 1 389 ? -6.676 7.121 9.992 1 98.81 389 MET B O 1
ATOM 6579 N N . ILE B 1 390 ? -5.523 9.008 10.062 1 98.81 390 ILE B N 1
ATOM 6580 C CA . ILE B 1 390 ? -4.684 8.719 8.906 1 98.81 390 ILE B CA 1
ATOM 6581 C C . ILE B 1 390 ? -3.213 8.758 9.312 1 98.81 390 ILE B C 1
ATOM 6583 O O . ILE B 1 390 ? -2.787 9.664 10.039 1 98.81 390 ILE B O 1
ATOM 6587 N N . THR B 1 391 ? -2.457 7.789 8.961 1 98.44 391 THR B N 1
ATOM 6588 C CA . THR B 1 391 ? -1.004 7.789 9.094 1 98.44 391 THR B CA 1
ATOM 6589 C C . THR B 1 391 ? -0.342 7.609 7.727 1 98.44 391 THR B C 1
ATOM 6591 O O . THR B 1 391 ? -0.649 6.656 7.004 1 98.44 391 THR B O 1
ATOM 6594 N N . THR B 1 392 ? 0.466 8.523 7.344 1 96.75 392 THR B N 1
ATOM 6595 C CA . THR B 1 392 ? 1.148 8.414 6.059 1 96.75 392 THR B CA 1
ATOM 6596 C C . THR B 1 392 ? 2.602 8.867 6.176 1 96.75 392 THR B C 1
ATOM 6598 O O . THR B 1 392 ? 3.018 9.359 7.227 1 96.75 392 THR B O 1
ATOM 6601 N N . PHE B 1 393 ? 3.363 8.547 5.105 1 94.31 393 PHE B N 1
ATOM 6602 C CA . PHE B 1 393 ? 4.797 8.805 5.059 1 94.31 393 PHE B CA 1
ATOM 6603 C C . PHE B 1 393 ? 5.18 9.508 3.758 1 94.31 393 PHE B C 1
ATOM 6605 O O . PHE B 1 393 ? 4.676 9.156 2.688 1 94.31 393 PHE B O 1
ATOM 6612 N N . THR B 1 394 ? 6.004 10.5 3.943 1 93 394 THR B N 1
ATOM 6613 C CA . THR B 1 394 ? 6.555 11.148 2.756 1 93 394 THR B CA 1
ATOM 6614 C C . THR B 1 394 ? 8.039 10.828 2.605 1 93 394 THR B C 1
ATOM 6616 O O . THR B 1 394 ? 8.805 10.945 3.566 1 93 394 THR B O 1
ATOM 6619 N N . PRO B 1 395 ? 8.43 10.422 1.439 1 88.31 395 PRO B N 1
ATOM 6620 C CA . PRO B 1 395 ? 9.828 10.031 1.229 1 88.31 395 PRO B CA 1
ATOM 6621 C C . PRO B 1 395 ? 10.75 11.234 1.033 1 88.31 395 PRO B C 1
ATOM 6623 O O . PRO B 1 395 ? 10.312 12.281 0.541 1 88.31 395 PRO B O 1
ATOM 6626 N N . VAL B 1 396 ? 11.977 11 1.45 1 85.62 396 VAL B N 1
ATOM 6627 C CA . VAL B 1 396 ? 13.023 11.969 1.115 1 85.62 396 VAL B CA 1
ATOM 6628 C C . VAL B 1 396 ? 13.469 11.766 -0.33 1 85.62 396 VAL B C 1
ATOM 6630 O O . VAL B 1 396 ? 13.562 10.625 -0.804 1 85.62 396 VAL B O 1
ATOM 6633 N N . PHE B 1 397 ? 13.609 12.828 -1.033 1 79.44 397 PHE B N 1
ATOM 6634 C CA . PHE B 1 397 ? 14.148 12.758 -2.389 1 79.44 397 PHE B CA 1
ATOM 6635 C C . PHE B 1 397 ? 15.602 13.195 -2.42 1 79.44 397 PHE B C 1
ATOM 6637 O O . PHE B 1 397 ? 16.016 14.07 -1.652 1 79.44 397 PHE B O 1
ATOM 6644 N N . SER B 1 398 ? 16.672 12.32 -2.85 1 64.38 398 SER B N 1
ATOM 6645 C CA . SER B 1 398 ? 18.109 12.594 -2.852 1 64.38 398 SER B CA 1
ATOM 6646 C C . SER B 1 398 ? 18.406 14 -3.361 1 64.38 398 SER B C 1
ATOM 6648 O O . SER B 1 398 ? 19.109 14.773 -2.713 1 64.38 398 SER B O 1
ATOM 6650 N N . ASN B 1 399 ? 18.578 14.086 -4.781 1 55.5 399 ASN B N 1
ATOM 6651 C CA . ASN B 1 399 ? 19.078 15.344 -5.336 1 55.5 399 ASN B CA 1
ATOM 6652 C C . ASN B 1 399 ? 17.938 16.234 -5.797 1 55.5 399 ASN B C 1
ATOM 6654 O O . ASN B 1 399 ? 17.578 16.234 -6.98 1 55.5 399 ASN B O 1
ATOM 6658 N N . GLN B 1 400 ? 17.312 16.828 -4.766 1 53.38 400 GLN B N 1
ATOM 6659 C CA . GLN B 1 400 ? 16.203 17.734 -5.082 1 53.38 400 GLN B CA 1
ATOM 6660 C C . GLN B 1 400 ? 16.594 18.734 -6.152 1 53.38 400 GLN B C 1
ATOM 6662 O O . GLN B 1 400 ? 15.766 19.172 -6.945 1 53.38 400 GLN B O 1
ATOM 6667 N N . GLN B 1 401 ? 17.922 18.906 -6.191 1 47.5 401 GLN B N 1
ATOM 6668 C CA . GLN B 1 401 ? 18.344 20 -7.055 1 47.5 401 GLN B CA 1
ATOM 6669 C C . GLN B 1 401 ? 18.516 19.531 -8.5 1 47.5 401 GLN B C 1
ATOM 6671 O O . GLN B 1 401 ? 18.484 20.344 -9.43 1 47.5 401 GLN B O 1
ATOM 6676 N N . ASP B 1 402 ? 18.734 18.234 -8.609 1 52.47 402 ASP B N 1
ATOM 6677 C CA . ASP B 1 402 ? 18.906 17.828 -10 1 52.47 402 ASP B CA 1
ATOM 6678 C C . ASP B 1 402 ? 17.562 17.516 -10.648 1 52.47 402 ASP B C 1
ATOM 6680 O O . ASP B 1 402 ? 17.031 16.422 -10.516 1 52.47 402 ASP B O 1
ATOM 6684 N N . ASN B 1 403 ? 16.938 18.609 -11.102 1 56.94 403 ASN B N 1
ATOM 6685 C CA . ASN B 1 403 ? 15.586 18.609 -11.672 1 56.94 403 ASN B CA 1
ATOM 6686 C C . ASN B 1 403 ? 15.562 17.953 -13.047 1 56.94 403 ASN B C 1
ATOM 6688 O O . ASN B 1 403 ? 14.578 18.062 -13.781 1 56.94 403 ASN B O 1
ATOM 6692 N N . THR B 1 404 ? 16.625 17.312 -13.398 1 59.47 404 THR B N 1
ATOM 6693 C CA . THR B 1 404 ? 16.672 16.812 -14.766 1 59.47 404 THR B CA 1
ATOM 6694 C C . THR B 1 404 ? 16 15.445 -14.859 1 59.47 404 THR B C 1
ATOM 6696 O O . THR B 1 404 ? 15.602 15.016 -15.945 1 59.47 404 THR B O 1
ATOM 6699 N N . LYS B 1 405 ? 15.867 14.906 -13.758 1 74 405 LYS B N 1
ATOM 6700 C CA . LYS B 1 405 ? 15.273 13.578 -13.859 1 74 405 LYS B CA 1
ATOM 6701 C C . LYS B 1 405 ? 13.969 13.492 -13.07 1 74 405 LYS B C 1
ATOM 6703 O O . LYS B 1 405 ? 13.906 13.922 -11.914 1 74 405 LYS B O 1
ATOM 6708 N N . ASP B 1 406 ? 12.945 13.094 -13.766 1 83.81 406 ASP B N 1
ATOM 6709 C CA . ASP B 1 406 ? 11.672 12.844 -13.094 1 83.81 406 ASP B CA 1
ATOM 6710 C C . ASP B 1 406 ? 11.789 11.68 -12.117 1 83.81 406 ASP B C 1
ATOM 6712 O O . ASP B 1 406 ? 12.43 10.664 -12.414 1 83.81 406 ASP B O 1
ATOM 6716 N N . GLU B 1 407 ? 11.344 12.023 -10.914 1 87 407 GLU B N 1
ATOM 6717 C CA . GLU B 1 407 ? 11.375 10.984 -9.891 1 87 407 GLU B CA 1
ATOM 6718 C C . GLU B 1 407 ? 10.078 10.953 -9.086 1 87 407 GLU B C 1
ATOM 6720 O O . GLU B 1 407 ? 9.578 11.992 -8.664 1 87 407 GLU B O 1
ATOM 6725 N N . THR B 1 408 ? 9.531 9.789 -8.992 1 89.62 408 THR B N 1
ATOM 6726 C CA . THR B 1 408 ? 8.383 9.562 -8.109 1 89.62 408 THR B CA 1
ATOM 6727 C C . THR B 1 408 ? 8.68 8.438 -7.129 1 89.62 408 THR B C 1
ATOM 6729 O O . THR B 1 408 ? 9.453 7.527 -7.43 1 89.62 408 THR B O 1
ATOM 6732 N N . LYS B 1 409 ? 8.172 8.57 -5.988 1 90.12 409 LYS B N 1
ATOM 6733 C CA . LYS B 1 409 ? 8.242 7.527 -4.969 1 90.12 409 LYS B CA 1
ATOM 6734 C C . LYS B 1 409 ? 6.863 7.258 -4.367 1 90.12 409 LYS B C 1
ATOM 6736 O O . LYS B 1 409 ? 6.082 8.188 -4.148 1 90.12 409 LYS B O 1
ATOM 6741 N N . ASP B 1 410 ? 6.656 5.98 -4.137 1 91.44 410 ASP B N 1
ATOM 6742 C CA . ASP B 1 410 ? 5.367 5.59 -3.568 1 91.44 410 ASP B CA 1
ATOM 6743 C C . ASP B 1 410 ? 5.465 5.41 -2.057 1 91.44 410 ASP B C 1
ATOM 6745 O O . ASP B 1 410 ? 6.488 4.941 -1.547 1 91.44 410 ASP B O 1
ATOM 6749 N N . SER B 1 411 ? 4.473 5.852 -1.385 1 93.25 411 SER B N 1
ATOM 6750 C CA . SER B 1 411 ? 4.344 5.59 0.045 1 93.25 411 SER B CA 1
ATOM 6751 C C . SER B 1 411 ? 2.945 5.082 0.389 1 93.25 411 SER B C 1
ATOM 6753 O O . SER B 1 411 ? 2.037 5.137 -0.444 1 93.25 411 SER B O 1
ATOM 6755 N N . ILE B 1 412 ? 2.834 4.539 1.582 1 95.38 412 ILE B N 1
ATOM 6756 C CA . ILE B 1 412 ? 1.573 3.93 1.989 1 95.38 412 ILE B CA 1
ATOM 6757 C C . ILE B 1 412 ? 0.809 4.883 2.904 1 95.38 412 ILE B C 1
ATOM 6759 O O . ILE B 1 412 ? 1.409 5.578 3.729 1 95.38 412 ILE B O 1
ATOM 6763 N N . ILE B 1 413 ? -0.457 4.953 2.75 1 97.25 413 ILE B N 1
ATOM 6764 C CA . ILE B 1 413 ? -1.374 5.625 3.662 1 97.25 413 ILE B CA 1
ATOM 6765 C C . ILE B 1 413 ? -2.215 4.59 4.406 1 97.25 413 ILE B C 1
ATOM 6767 O O . ILE B 1 413 ? -2.781 3.686 3.791 1 97.25 413 ILE B O 1
ATOM 6771 N N . TYR B 1 414 ? -2.217 4.656 5.711 1 97.94 414 TYR B N 1
ATOM 6772 C CA . TYR B 1 414 ? -3.061 3.828 6.57 1 97.94 414 TYR B CA 1
ATOM 6773 C C . TYR B 1 414 ? -4.176 4.652 7.195 1 97.94 414 TYR B C 1
ATOM 6775 O O . TYR B 1 414 ? -3.951 5.785 7.629 1 97.94 414 TYR B O 1
ATOM 6783 N N . ALA B 1 415 ? -5.355 4.113 7.195 1 98.5 415 ALA B N 1
ATOM 6784 C CA . ALA B 1 415 ? -6.461 4.906 7.727 1 98.5 415 ALA B CA 1
ATOM 6785 C C . ALA B 1 415 ? -7.473 4.027 8.453 1 98.5 415 ALA B C 1
ATOM 6787 O O . ALA B 1 415 ? -7.645 2.854 8.109 1 98.5 415 ALA B O 1
ATOM 6788 N N . ILE B 1 416 ? -8.117 4.578 9.43 1 97.75 416 ILE B N 1
ATOM 6789 C CA . ILE B 1 416 ? -9.203 3.953 10.18 1 97.75 416 ILE B CA 1
ATOM 6790 C C . ILE B 1 416 ? -10.25 5.004 10.539 1 97.75 416 ILE B C 1
ATOM 6792 O O . ILE B 1 416 ? -9.938 6.188 10.672 1 97.75 416 ILE B O 1
ATOM 6796 N N . GLY B 1 417 ? -11.484 4.555 10.688 1 97.69 417 GLY B N 1
ATOM 6797 C CA . GLY B 1 417 ? -12.562 5.461 11.055 1 97.69 417 GLY B CA 1
ATOM 6798 C C . GLY B 1 417 ? -13.461 5.82 9.883 1 97.69 417 GLY B C 1
ATOM 6799 O O . GLY B 1 417 ? -13.484 5.117 8.875 1 97.69 417 GLY B O 1
ATOM 6800 N N . PRO B 1 418 ? -14.211 6.906 10.016 1 97.38 418 PRO B N 1
ATOM 6801 C CA . PRO B 1 418 ? -15.18 7.289 8.992 1 97.38 418 PRO B CA 1
ATOM 6802 C C . PRO B 1 418 ? -14.523 7.59 7.645 1 97.38 418 PRO B C 1
ATOM 6804 O O . PRO B 1 418 ? -13.562 8.359 7.582 1 97.38 418 PRO B O 1
ATOM 6807 N N . MET B 1 419 ? -15.047 6.938 6.605 1 96.19 419 MET B N 1
ATOM 6808 C CA . MET B 1 419 ? -14.695 7.191 5.211 1 96.19 419 MET B CA 1
ATOM 6809 C C . MET B 1 419 ? -13.266 6.746 4.918 1 96.19 419 MET B C 1
ATOM 6811 O O . MET B 1 419 ? -12.734 7.023 3.844 1 96.19 419 MET B O 1
ATOM 6815 N N . ALA B 1 420 ? -12.672 6.062 5.879 1 97.38 420 ALA B N 1
ATOM 6816 C CA . ALA B 1 420 ? -11.289 5.613 5.707 1 97.38 420 ALA B CA 1
ATOM 6817 C C . ALA B 1 420 ? -11.148 4.727 4.477 1 97.38 420 ALA B C 1
ATOM 6819 O O . ALA B 1 420 ? -10.078 4.656 3.873 1 97.38 420 ALA B O 1
ATOM 6820 N N . HIS B 1 421 ? -12.211 4.062 4.031 1 95.12 421 HIS B N 1
ATOM 6821 C CA . HIS B 1 421 ? -12.188 3.131 2.91 1 95.12 421 HIS B CA 1
ATOM 6822 C C . HIS B 1 421 ? -11.961 3.859 1.59 1 95.12 421 HIS B C 1
ATOM 6824 O O . HIS B 1 421 ? -11.719 3.227 0.561 1 95.12 421 HIS B O 1
ATOM 6830 N N . LEU B 1 422 ? -11.977 5.191 1.645 1 95.94 422 LEU B N 1
ATOM 6831 C CA . LEU B 1 422 ? -11.758 5.965 0.428 1 95.94 422 LEU B CA 1
ATOM 6832 C C . LEU B 1 422 ? -10.281 5.969 0.045 1 95.94 422 LEU B C 1
ATOM 6834 O O . LEU B 1 422 ? -9.93 6.344 -1.075 1 95.94 422 LEU B O 1
ATOM 6838 N N . PHE B 1 423 ? -9.43 5.625 0.972 1 96.81 423 PHE B N 1
ATOM 6839 C CA . PHE B 1 423 ? -8.055 5.297 0.618 1 96.81 423 PHE B CA 1
ATOM 6840 C C . PHE B 1 423 ? -7.949 3.863 0.117 1 96.81 423 PHE B C 1
ATOM 6842 O O . PHE B 1 423 ? -8.148 2.918 0.882 1 96.81 423 PHE B O 1
ATOM 6849 N N . ARG B 1 424 ? -7.598 3.547 -1.141 1 91.44 424 ARG B N 1
ATOM 6850 C CA . ARG B 1 424 ? -7.832 2.203 -1.659 1 91.44 424 ARG B CA 1
ATOM 6851 C C . ARG B 1 424 ? -6.859 1.872 -2.785 1 91.44 424 ARG B C 1
ATOM 6853 O O . ARG B 1 424 ? -6.727 0.711 -3.178 1 91.44 424 ARG B O 1
ATOM 6860 N N . ASN B 1 425 ? -6.297 2.676 -3.508 1 92.12 425 ASN B N 1
ATOM 6861 C CA . ASN B 1 425 ? -5.367 2.439 -4.609 1 92.12 425 ASN B CA 1
ATOM 6862 C C . ASN B 1 425 ? -4.316 3.541 -4.699 1 92.12 425 ASN B C 1
ATOM 6864 O O . ASN B 1 425 ? -3.9 4.094 -3.68 1 92.12 425 ASN B O 1
ATOM 6868 N N . LEU B 1 426 ? -3.789 3.682 -5.891 1 94.94 426 LEU B N 1
ATOM 6869 C CA . LEU B 1 426 ? -2.77 4.703 -6.105 1 94.94 426 LEU B CA 1
ATOM 6870 C C . LEU B 1 426 ? -3.402 6.082 -6.25 1 94.94 426 LEU B C 1
ATOM 6872 O O . LEU B 1 426 ? -4.273 6.285 -7.098 1 94.94 426 LEU B O 1
ATOM 6876 N N . HIS B 1 427 ? -2.979 6.973 -5.359 1 96.31 427 HIS B N 1
ATOM 6877 C CA . HIS B 1 427 ? -3.514 8.328 -5.355 1 96.31 427 HIS B CA 1
ATOM 6878 C C . HIS B 1 427 ? -2.4 9.359 -5.512 1 96.31 427 HIS B C 1
ATOM 6880 O O . HIS B 1 427 ? -1.246 9.094 -5.172 1 96.31 427 HIS B O 1
ATOM 6886 N N . ASP B 1 428 ? -2.867 10.508 -6.066 1 95.25 428 ASP B N 1
ATOM 6887 C CA . ASP B 1 428 ? -2.018 11.688 -5.914 1 95.25 428 ASP B CA 1
ATOM 6888 C C . ASP B 1 428 ? -2.014 12.18 -4.469 1 95.25 428 ASP B C 1
ATOM 6890 O O . ASP B 1 428 ? -2.988 11.984 -3.738 1 95.25 428 ASP B O 1
ATOM 6894 N N . PRO B 1 429 ? -0.88 12.773 -4.09 1 95.75 429 PRO B N 1
ATOM 6895 C CA . PRO B 1 429 ? -0.847 13.297 -2.723 1 95.75 429 PRO B CA 1
ATOM 6896 C C . PRO B 1 429 ? -1.981 14.281 -2.441 1 95.75 429 PRO B C 1
ATOM 6898 O O . PRO B 1 429 ? -2.432 14.398 -1.298 1 95.75 429 PRO B O 1
ATOM 6901 N N . THR B 1 430 ? -2.479 14.969 -3.479 1 97 430 THR B N 1
ATOM 6902 C CA . THR B 1 430 ? -3.535 15.969 -3.324 1 97 430 THR B CA 1
ATOM 6903 C C . THR B 1 430 ? -4.84 15.305 -2.889 1 97 430 THR B C 1
ATOM 6905 O O . THR B 1 430 ? -5.703 15.953 -2.301 1 97 430 THR B O 1
ATOM 6908 N N . TYR B 1 431 ? -4.945 14.055 -3.168 1 97.38 431 TYR B N 1
ATOM 6909 C CA . TYR B 1 431 ? -6.16 13.312 -2.855 1 97.38 431 TYR B CA 1
ATOM 6910 C C . TYR B 1 431 ? -6.41 13.281 -1.354 1 97.38 431 TYR B C 1
ATOM 6912 O O . TYR B 1 431 ? -7.562 13.258 -0.91 1 97.38 431 TYR B O 1
ATOM 6920 N N . ILE B 1 432 ? -5.379 13.336 -0.537 1 98.12 432 ILE B N 1
ATOM 6921 C CA . ILE B 1 432 ? -5.484 13.227 0.915 1 98.12 432 ILE B CA 1
ATOM 6922 C C . ILE B 1 432 ? -6.355 14.359 1.454 1 98.12 432 ILE B C 1
ATOM 6924 O O . ILE B 1 432 ? -7.324 14.109 2.182 1 98.12 432 ILE B O 1
ATOM 6928 N N . ALA B 1 433 ? -6.066 15.57 1.059 1 98.06 433 ALA B N 1
ATOM 6929 C CA . ALA B 1 433 ? -6.836 16.719 1.512 1 98.06 433 ALA B CA 1
ATOM 6930 C C . ALA B 1 433 ? -8.297 16.609 1.091 1 98.06 433 ALA B C 1
ATOM 6932 O O . ALA B 1 433 ? -9.195 16.984 1.843 1 98.06 433 ALA B O 1
ATOM 6933 N N . HIS B 1 434 ? -8.523 16.094 -0.056 1 96.25 434 HIS B N 1
ATOM 6934 C CA . HIS B 1 434 ? -9.883 16.016 -0.58 1 96.25 434 HIS B CA 1
ATOM 6935 C C . HIS B 1 434 ? -10.695 14.945 0.145 1 96.25 434 HIS B C 1
ATOM 6937 O O . HIS B 1 434 ? -11.898 15.109 0.353 1 96.25 434 HIS B O 1
ATOM 6943 N N . VAL B 1 435 ? -10.062 13.828 0.452 1 97.19 435 VAL B N 1
ATOM 6944 C CA . VAL B 1 435 ? -10.75 12.82 1.249 1 97.19 435 VAL B CA 1
ATOM 6945 C C . VAL B 1 435 ? -11.109 13.398 2.617 1 97.19 435 VAL B C 1
ATOM 6947 O O . VAL B 1 435 ? -12.219 13.18 3.117 1 97.19 435 VAL B O 1
ATOM 6950 N N . ILE B 1 436 ? -10.188 14.133 3.221 1 97.88 436 ILE B N 1
ATOM 6951 C CA . ILE B 1 436 ? -10.445 14.773 4.508 1 97.88 436 ILE B CA 1
ATOM 6952 C C . ILE B 1 436 ? -11.625 15.734 4.383 1 97.88 436 ILE B C 1
ATOM 6954 O O . ILE B 1 436 ? -12.531 15.727 5.215 1 97.88 436 ILE B O 1
ATOM 6958 N N . SER B 1 437 ? -11.594 16.531 3.314 1 95.88 437 SER B N 1
ATOM 6959 C CA . SER B 1 437 ? -12.68 17.469 3.049 1 95.88 437 SER B CA 1
ATOM 6960 C C . SER B 1 437 ? -14.016 16.75 2.936 1 95.88 437 SER B C 1
ATOM 6962 O O . SER B 1 437 ? -15.008 17.172 3.545 1 95.88 437 SER B O 1
ATOM 6964 N N . TYR B 1 438 ? -14.023 15.695 2.203 1 94.88 438 TYR B N 1
ATOM 6965 C CA . TYR B 1 438 ? -15.258 14.953 1.991 1 94.88 438 TYR B CA 1
ATOM 6966 C C . TYR B 1 438 ? -15.711 14.266 3.273 1 94.88 438 TYR B C 1
ATOM 6968 O O . TYR B 1 438 ? -16.891 14.328 3.641 1 94.88 438 TYR B O 1
ATOM 6976 N N . ALA B 1 439 ? -14.789 13.633 3.926 1 96.06 439 ALA B N 1
ATOM 6977 C CA . ALA B 1 439 ? -15.102 12.844 5.113 1 96.06 439 ALA B CA 1
ATOM 6978 C C . ALA B 1 439 ? -15.688 13.719 6.219 1 96.06 439 ALA B C 1
ATOM 6980 O O . ALA B 1 439 ? -16.594 13.297 6.938 1 96.06 439 ALA B O 1
ATOM 6981 N N . ALA B 1 440 ? -15.156 14.922 6.387 1 95.62 440 ALA B N 1
ATOM 6982 C CA . ALA B 1 440 ? -15.578 15.812 7.465 1 95.62 440 ALA B CA 1
ATOM 6983 C C . ALA B 1 440 ? -16.531 16.891 6.949 1 95.62 440 ALA B C 1
ATOM 6985 O O . ALA B 1 440 ? -16.984 17.734 7.715 1 95.62 440 ALA B O 1
ATOM 6986 N N . ARG B 1 441 ? -16.797 16.859 5.699 1 92.75 441 ARG B N 1
ATOM 6987 C CA . ARG B 1 441 ? -17.656 17.844 5.07 1 92.75 441 ARG B CA 1
ATOM 6988 C C . ARG B 1 441 ? -17.125 19.266 5.297 1 92.75 441 ARG B C 1
ATOM 6990 O O . ARG B 1 441 ? -17.844 20.125 5.801 1 92.75 441 ARG B O 1
ATOM 6997 N N . LEU B 1 442 ? -15.922 19.391 4.797 1 93.44 442 LEU B N 1
ATOM 6998 C CA . LEU B 1 442 ? -15.211 20.656 4.871 1 93.44 442 LEU B CA 1
ATOM 6999 C C . LEU B 1 442 ? -14.906 21.188 3.475 1 93.44 442 LEU B C 1
ATOM 7001 O O . LEU B 1 442 ? -14.922 20.438 2.502 1 93.44 442 LEU B O 1
ATOM 7005 N N . GLY B 1 443 ? -14.586 22.422 3.459 1 89.25 443 GLY B N 1
ATOM 7006 C CA . GLY B 1 443 ? -14.125 22.984 2.203 1 89.25 443 GLY B CA 1
ATOM 7007 C C . GLY B 1 443 ? -15.125 22.844 1.074 1 89.25 443 GLY B C 1
ATOM 7008 O O . GLY B 1 443 ? -16.297 23.188 1.229 1 89.25 443 GLY B O 1
ATOM 7009 N N . ARG B 1 444 ? -14.656 22.281 0.05 1 84.19 444 ARG B N 1
ATOM 7010 C CA . ARG B 1 444 ? -15.469 22.219 -1.164 1 84.19 444 ARG B CA 1
ATOM 7011 C C . ARG B 1 444 ? -16.562 21.156 -1.044 1 84.19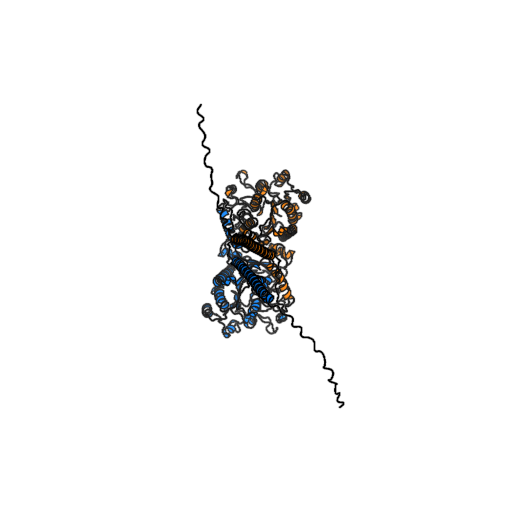 444 ARG B C 1
ATOM 7013 O O . ARG B 1 444 ? -17.531 21.172 -1.805 1 84.19 444 ARG B O 1
ATOM 7020 N N . PHE B 1 445 ? -16.406 20.312 -0.088 1 83.44 445 PHE B N 1
ATOM 7021 C CA . PHE B 1 445 ? -17.375 19.234 0.041 1 83.44 445 PHE B CA 1
ATOM 7022 C C . PHE B 1 445 ? -18.297 19.484 1.226 1 83.44 445 PHE B C 1
ATOM 7024 O O . PHE B 1 445 ? -18.984 18.562 1.677 1 83.44 445 PHE B O 1
ATOM 7031 N N . ARG B 1 446 ? -18.375 20.594 1.729 1 76.94 446 ARG B N 1
ATOM 7032 C CA . ARG B 1 446 ? -19.156 20.969 2.904 1 76.94 446 ARG B CA 1
ATOM 7033 C C . ARG B 1 446 ? -20.641 20.625 2.703 1 76.94 446 ARG B C 1
ATOM 7035 O O . ARG B 1 446 ? -21.312 20.188 3.639 1 76.94 446 ARG B O 1
ATOM 7042 N N . ASP B 1 447 ? -21.094 20.797 1.451 1 68 447 ASP B N 1
ATOM 7043 C CA . ASP B 1 447 ? -22.531 20.625 1.214 1 68 447 ASP B CA 1
ATOM 7044 C C . ASP B 1 447 ? -22.828 19.281 0.568 1 68 447 ASP B C 1
ATOM 7046 O O . ASP B 1 447 ? -23.938 19.047 0.076 1 68 447 ASP B O 1
ATOM 7050 N N . SER B 1 448 ? -21.797 18.5 0.478 1 66.31 448 SER B N 1
ATOM 7051 C CA . SER B 1 448 ? -22 17.188 -0.136 1 66.31 448 SER B CA 1
ATOM 7052 C C . SER B 1 448 ? -22.891 16.312 0.726 1 66.31 448 SER B C 1
ATOM 7054 O O . SER B 1 448 ? -22.844 16.375 1.955 1 66.31 448 SER B O 1
ATOM 7056 N N . LEU B 1 449 ? -24.172 16.016 0.284 1 55.28 449 LEU B N 1
ATOM 7057 C CA . LEU B 1 449 ? -25.078 15.141 1.021 1 55.28 449 LEU B CA 1
ATOM 7058 C C . LEU B 1 449 ? -24.562 13.703 1.027 1 55.28 449 LEU B C 1
ATOM 7060 O O . LEU B 1 449 ? -24.047 13.219 0.017 1 55.28 449 LEU B O 1
ATOM 7064 N N . LEU B 1 450 ? -24.141 13.25 2.143 1 52.5 450 LEU B N 1
ATOM 7065 C CA . LEU B 1 450 ? -23.734 11.852 2.248 1 52.5 450 LEU B CA 1
ATOM 7066 C C . LEU B 1 450 ? -24.75 10.938 1.583 1 52.5 450 LEU B C 1
ATOM 7068 O O . LEU B 1 450 ? -25.953 11.164 1.689 1 52.5 450 LEU B O 1
ATOM 7072 N N . ALA B 1 451 ? -24.375 10.328 0.529 1 43.41 451 ALA B N 1
ATOM 7073 C CA . ALA B 1 451 ? -25.25 9.336 -0.109 1 43.41 451 ALA B CA 1
ATOM 7074 C C . ALA B 1 451 ? -26.109 8.617 0.923 1 43.41 451 ALA B C 1
ATOM 7076 O O . ALA B 1 451 ? -27.281 8.359 0.684 1 43.41 451 ALA B O 1
ATOM 7077 N N . ASN B 1 452 ? -25.453 8.172 2.039 1 42.19 452 ASN B N 1
ATOM 7078 C CA . ASN B 1 452 ? -26.188 7.266 2.918 1 42.19 452 ASN B CA 1
ATOM 7079 C C . ASN B 1 452 ? -27.234 8.008 3.748 1 42.19 452 ASN B C 1
ATOM 7081 O O . ASN B 1 452 ? -27.938 7.402 4.547 1 42.19 452 ASN B O 1
ATOM 7085 N N . SER B 1 453 ? -27.062 9.266 3.867 1 38.31 453 SER B N 1
ATOM 7086 C CA . SER B 1 453 ? -28.078 9.844 4.738 1 38.31 453 SER B CA 1
ATOM 7087 C C . SER B 1 453 ? -29.484 9.648 4.16 1 38.31 453 SER B C 1
ATOM 7089 O O . SER B 1 453 ? -30.469 9.594 4.902 1 38.31 453 SER B O 1
ATOM 7091 N N . LEU B 1 454 ? -29.562 9.75 2.92 1 34.47 454 LEU B N 1
ATOM 7092 C CA . LEU B 1 454 ? -30.938 9.5 2.482 1 34.47 454 LEU B CA 1
ATOM 7093 C C . LEU B 1 454 ? -31.328 8.047 2.746 1 34.47 454 LEU B C 1
ATOM 7095 O O . LEU B 1 454 ? -32.5 7.75 2.943 1 34.47 454 LEU B O 1
ATOM 7099 N N . LEU B 1 455 ? -30.312 7.262 2.666 1 33.47 455 LEU B N 1
ATOM 7100 C CA . LEU B 1 455 ? -30.734 5.879 2.9 1 33.47 455 LEU B CA 1
ATOM 7101 C C . LEU B 1 455 ? -30.969 5.629 4.387 1 33.47 455 LEU B C 1
ATOM 7103 O O . LEU B 1 455 ? -31.609 4.648 4.758 1 33.47 455 LEU B O 1
ATOM 7107 N N . GLN B 1 456 ? -30.266 6.344 5.27 1 32.66 456 GLN B N 1
ATOM 7108 C CA . GLN B 1 456 ? -30.625 6.172 6.676 1 32.66 456 GLN B CA 1
ATOM 7109 C C . GLN B 1 456 ? -32.031 6.723 6.969 1 32.66 456 GLN B C 1
ATOM 7111 O O . GLN B 1 456 ? -32.688 6.285 7.914 1 32.66 456 GLN B O 1
ATOM 7116 N N . TRP B 1 457 ? -32.375 7.727 6.328 1 32.12 457 TRP B N 1
ATOM 7117 C CA . TRP B 1 457 ? -33.719 8.242 6.633 1 32.12 457 TRP B CA 1
ATOM 7118 C C . TRP B 1 457 ? -34.781 7.352 6.035 1 32.12 457 TRP B C 1
ATOM 7120 O O . TRP B 1 457 ? -35.875 7.238 6.586 1 32.12 457 TRP B O 1
ATOM 7130 N N . PHE B 1 458 ? -34.469 6.734 4.961 1 29.45 458 PHE B N 1
ATOM 7131 C CA . PHE B 1 458 ? -35.562 5.875 4.547 1 29.45 458 PHE B CA 1
ATOM 7132 C C . PHE B 1 458 ? -35.406 4.473 5.121 1 29.45 458 PHE B C 1
ATOM 7134 O O . PHE B 1 458 ? -34.312 3.928 5.133 1 29.45 458 PHE B O 1
#

Solvent-accessible surface area (backbone atoms only — not comparable to full-atom values): 47980 Å² total; per-residue (Å²): 132,88,80,82,79,81,86,82,73,89,74,75,77,86,78,80,84,84,81,83,79,83,80,82,71,73,70,57,59,63,52,48,50,51,47,47,48,49,47,48,47,49,47,47,48,49,45,49,50,47,49,48,49,48,49,47,49,48,50,50,45,47,48,44,43,56,60,56,50,62,68,76,70,73,58,72,78,44,66,52,87,64,97,60,43,71,62,41,44,54,34,48,52,53,37,49,52,54,48,37,50,47,73,58,55,77,85,41,80,48,68,19,44,27,37,39,41,38,34,40,44,52,35,57,84,62,42,59,51,53,31,37,34,72,74,54,37,92,86,46,74,56,73,60,48,64,24,68,16,21,23,33,30,49,43,44,70,62,38,12,63,23,16,9,37,34,39,18,22,62,15,39,43,50,30,22,8,37,29,52,87,41,51,68,71,32,43,73,52,52,52,37,71,78,39,52,40,64,13,58,55,36,32,38,47,75,70,70,30,40,32,32,41,36,33,74,36,38,67,42,40,69,49,65,30,12,43,31,24,54,32,27,37,60,68,25,26,26,74,71,50,43,68,76,80,88,63,58,87,67,58,56,26,33,43,59,25,35,60,71,28,74,40,30,52,68,44,28,29,35,38,23,25,40,80,48,62,89,65,36,67,68,84,80,27,76,56,55,52,35,42,72,70,69,32,61,50,28,80,43,77,76,45,35,56,60,68,64,59,44,89,83,48,74,60,46,43,29,69,25,52,52,90,47,54,88,76,60,50,56,39,57,53,47,55,54,44,50,59,42,42,61,50,96,47,90,20,27,40,36,40,38,41,38,40,64,72,45,86,86,42,55,36,58,40,51,52,42,47,46,47,26,54,50,45,51,56,65,70,42,54,79,51,39,69,35,24,23,38,36,42,34,52,38,65,55,69,87,62,75,78,56,76,84,57,92,51,60,49,76,32,55,33,24,17,34,34,14,40,21,72,62,38,19,32,67,35,55,44,25,37,52,25,48,50,52,21,50,26,50,37,22,62,46,21,45,73,33,65,60,72,57,54,60,54,67,72,93,135,86,77,83,76,81,82,80,73,87,81,75,76,88,78,78,82,76,77,79,76,80,75,80,70,72,70,61,57,59,52,51,52,46,49,50,46,48,48,48,46,49,48,47,48,50,46,49,48,48,50,49,48,48,49,47,49,48,50,47,46,46,48,44,42,57,59,56,48,62,68,74,70,72,58,72,79,44,67,53,85,64,99,60,42,74,60,42,44,53,36,48,53,54,37,48,54,53,49,37,50,48,72,58,55,77,86,40,81,48,66,18,44,26,35,38,40,38,34,39,43,51,37,56,85,60,42,59,50,52,30,37,36,72,74,53,34,91,85,47,75,54,74,61,47,65,24,69,17,19,22,31,30,49,44,44,70,61,39,12,64,22,14,9,38,34,38,19,21,62,15,40,44,50,30,21,7,37,29,53,87,41,50,68,74,31,44,73,52,51,52,37,70,77,39,52,42,63,13,58,53,36,32,35,47,75,71,69,28,40,31,32,43,36,35,74,36,39,67,43,38,68,49,64,31,12,45,30,23,54,31,28,37,60,70,26,26,26,74,72,50,43,66,77,74,89,68,50,88,67,59,55,25,33,44,60,25,34,62,73,28,75,40,30,52,69,46,29,28,37,38,22,26,41,79,47,62,86,64,38,70,66,84,80,27,77,55,54,55,37,41,73,70,68,33,62,52,30,82,43,78,77,46,34,56,60,67,62,59,42,88,83,47,76,60,46,44,29,68,25,52,51,90,49,54,86,74,62,49,55,38,60,52,47,56,54,43,50,59,42,42,60,52,95,48,90,21,26,41,36,41,37,40,37,41,63,72,45,83,85,41,55,38,58,40,52,51,41,47,46,48,26,53,50,43,52,56,65,70,42,55,78,51,39,69,35,24,23,39,36,42,33,50,38,67,55,68,89,61,76,77,55,75,82,56,93,49,59,47,77,30,55,34,26,17,34,34,14,40,22,70,62,39,19,32,66,34,55,44,26,38,53,24,48,51,50,21,51,26,48,37,22,62,47,21,46,73,33,66,60,72,58,54,60,53,68,72,93

pLDDT: mean 78.02, std 22.73, range [17.78, 98.88]

Foldseek 3Di:
DPDCPPDPDDPDDDPDDPPPPDPPPPPPPVVVVVVVVVVVCVVVVVVVVVVVVVVVVVVVVCCVVVVVVCPLPQDQDDDDDDPDDPVVVVVVVVVSVVVSVLVSDDAFAAFFQAEEEEEAEADAPCQLVVLQCVVPNPPDDFPLVPFNAKFKAKDWLQFQLLCQQFQLATDGHFWAQFHPVQAAPRQPVLLDVVGGGAGLLQQCVVVPAAEEEEELAACQADSNLNHFDGASGRQQSAQQSRPPNPDDPRHHGSLVRLCPHPPNVVHQYYYYEDPCPPRHDPPVGNQVVCVVVVAQAQADPVSQVVVLPPLPRLHHHYHYYPVCSVPQFLLNSLVSVCSNNVPPGSYYYYYYYFYQPPVPGSSVSSVSSSSNVVSNCVVCVVVQQNYKYKYWYDHHDPPSPPVVDIDMDMIMMGIHHHQSNVRHYYDYSSVNNVSSCCSNLTDPRVPPDSPCVVVVVD/DDDPDPCPDDPDDDDDPVPPPPPPPPPPVVVVVVVVVVVCVVVVVVVVVVVVVVVVVVVVVCCVCVVVVCPLPQDQDDDDDDPDDPVVVVVVVVVSVVVSVLVSDDAFAAFFQAEEEEEAEADAPCQLVVLQCVVPNPPDDFPLVPFNAKFKAKDWLQFQLLCQQFQLATDGHFWAQFHPVQAAPRQPVLLDVVGGGAGLLQQCVVVPAAEEEEELAACQADSNLNHFDGASGRQQSAQQSRPPNVPHPRHHGSQVRLCPHPPNVVHQYYYYEDPCPPRHDPPPGNQVVCVVVVAQAQADPVSQVVVLPPLPRLHHHYHYYPVCSVPQFLLNSLVSVCSNNVPPGSYYYYYYYFYQPPVPGSSVSSVSSSSNVVSNCVVCVVVQQNYKYKYWYDHHDPPSPPPVDIDMDMIMMGIHHHQSNVRHYYDYSSVNNVSSCCSNLTDPRVPPDSPCVVVVVD

Sequence (916 aa):
MSTEVINLDSINRQHNDLDTSQYDLSDTRSGKVKRIVRFVCTKVCAGIIILGIISIVIICVAFLVSYENDAEVTLTVGVLKKDLSSEQDFWFDKALDDLEDGLNTPINSKKAQNIILFVADGFDPDAISSARIRHYGTNGSFAWERFPHVGVVRWNKRLAVGTGMFGGVGAHSGTSGLDSSVFPDDCLRMDDDRTHVESILSWAQQLDLKTGLITNGDLRRGSSVALYAHIANNSWACPSMLPDRTQLPGCLDAETQLRFNEPGKKLNVIMGWDTLEEMCDSEHTLKMSWKDDGYSIAEAVSDFLPHVIDDDTEYVRALLPGTLRRGIPLQTMITKSLQILTEDSDGFILVVMCEPVSKIDEGVDIIELEEAVKTALSSLGSSMEDTLMITTFTPVFSNQQDNTKDETKDSIIYAIGPMAHLFRNLHDPTYIAHVISYAARLGRFRDSLLANSLLQWFMSTEVINLDSINRQHNDLDTSQYDLSDTRSGKVKRIVRFVCTKVCAGIIILGIISIVIICVAFLVSYENDAEVTLTVGVLKKDLSSEQDFWFDKALDDLEDGLNTPINSKKAQNIILFVADGFDPDAISSARIRHYGTNGSFAWERFPHVGVVRWNKRLAVGTGMFGGVGAHSGTSGLDSSVFPDDCLRMDDDRTHVESILSWAQQLDLKTGLITNGDLRRGSSVALYAHIANNSWACPSMLPDRTQLPGCLDAETQLRFNEPGKKLNVIMGWDTLEEMCDSEHTLKMSWKDDGYSIAEAVSDFLPHVIDDDTEYVRALLPGTLRRGIPLQTMITKSLQILTEDSDGFILVVMCEPVSKIDEGVDIIELEEAVKTALSSLGSSMEDTLMITTFTPVFSNQQDNTKDETKDSIIYAIGPMAHLFRNLHDPTYIAHVISYAARLGRFRDSLLANSLLQWF

Organism: Aedes aegypti (NCBI:txid7159)

InterPro domains:
  IPR001952 Alkaline phosphatase [PF00245] (112-274)
  IPR001952 Alkaline phosphatase [PR00113] (112-132)
  IPR001952 Alkaline phosphatase [PR00113] (204-224)
  IPR001952 Alkaline phosphatase [PR00113] (329-358)
  IPR001952 Alkaline phosphatase [PTHR11596] (57-391)
  IPR001952 Alkaline phosphatase [SM00098] (113-443)
  IPR017850 Alkaline-phosphatase-like, core domain superfamily [G3DSA:3.40.720.10] (85-305)
  IPR017850 Alkaline-phosphatase-like, core domain superfamily [G3DSA:3.40.720.10] (310-455)
  IPR017850 Alkaline-phosphatase-like, core domain superfamily [SSF53649] (88-442)

Nearest PDB structures (foldseek):
  1shq-assembly1_A  TM=8.728E-01  e=2.836E-27  Pandalus borealis
  1k7h-assembly1_B  TM=8.626E-01  e=8.328E-27  Pandalus borealis
  4kjd-assembly1_B  TM=8.503E-01  e=6.190E-25  Rattus norvegicus
  3mk0-assembly1_A  TM=8.310E-01  e=9.411E-25  Homo sapiens
  4kjg-assembly1_B  TM=8.261E-01  e=1.199E-22  Rattus norvegicus

Radius of gyration: 40.29 Å; Cα contacts (8 Å, |Δi|>4): 1768; chains: 2; bounding box: 151×146×70 Å